Protein AF-A0A841H6A8-F1 (afdb_monomer)

InterPro domains:
  IPR003343 Bacterial Ig-like domain, group 2 [PF02368] (42-110)
  IPR003343 Bacterial Ig-like domain, group 2 [PF02368] (127-209)
  IPR003343 Bacterial Ig-like domain, group 2 [PF02368] (228-296)
  IPR003343 Bacterial Ig-like domain, group 2 [PF02368] (301-374)
  IPR003343 Bacterial Ig-like domain, group 2 [PF02368] (391-468)
  IPR003343 Bacterial Ig-like domain, group 2 [PF02368] (473-548)
  IPR003343 Bacterial Ig-like domain, group 2 [SM00635] (41-119)
  IPR003343 Bacterial Ig-like domain, group 2 [SM00635] (127-208)
  IPR003343 Bacterial Ig-like domain, group 2 [SM00635] (213-295)
  IPR003343 Bacterial Ig-like domain, group 2 [SM00635] (300-380)
  IPR003343 Bacterial Ig-like domain, group 2 [SM00635] (385-467)
  IPR003343 Bacterial Ig-like domain, group 2 [SM00635] (472-552)
  IPR008964 Invasin/intimin cell-adhesion fragments [SSF49373] (72-122)
  IPR008964 Invasin/intimin cell-adhesion fragments [SSF49373] (128-209)
  IPR008964 Invasin/intimin cell-adhesion fragments [SSF49373] (233-296)
  IPR008964 Invasin/intimin cell-adhesion fragments [SSF49373] (300-382)
  IPR008964 Invasin/intimin cell-adhesion fragments [SSF49373] (416-468)
  IPR008964 Invasin/intimin cell-adhesion fragments [SSF49373] (473-553)
  IPR045197 Nuclear pore membrane glycoprotein 210-like [PTHR23019] (289-481)

Secondary structure (DSSP, 8-state):
-----------------------------------PPP-----EEEEE-S-SEEETT-EEE-EEEEE-TTS-EE---EEEEES-TTTEEE-TTSEEEE-SSEEEEEEEEETTT--EEEEEEEEEPPPP-EEEEESSEEEEETT-EEE-EEEEE-TTSPEE-S---EEEES-TTTEEE-TTSEEEE-SSEEEEEEEEEETTEEEEEEEEEEPPPP-EEEEES-S-EEE-TT-EEE-EEEEE-TTSPEEPS---EEEES-TTTEEE-TTSEEEE-SSEEEEEEEEEETTEEEEEEEEE-PPPP-EEEEESSEEEE-TT-EEE-EEEEE-TT--EE-S---EEEES-TTTEEE-TTSEEEE-SSEEEEEEEEETTEEEEEEEEEPPPPP-EEEEES-S-EEE-TT-EEE-EEEEE-TT--EE-S---EEEES-TTTEEE-TTSEEEE-SSEEEEEEEEEETTEEEEEEEEEPPPPP-EEEEESSEEEEETT-EEE-EEEEE-TTSPEEPSPPPEEEES-TTTEEE-TTSEEEE-SSEEEEEEEEETTEEEEEEEEEEPPP-SEEEEE-SEEEEETT-EEE-EEEEE-TTS-B-SS--EEEEE-STTEEE-TT-EEEE-SSEEEEEEEEETTEEEEEEEEEEPTT----EEEE-----TTPPTT-EEEEEEEEE-TTS-SS-EEEEEEEEEE--TTTEEEEEEE---SEEEEEEEEETTEEEEEEEEEPPTT-SEEEEEEEEEEE-SPPPTT-----EEEEEE--S--PPP--PPPS-----------

Solvent-accessible surface area (backbone atoms only — not comparable to full-atom values): 43841 Å² total; per-residue (Å²): 138,91,82,89,82,86,82,88,84,89,83,89,83,79,88,78,90,77,87,82,85,84,81,89,84,80,88,84,90,86,88,84,83,89,85,84,80,88,74,79,57,69,67,44,32,50,51,49,55,94,55,59,58,38,39,34,78,36,72,47,64,42,48,75,47,32,14,19,89,86,67,49,82,43,93,74,56,60,48,51,45,46,76,33,51,72,25,30,32,50,39,78,83,36,40,31,35,14,59,28,62,43,72,21,45,40,34,39,27,32,73,90,74,65,46,59,15,61,39,68,38,35,19,38,73,63,59,64,61,43,35,46,33,42,60,50,58,50,78,41,41,52,76,40,72,47,76,40,46,78,50,35,18,31,88,85,67,49,77,58,76,96,69,74,55,50,49,44,51,76,39,60,70,30,33,37,52,42,79,79,35,43,30,39,27,66,23,67,46,71,75,33,51,36,36,40,34,35,90,91,27,65,17,54,23,36,39,29,25,37,70,77,64,75,63,45,47,46,54,40,77,71,65,75,46,79,37,42,68,74,38,73,48,74,38,47,75,51,35,18,32,88,86,68,49,78,52,80,94,69,68,67,44,47,46,42,77,39,50,73,29,38,30,48,38,78,79,33,44,31,36,23,59,29,78,44,67,77,28,48,37,34,45,36,38,98,89,43,64,29,76,39,39,40,27,18,46,78,83,60,73,63,46,30,47,33,45,66,55,57,49,77,38,44,58,74,39,70,50,74,46,47,74,51,36,17,30,87,84,68,48,78,55,78,95,66,71,60,48,46,44,45,78,40,62,76,36,28,40,52,37,76,81,33,42,30,37,30,57,37,66,46,76,39,47,37,37,41,34,40,96,90,37,63,16,55,24,40,39,37,25,44,73,74,64,75,65,46,47,46,56,39,79,68,66,76,45,79,35,31,60,76,38,72,48,74,40,48,75,49,36,16,31,86,89,65,50,76,53,78,94,67,69,63,46,48,46,45,75,41,56,75,32,37,33,53,36,78,79,32,43,30,34,19,58,30,72,42,69,76,31,47,38,34,43,35,38,98,89,44,62,30,76,38,40,39,26,17,44,78,70,62,75,62,43,31,49,35,43,62,55,56,54,75,36,40,58,73,35,72,48,74,40,47,74,44,37,16,30,87,86,69,48,81,54,79,95,66,70,65,46,58,45,50,75,34,67,69,28,26,45,58,38,82,81,32,40,35,32,19,65,32,73,42,73,33,41,41,35,39,34,40,96,89,30,70,13,62,20,42,41,36,21,39,74,77,63,52,62,43,45,49,52,40,61,48,67,41,83,33,49,55,72,38,70,54,67,51,46,77,49,36,18,28,85,86,66,49,75,50,81,84,68,70,60,46,59,48,51,77,36,83,24,33,48,53,41,82,79,36,42,34,33,22,62,35,64,44,70,31,42,37,40,43,28,33,87,93,25,62,27,64,25,40,35,38,19,43,60,92,87,70,66,65,66,47,73,42,67,57,62,76,74,55,62,83,51,58,61,68,46,74,45,74,25,41,29,30,37,37,38,78,72,50,72,91,74,46,67,45,60,61,37,41,34,38,41,36,46,48,60,83,35,38,41,87,73,52,74,54,59,89,63,71,58,59,70,51,76,47,65,91,47,94,39,38,42,36,38,33,42,35,36,53,60,66,87,95,49,49,60,44,70,53,34,39,38,34,32,31,28,67,39,55,41,60,91,93,52,72,63,68,62,46,75,49,72,54,76,66,81,89,78,79,85,83,77,88,81,83,82,80,85,84,87,89,80,93,82,86,84,78,82,134

Radius of gyration: 103.95 Å; Cα contacts (8 Å, |Δi|>4): 1892; chains: 1; bounding box: 178×90×312 Å

Organism: NCBI:txid1639882

Sequence (784 aa):
MIKQSRTISRVAVRACAALVLVVLAACPGGDGGGGTGPDTRVRQVVVTAPSPSVEAGAAVQLSASARNAAGAAVGGSFTWTSSNSAVAAVAANGEVQGAAPGTATITATETGSGVAGSMGVTVVPAAVQSVVVDPAAASIQLGRTQNLTATLRDARGGVLTGRAVAWTTSNPAIATVNGAGVVTATGVGGPVTITANAEGRNGTAQITVLPVPIATLTIIPTGPHTLTPGATLILNAVAYDAQGNALSGRALSWTSANPAVASVSGTGVVSAVALGGPVAITATSEGVSATVQVTVALPPVATVTVSPAQQTLAPGATFQFTAVARDALVNPLTGRAVTWTTANPAFATVSATGLVTAHSEGQVTVTATVEGRSGTALITVTPAPIATLAITPAGPHTLVPGATLTLNAVARDAAGNALTGRSLSWTSGNPAVVSVSGTGVVTGVATGGPVAVTATSEGVSATVQVTVAPAPVATVSVTPPQDTVELRESIQFAAVALDAGGRPLTGRAVTWTISDPLIATVSPSGAVTGQAVGRATVMATVEGHTGTALITVIPRQAAAVTVDPRFLPLDAGQSRSLRVSAVDAAGAAILSPIVRFVSYGAEASVNPLGLVTANFTGQTFVISSVDHTSDTTFVAVLGEGSLLSTAFANGQVRPDVRPGTVVEIPVILDMSRASPAGDLGSVQGHLRYDVDVLEFQSAQSDLAGSVEINAPAAGIVNFAFAGTAPQGRPVFTVLTVRLRVLAAAPVGRYSALSLFYSALPTSTTFQNFVLPTSVSGRVRVVAP

Mean predicted aligned error: 20.62 Å

Structure (mmCIF, N/CA/C/O backbone):
data_AF-A0A841H6A8-F1
#
_entry.id   AF-A0A841H6A8-F1
#
loop_
_atom_site.group_PDB
_atom_site.id
_atom_site.type_symbol
_atom_site.label_atom_id
_atom_site.label_alt_id
_atom_site.label_comp_id
_atom_site.label_asym_id
_atom_site.label_entity_id
_atom_site.label_seq_id
_atom_site.pdbx_PDB_ins_code
_atom_site.Cartn_x
_atom_site.Cartn_y
_atom_site.Cartn_z
_atom_site.occupancy
_atom_site.B_iso_or_equiv
_atom_site.auth_seq_id
_atom_site.auth_comp_id
_atom_site.auth_asym_id
_atom_site.auth_atom_id
_atom_site.pdbx_PDB_model_num
ATOM 1 N N . MET A 1 1 ? -60.085 -23.335 59.500 1.00 33.19 1 MET A N 1
ATOM 2 C CA . MET A 1 1 ? -60.478 -24.760 59.447 1.00 33.19 1 MET A CA 1
ATOM 3 C C . MET A 1 1 ? -60.898 -25.207 60.836 1.00 33.19 1 MET A C 1
ATOM 5 O O . MET A 1 1 ? -60.207 -24.919 61.801 1.00 33.19 1 MET A O 1
ATOM 9 N N . ILE A 1 2 ? -62.074 -25.822 60.908 1.00 33.84 2 ILE A N 1
ATOM 10 C CA . ILE A 1 2 ? -62.798 -26.280 62.101 1.00 33.84 2 ILE A CA 1
ATOM 11 C C . ILE A 1 2 ? -62.293 -27.673 62.514 1.00 33.84 2 ILE A C 1
ATOM 13 O O . ILE A 1 2 ? -62.187 -28.525 61.636 1.00 33.84 2 ILE A O 1
ATOM 17 N N . LYS A 1 3 ? -62.067 -27.915 63.818 1.00 29.17 3 LYS A N 1
ATOM 18 C CA . LYS A 1 3 ? -62.378 -29.158 64.584 1.00 29.17 3 LYS A CA 1
ATOM 19 C C . LYS A 1 3 ? -61.756 -29.072 65.989 1.00 29.17 3 LYS A C 1
ATOM 21 O O . LYS A 1 3 ? -60.558 -28.892 66.126 1.00 29.17 3 LYS A O 1
ATOM 26 N N . GLN A 1 4 ? -62.596 -28.935 67.016 1.00 33.31 4 GLN A N 1
ATOM 27 C CA . GLN A 1 4 ? -63.015 -29.986 67.964 1.00 33.31 4 GLN A CA 1
ATOM 28 C C . GLN A 1 4 ? -61.950 -30.426 68.983 1.00 33.31 4 GLN A C 1
ATOM 30 O O . GLN A 1 4 ? -61.032 -31.158 68.644 1.00 33.31 4 GLN A O 1
ATOM 35 N N . SER A 1 5 ? -62.218 -30.150 70.264 1.00 27.27 5 SER A N 1
ATOM 36 C CA . SER A 1 5 ? -62.339 -31.215 71.269 1.00 27.27 5 SER A CA 1
ATOM 37 C C . SER A 1 5 ? -63.224 -30.768 72.441 1.00 27.27 5 SER A C 1
ATOM 39 O O . SER A 1 5 ? -63.163 -29.628 72.893 1.00 27.27 5 SER A O 1
ATOM 41 N N . ARG A 1 6 ? -64.080 -31.697 72.873 1.00 33.16 6 ARG A N 1
ATOM 42 C CA . ARG A 1 6 ? -65.018 -31.666 74.011 1.00 33.16 6 ARG A CA 1
ATOM 43 C C . ARG A 1 6 ? -64.218 -31.623 75.336 1.00 33.16 6 ARG A C 1
ATOM 45 O O . ARG A 1 6 ? -63.054 -32.008 75.348 1.00 33.16 6 ARG A O 1
ATOM 52 N N . THR A 1 7 ? -64.758 -31.196 76.484 1.00 27.81 7 THR A N 1
ATOM 53 C CA . THR A 1 7 ? -65.549 -32.068 77.381 1.00 27.81 7 THR A CA 1
ATOM 54 C C . THR A 1 7 ? -66.226 -31.278 78.519 1.00 27.81 7 THR A C 1
ATOM 56 O O . THR A 1 7 ? -65.633 -30.417 79.156 1.00 27.81 7 THR A O 1
ATOM 59 N N . ILE A 1 8 ? -67.493 -31.644 78.711 1.00 29.45 8 ILE A N 1
ATOM 60 C CA . ILE A 1 8 ? -68.442 -31.577 79.837 1.00 29.45 8 ILE A CA 1
ATOM 61 C C . ILE A 1 8 ? -67.858 -31.403 81.259 1.00 29.45 8 ILE A C 1
ATOM 63 O O . ILE A 1 8 ? -66.993 -32.173 81.658 1.00 29.45 8 ILE A O 1
ATOM 67 N N . SER A 1 9 ? -68.479 -30.534 82.073 1.00 26.16 9 SER A N 1
ATOM 68 C CA . SER A 1 9 ? -69.155 -30.966 83.316 1.00 26.16 9 SER A CA 1
ATOM 69 C C . SER A 1 9 ? -70.107 -29.905 83.883 1.00 26.16 9 SER A C 1
ATOM 71 O O . SER A 1 9 ? -69.717 -28.792 84.220 1.00 26.16 9 SER A O 1
ATOM 73 N N . ARG A 1 10 ? -71.389 -30.285 83.964 1.00 33.34 10 ARG A N 1
ATOM 74 C CA . ARG A 1 10 ? -72.453 -29.628 84.736 1.00 33.34 10 ARG A CA 1
ATOM 75 C C . ARG A 1 10 ? -72.310 -30.039 86.200 1.00 33.34 10 ARG A C 1
ATOM 77 O O . ARG A 1 10 ? -72.190 -31.233 86.429 1.00 33.34 10 ARG A O 1
ATOM 84 N N . VAL A 1 11 ? -72.530 -29.125 87.146 1.00 26.61 11 VAL A N 1
ATOM 85 C CA . VAL A 1 11 ? -73.286 -29.411 88.382 1.00 26.61 11 VAL A CA 1
ATOM 86 C C . VAL A 1 11 ? -74.051 -28.147 88.780 1.00 26.61 11 VAL A C 1
ATOM 88 O O . VAL A 1 11 ? -73.469 -27.088 88.984 1.00 26.61 11 VAL A O 1
ATOM 91 N N . ALA A 1 12 ? -75.372 -28.281 88.867 1.00 34.56 12 ALA A N 1
ATOM 92 C CA . ALA A 1 12 ? -76.260 -27.377 89.579 1.00 34.56 12 ALA A CA 1
ATOM 93 C C . ALA A 1 12 ? -76.359 -27.844 91.037 1.00 34.56 12 ALA A C 1
ATOM 95 O O . ALA A 1 12 ? -76.537 -29.039 91.258 1.00 34.56 12 ALA A O 1
ATOM 96 N N . VAL A 1 13 ? -76.341 -26.928 92.010 1.00 27.30 13 VAL A N 1
ATOM 97 C CA . VAL A 1 13 ? -76.940 -27.160 93.335 1.00 27.30 13 VAL A CA 1
ATOM 98 C C . VAL A 1 13 ? -77.692 -25.903 93.770 1.00 27.30 13 VAL A C 1
ATOM 100 O O . VAL A 1 13 ? -77.278 -24.775 93.521 1.00 27.30 13 VAL A O 1
ATOM 103 N N . ARG A 1 14 ? -78.866 -26.169 94.340 1.00 28.98 14 ARG A N 1
ATOM 104 C CA . ARG A 1 14 ? -79.935 -25.268 94.754 1.00 28.98 14 ARG A CA 1
ATOM 105 C C . ARG A 1 14 ? -79.610 -24.503 96.038 1.00 28.98 14 ARG A C 1
ATOM 107 O O . ARG A 1 14 ? -78.769 -24.906 96.831 1.00 28.98 14 ARG A O 1
ATOM 114 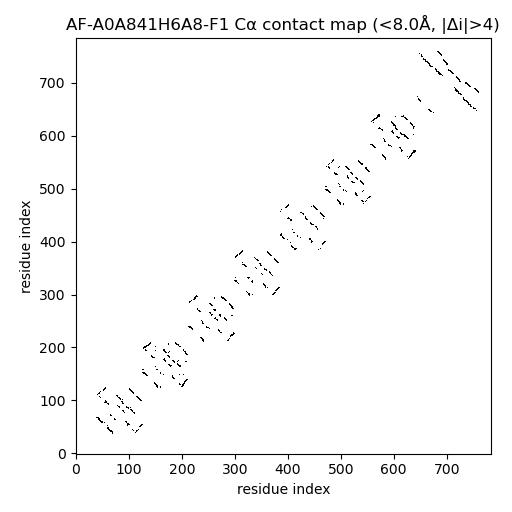N N . ALA A 1 15 ? -80.412 -23.456 96.221 1.00 34.91 15 ALA A N 1
ATOM 115 C CA . ALA A 1 15 ? -80.837 -22.843 97.473 1.00 34.91 15 ALA A CA 1
ATOM 116 C C . ALA A 1 15 ? -80.789 -23.744 98.720 1.00 34.91 15 ALA A C 1
ATOM 118 O O . ALA A 1 15 ? -81.188 -24.903 98.657 1.00 34.91 15 ALA A O 1
ATOM 119 N N . CYS A 1 16 ? -80.482 -23.135 99.866 1.00 26.03 16 CYS A N 1
ATOM 120 C CA . CYS A 1 16 ? -81.280 -23.317 101.077 1.00 26.03 16 CYS A CA 1
ATOM 121 C C . CYS A 1 16 ? -81.028 -22.164 102.055 1.00 26.03 16 CYS A C 1
ATOM 123 O O . CYS A 1 16 ? -79.900 -21.911 102.471 1.00 26.03 16 CYS A O 1
ATOM 125 N N . ALA A 1 17 ? -82.111 -21.481 102.414 1.00 36.12 17 ALA A N 1
ATOM 126 C CA . ALA A 1 17 ? -82.203 -20.713 103.640 1.00 36.12 17 ALA A CA 1
ATOM 127 C C . ALA A 1 17 ? -82.073 -21.669 104.835 1.00 36.12 17 ALA A C 1
ATOM 129 O O . ALA A 1 17 ? -82.634 -22.764 104.811 1.00 36.12 17 ALA A O 1
ATOM 130 N N . ALA A 1 18 ? -81.387 -21.243 105.889 1.00 29.25 18 ALA A N 1
ATOM 131 C CA . ALA A 1 18 ? -81.486 -21.877 107.195 1.00 29.25 18 ALA A CA 1
ATOM 132 C C . ALA A 1 18 ? -81.411 -20.796 108.273 1.00 29.25 18 ALA A C 1
ATOM 134 O O . ALA A 1 18 ? -80.352 -20.427 108.773 1.00 29.25 18 ALA A O 1
ATOM 135 N N . LEU A 1 19 ? -82.595 -20.272 108.577 1.00 30.78 19 LEU A N 1
ATOM 136 C CA . LEU A 1 19 ? -82.943 -19.666 109.850 1.00 30.78 19 LEU A CA 1
ATOM 137 C C . LEU A 1 19 ? -82.715 -20.731 110.935 1.00 30.78 19 LEU A C 1
ATOM 139 O O . LEU A 1 19 ? -83.390 -21.759 110.923 1.00 30.78 19 LEU A O 1
ATOM 143 N N . VAL A 1 20 ? -81.776 -20.514 111.856 1.00 31.14 20 VAL A N 1
ATOM 144 C CA . VAL A 1 20 ? -81.650 -21.352 113.056 1.00 31.14 20 VAL A CA 1
ATOM 145 C C . VAL A 1 20 ? -82.206 -20.572 114.236 1.00 31.14 20 VAL A C 1
ATOM 147 O O . VAL A 1 20 ? -81.549 -19.736 114.848 1.00 31.14 20 VAL A O 1
ATOM 150 N N . LEU A 1 21 ? -83.479 -20.860 114.486 1.00 31.22 21 LEU A N 1
ATOM 151 C CA . LEU A 1 21 ? -84.195 -20.655 115.731 1.00 31.22 21 LEU A CA 1
ATOM 152 C C . LEU A 1 21 ? -83.822 -21.829 116.653 1.00 31.22 21 LEU A C 1
ATOM 154 O O . LEU A 1 21 ? -84.017 -22.979 116.265 1.00 31.22 21 LEU A O 1
ATOM 158 N N . VAL A 1 22 ? -83.317 -21.570 117.861 1.00 33.41 22 VAL A N 1
ATOM 159 C CA . VAL A 1 22 ? -83.331 -22.571 118.939 1.00 33.41 22 VAL A CA 1
ATOM 160 C C . VAL A 1 22 ? -84.082 -21.984 120.124 1.00 33.41 22 VAL A C 1
ATOM 162 O O . VAL A 1 22 ? -83.779 -20.904 120.625 1.00 33.41 22 VAL A O 1
ATOM 165 N N . VAL A 1 23 ? -85.132 -22.722 120.464 1.00 36.91 23 VAL A N 1
ATOM 166 C CA . VAL A 1 23 ? -86.198 -22.464 121.424 1.00 36.91 23 VAL A CA 1
ATOM 167 C C . VAL A 1 23 ? -85.757 -22.882 122.829 1.00 36.91 23 VAL A C 1
ATOM 169 O O . VAL A 1 23 ? -84.981 -23.821 122.997 1.00 36.91 23 VAL A O 1
ATOM 172 N N . LEU A 1 24 ? -86.281 -22.169 123.828 1.00 36.78 24 LEU A N 1
ATOM 173 C CA . LEU A 1 24 ? -86.176 -22.467 125.255 1.00 36.78 24 LEU A CA 1
ATOM 174 C C . LEU A 1 24 ? -86.693 -23.873 125.611 1.00 36.78 24 LEU A C 1
ATOM 176 O O . LEU A 1 24 ? -87.754 -24.283 125.150 1.00 36.78 24 LEU A O 1
ATOM 180 N N . ALA A 1 25 ? -86.026 -24.528 126.561 1.00 38.47 25 ALA A N 1
ATOM 181 C CA . ALA A 1 25 ? -86.627 -25.549 127.416 1.00 38.47 25 ALA A CA 1
ATOM 182 C C . ALA A 1 25 ? -86.327 -25.210 128.885 1.00 38.47 25 ALA A C 1
ATOM 184 O O . ALA A 1 25 ? -85.203 -24.857 129.241 1.00 38.47 25 ALA A O 1
ATOM 185 N N . ALA A 1 26 ? -87.372 -25.264 129.706 1.00 32.91 26 ALA A N 1
ATOM 186 C CA . ALA A 1 26 ? -87.428 -24.824 131.092 1.00 32.91 26 ALA A CA 1
ATOM 187 C C . ALA A 1 26 ? -87.452 -26.009 132.079 1.00 32.91 26 ALA A C 1
ATOM 189 O O . ALA A 1 26 ? -88.159 -26.971 131.807 1.00 32.91 26 ALA A O 1
ATOM 190 N N . CYS A 1 27 ? -86.784 -25.823 133.237 1.00 39.59 27 CYS A N 1
ATOM 191 C CA . CYS A 1 27 ? -87.090 -26.294 134.618 1.00 39.59 27 CYS A CA 1
ATOM 192 C C . CYS A 1 27 ? -87.253 -27.816 134.922 1.00 39.59 27 CYS A C 1
ATOM 194 O O . CYS A 1 27 ? -87.423 -28.584 133.983 1.00 39.59 27 CYS A O 1
ATOM 196 N N . PRO A 1 28 ? -87.255 -28.288 136.208 1.00 53.59 28 PRO A N 1
ATOM 197 C CA . PRO A 1 28 ? -87.336 -27.545 137.488 1.00 53.59 28 PRO A CA 1
ATOM 198 C C . PRO A 1 28 ? -86.427 -27.999 138.670 1.00 53.59 28 PRO A C 1
ATOM 200 O O . PRO A 1 28 ? -85.949 -29.125 138.717 1.00 53.59 28 PRO A O 1
ATOM 203 N N . GLY A 1 29 ? -86.342 -27.131 139.697 1.00 35.59 29 GLY A N 1
ATOM 204 C CA . GLY A 1 29 ? -86.609 -27.503 141.103 1.00 35.59 29 GLY A CA 1
ATOM 205 C C . GLY A 1 29 ? -85.428 -27.741 142.060 1.00 35.59 29 GLY A C 1
ATOM 206 O O . GLY A 1 29 ? -84.718 -28.730 141.921 1.00 35.59 29 GLY A O 1
ATOM 207 N N . GLY A 1 30 ? -85.305 -26.900 143.102 1.00 36.16 30 GLY A N 1
ATOM 208 C CA . GLY A 1 30 ? -84.503 -27.197 144.302 1.00 36.16 30 GLY A CA 1
ATOM 209 C C . GLY A 1 30 ? -84.074 -25.989 145.153 1.00 36.16 30 GLY A C 1
ATOM 210 O O . GLY A 1 30 ? -82.894 -25.675 145.178 1.00 36.16 30 GLY A O 1
ATOM 211 N N . ASP A 1 31 ? -85.045 -25.322 145.785 1.00 42.03 31 ASP A N 1
ATOM 212 C CA . ASP A 1 31 ? -85.042 -24.377 146.927 1.00 42.03 31 ASP A CA 1
ATOM 213 C C . ASP A 1 31 ? -83.750 -23.730 147.484 1.00 42.03 31 ASP A C 1
ATOM 215 O O . ASP A 1 31 ? -82.820 -24.401 147.925 1.00 42.03 31 ASP A O 1
ATOM 219 N N . GLY A 1 32 ? -83.805 -22.394 147.660 1.00 41.19 32 GLY A N 1
ATOM 220 C CA . GLY A 1 32 ? -83.018 -21.691 148.688 1.00 41.19 32 GLY A CA 1
ATOM 221 C C . GLY A 1 32 ? -82.730 -20.188 148.493 1.00 41.19 32 GLY A C 1
ATOM 222 O O . GLY A 1 32 ? -81.581 -19.829 148.293 1.00 41.19 32 GLY A O 1
ATOM 223 N N . GLY A 1 33 ? -83.734 -19.305 148.634 1.00 42.28 33 GLY A N 1
ATOM 224 C CA . GLY A 1 33 ? -83.581 -17.942 149.206 1.00 42.28 33 GLY A CA 1
ATOM 225 C C . GLY A 1 33 ? -83.026 -16.760 148.367 1.00 42.28 33 GLY A C 1
ATOM 226 O O . GLY A 1 33 ? -81.821 -16.599 148.248 1.00 42.28 33 GLY A O 1
ATOM 227 N N . GLY A 1 34 ? -83.916 -15.829 147.964 1.00 43.84 34 GLY A N 1
ATOM 228 C CA . GLY A 1 34 ? -83.683 -14.365 147.830 1.00 43.84 34 GLY A CA 1
ATOM 229 C C . GLY A 1 34 ? -82.925 -13.806 146.600 1.00 43.84 34 GLY A C 1
ATOM 230 O O . GLY A 1 34 ? -81.734 -14.043 146.455 1.00 43.84 34 GLY A O 1
ATOM 231 N N . GLY A 1 35 ? -83.551 -12.951 145.764 1.00 42.88 35 GLY A N 1
ATOM 232 C CA . GLY A 1 35 ? -82.808 -12.165 144.752 1.00 42.88 35 GLY A CA 1
ATOM 233 C C . GLY A 1 35 ? -83.611 -11.464 143.635 1.00 42.88 35 GLY A C 1
ATOM 234 O O . GLY A 1 35 ? -84.613 -11.969 143.152 1.00 42.88 35 GLY A O 1
ATOM 235 N N . THR A 1 36 ? -83.108 -10.284 143.257 1.00 43.19 36 THR A N 1
ATOM 236 C CA . THR A 1 36 ? -83.494 -9.215 142.297 1.00 43.19 36 THR A CA 1
ATOM 237 C C . THR A 1 36 ? -83.930 -9.592 140.858 1.00 43.19 36 THR A C 1
ATOM 239 O O . THR A 1 36 ? -83.461 -10.583 140.310 1.00 43.19 36 THR A O 1
ATOM 242 N N . GLY A 1 37 ? -84.753 -8.744 140.206 1.00 51.06 37 GLY A N 1
ATOM 243 C CA . GLY A 1 37 ? -85.253 -8.896 138.817 1.00 51.06 37 GLY A CA 1
ATOM 244 C C . GLY A 1 37 ? -84.198 -8.814 137.687 1.00 51.06 37 GLY A C 1
ATOM 245 O O . GLY A 1 37 ? -83.042 -8.483 137.952 1.00 51.06 37 GLY A O 1
ATOM 246 N N . PRO A 1 38 ? -84.570 -9.132 136.424 1.00 58.41 38 PRO A N 1
ATOM 247 C CA . PRO A 1 38 ? -83.617 -9.366 135.335 1.00 58.41 38 PRO A CA 1
ATOM 248 C C . PRO A 1 38 ? -82.865 -8.093 134.920 1.00 58.41 38 PRO A C 1
ATOM 250 O O . PRO A 1 38 ? -83.468 -7.085 134.556 1.00 58.41 38 PRO A O 1
ATOM 253 N N . ASP A 1 39 ? -81.530 -8.157 134.953 1.00 66.62 39 ASP A N 1
ATOM 254 C CA . ASP A 1 39 ? -80.645 -7.056 134.565 1.00 66.62 39 ASP A CA 1
ATOM 255 C C . ASP A 1 39 ? -80.646 -6.877 133.040 1.00 66.62 39 ASP A C 1
ATOM 257 O O . ASP A 1 39 ? -80.077 -7.679 132.292 1.00 66.62 39 ASP A O 1
ATOM 261 N N . THR A 1 40 ? -81.307 -5.817 132.579 1.00 70.56 40 THR A N 1
ATOM 262 C CA . THR A 1 40 ? -81.380 -5.415 131.167 1.00 70.56 40 THR A CA 1
ATOM 263 C C . THR A 1 40 ? -80.258 -4.459 130.764 1.00 70.56 40 THR A C 1
ATOM 265 O O . THR A 1 40 ? -80.196 -4.039 129.610 1.00 70.56 40 THR A O 1
ATOM 268 N N . ARG A 1 41 ? -79.353 -4.101 131.685 1.00 80.06 41 ARG A N 1
ATOM 269 C CA . ARG A 1 41 ? -78.263 -3.167 131.390 1.00 80.06 41 ARG A CA 1
ATOM 270 C C . ARG A 1 41 ? -77.223 -3.824 130.490 1.00 80.06 41 ARG A C 1
ATOM 272 O O . ARG A 1 41 ? -76.689 -4.888 130.805 1.00 80.06 41 ARG A O 1
ATOM 279 N N . VAL A 1 42 ? -76.892 -3.142 129.398 1.00 84.62 42 VAL A N 1
ATOM 280 C CA . VAL A 1 42 ? -75.796 -3.527 128.507 1.00 84.62 42 VAL A CA 1
ATOM 281 C C . VAL A 1 42 ? -74.473 -3.407 129.266 1.00 84.62 42 VAL A C 1
ATOM 283 O O . VAL A 1 42 ? -74.174 -2.377 129.871 1.00 84.62 42 VAL A O 1
ATOM 286 N N . ARG A 1 43 ? -73.685 -4.484 129.265 1.00 86.69 43 ARG A N 1
ATOM 287 C CA . ARG A 1 43 ? -72.352 -4.555 129.889 1.00 86.69 43 ARG A CA 1
ATOM 288 C C . ARG A 1 43 ? -71.246 -4.869 128.895 1.00 86.69 43 ARG A C 1
ATOM 290 O O . ARG A 1 43 ? -70.094 -4.552 129.166 1.00 86.69 43 ARG A O 1
ATOM 297 N N . GLN A 1 44 ? -71.587 -5.455 127.752 1.00 87.88 44 GLN A N 1
ATOM 298 C CA . GLN A 1 44 ? -70.631 -5.799 126.709 1.00 87.88 44 GLN A CA 1
ATOM 299 C C . GLN A 1 44 ? -71.284 -5.673 125.333 1.00 87.88 44 GLN A C 1
ATOM 301 O O . GLN A 1 44 ? -72.436 -6.063 125.157 1.00 87.88 44 GLN A O 1
ATOM 306 N N . VAL A 1 45 ? -70.533 -5.184 124.347 1.00 90.69 45 VAL A N 1
ATOM 307 C CA . VAL A 1 45 ? -70.905 -5.261 122.930 1.00 90.69 45 VAL A CA 1
ATOM 308 C C . VAL A 1 45 ? -69.913 -6.177 122.225 1.00 90.69 45 VAL A C 1
ATOM 310 O O . VAL A 1 45 ? -68.702 -6.023 122.374 1.00 90.69 45 VAL A O 1
ATOM 313 N N . VAL A 1 46 ? -70.424 -7.149 121.471 1.00 89.06 46 VAL A N 1
ATOM 314 C CA . VAL A 1 46 ? -69.616 -8.076 120.669 1.00 89.06 46 VAL A CA 1
ATOM 315 C C . VAL A 1 46 ? -69.869 -7.790 119.199 1.00 89.06 46 VAL A C 1
ATOM 317 O O . VAL A 1 46 ? -71.008 -7.899 118.741 1.00 89.06 46 VAL A O 1
ATOM 320 N N . VAL A 1 47 ? -68.805 -7.446 118.476 1.00 91.19 47 VAL A N 1
ATOM 321 C CA . VAL A 1 47 ? -68.817 -7.233 117.025 1.00 91.19 47 VAL A CA 1
ATOM 322 C C . VAL A 1 47 ? -68.313 -8.499 116.338 1.00 91.19 47 VAL A C 1
ATOM 324 O O . VAL A 1 47 ? -67.284 -9.045 116.729 1.00 91.19 47 VAL A O 1
ATOM 327 N N . THR A 1 48 ? -69.038 -8.977 115.327 1.00 87.69 48 THR A N 1
ATOM 328 C CA . THR A 1 48 ? -68.673 -10.162 114.537 1.00 87.69 48 THR A CA 1
ATOM 329 C C . THR A 1 48 ? -68.781 -9.887 113.042 1.00 87.69 48 THR A C 1
ATOM 331 O O . THR A 1 48 ? -69.586 -9.059 112.605 1.00 87.69 48 THR A O 1
ATOM 334 N N . ALA A 1 49 ? -67.977 -10.605 112.259 1.00 86.31 49 ALA A N 1
ATOM 335 C CA . ALA A 1 49 ? -67.956 -10.533 110.805 1.00 86.31 49 ALA A CA 1
ATOM 336 C C . ALA A 1 49 ? -67.830 -11.929 110.188 1.00 86.31 49 ALA A C 1
ATOM 338 O O . ALA A 1 49 ? -67.215 -12.802 110.806 1.00 86.31 49 ALA A O 1
ATOM 339 N N . PRO A 1 50 ? -68.314 -12.125 108.948 1.00 83.19 50 PRO A N 1
ATOM 340 C CA . PRO A 1 50 ? -68.024 -13.326 108.166 1.00 83.19 50 PRO A CA 1
ATOM 341 C C . PRO A 1 50 ? -66.520 -13.519 107.912 1.00 83.19 50 PRO A C 1
ATOM 343 O O . PRO A 1 50 ? -66.043 -14.650 107.857 1.00 83.19 50 PRO A O 1
ATOM 346 N N . SER A 1 51 ? -65.770 -12.420 107.777 1.00 80.25 51 SER A N 1
ATOM 347 C CA . SER A 1 51 ? -64.312 -12.406 107.642 1.00 80.25 51 SER A CA 1
ATOM 348 C C . SER A 1 51 ? -63.717 -11.147 108.288 1.00 80.25 51 SER A C 1
ATOM 350 O O . SER A 1 51 ? -64.301 -10.069 108.179 1.00 80.25 51 SER A O 1
ATOM 352 N N . PRO A 1 52 ? -62.534 -11.237 108.928 1.00 77.38 52 PRO A N 1
ATOM 353 C CA . PRO A 1 52 ? -61.827 -10.064 109.448 1.00 77.38 52 PRO A CA 1
ATOM 354 C C . PRO A 1 52 ? -61.082 -9.278 108.350 1.00 77.38 52 PRO A C 1
ATOM 356 O O . PRO A 1 52 ? -60.408 -8.292 108.646 1.00 77.38 52 PRO A O 1
ATOM 359 N N . SER A 1 53 ? -61.177 -9.702 107.084 1.00 85.19 53 SER A N 1
ATOM 360 C CA . SER A 1 53 ? -60.569 -9.033 105.935 1.00 85.19 53 SER A CA 1
ATOM 361 C C . SER A 1 53 ? -61.556 -8.796 104.793 1.00 85.19 53 SER A C 1
ATOM 363 O O . SER A 1 53 ? -62.511 -9.556 104.611 1.00 85.19 53 SER A O 1
ATOM 365 N N . VAL A 1 54 ? -61.304 -7.739 104.019 1.00 87.50 54 VAL A N 1
ATOM 366 C CA . VAL A 1 54 ? -62.068 -7.344 102.825 1.00 87.50 54 VAL A CA 1
ATOM 367 C C . VAL A 1 54 ? -61.102 -6.833 101.751 1.00 87.50 54 VAL A C 1
ATOM 369 O O . VAL A 1 54 ? -60.097 -6.207 102.071 1.00 87.50 54 VAL A O 1
ATOM 372 N N . GLU A 1 55 ? -61.344 -7.112 100.471 1.00 85.75 55 GLU A N 1
ATOM 373 C CA . GLU A 1 55 ? -60.524 -6.533 99.397 1.00 85.75 55 GLU A CA 1
ATOM 374 C C . GLU A 1 55 ? -60.852 -5.048 99.195 1.00 85.75 55 GLU A C 1
ATOM 376 O O . GLU A 1 55 ? -61.999 -4.624 99.349 1.00 85.75 55 GLU A O 1
ATOM 381 N N . ALA A 1 56 ? -59.868 -4.246 98.792 1.00 82.50 56 ALA A N 1
ATOM 382 C CA . ALA A 1 56 ? -60.113 -2.863 98.392 1.00 82.50 56 ALA A CA 1
ATOM 383 C C . ALA A 1 56 ? -61.191 -2.791 97.283 1.00 82.50 56 ALA A C 1
ATOM 385 O O . ALA A 1 56 ? -61.182 -3.553 96.313 1.00 82.50 56 ALA A O 1
ATOM 386 N N . GLY A 1 57 ? -62.161 -1.894 97.452 1.00 79.44 57 GLY A N 1
ATOM 387 C CA . GLY A 1 57 ? -63.361 -1.740 96.630 1.00 79.44 57 GLY A CA 1
ATOM 388 C C . GLY A 1 57 ? -64.500 -2.722 96.940 1.00 79.44 57 GLY A C 1
ATOM 389 O O . GLY A 1 57 ? -65.571 -2.592 96.353 1.00 79.44 57 GLY A O 1
ATOM 390 N N . ALA A 1 58 ? -64.298 -3.737 97.791 1.00 84.38 58 ALA A N 1
ATOM 391 C CA . ALA A 1 58 ? -65.351 -4.658 98.239 1.00 84.38 58 ALA A CA 1
ATOM 392 C C . ALA A 1 58 ? -65.982 -4.196 99.565 1.00 84.38 58 ALA A C 1
ATOM 394 O O . ALA A 1 58 ? -65.454 -3.310 100.238 1.00 84.38 58 ALA A O 1
ATOM 395 N N . ALA A 1 59 ? -67.110 -4.801 99.937 1.00 87.56 59 ALA A N 1
ATOM 396 C CA . ALA A 1 59 ? -67.790 -4.541 101.201 1.00 87.56 59 ALA A CA 1
ATOM 397 C C . ALA A 1 59 ? -67.991 -5.834 101.999 1.00 87.56 59 ALA A C 1
ATOM 399 O O . ALA A 1 59 ? -68.162 -6.912 101.425 1.00 87.56 59 ALA A O 1
ATOM 400 N N . VAL A 1 60 ? -67.967 -5.720 103.325 1.00 89.81 60 VAL A N 1
ATOM 401 C CA . VAL A 1 60 ? -68.271 -6.800 104.264 1.00 89.81 60 VAL A CA 1
ATOM 402 C C . VAL A 1 60 ? -69.265 -6.297 105.304 1.00 89.81 60 VAL A C 1
ATOM 404 O O . VAL A 1 60 ? -69.115 -5.210 105.853 1.00 89.81 60 VAL A O 1
ATOM 407 N N . GLN A 1 61 ? -70.298 -7.085 105.586 1.00 91.94 61 GLN A N 1
ATOM 408 C CA . GLN A 1 61 ? -71.303 -6.727 106.582 1.00 91.94 61 GLN A CA 1
ATOM 409 C C . GLN A 1 61 ? -70.835 -7.136 107.984 1.00 91.94 61 GLN A C 1
ATOM 411 O O . GLN A 1 61 ? -70.576 -8.317 108.226 1.00 91.94 61 GLN A O 1
ATOM 416 N N . LEU A 1 62 ? -70.776 -6.183 108.917 1.00 91.38 62 LEU A N 1
ATOM 417 C CA . LEU A 1 62 ? -70.584 -6.465 110.339 1.00 91.38 62 LEU A CA 1
ATOM 418 C C . LEU A 1 62 ? -71.924 -6.583 111.063 1.00 91.38 62 LEU A C 1
ATOM 420 O O . LEU A 1 62 ? -72.933 -6.005 110.656 1.00 91.38 62 LEU A O 1
ATOM 424 N N . SER A 1 63 ? -71.915 -7.311 112.177 1.00 88.75 63 SER A N 1
ATOM 425 C CA . SER A 1 63 ? -73.040 -7.374 113.109 1.00 88.75 63 SER A CA 1
ATOM 426 C C . SER A 1 63 ? -72.563 -7.152 114.542 1.00 88.75 63 SER A C 1
ATOM 428 O O . SER A 1 63 ? -71.484 -7.607 114.924 1.00 88.75 63 SER A O 1
ATOM 430 N N . ALA A 1 64 ? -73.358 -6.433 115.334 1.00 90.12 64 ALA A N 1
ATOM 431 C CA . ALA A 1 64 ? -73.095 -6.172 116.744 1.00 90.12 64 ALA A CA 1
ATOM 432 C C . ALA A 1 64 ? -74.214 -6.760 117.612 1.00 90.12 64 ALA A C 1
ATOM 434 O O . ALA A 1 64 ? -75.384 -6.731 117.237 1.00 90.12 64 ALA A O 1
ATOM 435 N N . SER A 1 65 ? -73.850 -7.296 118.778 1.00 88.75 65 SER A N 1
ATOM 436 C CA . SER A 1 65 ? -74.794 -7.800 119.781 1.00 88.75 65 SER A CA 1
ATOM 437 C C . SER A 1 65 ? -74.460 -7.236 121.161 1.00 88.75 65 SER A C 1
ATOM 439 O O . SER A 1 65 ? -73.313 -7.307 121.603 1.00 88.75 65 SER A O 1
ATOM 441 N N . ALA A 1 66 ? -75.459 -6.664 121.835 1.00 88.56 66 ALA A N 1
ATOM 442 C CA . ALA A 1 66 ? -75.344 -6.156 123.196 1.00 88.56 66 ALA A CA 1
ATOM 443 C C . ALA A 1 66 ? -75.661 -7.285 124.184 1.00 88.56 66 ALA A C 1
ATOM 445 O O . ALA A 1 66 ? -76.588 -8.065 123.966 1.00 88.56 66 ALA A O 1
ATOM 446 N N . ARG A 1 67 ? -74.880 -7.402 125.258 1.00 86.88 67 ARG A N 1
ATOM 447 C CA . ARG A 1 67 ? -74.999 -8.467 126.263 1.00 86.88 67 ARG A CA 1
ATOM 448 C C . ARG A 1 67 ? -75.047 -7.889 127.673 1.00 86.88 67 ARG A C 1
ATOM 450 O O . ARG A 1 67 ? -74.358 -6.906 127.961 1.00 86.88 67 ARG A O 1
ATOM 457 N N . ASN A 1 68 ? -75.854 -8.488 128.548 1.00 85.00 68 ASN A N 1
ATOM 458 C CA . ASN A 1 68 ? -75.899 -8.139 129.972 1.00 85.00 68 ASN A CA 1
ATOM 459 C C . ASN A 1 68 ? -74.757 -8.811 130.766 1.00 85.00 68 ASN A C 1
ATOM 461 O O . ASN A 1 68 ? -73.946 -9.542 130.199 1.00 85.00 68 ASN A O 1
ATOM 465 N N . ALA A 1 69 ? -74.683 -8.580 132.084 1.00 81.19 69 ALA A N 1
ATOM 466 C CA . ALA A 1 69 ? -73.630 -9.145 132.943 1.00 81.19 69 ALA A CA 1
ATOM 467 C C . ALA A 1 69 ? -73.575 -10.689 132.936 1.00 81.19 69 ALA A C 1
ATOM 469 O O . ALA A 1 69 ? -72.513 -11.261 133.159 1.00 81.19 69 ALA A O 1
ATOM 470 N N . ALA A 1 70 ? -74.702 -11.354 132.655 1.00 79.06 70 ALA A N 1
ATOM 471 C CA . ALA A 1 70 ? -74.804 -12.810 132.541 1.00 79.06 70 ALA A CA 1
ATOM 472 C C . ALA A 1 70 ? -74.468 -13.335 131.126 1.00 79.06 70 ALA A C 1
ATOM 474 O O . ALA A 1 70 ? -74.573 -14.532 130.871 1.00 79.06 70 ALA A O 1
ATOM 475 N N . GLY A 1 71 ? -74.093 -12.454 130.189 1.00 77.94 71 GLY A N 1
ATOM 476 C CA . GLY A 1 71 ? -73.725 -12.803 128.814 1.00 77.94 71 GLY A CA 1
ATOM 477 C C . GLY A 1 71 ? -74.903 -13.023 127.855 1.00 77.94 71 GLY A C 1
ATOM 478 O O . GLY A 1 71 ? -74.671 -13.323 126.677 1.00 77.94 71 GLY A O 1
ATOM 479 N N . ALA A 1 72 ? -76.147 -12.853 128.321 1.00 79.62 72 ALA A N 1
ATOM 480 C CA . ALA A 1 72 ? -77.357 -12.988 127.511 1.00 79.62 72 ALA A CA 1
ATOM 481 C C . ALA A 1 72 ? -77.547 -11.774 126.591 1.00 79.62 72 ALA A C 1
ATOM 483 O O . ALA A 1 72 ? -77.287 -10.638 126.995 1.00 79.62 72 ALA A O 1
ATOM 484 N N . ALA A 1 73 ? -78.002 -12.016 125.357 1.00 80.00 73 ALA A N 1
ATOM 485 C CA . ALA A 1 73 ? -78.250 -10.959 124.384 1.00 80.00 73 ALA A CA 1
ATOM 486 C C . ALA A 1 73 ? -79.436 -10.085 124.816 1.00 80.00 73 ALA A C 1
ATOM 488 O O . ALA A 1 73 ? -80.509 -10.592 125.143 1.00 80.00 73 ALA A O 1
ATOM 489 N N . VAL A 1 74 ? -79.239 -8.773 124.784 1.00 82.88 74 VAL A N 1
ATOM 490 C CA . VAL A 1 74 ? -80.264 -7.758 125.031 1.00 82.88 74 VAL A CA 1
ATOM 491 C C . VAL A 1 74 ? -80.402 -6.888 123.780 1.00 82.88 74 VAL A C 1
ATOM 493 O O . VAL A 1 74 ? -79.434 -6.693 123.045 1.00 82.88 74 VAL A O 1
ATOM 496 N N . GLY A 1 75 ? -81.617 -6.416 123.487 1.00 79.25 75 GLY A N 1
ATOM 497 C CA . GLY A 1 75 ? -81.857 -5.555 122.326 1.00 79.25 75 GLY A CA 1
ATOM 498 C C . GLY A 1 75 ? -81.072 -4.245 122.438 1.00 79.25 75 GLY A C 1
ATOM 499 O O . GLY A 1 75 ? -81.007 -3.667 123.519 1.00 79.25 75 GLY A O 1
ATOM 500 N N . GLY A 1 76 ? -80.482 -3.783 121.334 1.00 79.69 76 GLY A N 1
ATOM 501 C CA . GLY A 1 76 ? -79.704 -2.545 121.296 1.00 79.69 76 GLY A CA 1
ATOM 502 C C . GLY A 1 76 ? -79.626 -1.967 119.887 1.00 79.69 76 GLY A C 1
ATOM 503 O O . GLY A 1 76 ? -79.655 -2.706 118.901 1.00 79.69 76 GLY A O 1
ATOM 504 N N . SER A 1 77 ? -79.543 -0.641 119.801 1.00 86.31 77 SER A N 1
ATOM 505 C CA . SER A 1 77 ? -79.205 0.080 118.573 1.00 86.31 77 SER A CA 1
ATOM 506 C C . SER A 1 77 ? -77.735 0.479 118.617 1.00 86.31 77 SER A C 1
ATOM 508 O O . SER A 1 77 ? -77.232 0.877 119.669 1.00 86.31 77 SER A O 1
ATOM 510 N N . PHE A 1 78 ? -77.041 0.384 117.485 1.00 90.75 78 PHE A N 1
ATOM 511 C CA . PHE A 1 78 ? -75.599 0.611 117.424 1.00 90.75 78 PHE A CA 1
ATOM 512 C C . PHE A 1 78 ? -75.263 1.785 116.518 1.00 90.75 78 PHE A C 1
ATOM 514 O O . PHE A 1 78 ? -75.756 1.876 115.395 1.00 90.75 78 PHE A O 1
ATOM 521 N N . THR A 1 79 ? -74.379 2.653 116.995 1.00 91.19 79 THR A N 1
ATOM 522 C CA . THR A 1 79 ? -73.680 3.628 116.166 1.00 91.19 79 THR A CA 1
ATOM 523 C C . THR A 1 79 ? -72.320 3.063 115.783 1.00 91.19 79 THR A C 1
ATOM 525 O O . THR A 1 79 ? -71.575 2.560 116.625 1.00 91.19 79 THR A O 1
ATOM 528 N N . TRP A 1 80 ? -72.009 3.114 114.490 1.00 93.81 80 TRP A N 1
ATOM 529 C CA . TRP A 1 80 ? -70.784 2.550 113.938 1.00 93.81 80 TRP A CA 1
ATOM 530 C C . TRP A 1 80 ? -69.780 3.649 113.624 1.00 93.81 80 TRP A C 1
ATOM 532 O O . TRP A 1 80 ? -70.122 4.675 113.040 1.00 93.81 80 TRP A O 1
ATOM 542 N N . THR A 1 81 ? -68.527 3.419 113.998 1.00 92.25 81 THR A N 1
ATOM 543 C CA . THR A 1 81 ? -67.413 4.323 113.707 1.00 92.25 81 THR A CA 1
ATOM 544 C C . THR A 1 81 ? -66.215 3.533 113.208 1.00 92.25 81 THR A C 1
ATOM 546 O O . THR A 1 81 ? -66.000 2.390 113.610 1.00 92.25 81 THR A O 1
ATOM 549 N N . SER A 1 82 ? -65.434 4.141 112.318 1.00 94.12 82 SER A N 1
ATOM 550 C CA . SER A 1 82 ? -64.169 3.584 111.843 1.00 94.12 82 SER A CA 1
ATOM 551 C C . SER A 1 82 ? -63.017 4.421 112.371 1.00 94.12 82 SER A C 1
ATOM 553 O O . SER A 1 82 ? -63.067 5.649 112.309 1.00 94.12 82 SER A O 1
ATOM 555 N N . SER A 1 83 ? -61.958 3.763 112.841 1.00 94.06 83 SER A N 1
ATOM 556 C CA . SER A 1 83 ? -60.722 4.446 113.225 1.00 94.06 83 SER A CA 1
ATOM 557 C C . SER A 1 83 ? -59.997 5.075 112.028 1.00 94.06 83 SER A C 1
ATOM 559 O O . SER A 1 83 ? -59.167 5.957 112.225 1.00 94.06 83 SER A O 1
ATOM 561 N N . ASN A 1 84 ? -60.265 4.612 110.800 1.00 92.06 84 ASN A N 1
ATOM 562 C CA . ASN A 1 84 ? -59.718 5.177 109.568 1.00 92.06 84 ASN A CA 1
ATOM 563 C C . ASN A 1 84 ? -60.647 4.877 108.379 1.00 92.06 84 ASN A C 1
ATOM 565 O O . ASN A 1 84 ? -60.545 3.829 107.737 1.00 92.06 84 ASN A O 1
ATOM 569 N N . SER A 1 85 ? -61.537 5.818 108.063 1.00 89.69 85 SER A N 1
ATOM 570 C CA . SER A 1 85 ? -62.488 5.691 106.952 1.00 89.69 85 SER A CA 1
ATOM 571 C C . SER A 1 85 ? -61.840 5.730 105.565 1.00 89.69 85 SER A C 1
ATOM 573 O O . SER A 1 85 ? -62.451 5.252 104.614 1.00 89.69 85 SER A O 1
ATOM 575 N N . ALA A 1 86 ? -60.603 6.228 105.436 1.00 87.31 86 ALA A N 1
ATOM 576 C CA . ALA A 1 86 ? -59.843 6.158 104.185 1.00 87.31 86 ALA A CA 1
ATOM 577 C C . ALA A 1 86 ? -59.305 4.742 103.901 1.00 87.31 86 ALA A C 1
ATOM 579 O O . ALA A 1 86 ? -58.981 4.429 102.759 1.00 87.31 86 ALA A O 1
ATOM 580 N N . VAL A 1 87 ? -59.232 3.883 104.924 1.00 87.56 87 VAL A N 1
ATOM 581 C CA . VAL A 1 87 ? -58.896 2.458 104.796 1.00 87.56 87 VAL A CA 1
ATOM 582 C C . VAL A 1 87 ? -60.172 1.629 104.728 1.00 87.56 87 VAL A C 1
ATOM 584 O O . VAL A 1 87 ? -60.373 0.933 103.739 1.00 87.56 87 VAL A O 1
ATOM 587 N N . ALA A 1 88 ? -61.063 1.741 105.717 1.00 89.50 88 ALA A N 1
ATOM 588 C CA . ALA A 1 88 ? -62.348 1.044 105.728 1.00 89.50 88 ALA A CA 1
ATOM 589 C C . ALA A 1 88 ? -63.458 1.962 106.255 1.00 89.50 88 ALA A C 1
ATOM 591 O O . ALA A 1 88 ? -63.453 2.346 107.426 1.00 89.50 88 ALA A O 1
ATOM 592 N N . ALA A 1 89 ? -64.410 2.327 105.403 1.00 89.88 89 ALA A N 1
ATOM 593 C CA . ALA A 1 89 ? -65.555 3.148 105.781 1.00 89.88 89 ALA A CA 1
ATOM 594 C C . ALA A 1 89 ? -66.696 2.248 106.263 1.00 89.88 89 ALA A C 1
ATOM 596 O O . ALA A 1 89 ? -66.987 1.251 105.615 1.00 89.88 89 ALA A O 1
ATOM 597 N N . VAL A 1 90 ? -67.346 2.591 107.377 1.00 93.19 90 VAL A N 1
ATOM 598 C CA . VAL A 1 90 ? -68.505 1.846 107.891 1.00 93.19 90 VAL A CA 1
ATOM 599 C C . VAL A 1 90 ? -69.770 2.688 107.766 1.00 93.19 90 VAL A C 1
ATOM 601 O O . VAL A 1 90 ? -69.791 3.848 108.176 1.00 93.19 90 VAL A O 1
ATOM 604 N N . ALA A 1 91 ? -70.815 2.116 107.180 1.00 92.06 91 ALA A N 1
ATOM 605 C CA . ALA A 1 91 ? -72.130 2.729 107.082 1.00 92.06 91 ALA A CA 1
ATOM 606 C C . ALA A 1 91 ? -72.948 2.511 108.369 1.00 92.06 91 ALA A C 1
ATOM 608 O O . ALA A 1 91 ? -72.631 1.666 109.206 1.00 92.06 91 ALA A O 1
ATOM 609 N N . ALA A 1 92 ? -74.041 3.263 108.532 1.00 87.44 92 ALA A N 1
ATOM 610 C CA . ALA A 1 92 ? -74.882 3.202 109.734 1.00 87.44 92 ALA A CA 1
ATOM 611 C C . ALA A 1 92 ? -75.518 1.817 109.980 1.00 87.44 92 ALA A C 1
ATOM 613 O O . ALA A 1 92 ? -75.854 1.483 111.112 1.00 87.44 92 ALA A O 1
ATOM 614 N N . ASN A 1 93 ? -75.657 1.002 108.931 1.00 88.00 93 ASN A N 1
ATOM 615 C CA . ASN A 1 93 ? -76.134 -0.381 108.999 1.00 88.00 93 ASN A CA 1
ATOM 616 C C . ASN A 1 93 ? -75.028 -1.397 109.362 1.00 88.00 93 ASN A C 1
ATOM 618 O O . ASN A 1 93 ? -75.312 -2.590 109.404 1.00 88.00 93 ASN A O 1
ATOM 622 N N . GLY A 1 94 ? -73.785 -0.963 109.596 1.00 87.81 94 GLY A N 1
ATOM 623 C CA . GLY A 1 94 ? -72.642 -1.836 109.882 1.00 87.81 94 GLY A CA 1
ATOM 624 C C . GLY A 1 94 ? -71.951 -2.423 108.644 1.00 87.81 94 GLY A C 1
ATOM 625 O O . GLY A 1 94 ? -71.082 -3.281 108.790 1.00 87.81 94 GLY A O 1
ATOM 626 N N . GLU A 1 95 ? -72.310 -1.995 107.431 1.00 91.38 95 GLU A N 1
ATOM 627 C CA . GLU A 1 95 ? -71.607 -2.392 106.208 1.00 91.38 95 GLU A CA 1
ATOM 628 C C . GLU A 1 95 ? -70.265 -1.663 106.108 1.00 91.38 95 GLU A C 1
ATOM 630 O O . GLU A 1 95 ? -70.212 -0.434 106.141 1.00 91.38 95 GLU A O 1
ATOM 635 N N . VAL A 1 96 ? -69.172 -2.414 105.996 1.00 90.75 96 VAL A N 1
ATOM 636 C CA . VAL A 1 96 ? -67.812 -1.883 105.904 1.00 90.75 96 VAL A CA 1
ATOM 637 C C . VAL A 1 96 ? -67.312 -1.991 104.473 1.00 90.75 96 VAL A C 1
ATOM 639 O O . VAL A 1 96 ? -67.080 -3.093 103.981 1.00 90.75 96 VAL A O 1
ATOM 642 N N . GLN A 1 97 ? -67.088 -0.857 103.818 1.00 89.62 97 GLN A N 1
ATOM 643 C CA . GLN A 1 97 ? -66.467 -0.766 102.503 1.00 89.62 97 GLN A CA 1
ATOM 644 C C . GLN A 1 97 ? -64.950 -0.600 102.645 1.00 89.62 97 GLN A C 1
ATOM 646 O O . GLN A 1 97 ? -64.474 0.371 103.238 1.00 89.62 97 GLN A O 1
ATOM 651 N N . GLY A 1 98 ? -64.176 -1.527 102.079 1.00 87.62 98 GLY A N 1
ATOM 652 C CA . GLY A 1 98 ? -62.726 -1.389 101.980 1.00 87.62 98 GLY A CA 1
ATOM 653 C C . GLY A 1 98 ? -62.371 -0.335 100.934 1.00 87.62 98 GLY A C 1
ATOM 654 O O . GLY A 1 98 ? -62.661 -0.520 99.758 1.00 87.62 98 GLY A O 1
ATOM 655 N N . ALA A 1 99 ? -61.747 0.767 101.334 1.00 84.19 99 ALA A N 1
ATOM 656 C CA . ALA A 1 99 ? -61.378 1.867 100.444 1.00 84.19 99 ALA A CA 1
ATOM 657 C C . ALA A 1 99 ? -59.920 1.756 99.969 1.00 84.19 99 ALA A C 1
ATOM 659 O O . ALA A 1 99 ? -59.656 1.810 98.768 1.00 84.19 99 ALA A O 1
ATOM 660 N N . ALA A 1 100 ? -58.978 1.527 100.888 1.00 83.94 100 ALA A N 1
ATOM 661 C CA . ALA A 1 100 ? -57.555 1.389 100.583 1.00 83.94 100 ALA A CA 1
ATOM 662 C C . ALA A 1 100 ? -56.903 0.299 101.448 1.00 83.94 100 ALA A C 1
ATOM 664 O O . ALA A 1 100 ? -57.352 0.088 102.575 1.00 83.94 100 ALA A O 1
ATOM 665 N N . PRO A 1 101 ? -55.846 -0.386 100.967 1.00 86.06 101 PRO A N 1
ATOM 666 C CA . PRO A 1 101 ? -55.154 -1.400 101.755 1.00 86.06 101 PRO A CA 1
ATOM 667 C C . PRO A 1 101 ? -54.628 -0.856 103.088 1.00 86.06 101 PRO A C 1
ATOM 669 O O . PRO A 1 101 ? -54.025 0.215 103.134 1.00 86.06 101 PRO A O 1
ATOM 672 N N . GLY A 1 102 ? -54.825 -1.608 104.167 1.00 87.12 102 GLY A N 1
ATOM 673 C CA . GLY A 1 102 ? -54.451 -1.204 105.520 1.00 87.12 102 GLY A CA 1
ATOM 674 C C . GLY A 1 102 ? -55.344 -1.851 106.571 1.00 87.12 102 GLY A C 1
ATOM 675 O O . GLY A 1 102 ? -56.159 -2.714 106.265 1.00 87.12 102 GLY A O 1
ATOM 676 N N . THR A 1 103 ? -55.218 -1.428 107.823 1.00 88.88 103 THR A N 1
ATOM 677 C CA . THR A 1 103 ? -56.070 -1.907 108.920 1.00 88.88 103 THR A CA 1
ATOM 678 C C . THR A 1 103 ? -56.866 -0.756 109.518 1.00 88.88 103 THR A C 1
ATOM 680 O O . THR A 1 103 ? -56.304 0.306 109.785 1.00 88.88 103 THR A O 1
ATOM 683 N N . ALA A 1 104 ? -58.152 -0.972 109.772 1.00 91.44 104 ALA A N 1
ATOM 684 C CA . ALA A 1 104 ? -59.006 -0.047 110.505 1.00 91.44 104 ALA A CA 1
ATOM 685 C C . ALA A 1 104 ? -59.772 -0.807 111.588 1.00 91.44 104 ALA A C 1
ATOM 687 O O . ALA A 1 104 ? -60.224 -1.928 111.376 1.00 91.44 104 ALA A O 1
ATOM 688 N N . THR A 1 105 ? -59.931 -0.197 112.754 1.00 92.06 105 THR A N 1
ATOM 689 C CA . THR A 1 105 ? -60.761 -0.737 113.827 1.00 92.06 105 THR A CA 1
ATOM 690 C C . THR A 1 105 ? -62.164 -0.179 113.675 1.00 92.06 105 THR A C 1
ATOM 692 O O . THR A 1 105 ? -62.354 1.039 113.688 1.00 92.06 105 THR A O 1
ATOM 695 N N . ILE A 1 106 ? -63.146 -1.065 113.537 1.00 93.75 106 ILE A N 1
ATOM 696 C CA . ILE A 1 106 ? -64.556 -0.700 113.462 1.00 93.75 106 ILE A CA 1
ATOM 697 C C . ILE A 1 106 ? -65.186 -0.903 114.834 1.00 93.75 106 ILE A C 1
ATOM 699 O O . ILE A 1 106 ? -65.136 -2.002 115.387 1.00 93.75 106 ILE A O 1
ATOM 703 N N . THR A 1 107 ? -65.763 0.163 115.379 1.00 92.44 107 THR A N 1
ATOM 704 C CA . THR A 1 107 ? -66.349 0.191 116.719 1.00 92.44 107 THR A CA 1
ATOM 705 C C . THR A 1 107 ? -67.856 0.373 116.613 1.00 92.44 107 THR A C 1
ATOM 707 O O . THR A 1 107 ? -68.319 1.345 116.014 1.00 92.44 107 THR A O 1
ATOM 710 N N . ALA A 1 108 ? -68.607 -0.554 117.205 1.00 91.25 108 ALA A N 1
ATOM 711 C CA . ALA A 1 108 ? -70.039 -0.438 117.437 1.00 91.25 108 ALA A CA 1
ATOM 712 C C . ALA A 1 108 ? -70.275 0.017 118.877 1.00 91.25 108 ALA A C 1
ATOM 714 O O . ALA A 1 108 ? -69.893 -0.684 119.817 1.00 91.25 108 ALA A O 1
ATOM 715 N N . THR A 1 109 ? -70.935 1.155 119.050 1.00 91.00 109 THR A N 1
ATOM 716 C CA . THR A 1 109 ? -71.309 1.689 120.361 1.00 91.00 109 THR A CA 1
ATOM 717 C C . THR A 1 109 ? -72.817 1.586 120.529 1.00 91.00 109 THR A C 1
ATOM 719 O O . THR A 1 109 ? -73.575 2.056 119.683 1.00 91.00 109 THR A O 1
ATOM 722 N N . GLU A 1 110 ? -73.275 0.952 121.606 1.00 91.00 110 GLU A N 1
ATOM 723 C CA . GLU A 1 110 ? -74.705 0.857 121.896 1.00 91.00 110 GLU A CA 1
ATOM 724 C C . GLU A 1 110 ? -75.234 2.223 122.372 1.00 91.00 110 GLU A C 1
ATOM 726 O O . GLU A 1 110 ? -74.631 2.883 123.221 1.00 91.00 110 GLU A O 1
ATOM 731 N N . THR A 1 111 ? -76.332 2.687 121.768 1.00 83.44 111 THR A N 1
ATOM 732 C CA . THR A 1 111 ? -76.766 4.093 121.850 1.00 83.44 111 THR A CA 1
ATOM 733 C C . THR A 1 111 ? -77.302 4.490 123.230 1.00 83.44 111 THR A C 1
ATOM 735 O O . THR A 1 111 ? -77.190 5.656 123.600 1.00 83.44 111 THR A O 1
ATOM 738 N N . GLY A 1 112 ? -77.876 3.558 124.001 1.00 81.31 112 GLY A N 1
ATOM 739 C CA . GLY A 1 112 ? -78.468 3.853 125.311 1.00 81.31 112 GLY A CA 1
ATOM 740 C C . GLY A 1 112 ? -77.481 3.838 126.485 1.00 81.31 112 GLY A C 1
ATOM 741 O O . GLY A 1 112 ? -77.652 4.584 127.446 1.00 81.31 112 GLY A O 1
ATOM 742 N N . SER A 1 113 ? -76.453 2.992 126.422 1.00 82.06 113 SER A N 1
ATOM 743 C CA . SER A 1 113 ? -75.490 2.735 127.502 1.00 82.06 113 SER A CA 1
ATOM 744 C C . SER A 1 113 ? -74.102 3.317 127.249 1.00 82.06 113 SER A C 1
ATOM 746 O O . SER A 1 113 ? -73.329 3.472 128.193 1.00 82.06 113 SER A O 1
ATOM 748 N N . GLY A 1 114 ? -73.757 3.596 125.988 1.00 82.44 114 GLY A N 1
ATOM 749 C CA . GLY A 1 114 ? -72.417 4.025 125.589 1.00 82.44 114 GLY A CA 1
ATOM 750 C C . GLY A 1 114 ? -71.358 2.915 125.637 1.00 82.44 114 GLY A C 1
ATOM 751 O O . GLY A 1 114 ? -70.185 3.188 125.387 1.00 82.44 114 GLY A O 1
ATOM 752 N N . VAL A 1 115 ? -71.736 1.667 125.941 1.00 88.69 115 VAL A N 1
ATOM 753 C CA . VAL A 1 115 ? -70.814 0.523 125.914 1.00 88.69 115 VAL A CA 1
ATOM 754 C C . VAL A 1 115 ? -70.452 0.202 124.465 1.00 88.69 115 VAL A C 1
ATOM 756 O O . VAL A 1 115 ? -71.328 0.106 123.605 1.00 88.69 115 VAL A O 1
ATOM 759 N N . ALA A 1 116 ? -69.160 0.014 124.199 1.00 89.94 116 ALA A N 1
ATOM 760 C CA . ALA A 1 116 ? -68.635 -0.217 122.860 1.00 89.94 116 ALA A CA 1
ATOM 761 C C . ALA A 1 116 ? -67.951 -1.581 122.722 1.00 89.94 116 ALA A C 1
ATOM 763 O O . ALA A 1 116 ? -67.367 -2.110 123.668 1.00 89.94 116 ALA A O 1
ATOM 764 N N . GLY A 1 117 ? -68.016 -2.129 121.514 1.00 90.81 117 GLY A N 1
ATOM 765 C CA . GLY A 1 117 ? -67.279 -3.306 121.078 1.00 90.81 117 GLY A CA 1
ATOM 766 C C . GLY A 1 117 ? -66.592 -2.992 119.762 1.00 90.81 117 GLY A C 1
ATOM 767 O O . GLY A 1 117 ? -67.124 -2.229 118.955 1.00 90.81 117 GLY A O 1
ATOM 768 N N . SER A 1 118 ? -65.412 -3.554 119.534 1.00 91.94 118 SER A N 1
ATOM 769 C CA . SER A 1 118 ? -64.637 -3.261 118.333 1.00 91.94 118 SER A CA 1
ATOM 770 C C . SER A 1 118 ? -64.078 -4.516 117.678 1.00 91.94 118 SER A C 1
ATOM 772 O O . SER A 1 118 ? -63.867 -5.541 118.325 1.00 91.94 118 SER A O 1
ATOM 774 N N . MET A 1 119 ? -63.854 -4.427 116.368 1.00 90.19 119 MET A N 1
ATOM 775 C CA . MET A 1 119 ? -63.208 -5.461 115.569 1.00 90.19 119 MET A CA 1
ATOM 776 C C . MET A 1 119 ? -62.199 -4.815 114.619 1.00 90.19 119 MET A C 1
ATOM 778 O O . MET A 1 119 ? -62.498 -3.809 113.976 1.00 90.19 119 MET A O 1
ATOM 782 N N . GLY A 1 120 ? -61.004 -5.396 114.516 1.00 89.19 120 GLY A N 1
ATOM 783 C CA . GLY A 1 120 ? -60.051 -5.028 113.472 1.00 89.19 120 GLY A CA 1
ATOM 784 C C . GLY A 1 120 ? -60.519 -5.551 112.116 1.00 89.19 120 GLY A C 1
ATOM 785 O O . GLY A 1 120 ? -60.811 -6.738 111.981 1.00 89.19 120 GLY A O 1
ATOM 786 N N . VAL A 1 121 ? -60.580 -4.671 111.123 1.00 89.50 121 VAL A N 1
ATOM 787 C CA . VAL A 1 121 ? -60.813 -5.003 109.718 1.00 89.50 121 VAL A CA 1
ATOM 788 C C . VAL A 1 121 ? -59.533 -4.721 108.942 1.00 89.50 121 VAL A C 1
ATOM 790 O O . VAL A 1 121 ? -59.027 -3.596 108.940 1.00 89.50 121 VAL A O 1
ATOM 793 N N . THR A 1 122 ? -59.020 -5.739 108.260 1.00 89.69 122 THR A N 1
ATOM 794 C CA . THR A 1 122 ? -57.859 -5.616 107.375 1.00 89.69 122 THR A CA 1
ATOM 795 C C . THR A 1 122 ? -58.322 -5.530 105.928 1.00 89.69 122 THR A C 1
ATOM 797 O O . THR A 1 122 ? -58.850 -6.492 105.373 1.00 89.69 122 THR A O 1
ATOM 800 N N . VAL A 1 123 ? -58.098 -4.388 105.291 1.00 88.38 123 VAL A N 1
ATOM 801 C CA . VAL A 1 123 ? -58.329 -4.214 103.860 1.00 88.38 123 VAL A CA 1
ATOM 802 C C . VAL A 1 123 ? -57.092 -4.677 103.102 1.00 88.38 123 VAL A C 1
ATOM 804 O O . VAL A 1 123 ? -55.999 -4.144 103.298 1.00 88.38 123 VAL A O 1
ATOM 807 N N . VAL A 1 124 ? -57.246 -5.682 102.244 1.00 87.75 124 VAL A N 1
ATOM 808 C CA . VAL A 1 124 ? -56.154 -6.219 101.417 1.00 87.75 124 VAL A CA 1
ATOM 809 C C . VAL A 1 124 ? -56.214 -5.648 99.993 1.00 87.75 124 VAL A C 1
ATOM 811 O O . VAL A 1 124 ? -57.296 -5.281 99.524 1.00 87.75 124 VAL A O 1
ATOM 814 N N . PRO A 1 125 ? -55.083 -5.536 99.272 1.00 83.31 125 PRO A N 1
ATOM 815 C CA . PRO A 1 125 ? -55.095 -5.108 97.874 1.00 83.31 125 PRO A CA 1
ATOM 816 C C . PRO A 1 125 ? -55.927 -6.054 96.998 1.00 83.31 125 PRO A C 1
ATOM 818 O O . PRO A 1 125 ? -55.823 -7.268 97.138 1.00 83.31 125 PRO A O 1
ATOM 821 N N . ALA A 1 126 ? -56.703 -5.508 96.057 1.00 84.88 126 ALA A N 1
ATOM 822 C CA . ALA A 1 126 ? -57.413 -6.317 95.063 1.00 84.88 126 ALA A CA 1
ATOM 823 C C . ALA A 1 126 ? -56.416 -7.108 94.193 1.00 84.88 126 ALA A C 1
ATOM 825 O O . ALA A 1 126 ? -55.401 -6.551 93.755 1.00 84.88 126 ALA A O 1
ATOM 826 N N . ALA A 1 127 ? -56.685 -8.388 93.944 1.00 85.94 127 ALA A N 1
ATOM 827 C CA . ALA A 1 127 ? -55.804 -9.240 93.147 1.00 85.94 127 ALA A CA 1
ATOM 828 C C . ALA A 1 127 ? -55.897 -8.915 91.645 1.00 85.94 127 ALA A C 1
ATOM 830 O O . ALA A 1 127 ? -56.978 -8.630 91.121 1.00 85.94 127 ALA A O 1
ATOM 831 N N . VAL A 1 128 ? -54.772 -8.999 90.926 1.00 91.00 128 VAL A N 1
ATOM 832 C CA . VAL A 1 128 ? -54.784 -8.913 89.457 1.00 91.00 128 VAL A CA 1
ATOM 833 C C . VAL A 1 128 ? -55.472 -10.153 88.874 1.00 91.00 128 VAL A C 1
ATOM 835 O O . VAL A 1 128 ? -55.013 -11.281 89.052 1.00 91.00 128 VAL A O 1
ATOM 838 N N . GLN A 1 129 ? -56.553 -9.953 88.119 1.00 93.06 129 GLN A N 1
ATOM 839 C CA . GLN A 1 129 ? -57.275 -11.030 87.435 1.00 93.06 129 GLN A CA 1
ATOM 840 C C . GLN A 1 129 ? -56.897 -11.132 85.952 1.00 93.06 129 GLN A C 1
ATOM 842 O O . GLN A 1 129 ? -56.803 -12.239 85.414 1.00 93.06 129 GLN A O 1
ATOM 847 N N . SER A 1 130 ? -56.659 -10.007 85.278 1.00 93.25 130 SER A N 1
ATOM 848 C CA . SER A 1 130 ? -56.257 -9.998 83.867 1.00 93.25 130 SER A CA 1
ATOM 849 C C . SER A 1 130 ? -55.229 -8.916 83.567 1.00 93.25 130 SER A C 1
ATOM 851 O O . SER A 1 130 ? -55.305 -7.821 84.127 1.00 93.25 130 SER A O 1
ATOM 853 N N . VAL A 1 131 ? -54.329 -9.215 82.631 1.00 96.50 131 VAL A N 1
ATOM 854 C CA . VAL A 1 131 ? -53.354 -8.279 82.066 1.00 96.50 131 VAL A CA 1
ATOM 855 C C . VAL A 1 131 ? -53.648 -8.147 80.577 1.00 96.50 131 VAL A C 1
ATOM 857 O O . VAL A 1 131 ? -53.655 -9.143 79.857 1.00 96.50 131 VAL A O 1
ATOM 860 N N . VAL A 1 132 ? -53.902 -6.928 80.112 1.00 96.06 132 VAL A N 1
ATOM 861 C CA . VAL A 1 132 ? -54.132 -6.629 78.692 1.00 96.06 132 VAL A CA 1
ATOM 862 C C . VAL A 1 132 ? -52.985 -5.768 78.193 1.00 96.06 132 VAL A C 1
ATOM 864 O O . VAL A 1 132 ? -52.708 -4.730 78.789 1.00 96.06 132 VAL A O 1
ATOM 867 N N . VAL A 1 133 ? -52.319 -6.200 77.124 1.00 97.19 133 VAL A N 1
ATOM 868 C CA . VAL A 1 133 ? -51.221 -5.454 76.500 1.00 97.19 133 VAL A CA 1
ATOM 869 C C . VAL A 1 133 ? -51.724 -4.775 75.231 1.00 97.19 133 VAL A C 1
ATOM 871 O O . VAL A 1 133 ? -52.325 -5.435 74.385 1.00 97.19 133 VAL A O 1
ATOM 874 N N . ASP A 1 134 ? -51.464 -3.475 75.107 1.00 96.00 134 ASP A N 1
ATOM 875 C CA . ASP A 1 134 ? -51.805 -2.666 73.935 1.00 96.00 134 ASP A CA 1
ATOM 876 C C . ASP A 1 134 ? -50.559 -1.944 73.374 1.00 96.00 134 ASP A C 1
ATOM 878 O O . ASP A 1 134 ? -49.795 -1.371 74.161 1.00 96.00 134 ASP A O 1
ATOM 882 N N . PRO A 1 135 ? -50.330 -1.956 72.047 1.00 96.50 135 PRO A N 1
ATOM 883 C CA . PRO A 1 135 ? -51.030 -2.768 71.047 1.00 96.50 135 PRO A CA 1
ATOM 884 C C . PRO A 1 135 ? -50.787 -4.277 71.228 1.00 96.50 135 PRO A C 1
ATOM 886 O O . PRO A 1 135 ? -49.695 -4.707 71.598 1.00 96.50 135 PRO A O 1
ATOM 889 N N . ALA A 1 136 ? -51.795 -5.098 70.912 1.00 93.19 136 ALA A N 1
ATOM 890 C CA . ALA A 1 136 ? -51.689 -6.564 70.966 1.00 93.19 136 ALA A CA 1
ATOM 891 C C . ALA A 1 136 ? -50.779 -7.147 69.864 1.00 93.19 136 ALA A C 1
ATOM 893 O O . ALA A 1 136 ? -50.290 -8.272 69.979 1.00 93.19 136 ALA A O 1
ATOM 894 N N . ALA A 1 137 ? -50.538 -6.391 68.792 1.00 94.94 137 ALA A N 1
ATOM 895 C CA . ALA A 1 137 ? -49.524 -6.698 67.796 1.00 94.94 137 ALA A CA 1
ATOM 896 C C . ALA A 1 137 ? -48.988 -5.415 67.151 1.00 94.94 137 ALA A C 1
ATOM 898 O O . ALA A 1 137 ? -49.741 -4.463 66.954 1.00 94.94 137 ALA A O 1
ATOM 899 N N . ALA A 1 138 ? -47.708 -5.402 66.789 1.00 94.75 138 ALA A N 1
ATOM 900 C CA . ALA A 1 138 ? -47.095 -4.299 66.059 1.00 94.75 138 ALA A CA 1
ATOM 901 C C . ALA A 1 138 ? -46.019 -4.800 65.089 1.00 94.75 138 ALA A C 1
ATOM 903 O O . ALA A 1 138 ? -45.330 -5.790 65.354 1.00 94.75 138 ALA A O 1
ATOM 904 N N . SER A 1 139 ? -45.852 -4.073 63.985 1.00 95.31 139 SER A N 1
ATOM 905 C CA . SER A 1 139 ? -44.735 -4.248 63.059 1.00 95.31 139 SER A CA 1
ATOM 906 C C . SER A 1 139 ? -43.821 -3.033 63.144 1.00 95.31 139 SER A C 1
ATOM 908 O O . SER A 1 139 ? -44.278 -1.911 62.939 1.00 95.31 139 SER A O 1
ATOM 910 N N . ILE A 1 140 ? -42.540 -3.247 63.435 1.00 94.62 140 ILE A N 1
ATOM 911 C CA . ILE A 1 140 ? -41.552 -2.175 63.617 1.00 94.62 140 ILE A CA 1
ATOM 912 C C . ILE A 1 140 ? -40.342 -2.382 62.718 1.00 94.62 140 ILE A C 1
ATOM 914 O O . ILE A 1 140 ? -39.930 -3.508 62.475 1.00 94.62 140 ILE A O 1
ATOM 918 N N . GLN A 1 141 ? -39.753 -1.303 62.210 1.00 92.31 141 GLN A N 1
ATOM 919 C CA . GLN A 1 141 ? -38.507 -1.398 61.446 1.00 92.31 141 GLN A CA 1
ATOM 920 C C . GLN A 1 141 ? -37.317 -1.634 62.380 1.00 92.31 141 GLN A C 1
ATOM 922 O O . GLN A 1 141 ? -37.295 -1.132 63.506 1.00 92.31 141 GLN A O 1
ATOM 927 N N . LEU A 1 142 ? -36.313 -2.367 61.898 1.00 92.44 142 LEU A N 1
ATOM 928 C CA . LEU A 1 142 ? -35.052 -2.579 62.609 1.00 92.44 142 LEU A CA 1
ATOM 929 C C . LEU A 1 142 ? -34.473 -1.250 63.135 1.00 92.44 142 LEU A C 1
ATOM 931 O O . LEU A 1 142 ? -34.418 -0.260 62.406 1.00 92.44 142 LEU A O 1
ATOM 935 N N . GLY A 1 143 ? -34.057 -1.227 64.405 1.00 88.31 143 GLY A N 1
ATOM 936 C CA . GLY A 1 143 ? -33.518 -0.037 65.072 1.00 88.31 143 GLY A CA 1
ATOM 937 C C . GLY A 1 143 ? -34.564 0.957 65.595 1.00 88.31 143 GLY A C 1
ATOM 938 O O . GLY A 1 143 ? -34.193 1.935 66.241 1.00 88.31 143 GLY A O 1
ATOM 939 N N . ARG A 1 144 ? -35.865 0.733 65.355 1.00 93.38 144 ARG A N 1
ATOM 940 C CA . ARG A 1 144 ? -36.957 1.530 65.943 1.00 93.38 144 ARG A CA 1
ATOM 941 C C . ARG A 1 144 ? -37.492 0.896 67.226 1.00 93.38 144 ARG A C 1
ATOM 943 O O . ARG A 1 144 ? -37.233 -0.272 67.524 1.00 93.38 144 ARG A O 1
ATOM 950 N N . THR A 1 145 ? -38.240 1.689 67.988 1.00 95.69 145 THR A N 1
ATOM 951 C CA . THR A 1 145 ? -38.867 1.272 69.244 1.00 95.69 145 THR A CA 1
ATOM 952 C C . THR A 1 145 ? -40.393 1.316 69.163 1.00 95.69 145 THR A C 1
ATOM 954 O O . THR A 1 145 ? -40.959 2.077 68.379 1.00 95.69 145 THR A O 1
ATOM 957 N N . GLN A 1 146 ? -41.056 0.500 69.983 1.00 96.75 146 GLN A N 1
ATOM 958 C CA . GLN A 1 146 ? -42.506 0.492 70.186 1.00 96.75 146 GLN A CA 1
ATOM 959 C C . GLN A 1 146 ? -42.809 0.477 71.678 1.00 96.75 146 GLN A C 1
ATOM 961 O O . GLN A 1 146 ? -42.316 -0.382 72.403 1.00 96.75 146 GLN A O 1
ATOM 966 N N . ASN A 1 147 ? -43.674 1.376 72.132 1.00 96.69 147 ASN A N 1
ATOM 967 C CA . ASN A 1 147 ? -44.155 1.349 73.509 1.00 96.69 147 ASN A CA 1
ATOM 968 C C . ASN A 1 147 ? -45.335 0.381 73.620 1.00 96.69 147 ASN A C 1
ATOM 970 O O . ASN A 1 147 ? -46.271 0.463 72.822 1.00 96.69 147 ASN A O 1
ATOM 974 N N . LEU A 1 148 ? -45.294 -0.508 74.609 1.00 96.88 148 LEU A N 1
ATOM 975 C CA . LEU A 1 148 ? -46.412 -1.354 75.010 1.00 96.88 148 LEU A CA 1
ATOM 976 C C . LEU A 1 148 ? -46.935 -0.901 76.370 1.00 96.88 148 LEU A C 1
ATOM 978 O O . LEU A 1 148 ? -46.161 -0.617 77.283 1.00 96.88 148 LEU A O 1
ATOM 982 N N . THR A 1 149 ? -48.255 -0.888 76.520 1.00 95.31 149 THR A N 1
ATOM 983 C CA . THR A 1 149 ? -48.917 -0.560 77.785 1.00 95.31 149 THR A CA 1
ATOM 984 C C . THR A 1 149 ? -49.609 -1.797 78.334 1.00 95.31 149 THR A C 1
ATOM 986 O O . THR A 1 149 ? -50.406 -2.417 77.635 1.00 95.31 149 THR A O 1
ATOM 989 N N . ALA A 1 150 ? -49.333 -2.154 79.591 1.00 95.81 150 ALA A N 1
ATOM 990 C CA . ALA A 1 150 ? -50.031 -3.227 80.296 1.00 95.81 150 ALA A CA 1
ATOM 991 C C . ALA A 1 150 ? -51.116 -2.641 81.209 1.00 95.81 150 ALA A C 1
ATOM 993 O O . ALA A 1 150 ? -50.817 -1.969 82.193 1.00 95.81 150 ALA A O 1
ATOM 994 N N . THR A 1 151 ? -52.380 -2.917 80.897 1.00 95.81 151 THR A N 1
ATOM 995 C CA . THR A 1 151 ? -53.525 -2.550 81.738 1.00 95.81 151 THR A CA 1
ATOM 996 C C . THR A 1 151 ? -53.917 -3.739 82.606 1.00 95.81 151 THR A C 1
ATOM 998 O O . THR A 1 151 ? -54.317 -4.788 82.095 1.00 95.81 151 THR A O 1
ATOM 1001 N N . LEU A 1 152 ? -53.810 -3.572 83.923 1.00 94.88 152 LEU A N 1
ATOM 1002 C CA . LEU A 1 152 ? -54.157 -4.588 84.915 1.00 94.88 152 LEU A CA 1
ATOM 1003 C C . LEU A 1 152 ? -55.594 -4.387 85.378 1.00 94.88 152 LEU A C 1
ATOM 1005 O O . LEU A 1 152 ? -55.992 -3.253 85.644 1.00 94.88 152 LEU A O 1
ATOM 1009 N N . ARG A 1 153 ? -56.370 -5.467 85.496 1.00 92.31 153 ARG A N 1
ATOM 1010 C CA . ARG A 1 153 ? -57.753 -5.398 85.990 1.00 92.31 153 ARG A CA 1
ATOM 1011 C C . ARG A 1 153 ? -58.023 -6.406 87.095 1.00 92.31 153 ARG A C 1
ATOM 1013 O O . ARG A 1 153 ? -57.497 -7.520 87.045 1.00 92.31 153 ARG A O 1
ATOM 1020 N N . ASP A 1 154 ? -58.849 -6.010 88.058 1.00 88.88 154 ASP A N 1
ATOM 1021 C CA . ASP A 1 154 ? -59.383 -6.899 89.093 1.00 88.88 154 ASP A CA 1
ATOM 1022 C C . ASP A 1 154 ? -60.518 -7.790 88.549 1.00 88.88 154 ASP A C 1
ATOM 1024 O O . ASP A 1 154 ? -60.912 -7.695 87.381 1.00 88.88 154 ASP A O 1
ATOM 1028 N N . ALA A 1 155 ? -61.067 -8.671 89.390 1.00 85.25 155 ALA A N 1
ATOM 1029 C CA . ALA A 1 155 ? -62.160 -9.570 89.007 1.00 85.25 155 ALA A CA 1
ATOM 1030 C C . ALA A 1 155 ? -63.469 -8.848 88.625 1.00 85.25 155 ALA A C 1
ATOM 1032 O O . ALA A 1 155 ? -64.335 -9.448 87.991 1.00 85.25 155 ALA A O 1
ATOM 1033 N N . ARG A 1 156 ? -63.610 -7.566 88.981 1.00 84.44 156 ARG A N 1
ATOM 1034 C CA . ARG A 1 156 ? -64.767 -6.715 88.667 1.00 84.44 156 ARG A CA 1
ATOM 1035 C C . ARG A 1 156 ? -64.521 -5.833 87.439 1.00 84.44 156 ARG A C 1
ATOM 1037 O O . ARG A 1 156 ? -65.394 -5.059 87.058 1.00 84.44 156 ARG A O 1
ATOM 1044 N N . GLY A 1 157 ? -63.351 -5.951 86.808 1.00 83.75 157 GLY A N 1
ATOM 1045 C CA . GLY A 1 157 ? -62.965 -5.187 85.625 1.00 83.75 157 GLY A CA 1
ATOM 1046 C C . GLY A 1 157 ? -62.394 -3.796 85.918 1.00 83.75 157 GLY A C 1
ATOM 1047 O O . GLY A 1 157 ? -62.068 -3.082 84.963 1.00 83.75 157 GLY A O 1
ATOM 1048 N N . GLY A 1 158 ? -62.234 -3.413 87.189 1.00 86.19 158 GLY A N 1
ATOM 1049 C CA . GLY A 1 158 ? -61.621 -2.150 87.601 1.00 86.19 158 GLY A CA 1
ATOM 1050 C C . GLY A 1 158 ? -60.118 -2.140 87.324 1.00 86.19 158 GLY A C 1
ATOM 1051 O O . GLY A 1 158 ? -59.457 -3.164 87.472 1.00 86.19 158 GLY A O 1
ATOM 1052 N N . VAL A 1 159 ? -59.573 -0.998 86.893 1.00 89.69 159 VAL A N 1
ATOM 1053 C CA . VAL A 1 159 ? -58.140 -0.866 86.575 1.00 89.69 159 VAL A CA 1
ATOM 1054 C C . VAL A 1 159 ? -57.320 -0.780 87.861 1.00 89.69 159 VAL A C 1
ATOM 1056 O O . VAL A 1 159 ? -57.614 0.030 88.737 1.00 89.69 159 VAL A O 1
ATOM 1059 N N . LEU A 1 160 ? -56.266 -1.588 87.952 1.00 88.75 160 LEU A N 1
ATOM 1060 C CA . LEU A 1 160 ? -55.316 -1.584 89.060 1.00 88.75 160 LEU A CA 1
ATOM 1061 C C . LEU A 1 160 ? -54.086 -0.748 88.688 1.00 88.75 160 LEU A C 1
ATOM 1063 O O . LEU A 1 160 ? -53.462 -0.977 87.653 1.00 88.75 160 LEU A O 1
ATOM 1067 N N . THR A 1 161 ? -53.725 0.209 89.543 1.00 86.81 161 THR A N 1
ATOM 1068 C CA . THR A 1 161 ? -52.557 1.088 89.373 1.00 86.81 161 THR A CA 1
ATOM 1069 C C . THR A 1 161 ? -51.489 0.804 90.434 1.00 86.81 161 THR A C 1
ATOM 1071 O O . THR A 1 161 ? -51.746 0.133 91.435 1.00 86.81 161 THR A O 1
ATOM 1074 N N . GLY A 1 162 ? -50.255 1.267 90.200 1.00 83.81 162 GLY A N 1
ATOM 1075 C CA . GLY A 1 162 ? -49.145 1.134 91.157 1.00 83.81 162 GLY A CA 1
ATOM 1076 C C . GLY A 1 162 ? -48.600 -0.288 91.345 1.00 83.81 162 GLY A C 1
ATOM 1077 O O . GLY A 1 162 ? -47.816 -0.519 92.262 1.00 83.81 162 GLY A O 1
ATOM 1078 N N . ARG A 1 163 ? -48.998 -1.248 90.502 1.00 87.88 163 ARG A N 1
ATOM 1079 C CA . ARG A 1 163 ? -48.471 -2.620 90.527 1.00 87.88 163 ARG A CA 1
ATOM 1080 C C . ARG A 1 163 ? -47.267 -2.752 89.604 1.00 87.88 163 ARG A C 1
ATOM 1082 O O . ARG A 1 163 ? -47.230 -2.157 88.528 1.00 87.88 163 ARG A O 1
ATOM 1089 N N . ALA A 1 164 ? -46.302 -3.565 90.019 1.00 90.38 164 ALA A N 1
ATOM 1090 C CA . ALA A 1 164 ? -45.149 -3.887 89.195 1.00 90.38 164 ALA A CA 1
ATOM 1091 C C . ALA A 1 164 ? -45.559 -4.806 88.035 1.00 90.38 164 ALA A C 1
ATOM 1093 O O . ALA A 1 164 ? -46.255 -5.802 88.237 1.00 90.38 164 ALA A O 1
ATOM 1094 N N . VAL A 1 165 ? -45.093 -4.479 86.830 1.00 95.75 165 VAL A N 1
ATOM 1095 C CA . VAL A 1 165 ? -45.245 -5.310 85.633 1.00 95.75 165 VAL A CA 1
ATOM 1096 C C . VAL A 1 165 ? -43.858 -5.755 85.192 1.00 95.75 165 VAL A C 1
ATOM 1098 O O . VAL A 1 165 ? -43.003 -4.925 84.887 1.00 95.75 165 VAL A O 1
ATOM 1101 N N . ALA A 1 166 ? -43.630 -7.063 85.162 1.00 96.12 166 ALA A N 1
ATOM 1102 C CA . ALA A 1 166 ? -42.405 -7.653 84.645 1.00 96.12 166 ALA A CA 1
ATOM 1103 C C . ALA A 1 166 ? -42.575 -7.971 83.157 1.00 96.12 166 ALA A C 1
ATOM 1105 O O . ALA A 1 166 ? -43.483 -8.705 82.769 1.00 96.12 166 ALA A O 1
ATOM 1106 N N . TRP A 1 167 ? -41.691 -7.431 82.322 1.00 97.75 167 TRP A N 1
ATOM 1107 C CA . TRP A 1 167 ? -41.713 -7.645 80.878 1.00 97.75 167 TRP A CA 1
ATOM 1108 C C . TRP A 1 167 ? -40.667 -8.669 80.455 1.00 97.75 167 TRP A C 1
ATOM 1110 O O . TRP A 1 167 ? -39.528 -8.638 80.917 1.00 97.75 167 TRP A O 1
ATOM 1120 N N . THR A 1 168 ? -41.042 -9.562 79.546 1.00 97.12 168 THR A N 1
ATOM 1121 C CA . THR A 1 168 ? -40.136 -10.556 78.958 1.00 97.12 168 THR A CA 1
ATOM 1122 C C . THR A 1 168 ? -40.347 -10.657 77.453 1.00 97.12 168 THR A C 1
ATOM 1124 O O . THR A 1 168 ? -41.435 -10.386 76.945 1.00 97.12 168 THR A O 1
ATOM 1127 N N . THR A 1 169 ? -39.299 -11.048 76.732 1.00 97.94 169 THR A N 1
ATOM 1128 C CA . THR A 1 169 ? -39.337 -11.327 75.291 1.00 97.94 169 THR A CA 1
ATOM 1129 C C . THR A 1 169 ? -39.037 -12.800 75.053 1.00 97.94 169 THR A C 1
ATOM 1131 O O . THR A 1 169 ? -38.172 -13.376 75.708 1.00 97.94 169 THR A O 1
ATOM 1134 N N . SER A 1 170 ? -39.741 -13.410 74.104 1.00 97.44 170 SER A N 1
ATOM 1135 C CA . SER A 1 170 ? -39.463 -14.784 73.663 1.00 97.44 170 SER A CA 1
ATOM 1136 C C . SER A 1 170 ? -38.205 -14.900 72.796 1.00 97.44 170 SER A C 1
ATOM 1138 O O . SER A 1 170 ? -37.652 -15.992 72.692 1.00 97.44 170 SER A O 1
ATOM 1140 N N . ASN A 1 171 ? -37.729 -13.805 72.185 1.00 96.94 171 ASN A N 1
ATOM 1141 C CA . ASN A 1 171 ? -36.497 -13.804 71.396 1.00 96.94 171 ASN A CA 1
ATOM 1142 C C . ASN A 1 171 ? -35.789 -12.429 71.426 1.00 96.94 171 ASN A C 1
ATOM 1144 O O . ASN A 1 171 ? -36.106 -11.555 70.610 1.00 96.94 171 ASN A O 1
ATOM 1148 N N . PRO A 1 172 ? -34.790 -12.239 72.310 1.00 95.44 172 PRO A N 1
ATOM 1149 C CA . PRO A 1 172 ? -34.051 -10.981 72.416 1.00 95.44 172 PRO A CA 1
ATOM 1150 C C . PRO A 1 172 ? -33.156 -10.668 71.203 1.00 95.44 172 PRO A C 1
ATOM 1152 O O . PRO A 1 172 ? -32.755 -9.516 71.038 1.00 95.44 172 PRO A O 1
ATOM 1155 N N . ALA A 1 173 ? -32.857 -11.648 70.338 1.00 94.69 173 ALA A N 1
ATOM 1156 C CA . ALA A 1 173 ? -32.096 -11.410 69.108 1.00 94.69 173 ALA A CA 1
ATOM 1157 C C . ALA A 1 173 ? -32.919 -10.680 68.031 1.00 94.69 173 ALA A C 1
ATOM 1159 O O . ALA A 1 173 ? -32.339 -10.099 67.120 1.00 94.69 173 ALA A O 1
ATOM 1160 N N . ILE A 1 174 ? -34.252 -10.703 68.136 1.00 95.12 174 ILE A N 1
ATOM 1161 C CA . ILE A 1 174 ? -35.166 -10.005 67.220 1.00 95.12 174 ILE A CA 1
ATOM 1162 C C . ILE A 1 174 ? -35.730 -8.747 67.891 1.00 95.12 174 ILE A C 1
ATOM 1164 O O . ILE A 1 174 ? -35.708 -7.669 67.298 1.00 95.12 174 ILE A O 1
ATOM 1168 N N . ALA A 1 175 ? -36.206 -8.854 69.136 1.00 96.38 175 ALA A N 1
ATOM 1169 C CA . ALA A 1 175 ? -36.729 -7.712 69.879 1.00 96.38 175 ALA A CA 1
ATOM 1170 C C . ALA A 1 175 ? -36.470 -7.840 71.385 1.00 96.38 175 ALA A C 1
ATOM 1172 O O . ALA A 1 175 ? -36.787 -8.862 71.999 1.00 96.38 175 ALA A O 1
ATOM 1173 N N . THR A 1 176 ? -35.948 -6.781 72.000 1.00 96.69 176 THR A N 1
ATOM 1174 C CA . THR A 1 176 ? -35.797 -6.666 73.459 1.00 96.69 176 THR A CA 1
ATOM 1175 C C . THR A 1 176 ? -36.910 -5.803 74.036 1.00 96.69 176 THR A C 1
ATOM 1177 O O . THR A 1 176 ? -37.491 -4.992 73.326 1.00 96.69 176 THR A O 1
ATOM 1180 N N . VAL A 1 177 ? -37.232 -5.974 75.317 1.00 97.50 177 VAL A N 1
ATOM 1181 C CA . VAL A 1 177 ? -38.197 -5.131 76.034 1.00 97.50 177 VAL A CA 1
ATOM 1182 C C . VAL A 1 177 ? -37.590 -4.715 77.368 1.00 97.50 177 VAL A C 1
ATOM 1184 O O . VAL A 1 177 ? -36.961 -5.534 78.038 1.00 97.50 177 VAL A O 1
ATOM 1187 N N . ASN A 1 178 ? -37.730 -3.444 77.739 1.00 96.00 178 ASN A N 1
ATOM 1188 C CA . ASN A 1 178 ? -37.261 -2.946 79.033 1.00 96.00 178 ASN A CA 1
ATOM 1189 C C . ASN A 1 178 ? -38.376 -2.975 80.099 1.00 96.00 178 ASN A C 1
ATOM 1191 O O . ASN A 1 178 ? -39.535 -3.266 79.809 1.00 96.00 178 ASN A O 1
ATOM 1195 N N . GLY A 1 179 ? -38.041 -2.631 81.347 1.00 92.19 179 GLY A N 1
ATOM 1196 C CA . GLY A 1 179 ? -39.004 -2.623 82.459 1.00 92.19 179 GLY A CA 1
ATOM 1197 C C . GLY A 1 179 ? -40.170 -1.633 82.308 1.00 92.19 179 GLY A C 1
ATOM 1198 O O . GLY A 1 179 ? -41.175 -1.781 82.994 1.00 92.19 179 GLY A O 1
ATOM 1199 N N . ALA A 1 180 ? -40.069 -0.660 81.399 1.00 92.88 180 ALA A N 1
ATOM 1200 C CA . ALA A 1 180 ? -41.136 0.294 81.095 1.00 92.88 180 ALA A CA 1
ATOM 1201 C C . ALA A 1 180 ? -42.061 -0.173 79.952 1.00 92.88 180 ALA A C 1
ATOM 1203 O O . ALA A 1 180 ? -42.954 0.571 79.560 1.00 92.88 180 ALA A O 1
ATOM 1204 N N . GLY A 1 181 ? -41.852 -1.375 79.399 1.00 94.06 181 GLY A N 1
ATOM 1205 C CA . GLY A 1 181 ? -42.630 -1.883 78.264 1.00 94.06 181 GLY A CA 1
ATOM 1206 C C . GLY A 1 181 ? -42.206 -1.306 76.910 1.00 94.06 181 GLY A C 1
ATOM 1207 O O . GLY A 1 181 ? -42.930 -1.455 75.928 1.00 94.06 181 GLY A O 1
ATOM 1208 N N . VAL A 1 182 ? -41.040 -0.658 76.820 1.00 97.44 182 VAL A N 1
ATOM 1209 C CA . VAL A 1 182 ? -40.490 -0.190 75.540 1.00 97.44 182 VAL A CA 1
ATOM 1210 C C . VAL A 1 182 ? -39.767 -1.345 74.865 1.00 97.44 182 VAL A C 1
ATOM 1212 O O . VAL A 1 182 ? -38.788 -1.873 75.397 1.00 97.44 182 VAL A O 1
ATOM 1215 N N . VAL A 1 183 ? -40.259 -1.723 73.692 1.00 97.31 183 VAL A N 1
ATOM 1216 C CA . VAL A 1 183 ? -39.683 -2.745 72.826 1.00 97.31 183 VAL A CA 1
ATOM 1217 C C . VAL A 1 183 ? -38.694 -2.095 71.865 1.00 97.31 183 VAL A C 1
ATOM 1219 O O . VAL A 1 183 ? -39.044 -1.121 71.205 1.00 97.31 183 VAL A O 1
ATOM 1222 N N . THR A 1 184 ? -37.494 -2.653 71.737 1.00 96.62 184 THR A N 1
ATOM 1223 C CA . THR A 1 184 ? -36.469 -2.223 70.776 1.00 96.62 184 THR A CA 1
ATOM 1224 C C . THR A 1 184 ? -36.229 -3.327 69.752 1.00 96.62 184 THR A C 1
ATOM 1226 O O . THR A 1 184 ? -35.920 -4.460 70.123 1.00 96.62 184 THR A O 1
ATOM 1229 N N . ALA A 1 185 ? -36.346 -2.999 68.464 1.00 96.00 185 ALA A N 1
ATOM 1230 C CA . ALA A 1 185 ? -36.056 -3.918 67.368 1.00 96.00 185 ALA A CA 1
ATOM 1231 C C . ALA A 1 185 ? -34.544 -4.111 67.181 1.00 96.00 185 ALA A C 1
ATOM 1233 O O . ALA A 1 185 ? -33.846 -3.179 66.775 1.00 96.00 185 ALA A O 1
ATOM 1234 N N . THR A 1 186 ? -34.049 -5.322 67.428 1.00 92.62 186 THR A N 1
ATOM 1235 C CA . THR A 1 186 ? -32.618 -5.673 67.389 1.00 92.62 186 THR A CA 1
ATOM 1236 C C . THR A 1 186 ? -32.242 -6.587 66.223 1.00 92.62 186 THR A C 1
ATOM 1238 O O . THR A 1 186 ? -31.092 -6.566 65.792 1.00 92.62 186 THR A O 1
ATOM 1241 N N . GLY A 1 187 ? -33.199 -7.324 65.655 1.00 91.31 187 GLY A N 1
ATOM 1242 C CA . GLY A 1 187 ? -32.995 -8.177 64.484 1.00 91.31 187 GLY A CA 1
ATOM 1243 C C . GLY A 1 187 ? -34.281 -8.341 63.683 1.00 91.31 187 GLY A C 1
ATOM 1244 O O . GLY A 1 187 ? -35.371 -8.232 64.229 1.00 91.31 187 GLY A O 1
ATOM 1245 N N . VAL A 1 188 ? -34.167 -8.568 62.375 1.00 91.38 188 VAL A N 1
ATOM 1246 C CA . VAL A 1 188 ? -35.321 -8.744 61.475 1.00 91.38 188 VAL A CA 1
ATOM 1247 C C . VAL A 1 188 ? -35.939 -10.131 61.672 1.00 91.38 188 VAL A C 1
ATOM 1249 O O . VAL A 1 188 ? -35.213 -11.117 61.781 1.00 91.38 188 VAL A O 1
ATOM 1252 N N . GLY A 1 189 ? -37.271 -10.222 61.684 1.00 88.94 189 GLY A N 1
ATOM 1253 C CA . GLY A 1 189 ? -38.006 -11.481 61.828 1.00 88.94 189 GLY A CA 1
ATOM 1254 C C . GLY A 1 189 ? -39.179 -11.392 62.805 1.00 88.94 189 GLY A C 1
ATOM 1255 O O . GLY A 1 189 ? -39.614 -10.308 63.187 1.00 88.94 189 GLY A O 1
ATOM 1256 N N . GLY A 1 190 ? -39.708 -12.546 63.211 1.00 88.94 190 GLY A N 1
ATOM 1257 C CA . GLY A 1 190 ? -40.863 -12.653 64.106 1.00 88.94 190 GLY A CA 1
ATOM 1258 C C . GLY A 1 190 ? -42.027 -13.445 63.490 1.00 88.94 190 GLY A C 1
ATOM 1259 O O . GLY A 1 190 ? -41.865 -14.032 62.419 1.00 88.94 190 GLY A O 1
ATOM 1260 N N . PRO A 1 191 ? -43.190 -13.487 64.165 1.00 93.19 191 PRO A N 1
ATOM 1261 C CA . PRO A 1 191 ? -43.533 -12.670 65.330 1.00 93.19 191 PRO A CA 1
ATOM 1262 C C . PRO A 1 191 ? -42.850 -13.137 66.631 1.00 93.19 191 PRO A C 1
ATOM 1264 O O . PRO A 1 191 ? -42.734 -14.329 66.902 1.00 93.19 191 PRO A O 1
ATOM 1267 N N . VAL A 1 192 ? -42.388 -12.180 67.438 1.00 96.31 192 VAL A N 1
ATOM 1268 C CA . VAL A 1 192 ? -41.840 -12.369 68.788 1.00 96.31 192 VAL A CA 1
ATOM 1269 C C . VAL A 1 192 ? -42.922 -12.034 69.800 1.00 96.31 192 VAL A C 1
ATOM 1271 O O . VAL A 1 192 ? -43.494 -10.948 69.777 1.00 96.31 192 VAL A O 1
ATOM 1274 N N . THR A 1 193 ? -43.179 -12.945 70.730 1.00 97.31 193 THR A N 1
ATOM 1275 C CA . THR A 1 193 ? -44.103 -12.695 71.839 1.00 97.31 193 THR A CA 1
ATOM 1276 C C . THR A 1 193 ? -43.408 -11.888 72.933 1.00 97.31 193 THR A C 1
ATOM 1278 O O . THR A 1 193 ? -42.398 -12.344 73.480 1.00 97.31 193 THR A O 1
ATOM 1281 N N . ILE A 1 194 ? -43.961 -10.721 73.261 1.00 98.00 194 ILE A N 1
ATOM 1282 C CA . ILE A 1 194 ? -43.625 -9.915 74.436 1.00 98.00 194 ILE A CA 1
ATOM 1283 C C . ILE A 1 194 ? -44.682 -10.176 75.507 1.00 98.00 194 ILE A C 1
ATOM 1285 O O . ILE A 1 194 ? -45.872 -10.033 75.235 1.00 98.00 194 ILE A O 1
ATOM 1289 N N . THR A 1 195 ? -44.262 -10.563 76.709 1.00 97.31 195 THR A N 1
ATOM 1290 C CA . THR A 1 195 ? -45.167 -10.933 77.806 1.00 97.31 195 THR A CA 1
ATOM 1291 C C . THR A 1 195 ? -45.030 -9.951 78.961 1.00 97.31 195 THR A C 1
ATOM 1293 O O . THR A 1 195 ? -43.938 -9.797 79.506 1.00 97.31 195 THR A O 1
ATOM 1296 N N . ALA A 1 196 ? -46.141 -9.327 79.345 1.00 97.06 196 ALA A N 1
ATOM 1297 C CA . ALA A 1 196 ? -46.299 -8.596 80.595 1.00 97.06 196 ALA A CA 1
ATOM 1298 C C . ALA A 1 196 ? -46.835 -9.546 81.668 1.00 97.06 196 ALA A C 1
ATOM 1300 O O . ALA A 1 196 ? -47.943 -10.066 81.524 1.00 97.06 196 ALA A O 1
ATOM 1301 N N . ASN A 1 197 ? -46.076 -9.754 82.739 1.00 96.31 197 ASN A N 1
ATOM 1302 C CA . ASN A 1 197 ? -46.491 -10.509 83.914 1.00 96.31 197 ASN A CA 1
ATOM 1303 C C . ASN A 1 197 ? -46.748 -9.560 85.089 1.00 96.31 197 ASN A C 1
ATOM 1305 O O . ASN A 1 197 ? -45.889 -8.748 85.433 1.00 96.31 197 ASN A O 1
ATOM 1309 N N . ALA A 1 198 ? -47.907 -9.688 85.726 1.00 94.50 198 ALA A N 1
ATOM 1310 C CA . ALA A 1 198 ? -48.203 -9.044 86.999 1.00 94.50 198 ALA A CA 1
ATOM 1311 C C . ALA A 1 198 ? -48.915 -10.049 87.906 1.00 94.50 198 ALA A C 1
ATOM 1313 O O . ALA A 1 198 ? -49.945 -10.606 87.526 1.00 94.50 198 ALA A O 1
ATOM 1314 N N . GLU A 1 199 ? -48.346 -10.304 89.088 1.00 91.38 199 GLU A N 1
ATOM 1315 C CA . GLU A 1 199 ? -48.923 -11.191 90.117 1.00 91.38 199 GLU A CA 1
ATOM 1316 C C . GLU A 1 199 ? -49.319 -12.584 89.581 1.00 91.38 199 GLU A C 1
ATOM 1318 O O . GLU A 1 199 ? -50.342 -13.156 89.948 1.00 91.38 199 GLU A O 1
ATOM 1323 N N . GLY A 1 200 ? -48.513 -13.141 88.669 1.00 88.31 200 GLY A N 1
ATOM 1324 C CA . GLY A 1 200 ? -48.759 -14.464 88.084 1.00 88.31 200 GLY A CA 1
ATOM 1325 C C . GLY A 1 200 ? -49.766 -14.488 86.927 1.00 88.31 200 GLY A C 1
ATOM 1326 O O . GLY A 1 200 ? -50.013 -15.556 86.368 1.00 88.31 200 GLY A O 1
ATOM 1327 N N . ARG A 1 201 ? -50.322 -13.339 86.516 1.00 94.69 201 ARG A N 1
ATOM 1328 C CA . ARG A 1 201 ? -51.155 -13.209 85.309 1.00 94.69 201 ARG A CA 1
ATOM 1329 C C . ARG A 1 201 ? -50.367 -12.596 84.162 1.00 94.69 201 ARG A C 1
ATOM 1331 O O . ARG A 1 201 ? -49.570 -11.686 84.369 1.00 94.69 201 ARG A O 1
ATOM 1338 N N . ASN A 1 202 ? -50.624 -13.094 82.954 1.00 95.56 202 ASN A N 1
ATOM 1339 C CA . ASN A 1 202 ? -49.916 -12.700 81.741 1.00 95.56 202 ASN A CA 1
ATOM 1340 C C . ASN A 1 202 ? -50.846 -12.007 80.747 1.00 95.56 202 ASN A C 1
ATOM 1342 O O . ASN A 1 202 ? -51.982 -12.435 80.549 1.00 95.56 202 ASN A O 1
ATOM 1346 N N . GLY A 1 203 ? -50.315 -10.985 80.087 1.00 96.75 203 GLY A N 1
ATOM 1347 C CA . GLY A 1 203 ? -50.832 -10.419 78.849 1.00 96.75 203 GLY A CA 1
ATOM 1348 C C . GLY A 1 203 ? -49.708 -10.414 77.821 1.00 96.75 203 GLY A C 1
ATOM 1349 O O . GLY A 1 203 ? -48.537 -10.317 78.190 1.00 96.75 203 GLY A O 1
ATOM 1350 N N . THR A 1 204 ? -50.034 -10.550 76.540 1.00 97.19 204 THR A N 1
ATOM 1351 C CA . THR A 1 204 ? -49.019 -10.708 75.490 1.00 97.19 204 THR A CA 1
ATOM 1352 C C . THR A 1 204 ? -49.256 -9.781 74.311 1.00 97.19 204 THR A C 1
ATOM 1354 O O . THR A 1 204 ? -50.407 -9.569 73.935 1.00 97.19 204 THR A O 1
ATOM 1357 N N . ALA A 1 205 ? -48.173 -9.339 73.676 1.00 97.69 205 ALA A N 1
ATOM 1358 C CA . ALA A 1 205 ? -48.184 -8.695 72.367 1.00 97.69 205 ALA A CA 1
ATOM 1359 C C . ALA A 1 205 ? -47.274 -9.434 71.377 1.00 97.69 205 ALA A C 1
ATOM 1361 O O . ALA A 1 205 ? -46.256 -10.002 71.773 1.00 97.69 205 ALA A O 1
ATOM 1362 N N . GLN A 1 206 ? -47.625 -9.418 70.091 1.00 97.81 206 GLN A N 1
ATOM 1363 C CA . GLN A 1 206 ? -46.811 -9.984 69.009 1.00 97.81 206 GLN A CA 1
ATOM 1364 C C . GLN A 1 206 ? -46.058 -8.883 68.257 1.00 97.81 206 GLN A C 1
ATOM 1366 O O . GLN A 1 206 ? -46.670 -7.979 67.693 1.00 97.81 206 GLN A O 1
ATOM 1371 N N . ILE A 1 207 ? -44.734 -8.970 68.202 1.00 97.62 207 ILE A N 1
ATOM 1372 C CA . ILE A 1 207 ? -43.882 -7.986 67.528 1.00 97.62 207 ILE A CA 1
ATOM 1373 C C . ILE A 1 207 ? -43.227 -8.618 66.308 1.00 97.62 207 ILE A C 1
ATOM 1375 O O . ILE A 1 207 ? -42.505 -9.604 66.429 1.00 97.62 207 ILE A O 1
ATOM 1379 N N . THR A 1 208 ? -43.447 -8.036 65.133 1.00 96.75 208 THR A N 1
ATOM 1380 C CA . THR A 1 208 ? -42.730 -8.409 63.906 1.00 96.75 208 THR A CA 1
ATOM 1381 C C . THR A 1 208 ? -41.755 -7.300 63.542 1.00 96.75 208 THR A C 1
ATOM 1383 O O . THR A 1 208 ? -42.144 -6.140 63.429 1.00 96.75 208 THR A O 1
ATOM 1386 N N . VAL A 1 209 ? -40.483 -7.636 63.353 1.00 96.06 209 VAL A N 1
ATOM 1387 C CA . VAL A 1 209 ? -39.460 -6.669 62.959 1.00 96.06 209 VAL A CA 1
ATOM 1388 C C . VAL A 1 209 ? -39.214 -6.765 61.460 1.00 96.06 209 VAL A C 1
ATOM 1390 O O . VAL A 1 209 ? -38.800 -7.807 60.953 1.00 96.06 209 VAL A O 1
ATOM 1393 N N . LEU A 1 210 ? -39.457 -5.665 60.754 1.00 92.31 210 LEU A N 1
ATOM 1394 C CA . LEU A 1 210 ? -39.239 -5.523 59.319 1.00 92.31 210 LEU A CA 1
ATOM 1395 C C . LEU A 1 210 ? -37.831 -4.970 59.038 1.00 92.31 210 LEU A C 1
ATOM 1397 O O . LEU A 1 210 ? -37.315 -4.164 59.821 1.00 92.31 210 LEU A O 1
ATOM 1401 N N . PRO A 1 211 ? -37.195 -5.354 57.919 1.00 89.81 211 PRO A N 1
ATOM 1402 C CA . PRO A 1 211 ? -35.946 -4.732 57.498 1.00 89.81 211 PRO A CA 1
ATOM 1403 C C . PRO A 1 211 ? -36.168 -3.260 57.113 1.00 89.81 211 PRO A C 1
ATOM 1405 O O . PRO A 1 211 ? -37.273 -2.849 56.754 1.00 89.81 211 PRO A O 1
ATOM 1408 N N . VAL A 1 212 ? -35.100 -2.458 57.149 1.00 91.44 212 VAL A N 1
ATOM 1409 C CA . VAL A 1 212 ? -35.121 -1.092 56.595 1.00 91.44 212 VAL A CA 1
ATOM 1410 C C . VAL A 1 212 ? -35.276 -1.191 55.067 1.00 91.44 212 VAL A C 1
ATOM 1412 O O . VAL A 1 212 ? -34.509 -1.941 54.461 1.00 91.44 212 VAL A O 1
ATOM 1415 N N . PRO A 1 213 ? -36.244 -0.511 54.430 1.00 91.69 213 PRO A N 1
ATOM 1416 C CA . PRO A 1 213 ? -36.438 -0.596 52.985 1.00 91.69 213 PRO A CA 1
ATOM 1417 C C . PRO A 1 213 ? -35.295 0.088 52.229 1.00 91.69 213 PRO A C 1
ATOM 1419 O O . PRO A 1 213 ? -34.751 1.098 52.682 1.00 91.69 213 PRO A O 1
ATOM 1422 N N . ILE A 1 214 ? -34.964 -0.446 51.054 1.00 94.62 214 ILE A N 1
ATOM 1423 C CA . ILE A 1 214 ? -34.053 0.206 50.109 1.00 94.62 214 ILE A CA 1
ATOM 1424 C C . ILE A 1 214 ? -34.790 1.393 49.477 1.00 94.62 214 ILE A C 1
ATOM 1426 O O . ILE A 1 214 ? -35.883 1.226 48.941 1.00 94.62 214 ILE A O 1
ATOM 1430 N N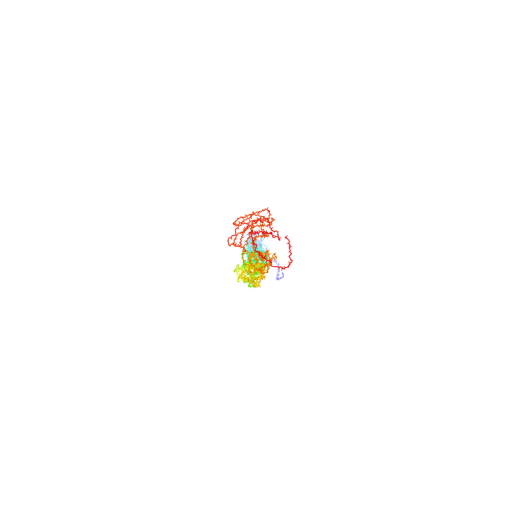 . ALA A 1 215 ? -34.203 2.587 49.536 1.00 94.75 215 ALA A N 1
ATOM 1431 C CA . ALA A 1 215 ? -34.724 3.781 48.873 1.00 94.75 215 ALA A CA 1
ATOM 1432 C C . ALA A 1 215 ? -34.055 4.011 47.514 1.00 94.75 215 ALA A C 1
ATOM 1434 O O . ALA A 1 215 ? -34.724 4.371 46.547 1.00 94.75 215 ALA A O 1
ATOM 1435 N N . THR A 1 216 ? -32.743 3.788 47.426 1.00 96.19 216 THR A N 1
ATOM 1436 C CA . THR A 1 216 ? -31.983 3.934 46.180 1.00 96.19 216 THR A CA 1
ATOM 1437 C C . THR A 1 216 ? -30.952 2.822 46.027 1.00 96.19 216 THR A C 1
ATOM 1439 O O . THR A 1 216 ? -30.504 2.208 46.998 1.00 96.19 216 THR A O 1
ATOM 1442 N N . LEU A 1 217 ? -30.577 2.554 44.778 1.00 97.25 217 LEU A N 1
ATOM 1443 C CA . LEU A 1 217 ? -29.509 1.633 44.413 1.00 97.25 217 LEU A CA 1
ATOM 1444 C C . LEU A 1 217 ? -28.523 2.389 43.520 1.00 97.25 217 LEU A C 1
ATOM 1446 O O . LEU A 1 217 ? -28.943 3.119 42.625 1.00 97.25 217 LEU A O 1
ATOM 1450 N N . THR A 1 218 ? -27.225 2.200 43.739 1.00 96.50 218 THR A N 1
ATOM 1451 C CA . THR A 1 218 ? -26.175 2.830 42.925 1.00 96.50 218 THR A CA 1
ATOM 1452 C C . THR A 1 218 ? -25.218 1.769 42.412 1.00 96.50 218 THR A C 1
ATOM 1454 O O . THR A 1 218 ? -24.686 0.993 43.203 1.00 96.50 218 THR A O 1
ATOM 1457 N N . ILE A 1 219 ? -24.979 1.754 41.098 1.00 97.56 219 ILE A N 1
ATOM 1458 C CA . ILE A 1 219 ? -23.968 0.901 40.462 1.00 97.56 219 ILE A CA 1
ATOM 1459 C C . ILE A 1 219 ? -22.629 1.639 40.419 1.00 97.56 219 ILE A C 1
ATOM 1461 O O . ILE A 1 219 ? -22.580 2.818 40.074 1.00 97.56 219 ILE A O 1
ATOM 1465 N N . ILE A 1 220 ? -21.545 0.938 40.747 1.00 95.25 220 ILE A N 1
ATOM 1466 C CA . ILE A 1 220 ? -20.172 1.447 40.731 1.00 95.25 220 ILE A CA 1
ATOM 1467 C C . ILE A 1 220 ? -19.307 0.504 39.878 1.00 95.25 220 ILE A C 1
ATOM 1469 O O . ILE A 1 220 ? -19.344 -0.703 40.122 1.00 95.25 220 ILE A O 1
ATOM 1473 N N . PRO A 1 221 ? -18.491 1.019 38.939 1.00 96.75 221 PRO A N 1
ATOM 1474 C CA . PRO A 1 221 ? -18.369 2.428 38.539 1.00 96.75 221 PRO A CA 1
ATOM 1475 C C . PRO A 1 221 ? -19.629 2.997 37.859 1.00 96.75 221 PRO A C 1
ATOM 1477 O O . PRO A 1 221 ? -20.341 2.291 37.147 1.00 96.75 221 PRO A O 1
ATOM 1480 N N . THR A 1 222 ? -19.889 4.292 38.072 1.00 93.12 222 THR A N 1
ATOM 1481 C CA . THR A 1 222 ? -21.025 5.023 37.484 1.00 93.12 222 THR A CA 1
ATOM 1482 C C . THR A 1 222 ? -20.743 5.445 36.035 1.00 93.12 222 THR A C 1
ATOM 1484 O O . THR A 1 222 ? -19.592 5.499 35.605 1.00 93.12 222 THR A O 1
ATOM 1487 N N . GLY A 1 223 ? -21.796 5.784 35.285 1.00 92.69 223 GLY A N 1
ATOM 1488 C CA . GLY A 1 223 ? -21.689 6.313 33.918 1.00 92.69 223 GLY A CA 1
ATOM 1489 C C . GLY A 1 223 ? -21.542 5.243 32.827 1.00 92.69 223 GLY A C 1
ATOM 1490 O O . GLY A 1 223 ? -21.403 4.064 33.133 1.00 92.69 223 GLY A O 1
ATOM 1491 N N . PRO A 1 224 ? -21.637 5.625 31.542 1.00 96.31 224 PRO A N 1
ATOM 1492 C CA . PRO A 1 224 ? -21.503 4.685 30.436 1.00 96.31 224 PRO A CA 1
ATOM 1493 C C . PRO A 1 224 ? -20.060 4.185 30.294 1.00 96.31 224 PRO A C 1
ATOM 1495 O O . PRO A 1 224 ? -19.114 4.960 30.418 1.00 96.31 224 PRO A O 1
ATOM 1498 N N . HIS A 1 225 ? -19.900 2.908 29.950 1.00 96.00 225 HIS A N 1
ATOM 1499 C CA . HIS A 1 225 ? -18.598 2.271 29.735 1.00 96.00 225 HIS A CA 1
ATOM 1500 C C . HIS A 1 225 ? -18.480 1.747 28.307 1.00 96.00 225 HIS A C 1
ATOM 1502 O O . HIS A 1 225 ? -19.440 1.210 27.757 1.00 96.00 225 HIS A O 1
ATOM 1508 N N . THR A 1 226 ? -17.295 1.879 27.708 1.00 95.75 226 THR A N 1
ATOM 1509 C CA . THR A 1 226 ? -16.976 1.257 26.415 1.00 95.75 226 THR A CA 1
ATOM 1510 C C . THR A 1 226 ? -15.909 0.193 26.613 1.00 95.75 226 THR A C 1
ATOM 1512 O O . THR A 1 226 ? -14.849 0.481 27.163 1.00 95.75 226 THR A O 1
ATOM 1515 N N . LEU A 1 227 ? -16.191 -1.031 26.175 1.00 95.06 227 LEU A N 1
ATOM 1516 C CA . LEU A 1 227 ? -15.307 -2.187 26.299 1.00 95.06 227 LEU A CA 1
ATOM 1517 C C . LEU A 1 227 ? -14.923 -2.715 24.917 1.00 95.06 227 LEU A C 1
ATOM 1519 O O . LEU A 1 227 ? -15.711 -2.650 23.974 1.00 95.06 227 LEU A O 1
ATOM 1523 N N . THR A 1 228 ? -13.728 -3.286 24.798 1.00 92.25 228 THR A N 1
ATOM 1524 C CA . THR A 1 228 ? -13.357 -4.087 23.627 1.00 92.25 228 THR A CA 1
ATOM 1525 C C . THR A 1 228 ? -13.910 -5.509 23.754 1.00 92.25 228 THR A C 1
ATOM 1527 O O . THR A 1 228 ? -14.064 -5.998 24.875 1.00 92.25 228 THR A O 1
ATOM 1530 N N . PRO A 1 229 ? -14.214 -6.208 22.643 1.00 92.38 229 PRO A N 1
ATOM 1531 C CA . PRO A 1 229 ? -14.630 -7.610 22.701 1.00 92.38 229 PRO A CA 1
ATOM 1532 C C . PRO A 1 229 ? -13.644 -8.468 23.508 1.00 92.38 229 PRO A C 1
ATOM 1534 O O . PRO A 1 229 ? -12.431 -8.346 23.341 1.00 92.38 229 PRO A O 1
ATOM 1537 N N . GLY A 1 230 ? -14.164 -9.317 24.393 1.00 91.62 230 GLY A N 1
ATOM 1538 C CA . GLY A 1 230 ? -13.389 -10.145 25.321 1.00 91.62 230 GLY A CA 1
ATOM 1539 C C . GLY A 1 230 ? -12.967 -9.447 26.619 1.00 91.62 230 GLY A C 1
ATOM 1540 O O . GLY A 1 230 ? -12.577 -10.131 27.563 1.00 91.62 230 GLY A O 1
ATOM 1541 N N . ALA A 1 231 ? -13.067 -8.117 26.715 1.00 94.44 231 ALA A N 1
ATOM 1542 C CA . ALA A 1 231 ? -12.787 -7.404 27.957 1.00 94.44 231 ALA A CA 1
ATOM 1543 C C . ALA A 1 231 ? -13.891 -7.626 29.002 1.00 94.44 231 ALA A C 1
ATOM 1545 O O . ALA A 1 231 ? -15.055 -7.887 28.680 1.00 94.44 231 ALA A O 1
ATOM 1546 N N . THR A 1 232 ? -13.525 -7.475 30.274 1.00 96.50 232 THR A N 1
ATOM 1547 C CA . THR A 1 232 ? -14.448 -7.592 31.405 1.00 96.50 232 THR A CA 1
ATOM 1548 C C . THR A 1 232 ? -14.487 -6.316 32.230 1.00 96.50 232 THR A C 1
ATOM 1550 O O . THR A 1 232 ? -13.453 -5.690 32.451 1.00 96.50 232 THR A O 1
ATOM 1553 N N . LEU A 1 233 ? -15.664 -5.982 32.749 1.00 97.62 233 LEU A N 1
ATOM 1554 C CA . LEU A 1 233 ? -15.888 -4.897 33.697 1.00 97.62 233 LEU A CA 1
ATOM 1555 C C . LEU A 1 233 ? -16.576 -5.463 34.934 1.00 97.62 233 LEU A C 1
ATOM 1557 O O . LEU A 1 233 ? -17.616 -6.103 34.827 1.00 97.62 233 LEU A O 1
ATOM 1561 N N . ILE A 1 234 ? -16.014 -5.218 36.110 1.00 97.69 234 ILE A N 1
ATOM 1562 C CA . ILE A 1 234 ? -16.652 -5.606 37.367 1.00 97.69 234 ILE A CA 1
ATOM 1563 C C . ILE A 1 234 ? -17.513 -4.438 37.831 1.00 97.69 234 ILE A C 1
ATOM 1565 O O . ILE A 1 234 ? -17.003 -3.343 38.065 1.00 97.69 234 ILE A O 1
ATOM 1569 N N . LEU A 1 235 ? -18.812 -4.685 37.960 1.00 97.50 235 LEU A N 1
ATOM 1570 C CA . LEU A 1 235 ? -19.762 -3.760 38.553 1.00 97.50 235 LEU A CA 1
ATOM 1571 C C . LEU A 1 235 ? -20.115 -4.233 39.962 1.00 97.50 235 LEU A C 1
ATOM 1573 O O . LEU A 1 235 ? -20.341 -5.418 40.197 1.00 97.50 235 LEU A O 1
ATOM 1577 N N . ASN A 1 236 ? -20.209 -3.290 40.890 1.00 95.12 236 ASN A N 1
ATOM 1578 C CA . ASN A 1 236 ? -20.788 -3.498 42.209 1.00 95.12 236 ASN A CA 1
ATOM 1579 C C . ASN A 1 236 ? -22.060 -2.654 42.352 1.00 95.12 236 ASN A C 1
ATOM 1581 O O . ASN A 1 236 ? -22.217 -1.657 41.646 1.00 95.12 236 ASN A O 1
ATOM 1585 N N . ALA A 1 237 ? -22.957 -3.019 43.268 1.00 95.69 237 ALA A N 1
ATOM 1586 C CA . ALA A 1 237 ? -24.130 -2.211 43.586 1.00 95.69 237 ALA A CA 1
ATOM 1587 C C . ALA A 1 237 ? -24.278 -2.029 45.098 1.00 95.69 237 ALA A C 1
ATOM 1589 O O . ALA A 1 237 ? -24.158 -2.982 45.865 1.00 95.69 237 ALA A O 1
ATOM 1590 N N . VAL A 1 238 ? -24.543 -0.794 45.519 1.00 95.19 238 VAL A N 1
ATOM 1591 C CA . VAL A 1 238 ? -24.748 -0.435 46.926 1.00 95.19 238 VAL A CA 1
ATOM 1592 C C . VAL A 1 238 ? -26.168 0.088 47.090 1.00 95.19 238 VAL A C 1
ATOM 1594 O O . VAL A 1 238 ? -26.587 0.995 46.369 1.00 95.19 238 VAL A O 1
ATOM 1597 N N . ALA A 1 239 ? -26.913 -0.519 48.012 1.00 96.19 239 ALA A N 1
ATOM 1598 C CA . ALA A 1 239 ? -28.255 -0.097 48.390 1.00 96.19 239 ALA A CA 1
ATOM 1599 C C . ALA A 1 239 ? -28.177 0.957 49.497 1.00 96.19 239 ALA A C 1
ATOM 1601 O O . ALA A 1 239 ? -27.360 0.822 50.406 1.00 96.19 239 ALA A O 1
ATOM 1602 N N . TYR A 1 240 ? -29.042 1.965 49.451 1.00 95.19 240 TYR A N 1
ATOM 1603 C CA . TYR A 1 240 ? -29.128 3.008 50.471 1.00 95.19 240 TYR A CA 1
ATOM 1604 C C . TYR A 1 240 ? -30.549 3.123 51.021 1.00 95.19 240 TYR A C 1
ATOM 1606 O O . TYR A 1 240 ? -31.523 2.912 50.293 1.00 95.19 240 TYR A O 1
ATOM 1614 N N . ASP A 1 241 ? -30.673 3.456 52.305 1.00 93.69 241 ASP A N 1
ATOM 1615 C CA . ASP A 1 241 ? -31.951 3.828 52.915 1.00 93.69 241 ASP A CA 1
ATOM 1616 C C . ASP A 1 241 ? -32.374 5.263 52.535 1.00 93.69 241 ASP A C 1
ATOM 1618 O O . ASP A 1 241 ? -31.664 5.992 51.839 1.00 93.69 241 ASP A O 1
ATOM 1622 N N . ALA A 1 242 ? -33.550 5.692 53.001 1.00 92.69 242 ALA A N 1
ATOM 1623 C CA . ALA A 1 242 ? -34.079 7.031 52.725 1.00 92.69 242 ALA A CA 1
ATOM 1624 C C . ALA A 1 242 ? -33.265 8.172 53.372 1.00 92.69 242 ALA A C 1
ATOM 1626 O O . ALA A 1 242 ? -33.506 9.340 53.074 1.00 92.69 242 ALA A O 1
ATOM 1627 N N . GLN A 1 243 ? -32.327 7.852 54.267 1.00 92.50 243 GLN A N 1
ATOM 1628 C CA . GLN A 1 243 ? -31.417 8.794 54.916 1.00 92.50 243 GLN A CA 1
ATOM 1629 C C . GLN A 1 243 ? -30.029 8.808 54.250 1.00 92.50 243 GLN A C 1
ATOM 1631 O O . GLN A 1 243 ? -29.169 9.584 54.659 1.00 92.50 243 GLN A O 1
ATOM 1636 N N . GLY A 1 244 ? -29.812 7.986 53.217 1.00 91.69 244 GLY A N 1
ATOM 1637 C CA . GLY A 1 244 ? -28.540 7.877 52.507 1.00 91.69 244 GLY A CA 1
ATOM 1638 C C . GLY A 1 244 ? -27.512 6.970 53.189 1.00 91.69 244 GLY A C 1
ATOM 1639 O O . GLY A 1 244 ? -26.347 6.986 52.795 1.00 91.69 244 GLY A O 1
ATOM 1640 N N . ASN A 1 245 ? -27.900 6.162 54.181 1.00 91.88 245 ASN A N 1
ATOM 1641 C CA . ASN A 1 245 ? -26.999 5.182 54.787 1.00 91.88 245 ASN A CA 1
ATOM 1642 C C . ASN A 1 245 ? -26.934 3.918 53.928 1.00 91.88 245 ASN A C 1
ATOM 1644 O O . ASN A 1 245 ? -27.962 3.423 53.463 1.00 91.88 245 ASN A O 1
ATOM 1648 N N . ALA A 1 246 ? -25.733 3.367 53.746 1.00 93.56 246 ALA A N 1
ATOM 1649 C CA . ALA A 1 246 ? -25.546 2.131 52.995 1.00 93.56 246 ALA A CA 1
ATOM 1650 C C . ALA A 1 246 ? -26.120 0.920 53.754 1.00 93.56 246 ALA A C 1
ATOM 1652 O O . ALA A 1 246 ? -25.816 0.696 54.926 1.00 93.56 246 ALA A O 1
ATOM 1653 N N . LEU A 1 247 ? -26.912 0.108 53.058 1.00 92.00 247 LEU A N 1
ATOM 1654 C CA . LEU A 1 247 ? -27.498 -1.132 53.551 1.00 92.00 247 LEU A CA 1
ATOM 1655 C C . LEU A 1 247 ? -26.649 -2.320 53.079 1.00 92.00 247 LEU A C 1
ATOM 1657 O O . LEU A 1 247 ? -26.539 -2.583 51.882 1.00 92.00 247 LEU A O 1
ATOM 1661 N N . SER A 1 248 ? -26.057 -3.055 54.021 1.00 88.25 248 SER A N 1
ATOM 1662 C CA . SER A 1 248 ? -25.246 -4.246 53.739 1.00 88.25 248 SER A CA 1
ATOM 1663 C C . SER A 1 248 ? -26.078 -5.537 53.750 1.00 88.25 248 SER A C 1
ATOM 1665 O O . SER A 1 248 ? -27.206 -5.571 54.243 1.00 88.25 248 SER A O 1
ATOM 1667 N N . GLY A 1 249 ? -25.530 -6.612 53.167 1.00 85.38 249 GLY A N 1
ATOM 1668 C CA . GLY A 1 249 ? -26.150 -7.947 53.171 1.00 85.38 249 GLY A CA 1
ATOM 1669 C C . GLY A 1 249 ? -27.384 -8.103 52.274 1.00 85.38 249 GLY A C 1
ATOM 1670 O O . GLY A 1 249 ? -28.091 -9.102 52.379 1.00 85.38 249 GLY A O 1
ATOM 1671 N N . ARG A 1 250 ? -27.660 -7.131 51.398 1.00 88.62 250 ARG A N 1
ATOM 1672 C CA . ARG A 1 250 ? -28.801 -7.167 50.477 1.00 88.62 250 ARG A CA 1
ATOM 1673 C C . ARG A 1 250 ? -28.487 -8.027 49.260 1.00 88.62 250 ARG A C 1
ATOM 1675 O O . ARG A 1 250 ? -27.433 -7.883 48.645 1.00 88.62 250 ARG A O 1
ATOM 1682 N N . ALA A 1 251 ? -29.412 -8.919 48.914 1.00 92.06 251 ALA A N 1
ATOM 1683 C CA . ALA A 1 251 ? -29.274 -9.762 47.735 1.00 92.06 251 ALA A CA 1
ATOM 1684 C C . ALA A 1 251 ? -29.409 -8.917 46.460 1.00 92.06 251 ALA A C 1
ATOM 1686 O O . ALA A 1 251 ? -30.325 -8.099 46.336 1.00 92.06 251 ALA A O 1
ATOM 1687 N N . LEU A 1 252 ? -28.501 -9.133 45.511 1.00 95.31 252 LEU A N 1
ATOM 1688 C CA . LEU A 1 252 ? -28.483 -8.458 44.218 1.00 95.31 252 LEU A CA 1
ATOM 1689 C C . LEU A 1 252 ? -28.844 -9.447 43.113 1.00 95.31 252 LEU A C 1
ATOM 1691 O O . LEU A 1 252 ? -28.393 -10.590 43.113 1.00 95.31 252 LEU A O 1
ATOM 1695 N N . SER A 1 253 ? -29.622 -8.975 42.147 1.00 96.56 253 SER A N 1
ATOM 1696 C CA . SER A 1 253 ? -29.862 -9.659 40.880 1.00 96.56 253 SER A CA 1
ATOM 1697 C C . SER A 1 253 ? -29.375 -8.777 39.738 1.00 96.56 253 SER A C 1
ATOM 1699 O O . SER A 1 253 ? -29.668 -7.582 39.703 1.00 96.56 253 SER A O 1
ATOM 1701 N N . TRP A 1 254 ? -28.601 -9.359 38.826 1.00 98.06 254 TRP A N 1
ATOM 1702 C CA . TRP A 1 254 ? -28.029 -8.661 37.680 1.00 98.06 254 TRP A CA 1
ATOM 1703 C C . TRP A 1 254 ? -28.651 -9.178 36.392 1.00 98.06 254 TRP A C 1
ATOM 1705 O O . TRP A 1 254 ? -28.803 -10.384 36.207 1.00 98.06 254 TRP A O 1
ATOM 1715 N N . THR A 1 255 ? -28.997 -8.265 35.492 1.00 98.00 255 THR A N 1
ATOM 1716 C CA . THR A 1 255 ? -29.535 -8.598 34.171 1.00 98.00 255 THR A CA 1
ATOM 1717 C C . THR A 1 255 ? -28.881 -7.740 33.098 1.00 98.00 255 THR A C 1
ATOM 1719 O O . THR A 1 255 ? -28.480 -6.603 33.349 1.00 98.00 255 THR A O 1
ATOM 1722 N N . SER A 1 256 ? -28.759 -8.297 31.896 1.00 98.19 256 SER A N 1
ATOM 1723 C CA . SER A 1 256 ? -28.336 -7.565 30.705 1.00 98.19 256 SER A CA 1
ATOM 1724 C C . SER A 1 256 ? -29.493 -7.502 29.721 1.00 98.19 256 SER A C 1
ATOM 1726 O O . SER A 1 256 ? -30.119 -8.524 29.443 1.00 98.19 256 SER A O 1
ATOM 1728 N N . ALA A 1 257 ? -29.746 -6.316 29.168 1.00 98.31 257 ALA A N 1
ATOM 1729 C CA . ALA A 1 257 ? -30.744 -6.124 28.120 1.00 98.31 257 ALA A CA 1
ATOM 1730 C C . ALA A 1 257 ? -30.380 -6.846 26.809 1.00 98.31 257 ALA A C 1
ATOM 1732 O O . ALA A 1 257 ? -31.264 -7.150 26.013 1.00 98.31 257 ALA A O 1
ATOM 1733 N N . ASN A 1 258 ? -29.093 -7.126 26.573 1.00 98.12 258 ASN A N 1
ATOM 1734 C CA . ASN A 1 258 ? -28.631 -7.896 25.421 1.00 98.12 258 ASN A CA 1
ATOM 1735 C C . ASN A 1 258 ? -27.354 -8.691 25.765 1.00 98.12 258 ASN A C 1
ATOM 1737 O O . ASN A 1 258 ? -26.239 -8.222 25.505 1.00 98.12 258 ASN A O 1
ATOM 1741 N N . PRO A 1 259 ? -27.502 -9.912 26.315 1.00 97.19 259 PRO A N 1
ATOM 1742 C CA . PRO A 1 259 ? -26.374 -10.768 26.678 1.00 97.19 259 PRO A CA 1
ATOM 1743 C C . PRO A 1 259 ? -25.475 -11.174 25.504 1.00 97.19 259 PRO A C 1
ATOM 1745 O O . PRO A 1 259 ? -24.319 -11.515 25.733 1.00 97.19 259 PRO A O 1
ATOM 1748 N N . ALA A 1 260 ? -25.973 -11.130 24.261 1.00 96.62 260 ALA A N 1
ATOM 1749 C CA . ALA A 1 260 ? -25.180 -11.457 23.075 1.00 96.62 260 ALA A CA 1
ATOM 1750 C C . ALA A 1 260 ? -24.146 -10.370 22.731 1.00 96.62 260 ALA A C 1
ATOM 1752 O O . ALA A 1 260 ? -23.157 -10.659 22.065 1.00 96.62 260 ALA A O 1
ATOM 1753 N N . VAL A 1 261 ? -24.359 -9.134 23.194 1.00 97.06 261 VAL A N 1
ATOM 1754 C CA . VAL A 1 261 ? -23.406 -8.020 23.060 1.00 97.06 261 VAL A CA 1
ATOM 1755 C C . VAL A 1 261 ? -22.592 -7.869 24.344 1.00 97.06 261 VAL A C 1
ATOM 1757 O O . VAL A 1 261 ? -21.365 -7.865 24.291 1.00 97.06 261 VAL A O 1
ATOM 1760 N N . ALA A 1 262 ? -23.251 -7.809 25.504 1.00 97.81 262 ALA A N 1
ATOM 1761 C CA . ALA A 1 262 ? -22.596 -7.733 26.808 1.00 97.81 262 ALA A CA 1
ATOM 1762 C C . ALA A 1 262 ? -23.343 -8.604 27.824 1.00 97.81 262 ALA A C 1
ATOM 1764 O O . ALA A 1 262 ? -24.473 -8.296 28.196 1.00 97.81 262 ALA A O 1
ATOM 1765 N N . SER A 1 263 ? -22.732 -9.690 28.294 1.00 97.44 263 SER A N 1
ATOM 1766 C CA . SER A 1 263 ? -23.319 -10.564 29.318 1.00 97.44 263 SER A CA 1
ATOM 1767 C C . SER A 1 263 ? -22.921 -10.102 30.714 1.00 97.44 263 SER A C 1
ATOM 1769 O O . SER A 1 263 ? -21.798 -9.648 30.896 1.00 97.44 263 SER A O 1
ATOM 1771 N N . VAL A 1 264 ? -23.785 -10.273 31.714 1.00 98.31 264 VAL A N 1
ATOM 1772 C CA . VAL A 1 264 ? -23.452 -10.020 33.125 1.00 98.31 264 VAL A CA 1
ATOM 1773 C C . VAL A 1 264 ? -23.678 -11.285 33.947 1.00 98.31 264 VAL A C 1
ATOM 1775 O O . VAL A 1 264 ? -24.670 -11.987 33.758 1.00 98.31 264 VAL A O 1
ATOM 1778 N N . SER A 1 265 ? -22.741 -11.597 34.836 1.00 97.44 265 SER A N 1
ATOM 1779 C CA . SER A 1 265 ? -22.856 -12.704 35.791 1.00 97.44 265 SER A CA 1
ATOM 1780 C C . SER A 1 265 ? -23.683 -12.313 37.021 1.00 97.44 265 SER A C 1
ATOM 1782 O O . SER A 1 265 ? -23.896 -11.133 37.299 1.00 97.44 265 SER A O 1
ATOM 1784 N N . GLY A 1 266 ? -24.091 -13.302 37.823 1.00 93.56 266 GLY A N 1
ATOM 1785 C CA . GLY A 1 266 ? -24.819 -13.060 39.078 1.00 93.56 266 GLY A CA 1
ATOM 1786 C C . GLY A 1 266 ? -24.042 -12.247 40.125 1.00 93.56 266 GLY A C 1
ATOM 1787 O O . GLY A 1 266 ? -24.648 -11.729 41.056 1.00 93.56 266 GLY A O 1
ATOM 1788 N N . THR A 1 267 ? -22.724 -12.097 39.969 1.00 93.44 267 THR A N 1
ATOM 1789 C CA . THR A 1 267 ? -21.861 -11.294 40.849 1.00 93.44 267 THR A CA 1
ATOM 1790 C C . THR A 1 267 ? -21.528 -9.911 40.280 1.00 93.44 267 THR A C 1
ATOM 1792 O O . THR A 1 267 ? -20.724 -9.200 40.872 1.00 93.44 267 THR A O 1
ATOM 1795 N N . GLY A 1 268 ? -22.126 -9.513 39.151 1.00 95.88 268 GLY A N 1
ATOM 1796 C CA . GLY A 1 268 ? -21.911 -8.193 38.546 1.00 95.88 268 GLY A CA 1
ATOM 1797 C C . GLY A 1 268 ? -20.694 -8.095 37.621 1.00 95.88 268 GLY A C 1
ATOM 1798 O O . GLY A 1 268 ? -20.352 -7.006 37.167 1.00 95.88 268 GLY A O 1
ATOM 1799 N N . VAL A 1 269 ? -20.037 -9.211 37.285 1.00 97.94 269 VAL A N 1
ATOM 1800 C CA . VAL A 1 269 ? -18.980 -9.212 36.256 1.00 97.94 269 VAL A CA 1
ATOM 1801 C C . VAL A 1 269 ? -19.624 -9.178 34.874 1.00 97.94 269 VAL A C 1
ATOM 1803 O O . VAL A 1 269 ? -20.310 -10.130 34.498 1.00 97.94 269 VAL A O 1
ATOM 1806 N N . VAL A 1 270 ? -19.399 -8.093 34.139 1.00 98.19 270 VAL A N 1
ATOM 1807 C CA . VAL A 1 270 ? -19.802 -7.898 32.746 1.00 98.19 270 VAL A CA 1
ATOM 1808 C C . VAL A 1 270 ? -18.690 -8.385 31.823 1.00 98.19 270 VAL A C 1
ATOM 1810 O O . VAL A 1 270 ? -17.534 -8.006 31.994 1.00 98.19 270 VAL A O 1
ATOM 1813 N N . SER A 1 271 ? -19.037 -9.180 30.818 1.00 97.31 271 SER A N 1
ATOM 1814 C CA . SER A 1 271 ? -18.141 -9.629 29.751 1.00 97.31 271 SER A CA 1
ATOM 1815 C C . SER A 1 271 ? -18.624 -9.074 28.416 1.00 97.31 271 SER A C 1
ATOM 1817 O O . SER A 1 271 ? -19.787 -9.248 28.049 1.00 97.31 271 SER A O 1
ATOM 1819 N N . ALA A 1 272 ? -17.734 -8.403 27.689 1.00 96.94 272 ALA A N 1
ATOM 1820 C CA . ALA A 1 272 ? -17.995 -7.913 26.343 1.00 96.94 272 ALA A CA 1
ATOM 1821 C C . ALA A 1 272 ? -17.921 -9.079 25.345 1.00 96.94 272 ALA A C 1
ATOM 1823 O O . ALA A 1 272 ? -16.860 -9.673 25.165 1.00 96.94 272 ALA A O 1
ATOM 1824 N N . VAL A 1 273 ? -19.041 -9.415 24.706 1.00 94.31 273 VAL A N 1
ATOM 1825 C CA . VAL A 1 273 ? -19.174 -10.614 23.861 1.00 94.31 273 VAL A CA 1
ATOM 1826 C C . VAL A 1 273 ? -19.013 -10.265 22.384 1.00 94.31 273 VAL A C 1
ATOM 1828 O O . VAL A 1 273 ? -18.130 -10.798 21.716 1.00 94.31 273 VAL A O 1
ATOM 1831 N N . ALA A 1 274 ? -19.831 -9.346 21.876 1.00 94.25 274 ALA A N 1
ATOM 1832 C CA . ALA A 1 274 ? -19.849 -8.957 20.468 1.00 94.25 274 ALA A CA 1
ATOM 1833 C C . ALA A 1 274 ? -19.999 -7.443 20.325 1.00 94.25 274 ALA A C 1
ATOM 1835 O O . ALA A 1 274 ? -20.501 -6.782 21.230 1.00 94.25 274 ALA A O 1
ATOM 1836 N N . LEU A 1 275 ? -19.574 -6.893 19.186 1.00 93.94 275 LEU A N 1
ATOM 1837 C CA . LEU A 1 275 ? -19.690 -5.462 18.903 1.00 93.94 275 LEU A CA 1
ATOM 1838 C C . LEU A 1 275 ? -21.157 -5.013 18.890 1.00 93.94 275 LEU A C 1
ATOM 1840 O O . LEU A 1 275 ? -22.010 -5.686 18.313 1.00 93.94 275 LEU A O 1
ATOM 1844 N N . GLY A 1 276 ? -21.439 -3.860 19.494 1.00 91.81 276 GLY A N 1
ATOM 1845 C CA . GLY A 1 276 ? -22.780 -3.286 19.565 1.00 91.81 276 GLY A CA 1
ATOM 1846 C C . GLY A 1 276 ? -23.042 -2.524 20.862 1.00 91.81 276 GLY A C 1
ATOM 1847 O O . GLY A 1 276 ? -22.143 -2.275 21.663 1.00 91.81 276 GLY A O 1
ATOM 1848 N N . GLY A 1 277 ? -24.303 -2.163 21.079 1.00 91.75 277 GLY A N 1
ATOM 1849 C CA . GLY A 1 277 ? -24.746 -1.370 22.225 1.00 91.75 277 GLY A CA 1
ATOM 1850 C C . GLY A 1 277 ? -25.140 0.062 21.841 1.00 91.75 277 GLY A C 1
ATOM 1851 O O . GLY A 1 277 ? -25.163 0.390 20.653 1.00 91.75 277 GLY A O 1
ATOM 1852 N N . PRO A 1 278 ? -25.483 0.912 22.824 1.00 96.06 278 PRO A N 1
ATOM 1853 C CA . PRO A 1 278 ? -25.363 0.676 24.267 1.00 96.06 278 PRO A CA 1
ATOM 1854 C C . PRO A 1 278 ? -26.319 -0.411 24.795 1.00 96.06 278 PRO A C 1
ATOM 1856 O O . PRO A 1 278 ? -27.471 -0.500 24.379 1.00 96.06 278 PRO A O 1
ATOM 1859 N N . VAL A 1 279 ? -25.824 -1.259 25.701 1.00 97.75 279 VAL A N 1
ATOM 1860 C CA . VAL A 1 279 ? -26.575 -2.313 26.401 1.00 97.75 279 VAL A CA 1
ATOM 1861 C C . VAL A 1 279 ? -26.779 -1.906 27.855 1.00 97.75 279 VAL A C 1
ATOM 1863 O O . VAL A 1 279 ? -25.811 -1.645 28.567 1.00 97.75 279 VAL A O 1
ATOM 1866 N N . ALA A 1 280 ? -28.027 -1.908 28.320 1.00 97.81 280 ALA A N 1
ATOM 1867 C CA . ALA A 1 280 ? -28.334 -1.648 29.721 1.00 97.81 280 ALA A CA 1
ATOM 1868 C C . ALA A 1 280 ? -28.009 -2.875 30.591 1.00 97.81 280 ALA A C 1
ATOM 1870 O O . ALA A 1 280 ? -28.601 -3.944 30.414 1.00 97.81 280 ALA A O 1
ATOM 1871 N N . ILE A 1 281 ? -27.100 -2.706 31.551 1.00 98.31 281 ILE A N 1
ATOM 1872 C CA . ILE A 1 281 ? -26.841 -3.656 32.634 1.00 98.31 281 ILE A CA 1
ATOM 1873 C C . ILE A 1 281 ? -27.559 -3.153 33.884 1.00 98.31 281 ILE A C 1
ATOM 1875 O O . ILE A 1 281 ? -27.319 -2.031 34.334 1.00 98.31 281 ILE A O 1
ATOM 1879 N N . THR A 1 282 ? -28.452 -3.974 34.430 1.00 97.94 282 THR A N 1
ATOM 1880 C CA . THR A 1 282 ? -29.355 -3.593 35.520 1.00 97.94 282 THR A CA 1
ATOM 1881 C C . THR A 1 282 ? -29.057 -4.412 36.765 1.00 97.94 282 THR A C 1
ATOM 1883 O O . THR A 1 282 ? -29.127 -5.640 36.719 1.00 97.94 282 THR A O 1
ATOM 1886 N N . ALA A 1 283 ? -28.777 -3.739 37.880 1.00 97.81 283 ALA A N 1
ATOM 1887 C CA . ALA A 1 283 ? -28.791 -4.337 39.212 1.00 97.81 283 ALA A CA 1
ATOM 1888 C C . ALA A 1 283 ? -30.166 -4.102 39.837 1.00 97.81 283 ALA A C 1
ATOM 1890 O O . ALA A 1 283 ? -30.698 -2.999 39.735 1.00 97.81 283 ALA A O 1
ATOM 1891 N N . THR A 1 284 ? -30.746 -5.111 40.480 1.00 97.44 284 THR A N 1
ATOM 1892 C CA . THR A 1 284 ? -32.015 -4.998 41.212 1.00 97.44 284 THR A CA 1
ATOM 1893 C C . THR A 1 284 ? -31.906 -5.653 42.583 1.00 97.44 284 THR A C 1
ATOM 1895 O O . THR A 1 284 ? -31.400 -6.772 42.703 1.00 97.44 284 THR A O 1
ATOM 1898 N N . SER A 1 285 ? -32.403 -4.964 43.610 1.00 95.88 285 SER A N 1
ATOM 1899 C CA . SER A 1 285 ? -32.501 -5.446 44.989 1.00 95.88 285 SER A CA 1
ATOM 1900 C C . SER A 1 285 ? -33.834 -5.010 45.587 1.00 95.88 285 SER A C 1
ATOM 1902 O O . SER A 1 285 ? -34.174 -3.833 45.522 1.00 95.88 285 SER A O 1
ATOM 1904 N N . GLU A 1 286 ? -34.613 -5.955 46.121 1.00 92.50 286 GLU A N 1
ATOM 1905 C CA . GLU A 1 286 ? -35.915 -5.695 46.773 1.00 92.50 286 GLU A CA 1
ATOM 1906 C C . GLU A 1 286 ? -36.878 -4.816 45.941 1.00 92.50 286 GLU A C 1
ATOM 1908 O O . GLU A 1 286 ? -37.649 -4.029 46.479 1.00 92.50 286 GLU A O 1
ATOM 1913 N N . GLY A 1 287 ? -36.837 -4.948 44.608 1.00 90.94 287 GLY A N 1
ATOM 1914 C CA . GLY A 1 287 ? -37.678 -4.187 43.673 1.00 90.94 287 GLY A CA 1
ATOM 1915 C C . GLY A 1 287 ? -37.123 -2.820 43.254 1.00 90.94 287 GLY A C 1
ATOM 1916 O O . GLY A 1 287 ? -37.682 -2.200 42.353 1.00 90.94 287 GLY A O 1
ATOM 1917 N N . VAL A 1 288 ? -36.011 -2.366 43.840 1.00 96.75 288 VAL A N 1
ATOM 1918 C CA . VAL A 1 288 ? -35.309 -1.137 43.442 1.00 96.75 288 VAL A CA 1
ATOM 1919 C C . VAL A 1 288 ? -34.196 -1.482 42.461 1.00 96.75 288 VAL A C 1
ATOM 1921 O O . VAL A 1 288 ? -33.391 -2.379 42.719 1.00 96.75 288 VAL A O 1
ATOM 1924 N N . SER A 1 289 ? -34.132 -0.763 41.340 1.00 96.25 289 SER A N 1
ATOM 1925 C CA . SER A 1 289 ? -33.172 -1.018 40.266 1.00 96.25 289 SER A CA 1
ATOM 1926 C C . SER A 1 289 ? -32.290 0.185 39.954 1.00 96.25 289 SER A C 1
ATOM 1928 O O . SER A 1 289 ? -32.746 1.325 39.998 1.00 96.25 289 SER A O 1
ATOM 1930 N N . ALA A 1 290 ? -31.062 -0.086 39.527 1.00 97.62 290 ALA A N 1
ATOM 1931 C CA . ALA A 1 290 ? -30.162 0.879 38.911 1.00 97.62 290 ALA A CA 1
ATOM 1932 C C . ALA A 1 290 ? -29.628 0.315 37.598 1.00 97.62 290 ALA A C 1
ATOM 1934 O O . ALA A 1 290 ? -29.514 -0.901 37.446 1.00 97.62 290 ALA A O 1
ATOM 1935 N N . THR A 1 291 ? -29.301 1.195 36.653 1.00 97.38 291 THR A N 1
ATOM 1936 C CA . THR A 1 291 ? -28.822 0.799 35.325 1.00 97.38 291 THR A CA 1
ATOM 1937 C C . THR A 1 291 ? -27.526 1.507 34.968 1.00 97.38 291 THR A C 1
ATOM 1939 O O . THR A 1 291 ? -27.303 2.659 35.341 1.00 97.38 291 THR A O 1
ATOM 1942 N N . VAL A 1 292 ? -26.673 0.809 34.225 1.00 98.06 292 VAL A N 1
ATOM 1943 C CA . VAL A 1 292 ? -25.474 1.362 33.600 1.00 98.06 292 VAL A CA 1
ATOM 1944 C C . VAL A 1 292 ? -25.423 0.923 32.140 1.00 98.06 292 VAL A C 1
ATOM 1946 O O . VAL A 1 292 ? -25.866 -0.173 31.804 1.00 98.06 292 VAL A O 1
ATOM 1949 N N . GLN A 1 293 ? -24.924 1.785 31.256 1.00 98.06 293 GLN A N 1
ATOM 1950 C CA . GLN A 1 293 ? -24.836 1.487 29.826 1.00 98.06 293 GLN A CA 1
ATOM 1951 C C . GLN A 1 293 ? -23.449 0.947 29.485 1.00 98.06 293 GLN A C 1
ATOM 1953 O O . GLN A 1 293 ? -22.442 1.545 29.860 1.00 98.06 293 GLN A O 1
ATOM 1958 N N . VAL A 1 294 ? -23.399 -0.159 28.749 1.00 97.94 294 VAL A N 1
ATOM 1959 C CA . VAL A 1 294 ? -22.160 -0.769 28.261 1.00 97.94 294 VAL A CA 1
ATOM 1960 C C . VAL A 1 294 ? -22.208 -0.855 26.742 1.00 97.94 294 VAL A C 1
ATOM 1962 O O . VAL A 1 294 ? -23.097 -1.486 26.176 1.00 97.94 294 VAL A O 1
ATOM 1965 N N . THR A 1 295 ? -21.242 -0.237 26.074 1.00 97.44 295 THR A N 1
ATOM 1966 C CA . THR A 1 295 ? -21.046 -0.342 24.624 1.00 97.44 295 THR A CA 1
ATOM 1967 C C . THR A 1 295 ? -19.828 -1.211 24.355 1.00 97.44 295 THR A C 1
ATOM 1969 O O . THR A 1 295 ? -18.786 -1.035 24.980 1.00 97.44 295 THR A O 1
ATOM 1972 N N . VAL A 1 296 ? -19.934 -2.143 23.415 1.00 96.06 296 VAL A N 1
ATOM 1973 C CA . VAL A 1 296 ? -18.807 -2.964 22.975 1.00 96.06 296 VAL A CA 1
ATOM 1974 C C . VAL A 1 296 ? -18.360 -2.469 21.609 1.00 96.06 296 VAL A C 1
ATOM 1976 O O . VAL A 1 296 ? -19.070 -2.620 20.616 1.00 96.06 296 VAL A O 1
ATOM 1979 N N . ALA A 1 297 ? -17.189 -1.845 21.557 1.00 92.38 297 ALA A N 1
ATOM 1980 C CA . ALA A 1 297 ? -16.662 -1.227 20.350 1.00 92.38 297 ALA A CA 1
ATOM 1981 C C . ALA A 1 297 ? -15.160 -1.471 20.220 1.00 92.38 297 ALA A C 1
ATOM 1983 O O . ALA A 1 297 ? -14.436 -1.639 21.201 1.00 92.38 297 ALA A O 1
ATOM 1984 N N . LEU A 1 298 ? -14.684 -1.477 18.979 1.00 89.69 298 LEU A N 1
ATOM 1985 C CA . LEU A 1 298 ? -13.257 -1.469 18.703 1.00 89.69 298 LEU A CA 1
ATOM 1986 C C . LEU A 1 298 ? -12.713 -0.039 18.853 1.00 89.69 298 LEU A C 1
ATOM 1988 O O . LEU A 1 298 ? -13.390 0.907 18.444 1.00 89.69 298 LEU A O 1
ATOM 1992 N N . PRO A 1 299 ? -11.492 0.150 19.384 1.00 89.19 299 PRO A N 1
ATOM 1993 C CA . PRO A 1 299 ? -10.850 1.459 19.381 1.00 89.19 299 PRO A CA 1
ATOM 1994 C C . PRO A 1 299 ? -10.693 1.955 17.934 1.00 89.19 299 PRO A C 1
ATOM 1996 O O . PRO A 1 299 ? -10.354 1.158 17.051 1.00 89.19 299 PRO A O 1
ATOM 1999 N N . PRO A 1 300 ? -10.932 3.244 17.649 1.00 90.81 300 PRO A N 1
ATOM 2000 C CA . PRO A 1 300 ? -10.803 3.758 16.293 1.00 90.81 300 PRO A CA 1
ATOM 2001 C C . PRO A 1 300 ? -9.349 3.653 15.822 1.00 90.81 300 PRO A C 1
ATOM 2003 O O . PRO A 1 300 ? -8.416 3.931 16.580 1.00 90.81 300 PRO A O 1
ATOM 2006 N N . VAL A 1 301 ? -9.145 3.288 14.554 1.00 94.62 301 VAL A N 1
ATOM 2007 C CA . VAL A 1 301 ? -7.827 3.436 13.916 1.00 94.62 301 VAL A CA 1
ATOM 2008 C C . VAL A 1 301 ? -7.466 4.918 13.944 1.00 94.62 301 VAL A C 1
ATOM 2010 O O . VAL A 1 301 ? -8.312 5.735 13.620 1.00 94.62 301 VAL A O 1
ATOM 2013 N N . ALA A 1 302 ? -6.246 5.291 14.312 1.00 95.12 302 ALA A N 1
ATOM 2014 C CA . ALA A 1 302 ? -5.740 6.665 14.262 1.00 95.12 302 ALA A CA 1
ATOM 2015 C C . ALA A 1 302 ? -4.695 6.847 13.158 1.00 95.12 302 ALA A C 1
ATOM 2017 O O . ALA A 1 302 ? -4.701 7.870 12.475 1.00 95.12 302 ALA A O 1
ATOM 2018 N N . THR A 1 303 ? -3.848 5.838 12.938 1.00 96.25 303 THR A N 1
ATOM 2019 C CA . THR A 1 303 ? -2.826 5.830 11.883 1.00 96.25 303 THR A CA 1
ATOM 2020 C C . THR A 1 303 ? -2.714 4.450 11.238 1.00 96.25 303 THR A C 1
ATOM 2022 O O . THR A 1 303 ? -3.036 3.436 11.859 1.00 96.25 303 THR A O 1
ATOM 2025 N N . VAL A 1 304 ? -2.254 4.416 9.987 1.00 98.00 304 VAL A N 1
ATOM 2026 C CA . VAL A 1 304 ? -1.862 3.192 9.279 1.00 98.00 304 VAL A CA 1
ATOM 2027 C C . VAL A 1 304 ? -0.446 3.402 8.767 1.00 98.00 304 VAL A C 1
ATOM 2029 O O . VAL A 1 304 ? -0.177 4.371 8.062 1.00 98.00 304 VAL A O 1
ATOM 2032 N N . THR A 1 305 ? 0.468 2.509 9.131 1.00 97.12 305 THR A N 1
ATOM 2033 C CA . THR A 1 305 ? 1.866 2.557 8.685 1.00 97.12 305 THR A CA 1
ATOM 2034 C C . THR A 1 305 ? 2.166 1.355 7.810 1.00 97.12 305 THR A C 1
ATOM 2036 O O . THR A 1 305 ? 1.928 0.225 8.240 1.00 97.12 305 THR A O 1
ATOM 2039 N N . VAL A 1 306 ? 2.709 1.593 6.616 1.00 98.12 306 VAL A N 1
ATOM 2040 C CA . VAL A 1 306 ? 3.216 0.545 5.721 1.00 98.12 306 VAL A CA 1
ATOM 2041 C C . VAL A 1 306 ? 4.723 0.401 5.927 1.00 98.12 306 VAL A C 1
ATOM 2043 O O . VAL A 1 306 ? 5.429 1.405 5.998 1.00 98.12 306 VAL A O 1
ATOM 2046 N N . SER A 1 307 ? 5.210 -0.835 6.061 1.00 95.94 307 SER A N 1
ATOM 2047 C CA . SER A 1 307 ? 6.630 -1.134 6.264 1.00 95.94 307 SER A CA 1
ATOM 2048 C C . SER A 1 307 ? 7.145 -2.168 5.255 1.00 95.94 307 SER A C 1
ATOM 2050 O O . SER A 1 307 ? 6.500 -3.217 5.094 1.00 95.94 307 SER A O 1
ATOM 2052 N N . PRO A 1 308 ? 8.309 -1.915 4.617 1.00 97.44 308 PRO A N 1
ATOM 2053 C CA . PRO A 1 308 ? 9.068 -0.657 4.635 1.00 97.44 308 PRO A CA 1
ATOM 2054 C C . PRO A 1 308 ? 8.312 0.496 3.941 1.00 97.44 308 PRO A C 1
ATOM 2056 O O . PRO A 1 308 ? 7.345 0.269 3.222 1.00 97.44 308 PRO A O 1
ATOM 2059 N N . ALA A 1 309 ? 8.740 1.745 4.154 1.00 95.81 309 ALA A N 1
ATOM 2060 C CA . ALA A 1 309 ? 8.120 2.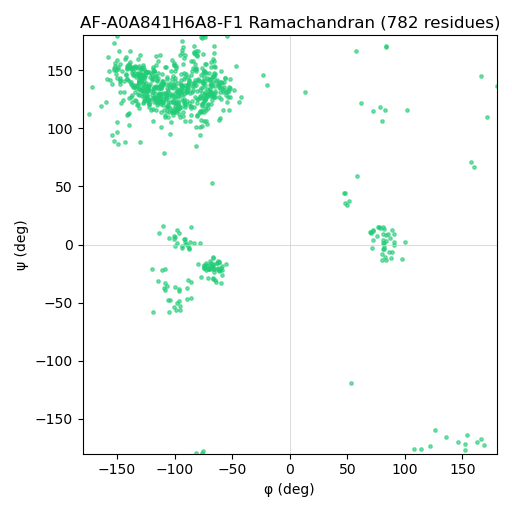918 3.516 1.00 95.81 309 ALA A CA 1
ATOM 2061 C C . ALA A 1 309 ? 8.473 3.052 2.022 1.00 95.81 309 ALA A C 1
ATOM 2063 O O . ALA A 1 309 ? 7.808 3.767 1.275 1.00 95.81 309 ALA A O 1
ATOM 2064 N N . GLN A 1 310 ? 9.529 2.371 1.578 1.00 96.44 310 GLN A N 1
ATOM 2065 C CA . GLN A 1 310 ? 9.948 2.326 0.184 1.00 96.44 310 GLN A CA 1
ATOM 2066 C C . GLN A 1 310 ? 10.621 0.992 -0.127 1.00 96.44 310 GLN A C 1
ATOM 2068 O O . GLN A 1 310 ? 11.226 0.391 0.761 1.00 96.44 310 GLN A O 1
ATOM 2073 N N . GLN A 1 311 ? 10.530 0.551 -1.379 1.00 97.50 311 GLN A N 1
ATOM 2074 C CA . GLN A 1 311 ? 11.211 -0.644 -1.860 1.00 97.50 311 GLN A CA 1
ATOM 2075 C C . GLN A 1 311 ? 11.602 -0.502 -3.333 1.00 97.50 311 GLN A C 1
ATOM 2077 O O . GLN A 1 311 ? 10.828 0.013 -4.143 1.00 97.50 311 GLN A O 1
ATOM 2082 N N . THR A 1 312 ? 12.788 -1.005 -3.676 1.00 95.69 312 THR A N 1
ATOM 2083 C CA . THR A 1 312 ? 13.293 -1.041 -5.055 1.00 95.69 312 THR A CA 1
ATOM 2084 C C . THR A 1 312 ? 13.233 -2.461 -5.611 1.00 95.69 312 THR A C 1
ATOM 2086 O O . THR A 1 312 ? 13.671 -3.394 -4.940 1.00 95.69 312 THR A O 1
ATOM 2089 N N . LEU A 1 313 ? 12.691 -2.633 -6.819 1.00 94.19 313 LEU A N 1
ATOM 2090 C CA . LEU A 1 313 ? 12.491 -3.934 -7.468 1.00 94.19 313 LEU A CA 1
ATOM 2091 C C . LEU A 1 313 ? 12.939 -3.912 -8.933 1.00 94.19 313 LEU A C 1
ATOM 2093 O O . LEU A 1 313 ? 12.865 -2.885 -9.600 1.00 94.19 313 LEU A O 1
ATOM 2097 N N . ALA A 1 314 ? 13.360 -5.063 -9.451 1.00 89.56 314 ALA A N 1
ATOM 2098 C CA . ALA A 1 314 ? 13.483 -5.280 -10.891 1.00 89.56 314 ALA A CA 1
ATOM 2099 C C . ALA A 1 314 ? 12.121 -5.706 -11.485 1.00 89.56 314 ALA A C 1
ATOM 2101 O O . ALA A 1 314 ? 11.284 -6.236 -10.746 1.00 89.56 314 ALA A O 1
ATOM 2102 N N . PRO A 1 315 ? 11.883 -5.533 -12.799 1.00 89.00 315 PRO A N 1
ATOM 2103 C CA . PRO A 1 315 ? 10.694 -6.058 -13.465 1.00 89.00 315 PRO A CA 1
ATOM 2104 C C . PRO A 1 315 ? 10.520 -7.562 -13.209 1.00 89.00 315 PRO A C 1
ATOM 2106 O O . PRO A 1 315 ? 11.486 -8.322 -13.250 1.00 89.00 315 PRO A O 1
ATOM 2109 N N . GLY A 1 316 ? 9.295 -7.988 -12.904 1.00 88.50 316 GLY A N 1
ATOM 2110 C CA . GLY A 1 316 ? 8.947 -9.365 -12.543 1.00 88.50 316 GLY A CA 1
ATOM 2111 C C . GLY A 1 316 ? 9.242 -9.753 -11.089 1.00 88.50 316 GLY A C 1
ATOM 2112 O O . GLY A 1 316 ? 8.734 -10.773 -10.624 1.00 88.50 316 GLY A O 1
ATOM 2113 N N . ALA A 1 317 ? 10.016 -8.960 -10.340 1.00 92.06 317 ALA A N 1
ATOM 2114 C CA . ALA A 1 317 ? 10.278 -9.239 -8.932 1.00 92.06 317 ALA A CA 1
ATOM 2115 C C . ALA A 1 317 ? 9.059 -8.915 -8.055 1.00 92.06 317 ALA A C 1
ATOM 2117 O O . ALA A 1 317 ? 8.283 -7.992 -8.324 1.00 92.06 317 ALA A O 1
ATOM 2118 N N . THR A 1 318 ? 8.923 -9.663 -6.960 1.00 96.06 318 THR A N 1
ATOM 2119 C CA . THR A 1 318 ? 7.831 -9.505 -5.995 1.00 96.06 318 THR A CA 1
ATOM 2120 C C . THR A 1 318 ? 8.338 -9.121 -4.614 1.00 96.06 318 THR A C 1
ATOM 2122 O O . THR A 1 318 ? 9.411 -9.565 -4.207 1.00 96.06 318 THR A O 1
ATOM 2125 N N . PHE A 1 319 ? 7.545 -8.367 -3.854 1.00 97.88 319 PHE A N 1
ATOM 2126 C CA . PHE A 1 319 ? 7.857 -8.022 -2.467 1.00 97.88 319 PHE A CA 1
ATOM 2127 C C . PHE A 1 319 ? 6.598 -7.880 -1.611 1.00 97.88 319 PHE A C 1
ATOM 2129 O O . PHE A 1 319 ? 5.602 -7.307 -2.046 1.00 97.88 319 PHE A O 1
ATOM 2136 N N . GLN A 1 320 ? 6.636 -8.402 -0.386 1.00 98.06 320 GLN A N 1
ATOM 2137 C CA . GLN A 1 320 ? 5.502 -8.408 0.536 1.00 98.06 320 GLN A CA 1
ATOM 2138 C C . GLN A 1 320 ? 5.591 -7.225 1.503 1.00 98.06 320 GLN A C 1
ATOM 2140 O O . GLN A 1 320 ? 6.453 -7.203 2.380 1.00 98.06 320 GLN A O 1
ATOM 2145 N N . PHE A 1 321 ? 4.668 -6.270 1.391 1.00 97.88 321 PHE A N 1
ATOM 2146 C CA . PHE A 1 321 ? 4.532 -5.223 2.402 1.00 97.88 321 PHE A CA 1
ATOM 2147 C C . PHE A 1 321 ? 3.715 -5.693 3.599 1.00 97.88 321 PHE A C 1
ATOM 2149 O O . PHE A 1 321 ? 2.854 -6.567 3.497 1.00 97.88 321 PHE A O 1
ATOM 2156 N N . THR A 1 322 ? 3.954 -5.053 4.740 1.00 96.62 322 THR A N 1
ATOM 2157 C CA . THR A 1 322 ? 3.106 -5.181 5.928 1.00 96.62 322 THR A CA 1
ATOM 2158 C C . THR A 1 322 ? 2.477 -3.833 6.248 1.00 96.62 322 THR A C 1
ATOM 2160 O O . THR A 1 322 ? 3.099 -2.791 6.043 1.00 96.62 322 THR A O 1
ATOM 2163 N N . ALA A 1 323 ? 1.238 -3.841 6.738 1.00 97.25 323 ALA A N 1
ATOM 2164 C CA . ALA A 1 323 ? 0.556 -2.649 7.222 1.00 97.25 323 ALA A CA 1
ATOM 2165 C C . ALA A 1 323 ? 0.122 -2.866 8.670 1.00 97.25 323 ALA A C 1
ATOM 2167 O O . ALA A 1 323 ? -0.429 -3.912 9.009 1.00 97.25 323 ALA A O 1
ATOM 2168 N N . VAL A 1 324 ? 0.361 -1.868 9.518 1.00 96.75 324 VAL A N 1
ATOM 2169 C CA . VAL A 1 324 ? -0.043 -1.883 10.927 1.00 96.75 324 VAL A CA 1
ATOM 2170 C C . VAL A 1 324 ? -0.941 -0.680 11.181 1.00 96.75 324 VAL A C 1
ATOM 2172 O O . VAL A 1 324 ? -0.513 0.463 11.020 1.00 96.75 324 VAL A O 1
ATOM 2175 N N . ALA A 1 325 ? -2.186 -0.942 11.575 1.00 97.19 325 ALA A N 1
ATOM 2176 C CA . ALA A 1 325 ? -3.099 0.072 12.086 1.00 97.19 325 ALA A CA 1
ATOM 2177 C C . ALA A 1 325 ? -2.822 0.302 13.577 1.00 97.19 325 ALA A C 1
ATOM 2179 O O . ALA A 1 325 ? -2.597 -0.659 14.312 1.00 97.19 325 ALA A O 1
ATOM 2180 N N . ARG A 1 326 ? -2.840 1.556 14.032 1.00 95.44 326 ARG A N 1
ATOM 2181 C CA . ARG A 1 326 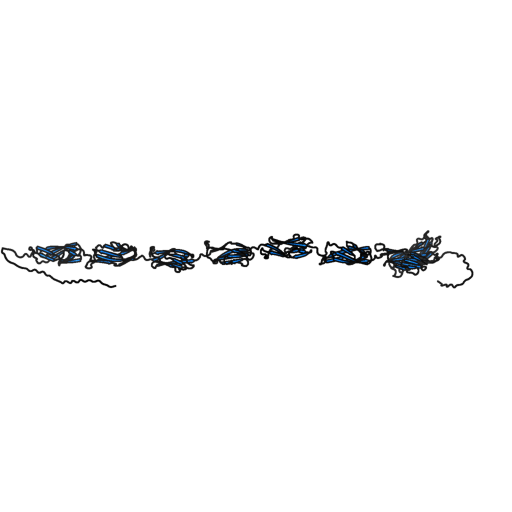? -2.639 1.916 15.445 1.00 95.44 326 ARG A CA 1
ATOM 2182 C C . ARG A 1 326 ? -3.723 2.858 15.937 1.00 95.44 326 ARG A C 1
ATOM 2184 O O . ARG A 1 326 ? -4.214 3.663 15.147 1.00 95.44 326 ARG A O 1
ATOM 2191 N N . ASP A 1 327 ? -4.083 2.767 17.213 1.00 93.94 327 ASP A N 1
ATOM 2192 C CA . ASP A 1 327 ? -4.984 3.722 17.872 1.00 93.94 327 ASP A CA 1
ATOM 2193 C C . ASP A 1 327 ? -4.285 5.062 18.187 1.00 93.94 327 ASP A C 1
ATOM 2195 O O . ASP A 1 327 ? -3.119 5.279 17.845 1.00 93.94 327 ASP A O 1
ATOM 2199 N N . ALA A 1 328 ? -5.007 5.988 18.827 1.00 92.69 328 ALA A N 1
ATOM 2200 C CA . ALA A 1 328 ? -4.484 7.307 19.198 1.00 92.69 328 ALA A CA 1
ATOM 2201 C C . ALA A 1 328 ? -3.366 7.253 20.259 1.00 92.69 328 ALA A C 1
ATOM 2203 O O . ALA A 1 328 ? -2.619 8.215 20.406 1.00 92.69 328 ALA A O 1
ATOM 2204 N N . LEU A 1 329 ? -3.243 6.132 20.975 1.00 93.00 329 LEU A N 1
ATOM 2205 C CA . LEU A 1 329 ? -2.201 5.860 21.965 1.00 93.00 329 LEU A CA 1
ATOM 2206 C C . LEU A 1 329 ? -1.036 5.053 21.362 1.00 93.00 329 LEU A C 1
ATOM 2208 O O . LEU A 1 329 ? -0.148 4.619 22.091 1.00 93.00 329 LEU A O 1
ATOM 2212 N N . VAL A 1 330 ? -1.007 4.886 20.032 1.00 92.00 330 VAL A N 1
ATOM 2213 C CA . VAL A 1 330 ? 0.042 4.188 19.267 1.00 92.00 330 VAL A CA 1
ATOM 2214 C C . VAL A 1 330 ? 0.034 2.660 19.472 1.00 92.00 330 VAL A C 1
ATOM 2216 O O . VAL A 1 330 ? 0.914 1.956 18.963 1.00 92.00 330 VAL A O 1
ATOM 2219 N N . ASN A 1 331 ? -0.989 2.093 20.114 1.00 91.69 331 ASN A N 1
ATOM 2220 C CA . ASN A 1 331 ? -1.109 0.643 20.270 1.00 91.69 331 ASN A CA 1
ATOM 2221 C C . ASN A 1 331 ? -1.502 -0.013 18.938 1.00 91.69 331 ASN A C 1
ATOM 2223 O O . ASN A 1 331 ? -2.383 0.504 18.247 1.00 91.69 331 ASN A O 1
ATOM 2227 N N . PRO A 1 332 ? -0.889 -1.150 18.557 1.00 93.81 332 PRO A N 1
ATOM 2228 C CA . PRO A 1 332 ? -1.264 -1.867 17.344 1.00 93.81 332 PRO A CA 1
ATOM 2229 C C . PRO A 1 332 ? -2.672 -2.467 17.460 1.00 93.81 332 PRO A C 1
ATOM 2231 O O . PRO A 1 332 ? -3.029 -3.076 18.466 1.00 93.81 332 PRO A O 1
ATOM 2234 N N . LEU A 1 333 ? -3.456 -2.329 16.393 1.00 93.00 333 LEU A N 1
ATOM 2235 C CA . LEU A 1 333 ? -4.812 -2.850 16.269 1.00 93.00 333 LEU A CA 1
ATOM 2236 C C . LEU A 1 333 ? -4.796 -4.120 15.417 1.00 93.00 333 LEU A C 1
ATOM 2238 O O . LEU A 1 333 ? -4.467 -4.080 14.232 1.00 93.00 333 LEU A O 1
ATOM 2242 N N . THR A 1 334 ? -5.153 -5.251 16.021 1.00 89.19 334 THR A N 1
ATOM 2243 C CA . THR A 1 334 ? -5.188 -6.561 15.359 1.00 89.19 334 THR A CA 1
ATOM 2244 C C . THR A 1 334 ? -6.588 -6.893 14.832 1.00 89.19 334 THR A C 1
ATOM 2246 O O . THR A 1 334 ? -7.577 -6.257 15.199 1.00 89.19 334 THR A O 1
ATOM 2249 N N . GLY A 1 335 ? -6.673 -7.869 13.920 1.00 85.62 335 GLY A N 1
ATOM 2250 C CA . GLY A 1 335 ? -7.947 -8.350 13.366 1.00 85.62 335 GLY A CA 1
ATOM 2251 C C . GLY A 1 335 ? -8.671 -7.364 12.442 1.00 85.62 335 GLY A C 1
ATOM 2252 O O . GLY A 1 335 ? -9.829 -7.586 12.104 1.00 85.62 335 GLY A O 1
ATOM 2253 N N . ARG A 1 336 ? -8.013 -6.273 12.032 1.00 89.81 336 ARG A N 1
ATOM 2254 C CA . ARG A 1 336 ? -8.576 -5.288 11.103 1.00 89.81 336 ARG A CA 1
ATOM 2255 C C . ARG A 1 336 ? -8.285 -5.686 9.663 1.00 89.81 336 ARG A C 1
ATOM 2257 O O . ARG A 1 336 ? -7.151 -6.027 9.331 1.00 89.81 336 ARG A O 1
ATOM 2264 N N . ALA A 1 337 ? -9.299 -5.605 8.807 1.00 93.06 337 ALA A N 1
ATOM 2265 C CA . ALA A 1 337 ? -9.130 -5.836 7.381 1.00 93.06 337 ALA A CA 1
ATOM 2266 C C . ALA A 1 337 ? -8.303 -4.704 6.754 1.00 93.06 337 ALA A C 1
ATOM 2268 O O . ALA A 1 337 ? -8.602 -3.524 6.946 1.00 93.06 337 ALA A O 1
ATOM 2269 N N . VAL A 1 338 ? -7.277 -5.075 5.989 1.00 97.00 338 VAL A N 1
ATOM 2270 C CA . VAL A 1 338 ? -6.441 -4.140 5.232 1.00 97.00 338 VAL A CA 1
ATOM 2271 C C . VAL A 1 338 ? -6.821 -4.236 3.763 1.00 97.00 338 VAL A C 1
ATOM 2273 O O . VAL A 1 338 ? -6.816 -5.322 3.191 1.00 97.00 338 VAL A O 1
ATOM 2276 N N . THR A 1 339 ? -7.133 -3.100 3.149 1.00 97.75 339 THR A N 1
ATOM 2277 C CA . THR A 1 339 ? -7.362 -3.002 1.704 1.00 97.75 339 THR A CA 1
ATOM 2278 C C . THR A 1 339 ? -6.125 -2.414 1.046 1.00 97.75 339 THR A C 1
ATOM 2280 O O . THR A 1 339 ? -5.686 -1.335 1.433 1.00 97.75 339 THR A O 1
ATOM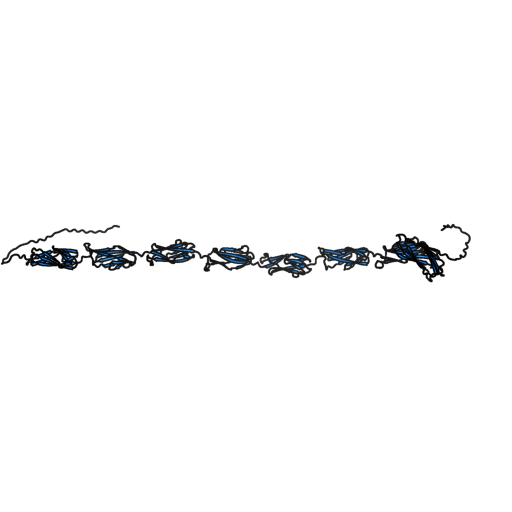 2283 N N . TRP A 1 340 ? -5.562 -3.112 0.063 1.00 98.19 340 TRP A N 1
ATOM 2284 C CA . TRP A 1 340 ? -4.378 -2.665 -0.666 1.00 98.19 340 TRP A CA 1
ATOM 2285 C C . TRP A 1 340 ? -4.740 -2.163 -2.059 1.00 98.19 340 TRP A C 1
ATOM 2287 O O . TRP A 1 340 ? -5.508 -2.804 -2.774 1.00 98.19 340 TRP A O 1
ATOM 2297 N N . THR A 1 341 ? -4.147 -1.045 -2.465 1.00 97.75 341 THR A N 1
ATOM 2298 C CA . THR A 1 341 ? -4.306 -0.475 -3.808 1.00 97.75 341 THR A CA 1
ATOM 2299 C C . THR A 1 341 ? -2.974 0.025 -4.351 1.00 97.75 341 THR A C 1
ATOM 2301 O O . THR A 1 341 ? -2.100 0.454 -3.600 1.00 97.75 341 THR A O 1
ATOM 2304 N N . THR A 1 342 ? -2.821 0.008 -5.671 1.00 97.94 342 THR A N 1
ATOM 2305 C CA . THR A 1 342 ? -1.684 0.608 -6.383 1.00 97.94 342 THR A CA 1
ATOM 2306 C C . THR A 1 342 ? -2.173 1.826 -7.157 1.00 97.94 342 THR A C 1
ATOM 2308 O O . THR A 1 342 ? -3.254 1.784 -7.743 1.00 97.94 342 THR A O 1
ATOM 2311 N N . ALA A 1 343 ? -1.401 2.913 -7.156 1.00 97.44 343 ALA A N 1
ATOM 2312 C CA . ALA A 1 343 ? -1.747 4.120 -7.903 1.00 97.44 343 ALA A CA 1
ATOM 2313 C C . ALA A 1 343 ? -1.718 3.892 -9.424 1.00 97.44 343 ALA A C 1
ATOM 2315 O O . ALA A 1 343 ? -2.453 4.549 -10.156 1.00 97.44 343 ALA A O 1
ATOM 2316 N N . ASN A 1 344 ? -0.884 2.960 -9.902 1.00 95.00 344 ASN A N 1
ATOM 2317 C CA . ASN A 1 344 ? -0.815 2.606 -11.314 1.00 95.00 344 ASN A CA 1
ATOM 2318 C C . ASN A 1 344 ? -0.412 1.127 -11.515 1.00 95.00 344 ASN A C 1
ATOM 2320 O O . ASN A 1 344 ? 0.769 0.788 -11.382 1.00 95.00 344 ASN A O 1
ATOM 2324 N N . PRO A 1 345 ? -1.357 0.241 -11.883 1.00 94.75 345 PRO A N 1
ATOM 2325 C CA . PRO A 1 345 ? -1.077 -1.179 -12.076 1.00 94.75 345 PRO A CA 1
ATOM 2326 C C . PRO A 1 345 ? -0.151 -1.480 -13.264 1.00 94.75 345 PRO A C 1
ATOM 2328 O O . PRO A 1 345 ? 0.411 -2.569 -13.295 1.00 94.75 345 PRO A O 1
ATOM 2331 N N . ALA A 1 346 ? 0.058 -0.544 -14.202 1.00 90.62 346 ALA A N 1
ATOM 2332 C CA . ALA A 1 346 ? 1.025 -0.726 -15.288 1.00 90.62 346 ALA A CA 1
ATOM 2333 C C . ALA A 1 346 ? 2.479 -0.783 -14.780 1.00 90.62 346 ALA A C 1
ATOM 2335 O O . ALA A 1 346 ? 3.297 -1.476 -15.371 1.00 90.62 346 ALA A O 1
ATOM 2336 N N . PHE A 1 347 ? 2.781 -0.101 -13.665 1.00 92.50 347 PHE A N 1
ATOM 2337 C CA . PHE A 1 347 ? 4.116 -0.078 -13.054 1.00 92.50 347 PHE A CA 1
ATOM 2338 C C . PHE A 1 347 ? 4.287 -1.208 -12.041 1.00 92.50 347 PHE A C 1
ATOM 2340 O O . PHE A 1 347 ? 5.293 -1.916 -12.067 1.00 92.50 347 PHE A O 1
ATOM 2347 N N . ALA A 1 348 ? 3.305 -1.400 -11.156 1.00 96.00 348 ALA A N 1
ATOM 2348 C CA . ALA A 1 348 ? 3.281 -2.520 -10.221 1.00 96.00 348 ALA A CA 1
ATOM 2349 C C . ALA A 1 348 ? 1.854 -2.830 -9.757 1.00 96.00 348 ALA A C 1
ATOM 2351 O O . ALA A 1 348 ? 1.071 -1.921 -9.472 1.00 96.00 348 ALA A O 1
ATOM 2352 N N . THR A 1 349 ? 1.530 -4.112 -9.608 1.00 97.00 349 THR A N 1
ATOM 2353 C CA . THR A 1 349 ? 0.265 -4.586 -9.021 1.00 97.00 349 THR A CA 1
ATOM 2354 C C . THR A 1 349 ? 0.457 -4.980 -7.564 1.00 97.00 349 THR A C 1
ATOM 2356 O O . THR A 1 349 ? 1.523 -5.468 -7.202 1.00 97.00 349 THR A O 1
ATOM 2359 N N . VAL A 1 350 ? -0.578 -4.830 -6.735 1.00 98.19 350 VAL A N 1
ATOM 2360 C CA . VAL A 1 350 ? -0.593 -5.298 -5.340 1.00 98.19 350 VAL A CA 1
ATOM 2361 C C . VAL A 1 350 ? -1.773 -6.244 -5.119 1.00 98.19 350 VAL A C 1
ATOM 2363 O O . VAL A 1 350 ? -2.873 -5.992 -5.605 1.00 98.19 350 VAL A O 1
ATOM 2366 N N . SER A 1 351 ? -1.538 -7.351 -4.420 1.00 97.62 351 SER A N 1
ATOM 2367 C CA . SER A 1 351 ? -2.572 -8.327 -4.053 1.00 97.62 351 SER A CA 1
ATOM 2368 C C . SER A 1 351 ? -3.337 -7.920 -2.786 1.00 97.62 351 SER A C 1
ATOM 2370 O O . SER A 1 351 ? -2.921 -7.027 -2.049 1.00 97.62 351 SER A O 1
ATOM 2372 N N . ALA A 1 352 ? -4.418 -8.642 -2.472 1.00 95.31 352 ALA A N 1
ATOM 2373 C CA . ALA A 1 352 ? -5.213 -8.424 -1.259 1.00 95.31 352 ALA A CA 1
ATOM 2374 C C . ALA A 1 352 ? -4.423 -8.617 0.052 1.00 95.31 352 ALA A C 1
ATOM 2376 O O . ALA A 1 352 ? -4.813 -8.075 1.083 1.00 95.31 352 ALA A O 1
ATOM 2377 N N . THR A 1 353 ? -3.311 -9.358 0.029 1.00 94.88 353 THR A N 1
ATOM 2378 C CA . THR A 1 353 ? -2.445 -9.559 1.201 1.00 94.88 353 THR A CA 1
ATOM 2379 C C . THR A 1 353 ? -1.289 -8.563 1.270 1.00 94.88 353 THR A C 1
ATOM 2381 O O . THR A 1 353 ? -0.528 -8.611 2.230 1.00 94.88 353 THR A O 1
ATOM 2384 N N . GLY A 1 354 ? -1.126 -7.668 0.288 1.00 96.50 354 GLY A N 1
ATOM 2385 C CA . GLY A 1 354 ? -0.017 -6.707 0.226 1.00 96.50 354 GLY A CA 1
ATOM 2386 C C . GLY A 1 354 ? 1.226 -7.194 -0.529 1.00 96.50 354 GLY A C 1
ATOM 2387 O O . GLY A 1 354 ? 2.262 -6.528 -0.487 1.00 96.50 354 GLY A O 1
ATOM 2388 N N . LEU A 1 355 ? 1.151 -8.338 -1.225 1.00 97.81 355 LEU A N 1
ATOM 2389 C CA . LEU A 1 355 ? 2.221 -8.783 -2.126 1.00 97.81 355 LEU A CA 1
ATOM 2390 C C . LEU A 1 355 ? 2.212 -7.932 -3.396 1.00 97.81 355 LEU A C 1
ATOM 2392 O O . LEU A 1 355 ? 1.230 -7.954 -4.140 1.00 97.81 355 LEU A O 1
ATOM 2396 N N . VAL A 1 356 ? 3.300 -7.210 -3.640 1.00 98.06 356 VAL A N 1
ATOM 2397 C CA . VAL A 1 356 ? 3.518 -6.384 -4.827 1.00 98.06 356 VAL A CA 1
ATOM 2398 C C . VAL A 1 356 ? 4.294 -7.163 -5.881 1.00 98.06 356 VAL A C 1
ATOM 2400 O O . VAL A 1 356 ? 5.213 -7.901 -5.542 1.00 98.06 356 VAL A O 1
ATOM 2403 N N . THR A 1 357 ? 3.947 -6.983 -7.156 1.00 96.56 357 THR A N 1
ATOM 2404 C CA . THR A 1 357 ? 4.695 -7.466 -8.331 1.00 96.56 357 THR A CA 1
ATOM 2405 C C . THR A 1 357 ? 5.033 -6.278 -9.223 1.00 96.56 357 THR A C 1
ATOM 2407 O O . THR A 1 357 ? 4.127 -5.545 -9.621 1.00 96.56 357 THR A O 1
ATOM 2410 N N . ALA A 1 358 ? 6.318 -6.072 -9.508 1.00 95.50 358 ALA A N 1
ATOM 2411 C CA . ALA A 1 358 ? 6.793 -5.005 -10.386 1.00 95.50 358 ALA A CA 1
ATOM 2412 C C . ALA A 1 358 ? 6.678 -5.407 -11.866 1.00 95.50 358 ALA A C 1
ATOM 2414 O O . ALA A 1 358 ? 7.007 -6.537 -12.219 1.00 95.50 358 ALA A O 1
ATOM 2415 N N . HIS A 1 359 ? 6.265 -4.478 -12.731 1.00 88.25 359 HIS A N 1
ATOM 2416 C CA . HIS A 1 359 ? 6.029 -4.726 -14.161 1.00 88.25 359 HIS A CA 1
ATOM 2417 C C . HIS A 1 359 ? 6.930 -3.882 -15.057 1.00 88.25 359 HIS A C 1
ATOM 2419 O O . HIS A 1 359 ? 7.693 -4.437 -15.844 1.00 88.25 359 HIS A O 1
ATOM 2425 N N . SER A 1 360 ? 6.878 -2.555 -14.930 1.00 86.12 360 SER A N 1
ATOM 2426 C CA . SER A 1 360 ? 7.641 -1.628 -15.774 1.00 86.12 360 SER A CA 1
ATOM 2427 C C . SER A 1 360 ? 8.454 -0.643 -14.945 1.00 86.12 360 SER A C 1
ATOM 2429 O O . SER A 1 360 ? 8.071 -0.303 -13.828 1.00 86.12 360 SER A O 1
ATOM 2431 N N . GLU A 1 361 ? 9.557 -0.163 -15.520 1.00 88.56 361 GLU A N 1
ATOM 2432 C CA . GLU A 1 361 ? 10.417 0.861 -14.922 1.00 88.56 361 GLU A CA 1
ATOM 2433 C C . GLU A 1 361 ? 9.630 2.106 -14.487 1.00 88.56 361 GLU A C 1
ATOM 2435 O O . GLU A 1 361 ? 8.716 2.552 -15.181 1.00 88.56 361 GLU A O 1
ATOM 2440 N N . GLY A 1 362 ? 10.036 2.679 -13.354 1.00 89.25 362 GLY A N 1
ATOM 2441 C CA . GLY A 1 362 ? 9.555 3.948 -12.821 1.00 89.25 362 GLY A CA 1
ATOM 2442 C C . GLY A 1 362 ? 9.054 3.824 -11.388 1.00 89.25 362 GLY A C 1
ATOM 2443 O O . GLY A 1 362 ? 9.433 2.907 -10.665 1.00 89.25 362 GLY A O 1
ATOM 2444 N N . GLN A 1 363 ? 8.234 4.772 -10.940 1.00 94.69 363 GLN A N 1
ATOM 2445 C CA . GLN A 1 363 ? 7.804 4.852 -9.544 1.00 94.69 363 GLN A CA 1
ATOM 2446 C C . GLN A 1 363 ? 6.287 4.778 -9.411 1.00 94.69 363 GLN A C 1
ATOM 2448 O O . GLN A 1 363 ? 5.554 5.410 -10.169 1.00 94.69 363 GLN A O 1
ATOM 2453 N N . VAL A 1 364 ? 5.810 4.026 -8.419 1.00 97.44 364 VAL A N 1
ATOM 2454 C CA . VAL A 1 364 ? 4.383 3.921 -8.108 1.00 97.44 364 VAL A CA 1
ATOM 2455 C C . VAL A 1 364 ? 4.155 3.803 -6.608 1.00 97.44 364 VAL A C 1
ATOM 2457 O O . VAL A 1 364 ? 4.892 3.127 -5.893 1.00 97.44 364 VAL A O 1
ATOM 2460 N N . THR A 1 365 ? 3.117 4.467 -6.115 1.00 98.00 365 THR A N 1
ATOM 2461 C CA . THR A 1 365 ? 2.721 4.388 -4.709 1.00 98.00 365 THR A CA 1
ATOM 2462 C C . THR A 1 365 ? 1.740 3.244 -4.494 1.00 98.00 365 THR A C 1
ATOM 2464 O O . THR A 1 365 ? 0.726 3.132 -5.187 1.00 98.00 365 THR A O 1
ATOM 2467 N N . VAL A 1 366 ? 2.016 2.428 -3.483 1.00 98.12 366 VAL A N 1
ATOM 2468 C CA . VAL A 1 366 ? 1.096 1.426 -2.946 1.00 98.12 366 VAL A CA 1
ATOM 2469 C C . VAL A 1 366 ? 0.491 1.972 -1.657 1.00 98.12 366 VAL A C 1
ATOM 2471 O O . VAL A 1 366 ? 1.186 2.558 -0.831 1.00 98.12 366 VAL A O 1
ATOM 2474 N N . THR A 1 367 ? -0.817 1.806 -1.493 1.00 98.12 367 THR A N 1
ATOM 2475 C CA . THR A 1 367 ? -1.586 2.321 -0.356 1.00 98.12 367 THR A CA 1
ATOM 2476 C C . THR A 1 367 ? -2.251 1.165 0.378 1.00 98.12 367 THR A C 1
ATOM 2478 O O . THR A 1 367 ? -2.872 0.312 -0.251 1.00 98.12 367 THR A O 1
ATOM 2481 N N . ALA A 1 368 ? -2.126 1.148 1.703 1.00 98.25 368 ALA A N 1
ATOM 2482 C CA . ALA A 1 368 ? -2.882 0.276 2.590 1.00 98.25 368 ALA A CA 1
ATOM 2483 C C . ALA A 1 368 ? -3.923 1.107 3.338 1.00 98.25 368 ALA A C 1
ATOM 2485 O O . ALA A 1 368 ? -3.563 2.074 4.010 1.00 98.25 368 ALA A O 1
ATOM 2486 N N . THR A 1 369 ? -5.191 0.716 3.262 1.00 97.94 369 THR A N 1
ATOM 2487 C CA . THR A 1 369 ? -6.309 1.393 3.919 1.00 97.94 369 THR A CA 1
ATOM 2488 C C . THR A 1 369 ? -6.964 0.479 4.950 1.00 97.94 369 THR A C 1
ATOM 2490 O O . THR A 1 369 ? -7.306 -0.665 4.651 1.00 97.94 369 THR A O 1
ATOM 2493 N N . VAL A 1 370 ? -7.166 0.997 6.162 1.00 97.25 370 VAL A N 1
ATOM 2494 C CA . VAL A 1 370 ? -7.857 0.330 7.272 1.00 97.25 370 VAL A CA 1
ATOM 2495 C C . VAL A 1 370 ? -8.884 1.303 7.843 1.00 97.25 370 VAL A C 1
ATOM 2497 O O . VAL A 1 370 ? -8.517 2.375 8.320 1.00 97.25 370 VAL A O 1
ATOM 2500 N N . GLU A 1 371 ? -10.171 0.949 7.766 1.00 93.88 371 GLU A N 1
ATOM 2501 C CA . GLU A 1 371 ? -11.291 1.760 8.288 1.00 93.88 371 GLU A CA 1
ATOM 2502 C C . GLU A 1 371 ? -11.235 3.245 7.869 1.00 93.88 371 GLU A C 1
ATOM 2504 O O . GLU A 1 371 ? -11.420 4.157 8.674 1.00 93.88 371 GLU A O 1
ATOM 2509 N N . GLY A 1 372 ? -10.930 3.496 6.592 1.00 92.38 372 GLY A N 1
ATOM 2510 C CA . GLY A 1 372 ? -10.877 4.844 6.012 1.00 92.38 372 GLY A CA 1
ATOM 2511 C C . GLY A 1 372 ? -9.581 5.622 6.268 1.00 92.38 372 GLY A C 1
ATOM 2512 O O . GLY A 1 372 ? -9.430 6.721 5.741 1.00 92.38 372 GLY A O 1
ATOM 2513 N N . ARG A 1 373 ? -8.623 5.071 7.024 1.00 96.81 373 ARG A N 1
ATOM 2514 C CA . ARG A 1 373 ? -7.277 5.646 7.181 1.00 96.81 373 ARG A CA 1
ATOM 2515 C C . ARG A 1 373 ? -6.264 4.917 6.322 1.00 96.81 373 ARG A C 1
ATOM 2517 O O . ARG A 1 373 ? -6.348 3.702 6.185 1.00 96.81 373 ARG A O 1
ATOM 2524 N N . SER A 1 374 ? -5.287 5.654 5.802 1.00 96.81 374 SER A N 1
ATOM 2525 C CA . SER A 1 374 ? -4.329 5.126 4.833 1.00 96.81 374 SER A CA 1
ATOM 2526 C C . SER A 1 374 ? -2.882 5.341 5.258 1.00 96.81 374 SER A C 1
ATOM 2528 O O . SER A 1 374 ? -2.535 6.380 5.815 1.00 96.81 374 SER A O 1
ATOM 2530 N N . GLY A 1 375 ? -2.046 4.353 4.953 1.00 97.81 375 GLY A N 1
ATOM 2531 C CA . GLY A 1 375 ? -0.591 4.442 4.934 1.00 97.81 375 GLY A CA 1
ATOM 2532 C C . GLY A 1 375 ? -0.091 4.140 3.527 1.00 97.81 375 GLY A C 1
ATOM 2533 O O . GLY A 1 375 ? -0.756 3.424 2.777 1.00 97.81 375 GLY A O 1
ATOM 2534 N N . THR A 1 376 ? 1.065 4.677 3.151 1.00 97.94 376 THR A N 1
ATOM 2535 C CA . THR A 1 376 ? 1.615 4.501 1.801 1.00 97.94 376 THR A CA 1
ATOM 2536 C C . THR A 1 376 ? 3.045 3.986 1.839 1.00 97.94 376 THR A C 1
ATOM 2538 O O . THR A 1 376 ? 3.765 4.198 2.814 1.00 97.94 376 THR A O 1
ATOM 2541 N N . ALA A 1 377 ? 3.439 3.304 0.767 1.00 98.12 377 ALA A N 1
ATOM 2542 C CA . ALA A 1 377 ? 4.821 2.967 0.472 1.00 98.12 377 ALA A CA 1
ATOM 2543 C C . ALA A 1 377 ? 5.141 3.243 -0.999 1.00 98.12 377 ALA A C 1
ATOM 2545 O O . ALA A 1 377 ? 4.287 3.088 -1.877 1.00 98.12 377 ALA A O 1
ATOM 2546 N N . LEU A 1 378 ? 6.378 3.653 -1.268 1.00 98.12 378 LEU A N 1
ATOM 2547 C CA . LEU A 1 378 ? 6.867 3.929 -2.615 1.00 98.12 378 LEU A CA 1
ATOM 2548 C C . LEU A 1 378 ? 7.560 2.698 -3.208 1.00 98.12 378 LEU A C 1
ATOM 2550 O O . LEU A 1 378 ? 8.527 2.190 -2.647 1.00 98.12 378 LEU A O 1
ATOM 2554 N N . ILE A 1 379 ? 7.111 2.249 -4.374 1.00 97.69 379 ILE A N 1
ATOM 2555 C CA . ILE A 1 379 ? 7.826 1.272 -5.193 1.00 97.69 379 ILE A CA 1
ATOM 2556 C C . ILE A 1 379 ? 8.637 2.011 -6.246 1.00 97.69 379 ILE A C 1
ATOM 2558 O O . ILE A 1 379 ? 8.088 2.825 -6.985 1.00 97.69 379 ILE A O 1
ATOM 2562 N N . THR A 1 380 ? 9.929 1.698 -6.334 1.00 95.94 380 THR A N 1
ATOM 2563 C CA . THR A 1 380 ? 10.794 2.102 -7.448 1.00 95.94 380 THR A CA 1
ATOM 2564 C C . THR A 1 380 ? 11.182 0.864 -8.245 1.00 95.94 380 THR A C 1
ATOM 2566 O O . THR A 1 380 ? 11.875 -0.014 -7.740 1.00 95.94 380 THR A O 1
ATOM 2569 N N . VAL A 1 381 ? 10.735 0.775 -9.491 1.00 92.88 381 VAL A N 1
ATOM 2570 C CA . VAL A 1 381 ? 11.137 -0.282 -10.414 1.00 92.88 381 VAL A CA 1
ATOM 2571 C C . VAL A 1 381 ? 12.327 0.216 -11.222 1.00 92.88 381 VAL A C 1
ATOM 2573 O O . VAL A 1 381 ? 12.200 1.173 -11.984 1.00 92.88 381 VAL A O 1
ATOM 2576 N N . THR A 1 382 ? 13.491 -0.402 -11.040 1.00 89.25 382 THR A N 1
ATOM 2577 C CA . THR A 1 382 ? 14.699 -0.062 -11.806 1.00 89.25 382 THR A CA 1
ATOM 2578 C C . THR A 1 382 ? 14.687 -0.745 -13.170 1.00 89.25 382 THR A C 1
ATOM 2580 O O . THR A 1 382 ? 14.176 -1.861 -13.270 1.00 89.25 382 THR A O 1
ATOM 2583 N N . PRO A 1 383 ? 15.287 -0.145 -14.210 1.00 82.12 383 PRO A N 1
ATOM 2584 C CA . PRO A 1 383 ? 15.448 -0.814 -15.494 1.00 82.12 383 PRO A CA 1
ATOM 2585 C C . PRO A 1 383 ? 16.189 -2.148 -15.338 1.00 82.12 383 PRO A C 1
ATOM 2587 O O . PRO A 1 383 ? 17.127 -2.268 -14.549 1.00 82.12 383 PRO A O 1
ATOM 2590 N N . ALA A 1 384 ? 15.793 -3.160 -16.115 1.00 82.06 384 ALA A N 1
ATOM 2591 C CA . ALA A 1 384 ? 16.521 -4.427 -16.160 1.00 82.06 384 ALA A CA 1
ATOM 2592 C C . ALA A 1 384 ? 17.970 -4.200 -16.649 1.00 82.06 384 ALA A C 1
ATOM 2594 O O . ALA A 1 384 ? 18.171 -3.404 -17.567 1.00 82.06 384 ALA A O 1
ATOM 2595 N N . PRO A 1 385 ? 18.990 -4.860 -16.083 1.00 84.69 385 PRO A N 1
ATOM 2596 C CA . PRO A 1 385 ? 20.362 -4.689 -16.551 1.00 84.69 385 PRO A CA 1
ATOM 2597 C C . PRO A 1 385 ? 20.529 -5.218 -17.983 1.00 84.69 385 PRO A C 1
ATOM 2599 O O . PRO A 1 385 ? 19.941 -6.237 -18.356 1.00 84.69 385 PRO A O 1
ATOM 2602 N N . ILE A 1 386 ? 21.358 -4.540 -18.780 1.00 89.56 386 ILE A N 1
ATOM 2603 C CA . ILE A 1 386 ? 21.761 -5.032 -20.101 1.00 89.56 386 ILE A CA 1
ATOM 2604 C C . ILE A 1 386 ? 22.700 -6.225 -19.896 1.00 89.56 386 ILE A C 1
ATOM 2606 O O . ILE A 1 386 ? 23.744 -6.093 -19.264 1.00 89.56 386 ILE A O 1
ATOM 2610 N N . ALA A 1 387 ? 22.339 -7.391 -20.432 1.00 90.81 387 ALA A N 1
ATOM 2611 C CA . ALA A 1 387 ? 23.185 -8.583 -20.405 1.00 90.81 387 ALA A CA 1
ATOM 2612 C C . ALA A 1 387 ? 23.984 -8.741 -21.702 1.00 90.81 387 ALA A C 1
ATOM 2614 O O . ALA A 1 387 ? 25.143 -9.146 -21.675 1.00 90.81 387 ALA A O 1
ATOM 2615 N N . THR A 1 388 ? 23.375 -8.419 -22.847 1.00 92.69 388 THR A N 1
ATOM 2616 C CA . THR A 1 388 ? 24.038 -8.491 -24.155 1.00 92.69 388 THR A CA 1
ATOM 2617 C C . THR A 1 388 ? 23.689 -7.287 -25.019 1.00 92.69 388 THR A C 1
ATOM 2619 O O . THR A 1 388 ? 22.616 -6.697 -24.892 1.00 92.69 388 THR A O 1
ATOM 2622 N N . LEU A 1 389 ? 24.603 -6.927 -25.917 1.00 96.00 389 LEU A N 1
ATOM 2623 C CA . LEU A 1 389 ? 24.396 -5.925 -26.954 1.00 96.00 389 LEU A CA 1
ATOM 2624 C C . LEU A 1 389 ? 24.739 -6.573 -28.296 1.00 96.00 389 LEU A C 1
ATOM 2626 O O . LEU A 1 389 ? 25.772 -7.229 -28.417 1.00 96.00 389 LEU A O 1
ATOM 2630 N N . ALA A 1 390 ? 23.874 -6.425 -29.295 1.00 94.06 390 ALA A N 1
ATOM 2631 C CA . ALA A 1 390 ? 24.086 -7.004 -30.620 1.00 94.06 390 ALA A CA 1
ATOM 2632 C C . ALA A 1 390 ? 23.946 -5.937 -31.706 1.00 94.06 390 ALA A C 1
ATOM 2634 O O . ALA A 1 390 ? 22.952 -5.211 -31.728 1.00 94.06 390 ALA A O 1
ATOM 2635 N N . ILE A 1 391 ? 24.924 -5.869 -32.615 1.00 96.44 391 ILE A N 1
ATOM 2636 C CA . ILE A 1 391 ? 24.909 -4.978 -33.782 1.00 96.44 391 ILE A CA 1
ATOM 2637 C C . ILE A 1 391 ? 24.327 -5.716 -34.991 1.00 96.44 391 ILE A C 1
ATOM 2639 O O . ILE A 1 391 ? 24.671 -6.867 -35.250 1.00 96.44 391 ILE A O 1
ATOM 2643 N N . THR A 1 392 ? 23.456 -5.044 -35.743 1.00 94.88 392 THR A N 1
ATOM 2644 C CA . THR A 1 392 ? 22.884 -5.517 -37.009 1.00 94.88 392 THR A CA 1
ATOM 2645 C C . THR A 1 392 ? 23.086 -4.459 -38.101 1.00 94.88 392 THR A C 1
ATOM 2647 O O . THR A 1 392 ? 22.782 -3.294 -37.845 1.00 94.88 392 THR A O 1
ATOM 2650 N N . PRO A 1 393 ? 23.525 -4.828 -39.317 1.00 94.81 393 PRO A N 1
ATOM 2651 C CA . PRO A 1 393 ? 23.966 -6.164 -39.733 1.00 94.81 393 PRO A CA 1
ATOM 2652 C C . PRO A 1 393 ? 25.261 -6.617 -39.033 1.00 94.81 393 PRO A C 1
ATOM 2654 O O . PRO A 1 393 ? 26.185 -5.830 -38.833 1.00 94.81 393 PRO A O 1
ATOM 2657 N N . ALA A 1 394 ? 25.313 -7.896 -38.651 1.00 91.00 394 ALA A N 1
ATOM 2658 C CA . ALA A 1 394 ? 26.463 -8.498 -37.974 1.00 91.00 394 ALA A CA 1
ATOM 2659 C C . ALA A 1 394 ? 27.583 -8.876 -38.962 1.00 91.00 394 ALA A C 1
ATOM 2661 O O . ALA A 1 394 ? 27.339 -9.017 -40.159 1.00 91.00 394 ALA A O 1
ATOM 2662 N N . GLY A 1 395 ? 28.794 -9.104 -38.445 1.00 90.69 395 GLY A N 1
ATOM 2663 C CA . GLY A 1 395 ? 29.952 -9.532 -39.239 1.00 90.69 395 GLY A CA 1
ATOM 2664 C C . GLY A 1 395 ? 30.705 -8.380 -39.919 1.00 90.69 395 GLY A C 1
ATOM 2665 O O . GLY A 1 395 ? 30.265 -7.239 -39.857 1.00 90.69 395 GLY A O 1
ATOM 2666 N N . PRO A 1 396 ? 31.879 -8.647 -40.514 1.00 94.81 396 PRO A N 1
ATOM 2667 C CA . PRO A 1 396 ? 32.696 -7.610 -41.131 1.00 94.81 396 PRO A CA 1
ATOM 2668 C C . PRO A 1 396 ? 32.040 -7.039 -42.395 1.00 94.81 396 PRO A C 1
ATOM 2670 O O . PRO A 1 396 ? 31.478 -7.783 -43.196 1.00 94.81 396 PRO A O 1
ATOM 2673 N N . HIS A 1 397 ? 32.184 -5.730 -42.608 1.00 95.25 397 HIS A N 1
ATOM 2674 C CA . HIS A 1 397 ? 31.636 -5.019 -43.768 1.00 95.25 397 HIS A CA 1
ATOM 2675 C C . HIS A 1 397 ? 32.736 -4.344 -44.584 1.00 95.25 397 HIS A C 1
ATOM 2677 O O . HIS A 1 397 ? 33.735 -3.883 -44.032 1.00 95.25 397 HIS A O 1
ATOM 2683 N N . THR A 1 398 ? 32.542 -4.258 -45.901 1.00 93.81 398 THR A N 1
ATOM 2684 C CA . THR A 1 398 ? 33.441 -3.525 -46.805 1.00 93.81 398 THR A CA 1
ATOM 2685 C C . THR A 1 398 ? 32.689 -2.387 -47.482 1.00 93.81 398 THR A C 1
ATOM 2687 O O . THR A 1 398 ? 31.642 -2.611 -48.082 1.00 93.81 398 THR A O 1
ATOM 2690 N N . LEU A 1 399 ? 33.227 -1.173 -47.387 1.00 93.44 399 LEU A N 1
ATOM 2691 C CA . LEU A 1 399 ? 32.705 0.037 -48.023 1.00 93.44 399 LEU A CA 1
ATOM 2692 C C . LEU A 1 399 ? 33.702 0.572 -49.051 1.00 93.44 399 LEU A C 1
ATOM 2694 O O . LEU A 1 399 ? 34.883 0.243 -49.010 1.00 93.44 399 LEU A O 1
ATOM 2698 N N . VAL A 1 400 ? 33.236 1.435 -49.948 1.00 90.00 400 VAL A N 1
ATOM 2699 C CA . VAL A 1 400 ? 34.099 2.308 -50.762 1.00 90.00 400 VAL A CA 1
ATOM 2700 C C . VAL A 1 400 ? 34.073 3.730 -50.184 1.00 90.00 400 VAL A C 1
ATOM 2702 O O . VAL A 1 400 ? 33.130 4.056 -49.454 1.00 90.00 400 VAL A O 1
ATOM 2705 N N . PRO A 1 401 ? 35.066 4.597 -50.462 1.00 89.81 401 PRO A N 1
ATOM 2706 C CA . PRO A 1 401 ? 35.058 5.970 -49.962 1.00 89.81 401 PRO A CA 1
ATOM 2707 C C . PRO A 1 401 ? 33.758 6.709 -50.312 1.00 89.81 401 PRO A C 1
ATOM 2709 O O . PRO A 1 401 ? 33.299 6.688 -51.453 1.00 89.81 401 PRO A O 1
ATOM 2712 N N . GLY A 1 402 ? 33.151 7.351 -49.316 1.00 87.56 402 GLY A N 1
ATOM 2713 C CA . GLY A 1 402 ? 31.871 8.053 -49.414 1.00 87.56 402 GLY A CA 1
ATOM 2714 C C . GLY A 1 402 ? 30.622 7.172 -49.296 1.00 87.56 402 GLY A C 1
ATOM 2715 O O . GLY A 1 402 ? 29.532 7.719 -49.142 1.00 87.56 402 GLY A O 1
ATOM 2716 N N . ALA A 1 403 ? 30.743 5.839 -49.336 1.00 90.50 403 ALA A N 1
ATOM 2717 C CA . ALA A 1 403 ? 29.613 4.947 -49.083 1.00 90.50 403 ALA A CA 1
ATOM 2718 C C . ALA A 1 403 ? 29.265 4.905 -47.589 1.00 90.50 403 ALA A C 1
ATOM 2720 O O . ALA A 1 403 ? 30.142 5.029 -46.725 1.00 90.50 403 ALA A O 1
ATOM 2721 N N . THR A 1 404 ? 27.982 4.697 -47.293 1.00 94.69 404 THR A N 1
ATOM 2722 C CA . THR A 1 404 ? 27.461 4.626 -45.928 1.00 94.69 404 THR A CA 1
ATOM 2723 C C . THR A 1 404 ? 26.831 3.268 -45.624 1.00 94.69 404 THR A C 1
ATOM 2725 O O . THR A 1 404 ? 26.308 2.591 -46.507 1.00 94.69 404 THR A O 1
ATOM 2728 N N . LEU A 1 405 ? 26.881 2.873 -44.353 1.00 95.50 405 LEU A N 1
ATOM 2729 C CA . LEU A 1 405 ? 26.228 1.694 -43.792 1.00 95.50 405 LEU A CA 1
ATOM 2730 C C . LEU A 1 405 ? 25.535 2.091 -42.494 1.00 95.50 405 LEU A C 1
ATOM 2732 O O . LEU A 1 405 ? 26.177 2.584 -41.571 1.00 95.50 405 LEU A O 1
ATOM 2736 N N . THR A 1 406 ? 24.236 1.847 -42.392 1.00 97.00 406 THR A N 1
ATOM 2737 C CA . THR A 1 406 ? 23.519 2.046 -41.131 1.00 97.00 406 THR A CA 1
ATOM 2738 C C . THR A 1 406 ? 23.617 0.787 -40.284 1.00 97.00 406 THR A C 1
ATOM 2740 O O . THR A 1 406 ? 23.151 -0.279 -40.684 1.00 97.00 406 THR A O 1
ATOM 2743 N N . LEU A 1 407 ? 24.204 0.925 -39.101 1.00 96.38 407 LEU A N 1
ATOM 2744 C CA . LEU A 1 407 ? 24.217 -0.095 -38.067 1.00 96.38 407 LEU A CA 1
ATOM 2745 C C . LEU A 1 407 ? 23.152 0.230 -37.017 1.00 96.38 407 LEU A C 1
ATOM 2747 O O . LEU A 1 407 ? 23.013 1.371 -36.584 1.00 96.38 407 LEU A O 1
ATOM 2751 N N . ASN A 1 408 ? 22.427 -0.790 -36.574 1.00 94.06 408 ASN A N 1
ATOM 2752 C CA . ASN A 1 408 ? 21.537 -0.727 -35.422 1.00 94.06 408 ASN A CA 1
ATOM 2753 C C . ASN A 1 408 ? 22.111 -1.580 -34.285 1.00 94.06 408 ASN A C 1
ATOM 2755 O O . ASN A 1 408 ? 22.703 -2.625 -34.551 1.00 94.06 408 ASN A O 1
ATOM 2759 N N . ALA A 1 409 ? 21.908 -1.178 -33.031 1.00 94.19 409 ALA A N 1
ATOM 2760 C CA . ALA A 1 409 ? 22.296 -1.972 -31.869 1.00 94.19 409 ALA A CA 1
ATOM 2761 C C . ALA A 1 409 ? 21.082 -2.240 -30.976 1.00 94.19 409 ALA A C 1
ATOM 2763 O O . ALA A 1 409 ? 20.312 -1.334 -30.671 1.00 94.19 409 ALA A O 1
ATOM 2764 N N . VAL A 1 410 ? 20.911 -3.493 -30.554 1.00 93.88 410 VAL A N 1
ATOM 2765 C CA . VAL A 1 410 ? 19.810 -3.913 -29.678 1.00 93.88 410 VAL A CA 1
ATOM 2766 C C . VAL A 1 410 ? 20.391 -4.464 -28.384 1.00 93.88 410 VAL A C 1
ATOM 2768 O O . VAL A 1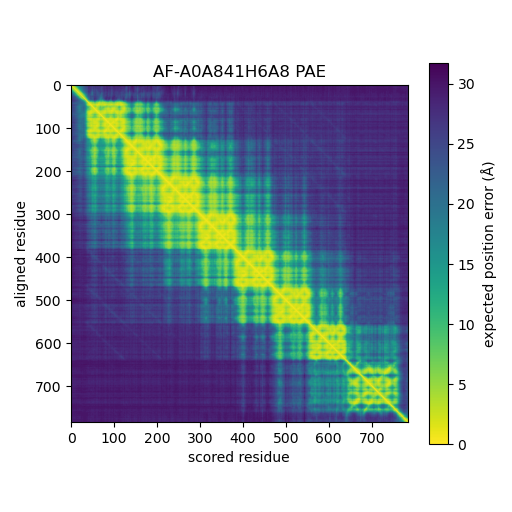 410 ? 21.098 -5.474 -28.398 1.00 93.88 410 VAL A O 1
ATOM 2771 N N . ALA A 1 411 ? 20.092 -3.789 -27.275 1.00 93.88 411 ALA A N 1
ATOM 2772 C CA . ALA A 1 411 ? 20.381 -4.269 -25.931 1.00 93.88 411 ALA A CA 1
ATOM 2773 C C . ALA A 1 411 ? 19.365 -5.348 -25.540 1.00 93.88 411 ALA A C 1
ATOM 2775 O O . ALA A 1 411 ? 18.179 -5.222 -25.854 1.00 93.88 411 ALA A O 1
ATOM 2776 N N . ARG A 1 412 ? 19.807 -6.403 -24.857 1.00 91.19 412 ARG A N 1
ATOM 2777 C CA . ARG A 1 412 ? 18.935 -7.464 -24.343 1.00 91.19 412 ARG A CA 1
ATOM 2778 C C . ARG A 1 412 ? 19.239 -7.784 -22.887 1.00 91.19 412 ARG A C 1
ATOM 2780 O O . ARG A 1 412 ? 20.394 -7.699 -22.466 1.00 91.19 412 ARG A O 1
ATOM 2787 N N . ASP A 1 413 ? 18.207 -8.156 -22.137 1.00 88.88 413 ASP A N 1
ATOM 2788 C CA . ASP A 1 413 ? 18.339 -8.656 -20.765 1.00 88.88 413 ASP A CA 1
ATOM 2789 C C . ASP A 1 413 ? 18.892 -10.096 -20.727 1.00 88.88 413 ASP A C 1
ATOM 2791 O O . ASP A 1 413 ? 19.177 -10.707 -21.761 1.00 88.88 413 ASP A O 1
ATOM 2795 N N . ALA A 1 414 ? 19.052 -10.649 -19.521 1.00 85.44 414 ALA A N 1
ATOM 2796 C CA . ALA A 1 414 ? 19.557 -12.010 -19.322 1.00 85.44 414 ALA A CA 1
ATOM 2797 C C . ALA A 1 414 ? 18.622 -13.108 -19.867 1.00 85.44 414 ALA A C 1
ATOM 2799 O O . ALA A 1 414 ? 19.078 -14.218 -20.130 1.00 85.44 414 ALA A O 1
ATOM 2800 N N . ALA A 1 415 ? 17.332 -12.808 -20.053 1.00 82.56 415 ALA A N 1
ATOM 2801 C CA . ALA A 1 415 ? 16.354 -13.713 -20.652 1.00 82.56 415 ALA A CA 1
ATOM 2802 C C . ALA A 1 415 ? 16.303 -13.593 -22.191 1.00 82.56 415 ALA A C 1
ATOM 2804 O O . ALA A 1 415 ? 15.586 -14.347 -22.846 1.00 82.56 415 ALA A O 1
ATOM 2805 N N . GLY A 1 416 ? 17.074 -12.671 -22.780 1.00 84.31 416 GLY A N 1
ATOM 2806 C CA . GLY A 1 416 ? 17.139 -12.431 -24.219 1.00 84.31 416 GLY A CA 1
ATOM 2807 C C . GLY A 1 416 ? 16.084 -11.454 -24.749 1.00 84.31 416 GLY A C 1
ATOM 2808 O O . GLY A 1 416 ? 16.024 -11.237 -25.966 1.00 84.31 416 GLY A O 1
ATOM 2809 N N . ASN A 1 417 ? 15.281 -10.823 -23.890 1.00 85.06 417 ASN A N 1
ATOM 2810 C CA . ASN A 1 417 ? 14.285 -9.836 -24.309 1.00 85.06 417 ASN A CA 1
ATOM 2811 C C . ASN A 1 417 ? 14.966 -8.530 -24.712 1.00 85.06 417 ASN A C 1
ATOM 2813 O O . ASN A 1 417 ? 15.917 -8.096 -24.066 1.00 85.06 417 ASN A O 1
ATOM 2817 N N . ALA A 1 418 ? 14.475 -7.884 -25.771 1.00 88.00 418 ALA A N 1
ATOM 2818 C CA . ALA A 1 418 ? 14.997 -6.592 -26.203 1.00 88.00 418 ALA A CA 1
ATOM 2819 C C . ALA A 1 418 ? 14.635 -5.485 -25.200 1.00 88.00 418 ALA A C 1
ATOM 2821 O O . ALA A 1 418 ? 13.473 -5.320 -24.836 1.00 88.00 418 ALA A O 1
ATOM 2822 N N . LEU A 1 419 ? 15.634 -4.704 -24.797 1.00 87.62 419 LEU A N 1
ATOM 2823 C CA . LEU A 1 419 ? 15.496 -3.549 -23.920 1.00 87.62 419 LEU A CA 1
ATOM 2824 C C . LEU A 1 419 ? 15.373 -2.285 -24.775 1.00 87.62 419 LEU A C 1
ATOM 2826 O O . LEU A 1 419 ? 16.327 -1.858 -25.425 1.00 87.62 419 LEU A O 1
ATOM 2830 N N . THR A 1 420 ? 14.183 -1.692 -24.793 1.00 84.12 420 THR A N 1
ATOM 2831 C CA . THR A 1 420 ? 13.893 -0.462 -25.543 1.00 84.12 420 THR A CA 1
ATOM 2832 C C . THR A 1 420 ? 14.241 0.789 -24.735 1.00 84.12 420 THR A C 1
ATOM 2834 O O . THR A 1 420 ? 14.279 0.745 -23.509 1.00 84.12 420 THR A O 1
ATOM 2837 N N . GLY A 1 421 ? 14.466 1.921 -25.413 1.00 80.88 421 GLY A N 1
ATOM 2838 C CA . GLY A 1 421 ? 14.709 3.218 -24.760 1.00 80.88 421 GLY A CA 1
ATOM 2839 C C . GLY A 1 421 ? 16.106 3.390 -24.153 1.00 80.88 421 GLY A C 1
ATOM 2840 O O . GLY A 1 421 ? 16.362 4.384 -23.483 1.00 80.88 421 GLY A O 1
ATOM 2841 N N . ARG A 1 422 ? 17.015 2.440 -24.393 1.00 86.25 422 ARG A N 1
ATOM 2842 C CA . ARG A 1 422 ? 18.394 2.491 -23.902 1.00 86.25 422 ARG A CA 1
ATOM 2843 C C . ARG A 1 422 ? 19.234 3.453 -24.727 1.00 86.25 422 ARG A C 1
ATOM 2845 O O . ARG A 1 422 ? 19.212 3.413 -25.956 1.00 86.25 422 ARG A O 1
ATOM 2852 N N . SER A 1 423 ? 20.007 4.287 -24.042 1.00 89.31 423 SER A N 1
ATOM 2853 C CA . SER A 1 423 ? 20.959 5.190 -24.684 1.00 89.31 423 SER A CA 1
ATOM 2854 C C . SER A 1 423 ? 22.122 4.397 -25.276 1.00 89.31 423 SER A C 1
ATOM 2856 O O . SER A 1 423 ? 22.746 3.582 -24.593 1.00 89.31 423 SER A O 1
ATOM 2858 N N . LEU A 1 424 ? 22.424 4.654 -26.546 1.00 93.31 424 LEU A N 1
ATOM 2859 C CA . LEU A 1 424 ? 23.540 4.058 -27.274 1.00 93.31 424 LEU A CA 1
ATOM 2860 C C . LEU A 1 424 ? 24.597 5.126 -27.546 1.00 93.31 424 LEU A C 1
ATOM 2862 O O . LEU A 1 424 ? 24.266 6.234 -27.967 1.00 93.31 424 LEU A O 1
ATOM 2866 N N . SER A 1 425 ? 25.867 4.779 -27.362 1.00 94.50 425 SER A N 1
ATOM 2867 C CA . SER A 1 425 ? 26.997 5.558 -27.860 1.00 94.50 425 SER A CA 1
ATOM 2868 C C . SER A 1 425 ? 27.749 4.761 -28.920 1.00 94.50 425 SER A C 1
ATOM 2870 O O . SER A 1 425 ? 27.989 3.566 -28.764 1.00 94.50 425 SER A O 1
ATOM 2872 N N . TRP A 1 426 ? 28.104 5.425 -30.017 1.00 97.19 426 TRP A N 1
ATOM 2873 C CA . TRP A 1 426 ? 28.853 4.832 -31.120 1.00 97.19 426 TRP A CA 1
ATOM 2874 C C . TRP A 1 426 ? 30.238 5.454 -31.203 1.00 97.19 426 TRP A C 1
ATOM 2876 O O . TRP A 1 426 ? 30.395 6.668 -31.084 1.00 97.19 426 TRP A O 1
ATOM 2886 N N . THR A 1 427 ? 31.245 4.619 -31.426 1.00 97.00 427 THR A N 1
ATOM 2887 C CA . THR A 1 427 ? 32.641 5.041 -31.552 1.00 97.00 427 THR A CA 1
ATOM 2888 C C . THR A 1 427 ? 33.314 4.319 -32.709 1.00 97.00 427 THR A C 1
ATOM 2890 O O . THR A 1 427 ? 32.989 3.171 -33.013 1.00 97.00 427 THR A O 1
ATOM 2893 N N . SER A 1 428 ? 34.253 4.998 -33.366 1.00 97.38 428 SER A N 1
ATOM 2894 C CA . SER A 1 428 ? 35.129 4.399 -34.371 1.00 97.38 428 SER A CA 1
ATOM 2895 C C . SER A 1 428 ? 36.555 4.356 -33.840 1.00 97.38 428 SER A C 1
ATOM 2897 O O . SER A 1 428 ? 37.051 5.354 -33.318 1.00 97.38 428 SER A O 1
ATOM 2899 N N . GLY A 1 429 ? 37.224 3.217 -34.015 1.00 96.56 429 GLY A N 1
ATOM 2900 C CA . GLY A 1 429 ? 38.632 3.043 -33.668 1.00 96.56 429 GLY A CA 1
ATOM 2901 C C . GLY A 1 429 ? 39.583 3.872 -34.537 1.00 96.56 429 GLY A C 1
ATOM 2902 O O . GLY A 1 429 ? 40.716 4.111 -34.132 1.00 96.56 429 GLY A O 1
ATOM 2903 N N . ASN A 1 430 ? 39.141 4.329 -35.714 1.00 96.62 430 ASN A N 1
ATOM 2904 C CA . ASN A 1 430 ? 39.896 5.250 -36.561 1.00 96.62 430 ASN A CA 1
ATOM 2905 C C . ASN A 1 430 ? 38.952 6.100 -37.440 1.00 96.62 430 ASN A C 1
ATOM 2907 O O . ASN A 1 430 ? 38.667 5.722 -38.583 1.00 96.62 430 ASN A O 1
ATOM 2911 N N . PRO A 1 431 ? 38.501 7.268 -36.939 1.00 95.62 431 PRO A N 1
ATOM 2912 C CA . PRO A 1 431 ? 37.609 8.181 -37.658 1.00 95.62 431 PRO A CA 1
ATOM 2913 C C . PRO A 1 431 ? 38.135 8.699 -39.006 1.00 95.62 431 PRO A C 1
ATOM 2915 O O . PRO A 1 431 ? 37.332 9.112 -39.838 1.00 95.62 431 PRO A O 1
ATOM 2918 N N . ALA A 1 432 ? 39.455 8.677 -39.238 1.00 93.12 432 ALA A N 1
ATOM 2919 C CA . ALA A 1 432 ? 40.053 9.114 -40.503 1.00 93.12 432 ALA A CA 1
ATOM 2920 C C . ALA A 1 432 ? 39.854 8.099 -41.645 1.00 93.12 432 ALA A C 1
ATOM 2922 O O . ALA A 1 432 ? 39.942 8.464 -42.813 1.00 93.12 432 ALA A O 1
ATOM 2923 N N . VAL A 1 433 ? 39.578 6.833 -41.313 1.00 93.25 433 VAL A N 1
ATOM 2924 C CA . VAL A 1 433 ? 39.321 5.752 -42.278 1.00 93.25 433 VAL A CA 1
ATOM 2925 C C . VAL A 1 433 ? 37.830 5.421 -42.307 1.00 93.25 433 VAL A C 1
ATOM 2927 O O . VAL A 1 433 ? 37.231 5.379 -43.378 1.00 93.25 433 VAL A O 1
ATOM 2930 N N . VAL A 1 434 ? 37.204 5.256 -41.139 1.00 96.56 434 VAL A N 1
ATOM 2931 C CA . VAL A 1 434 ? 35.770 4.977 -40.985 1.00 96.56 434 VAL A CA 1
ATOM 2932 C C . VAL A 1 434 ? 35.206 5.913 -39.926 1.00 96.56 434 VAL A C 1
ATOM 2934 O O . VAL A 1 434 ? 35.634 5.845 -38.779 1.00 96.56 434 VAL A O 1
ATOM 2937 N N . SER A 1 435 ? 34.230 6.755 -40.252 1.00 95.81 435 SER A N 1
ATOM 2938 C CA . SER A 1 435 ? 33.520 7.570 -39.255 1.00 95.81 435 SER A CA 1
ATOM 2939 C C . SER A 1 435 ? 32.165 6.949 -38.912 1.00 95.81 435 SER A C 1
ATOM 2941 O O . SER A 1 435 ? 31.605 6.202 -39.709 1.00 95.81 435 SER A O 1
ATOM 2943 N N . VAL A 1 436 ? 31.643 7.220 -37.713 1.00 97.56 436 VAL A N 1
ATOM 2944 C CA . VAL A 1 436 ? 30.313 6.762 -37.282 1.00 97.56 436 VAL A CA 1
ATOM 2945 C C . VAL A 1 436 ? 29.567 7.904 -36.596 1.00 97.56 436 VAL A C 1
ATOM 2947 O O . VAL A 1 436 ? 30.153 8.640 -35.802 1.00 97.56 436 VAL A O 1
ATOM 2950 N N . SER A 1 437 ? 28.288 8.083 -36.923 1.00 95.31 437 SER A N 1
ATOM 2951 C CA . SER A 1 437 ? 27.413 9.067 -36.280 1.00 95.31 437 SER A CA 1
ATOM 2952 C C . SER A 1 437 ? 26.885 8.565 -34.929 1.00 95.31 437 SER A C 1
ATOM 2954 O O . SER A 1 437 ? 26.885 7.367 -34.650 1.00 95.31 437 SER A O 1
ATOM 2956 N N . GLY A 1 438 ? 26.312 9.462 -34.118 1.00 90.31 438 GLY A N 1
ATOM 2957 C CA . GLY A 1 438 ? 25.608 9.077 -32.884 1.00 90.31 438 GLY A CA 1
ATOM 2958 C C . GLY A 1 438 ? 24.377 8.183 -33.103 1.00 90.31 438 GLY A C 1
ATOM 2959 O O . GLY A 1 438 ? 23.891 7.573 -32.158 1.00 90.31 438 GLY A O 1
ATOM 2960 N N . THR A 1 439 ? 23.891 8.068 -34.343 1.00 91.19 439 THR A N 1
ATOM 2961 C CA . THR A 1 439 ? 22.770 7.198 -34.734 1.00 91.19 439 THR A CA 1
ATOM 2962 C C . THR A 1 439 ? 23.218 5.887 -35.388 1.00 91.19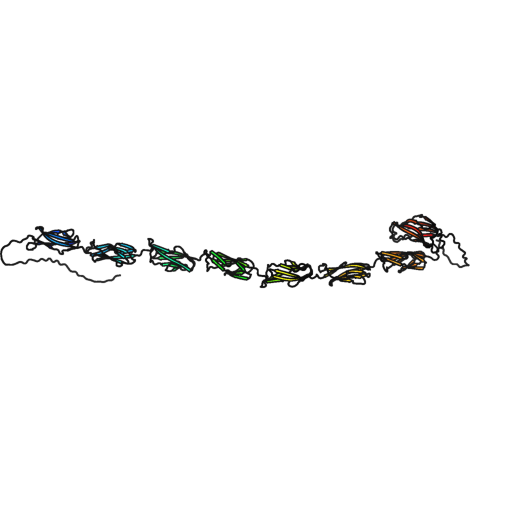 439 THR A C 1
ATOM 2964 O O . THR A 1 439 ? 22.375 5.146 -35.881 1.00 91.19 439 THR A O 1
ATOM 2967 N N . GLY A 1 440 ? 24.524 5.591 -35.408 1.00 93.56 440 GLY A N 1
ATOM 2968 C CA . GLY A 1 440 ? 25.059 4.354 -35.987 1.00 93.56 440 GLY A CA 1
ATOM 2969 C C . GLY A 1 440 ? 25.216 4.377 -37.510 1.00 93.56 440 GLY A C 1
ATOM 2970 O O . GLY A 1 440 ? 25.393 3.327 -38.123 1.00 93.56 440 GLY A O 1
ATOM 2971 N N . VAL A 1 441 ? 25.172 5.550 -38.152 1.00 96.75 441 VAL A N 1
ATOM 2972 C CA . VAL A 1 441 ? 25.488 5.674 -39.584 1.00 96.75 441 VAL A CA 1
ATOM 2973 C C . VAL A 1 441 ? 27.000 5.715 -39.748 1.00 96.75 441 VAL A C 1
ATOM 2975 O O . VAL A 1 441 ? 27.651 6.674 -39.336 1.00 96.75 441 VAL A O 1
ATOM 2978 N N . VAL A 1 442 ? 27.546 4.662 -40.340 1.00 97.25 442 VAL A N 1
ATOM 2979 C CA . VAL A 1 442 ? 28.964 4.495 -40.642 1.00 97.25 442 VAL A CA 1
ATOM 2980 C C . VAL A 1 442 ? 29.254 5.022 -42.041 1.00 97.25 442 VAL A C 1
ATOM 2982 O O . VAL A 1 442 ? 28.536 4.679 -42.974 1.00 97.25 442 VAL A O 1
ATOM 2985 N N . THR A 1 443 ? 30.321 5.799 -42.209 1.00 95.88 443 THR A N 1
ATOM 2986 C CA . THR A 1 443 ? 30.763 6.336 -43.504 1.00 95.88 443 THR A CA 1
ATOM 2987 C C . THR A 1 443 ? 32.210 5.936 -43.764 1.00 95.88 443 THR A C 1
ATOM 2989 O O . THR A 1 443 ? 33.085 6.172 -42.926 1.00 95.88 443 THR A O 1
ATOM 2992 N N . GLY A 1 444 ? 32.485 5.362 -44.937 1.00 94.75 444 GLY A N 1
ATOM 2993 C CA . GLY A 1 444 ? 33.858 5.149 -45.396 1.00 94.75 444 GLY A CA 1
ATOM 2994 C C . GLY A 1 444 ? 34.503 6.484 -45.766 1.00 94.75 444 GLY A C 1
ATOM 2995 O O . GLY A 1 444 ? 34.029 7.158 -46.675 1.00 94.75 444 GLY A O 1
ATOM 2996 N N . VAL A 1 445 ? 35.566 6.887 -45.071 1.00 91.81 445 VAL A N 1
ATOM 2997 C CA . VAL A 1 445 ? 36.232 8.187 -45.274 1.00 91.81 445 VAL A CA 1
ATOM 2998 C C . VAL A 1 445 ? 37.424 8.044 -46.216 1.00 91.81 445 VAL A C 1
ATOM 3000 O O . VAL A 1 445 ? 37.501 8.736 -47.228 1.00 91.81 445 VAL A O 1
ATOM 3003 N N . ALA A 1 446 ? 38.327 7.113 -45.918 1.00 89.25 446 ALA A N 1
ATOM 3004 C CA . ALA A 1 446 ? 39.533 6.858 -46.698 1.00 89.25 446 ALA A CA 1
ATOM 3005 C C . ALA A 1 446 ? 39.809 5.357 -46.762 1.00 89.25 446 ALA A C 1
ATOM 3007 O O . ALA A 1 446 ? 39.419 4.619 -45.863 1.00 89.25 446 ALA A O 1
ATOM 3008 N N . THR A 1 447 ? 40.487 4.901 -47.816 1.00 89.62 447 THR A N 1
ATOM 3009 C CA . THR A 1 447 ? 40.840 3.485 -47.982 1.00 89.62 447 THR A CA 1
ATOM 3010 C C . THR A 1 447 ? 41.731 2.996 -46.840 1.00 89.62 447 THR A C 1
ATOM 3012 O O . THR A 1 447 ? 42.732 3.639 -46.527 1.00 89.62 447 THR A O 1
ATOM 3015 N N . GLY A 1 448 ? 41.398 1.853 -46.243 1.00 87.81 448 GLY A N 1
ATOM 3016 C CA . GLY A 1 448 ? 42.111 1.288 -45.096 1.00 87.81 448 GLY A CA 1
ATOM 3017 C C . GLY A 1 448 ? 41.213 0.420 -44.210 1.00 87.81 448 GLY A C 1
ATOM 3018 O O . GLY A 1 448 ? 40.037 0.217 -44.502 1.00 87.81 448 GLY A O 1
ATOM 3019 N N . GLY A 1 449 ? 41.764 -0.088 -43.109 1.00 89.25 449 GLY A N 1
ATOM 3020 C CA . GLY A 1 449 ? 41.066 -0.975 -42.172 1.00 89.25 449 GLY A CA 1
ATOM 3021 C C . GLY A 1 449 ? 41.656 -2.391 -42.129 1.00 89.25 449 GLY A C 1
ATOM 3022 O O . GLY A 1 449 ? 42.680 -2.638 -42.770 1.00 89.25 449 GLY A O 1
ATOM 3023 N N . PRO A 1 450 ? 41.050 -3.316 -41.359 1.00 93.81 450 PRO A N 1
ATOM 3024 C CA . PRO A 1 450 ? 39.748 -3.193 -40.687 1.00 93.81 450 PRO A CA 1
ATOM 3025 C C . PRO A 1 450 ? 39.747 -2.193 -39.517 1.00 93.81 450 PRO A C 1
ATOM 3027 O O . PRO A 1 450 ? 40.684 -2.147 -38.724 1.00 93.81 450 PRO A O 1
ATOM 3030 N N . VAL A 1 451 ? 38.691 -1.379 -39.418 1.00 96.75 451 VAL A N 1
ATOM 3031 C CA . VAL A 1 451 ? 38.439 -0.438 -38.315 1.00 96.75 451 VAL A CA 1
ATOM 3032 C C . VAL A 1 451 ? 37.282 -0.944 -37.464 1.00 96.75 451 VAL A C 1
ATOM 3034 O O . VAL A 1 451 ? 36.205 -1.246 -37.978 1.00 96.75 451 VAL A O 1
ATOM 3037 N N . ALA A 1 452 ? 37.489 -0.986 -36.151 1.00 96.62 452 ALA A N 1
ATOM 3038 C CA . ALA A 1 452 ? 36.461 -1.367 -35.198 1.00 96.62 452 ALA A CA 1
ATOM 3039 C C . ALA A 1 452 ? 35.440 -0.231 -35.017 1.00 96.62 452 ALA A C 1
ATOM 3041 O O . ALA A 1 452 ? 35.806 0.869 -34.604 1.00 96.62 452 ALA A O 1
ATOM 3042 N N . VAL A 1 453 ? 34.166 -0.503 -35.288 1.00 97.56 453 VAL A N 1
ATOM 3043 C CA . VAL A 1 453 ? 33.038 0.363 -34.928 1.00 97.56 453 VAL A CA 1
ATOM 3044 C C . VAL A 1 453 ? 32.311 -0.277 -33.750 1.00 97.56 453 VAL A C 1
ATOM 3046 O O . VAL A 1 453 ? 31.838 -1.410 -33.852 1.00 97.56 453 VAL A O 1
ATOM 3049 N N . THR A 1 454 ? 32.241 0.438 -32.630 1.00 96.69 454 THR A N 1
ATOM 3050 C CA . THR A 1 454 ? 31.736 -0.083 -31.356 1.00 96.69 454 THR A CA 1
ATOM 3051 C C . THR A 1 454 ? 30.499 0.684 -30.914 1.00 96.69 454 THR A C 1
ATOM 3053 O O . THR A 1 454 ? 30.541 1.910 -30.800 1.00 96.69 454 THR A O 1
ATOM 3056 N N . ALA A 1 455 ? 29.419 -0.049 -30.641 1.00 96.75 455 ALA A N 1
ATOM 3057 C CA . ALA A 1 455 ? 28.262 0.445 -29.905 1.00 96.75 455 ALA A CA 1
ATOM 3058 C C . ALA A 1 455 ? 28.422 0.090 -28.425 1.00 96.75 455 ALA A C 1
ATOM 3060 O O . ALA A 1 455 ? 28.776 -1.047 -28.107 1.00 96.75 455 ALA A O 1
ATOM 3061 N N . THR A 1 456 ? 28.110 1.025 -27.534 1.00 95.44 456 THR A N 1
ATOM 3062 C CA . THR A 1 456 ? 28.142 0.825 -26.083 1.00 95.44 456 THR A CA 1
ATOM 3063 C C . THR A 1 456 ? 26.843 1.324 -25.455 1.00 95.44 456 THR A C 1
ATOM 3065 O O . THR A 1 456 ? 26.310 2.366 -25.833 1.00 95.44 456 THR A O 1
ATOM 3068 N N . SER A 1 457 ? 26.326 0.580 -24.479 1.00 94.19 457 SER A N 1
ATOM 3069 C CA . SER A 1 457 ? 25.167 0.954 -23.666 1.00 94.19 457 SER A CA 1
ATOM 3070 C C . SER A 1 457 ? 25.368 0.449 -22.243 1.00 94.19 457 SER A C 1
ATOM 3072 O O . SER A 1 457 ? 25.646 -0.731 -22.053 1.00 94.19 457 SER A O 1
ATOM 3074 N N . GLU A 1 458 ? 25.292 1.344 -21.254 1.00 90.00 458 GLU A N 1
ATOM 3075 C CA . GLU A 1 458 ? 25.423 1.018 -19.819 1.00 90.00 458 GLU A CA 1
ATOM 3076 C C . GLU A 1 458 ? 26.641 0.125 -19.479 1.00 90.00 458 GLU A C 1
ATOM 3078 O O . GLU A 1 458 ? 26.584 -0.738 -18.608 1.00 90.00 458 GLU A O 1
ATOM 3083 N N . GLY A 1 459 ? 27.762 0.320 -20.185 1.00 88.12 459 GLY A N 1
ATOM 3084 C CA . GLY A 1 459 ? 29.008 -0.437 -19.992 1.00 88.12 459 GLY A CA 1
ATOM 3085 C C . GLY A 1 459 ? 29.124 -1.737 -20.801 1.00 88.12 459 GLY A C 1
ATOM 3086 O O . GLY A 1 459 ? 30.227 -2.265 -20.931 1.00 88.12 459 GLY A O 1
ATOM 3087 N N . VAL A 1 460 ? 28.042 -2.222 -21.417 1.00 94.81 460 VAL A N 1
A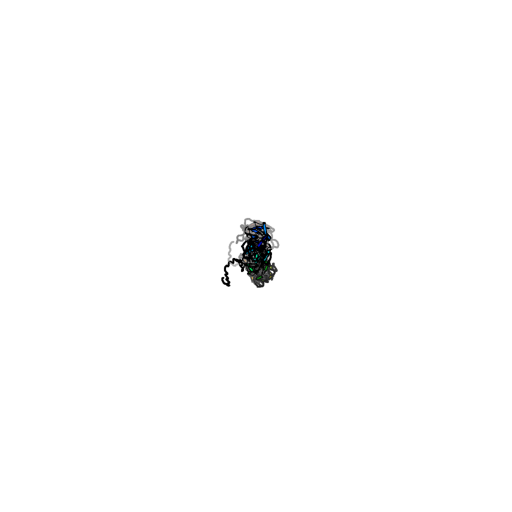TOM 3088 C CA . VAL A 1 460 ? 28.066 -3.374 -22.334 1.00 94.81 460 VAL A CA 1
ATOM 3089 C C . VAL A 1 460 ? 28.343 -2.889 -23.753 1.00 94.81 460 VAL A C 1
ATOM 3091 O O . VAL A 1 460 ? 27.735 -1.922 -24.210 1.00 94.81 460 VAL A O 1
ATOM 3094 N N . SER A 1 461 ? 29.265 -3.549 -24.457 1.00 94.44 461 SER A N 1
ATOM 3095 C CA . SER A 1 461 ? 29.695 -3.142 -25.799 1.00 94.44 461 SER A CA 1
ATOM 3096 C C . SER A 1 461 ? 29.593 -4.272 -26.816 1.00 94.44 461 SER A C 1
ATOM 3098 O O . SER A 1 461 ? 29.747 -5.444 -26.480 1.00 94.44 461 SER A O 1
ATOM 3100 N N . ALA A 1 462 ? 29.375 -3.896 -28.070 1.00 96.44 462 ALA A N 1
ATOM 3101 C CA . ALA A 1 462 ? 29.425 -4.770 -29.231 1.00 96.44 462 ALA A CA 1
ATOM 3102 C C . ALA A 1 462 ? 30.233 -4.086 -30.330 1.00 96.44 462 ALA A C 1
ATOM 3104 O O . ALA A 1 462 ? 30.156 -2.868 -30.490 1.00 96.44 462 ALA A O 1
ATOM 3105 N N . THR A 1 463 ? 30.989 -4.864 -31.098 1.00 96.19 463 THR A N 1
ATOM 3106 C CA . THR A 1 463 ? 31.907 -4.329 -32.107 1.00 96.19 463 THR A CA 1
ATOM 3107 C C . THR A 1 463 ? 31.708 -5.022 -33.442 1.00 96.19 463 THR A C 1
ATOM 3109 O O . THR A 1 463 ? 31.533 -6.239 -33.508 1.00 96.19 463 THR A O 1
ATOM 3112 N N . VAL A 1 464 ? 31.791 -4.239 -34.513 1.00 97.38 464 VAL A N 1
ATOM 3113 C CA . VAL A 1 464 ? 31.846 -4.720 -35.890 1.00 97.38 464 VAL A CA 1
ATOM 3114 C C . VAL A 1 464 ? 33.088 -4.168 -36.584 1.00 97.38 464 VAL A C 1
ATOM 3116 O O . VAL A 1 464 ? 33.557 -3.082 -36.253 1.00 97.38 464 VAL A O 1
ATOM 3119 N N . GLN A 1 465 ? 33.649 -4.922 -37.525 1.00 97.44 465 GLN A N 1
ATOM 3120 C CA . GLN A 1 465 ? 34.817 -4.495 -38.293 1.00 97.44 465 GLN A CA 1
ATOM 3121 C C . GLN A 1 465 ? 34.374 -3.927 -39.639 1.00 97.44 465 GLN A C 1
ATOM 3123 O O . GLN A 1 465 ? 33.578 -4.550 -40.340 1.00 97.44 465 GLN A O 1
ATOM 3128 N N . VAL A 1 466 ? 34.897 -2.762 -40.007 1.00 97.06 466 VAL A N 1
ATOM 3129 C CA . VAL A 1 466 ? 34.599 -2.103 -41.281 1.00 97.06 466 VAL A CA 1
ATOM 3130 C C . VAL A 1 466 ? 35.902 -1.803 -42.011 1.00 97.06 466 VAL A C 1
ATOM 3132 O O . VAL A 1 466 ? 36.790 -1.149 -41.469 1.00 97.06 466 VAL A O 1
ATOM 3135 N N . THR A 1 467 ? 36.013 -2.271 -43.248 1.00 95.62 467 THR A N 1
ATOM 3136 C CA . THR A 1 467 ? 37.145 -1.995 -44.140 1.00 95.62 467 THR A CA 1
ATOM 3137 C C . THR A 1 467 ? 36.679 -1.090 -45.271 1.00 95.62 467 THR A C 1
ATOM 3139 O O . THR A 1 467 ? 35.607 -1.298 -45.833 1.00 95.62 467 THR A O 1
ATOM 3142 N N . VAL A 1 468 ? 37.478 -0.094 -45.639 1.00 94.94 468 VAL A N 1
ATOM 3143 C CA . VAL A 1 468 ? 37.216 0.750 -46.807 1.00 94.94 468 VAL A CA 1
ATOM 3144 C C . VAL A 1 468 ? 38.148 0.316 -47.933 1.00 94.94 468 VAL A C 1
ATOM 3146 O O . VAL A 1 468 ? 39.351 0.575 -47.894 1.00 94.94 468 VAL A O 1
ATOM 3149 N N . ALA A 1 469 ? 37.598 -0.373 -48.927 1.00 90.19 469 ALA A N 1
ATOM 3150 C CA . ALA A 1 469 ? 38.316 -0.792 -50.121 1.00 90.19 469 ALA A CA 1
ATOM 3151 C C . ALA A 1 469 ? 38.343 0.339 -51.167 1.00 90.19 469 ALA A C 1
ATOM 3153 O O . ALA A 1 469 ? 37.426 1.163 -51.209 1.00 90.19 469 ALA A O 1
ATOM 3154 N N . PRO A 1 470 ? 39.365 0.403 -52.038 1.00 84.19 470 PRO A N 1
ATOM 3155 C CA . PRO A 1 470 ? 39.356 1.312 -53.179 1.00 84.19 470 PRO A CA 1
ATOM 3156 C C . PRO A 1 470 ? 38.126 1.072 -54.065 1.00 84.19 470 PRO A C 1
ATOM 3158 O O . PRO A 1 470 ? 37.749 -0.073 -54.307 1.00 84.19 470 PRO A O 1
ATOM 3161 N N . ALA A 1 471 ? 37.511 2.141 -54.575 1.00 84.44 471 ALA A N 1
ATOM 3162 C CA . ALA A 1 471 ? 36.400 2.009 -55.518 1.00 84.44 471 ALA A CA 1
ATOM 3163 C C . ALA A 1 471 ? 36.859 1.281 -56.803 1.00 84.44 471 ALA A C 1
ATOM 3165 O O . ALA A 1 471 ? 37.965 1.554 -57.279 1.00 84.44 471 ALA A O 1
ATOM 3166 N N . PRO A 1 472 ? 36.069 0.352 -57.366 1.00 85.06 472 PRO A N 1
ATOM 3167 C CA . PRO A 1 472 ? 36.452 -0.357 -58.583 1.00 85.06 472 PRO A CA 1
ATOM 3168 C C . PRO A 1 472 ? 36.503 0.598 -59.782 1.00 85.06 472 PRO A C 1
ATOM 3170 O O . PRO A 1 472 ? 35.694 1.524 -59.884 1.00 85.06 472 PRO A O 1
ATOM 3173 N N . VAL A 1 473 ? 37.442 0.356 -60.701 1.00 87.44 473 VAL A N 1
ATOM 3174 C CA . VAL A 1 473 ? 37.465 1.033 -62.004 1.00 87.44 473 VAL A CA 1
ATOM 3175 C C . VAL A 1 473 ? 36.272 0.541 -62.820 1.00 87.44 473 VAL A C 1
ATOM 3177 O O . VAL A 1 473 ? 36.066 -0.663 -62.927 1.00 87.44 473 VAL A O 1
ATOM 3180 N N . ALA A 1 474 ? 35.485 1.463 -63.374 1.00 89.19 474 ALA A N 1
ATOM 3181 C CA . ALA A 1 474 ? 34.364 1.147 -64.260 1.00 89.19 474 ALA A CA 1
ATOM 3182 C C . ALA A 1 474 ? 34.666 1.520 -65.715 1.00 89.19 474 ALA A C 1
ATOM 3184 O O . ALA A 1 474 ? 34.305 0.792 -66.635 1.00 89.19 474 ALA A O 1
ATOM 3185 N N . THR A 1 475 ? 35.327 2.658 -65.942 1.00 91.06 475 THR A N 1
ATOM 3186 C CA . THR A 1 475 ? 35.730 3.101 -67.284 1.00 91.06 475 THR A CA 1
ATOM 3187 C C . THR A 1 475 ? 37.095 3.782 -67.246 1.00 91.06 475 THR A C 1
ATOM 3189 O O . THR A 1 475 ? 37.551 4.232 -66.195 1.00 91.06 475 THR A O 1
ATOM 3192 N N . VAL A 1 476 ? 37.764 3.857 -68.396 1.00 94.31 476 VAL A N 1
ATOM 3193 C CA . VAL A 1 476 ? 38.988 4.646 -68.577 1.00 94.31 476 VAL A CA 1
ATOM 3194 C C . VAL A 1 476 ? 38.725 5.656 -69.683 1.00 94.31 476 VAL A C 1
ATOM 3196 O O . VAL A 1 476 ? 38.331 5.282 -70.785 1.00 94.31 476 VAL A O 1
ATOM 3199 N N . SER A 1 477 ? 38.929 6.935 -69.384 1.00 92.44 477 SER A N 1
ATOM 3200 C CA . SER A 1 477 ? 38.816 8.023 -70.354 1.00 92.44 477 SER A CA 1
ATOM 3201 C C . SER A 1 477 ? 40.205 8.444 -70.817 1.00 92.44 477 SER A C 1
ATOM 3203 O O . SER A 1 477 ? 41.098 8.598 -69.983 1.00 92.44 477 SER A O 1
ATOM 3205 N N . VAL A 1 478 ? 40.383 8.626 -72.127 1.00 95.56 478 VAL A N 1
ATOM 3206 C CA . VAL A 1 478 ? 41.633 9.092 -72.743 1.00 95.56 478 VAL A CA 1
ATOM 3207 C C . VAL A 1 478 ? 41.403 10.475 -73.348 1.00 95.56 478 VAL A C 1
ATOM 3209 O O . VAL A 1 478 ? 40.467 10.665 -74.124 1.00 95.56 478 VAL A O 1
ATOM 3212 N N . THR A 1 479 ? 42.263 11.432 -72.997 1.00 93.25 479 THR A N 1
ATOM 3213 C CA . THR A 1 479 ? 42.181 12.829 -73.441 1.00 93.25 479 THR A CA 1
ATOM 3214 C C . THR A 1 479 ? 43.487 13.247 -74.123 1.00 93.25 479 THR A C 1
ATOM 3216 O O . THR A 1 479 ? 44.549 13.065 -73.523 1.00 93.25 479 THR A O 1
ATOM 3219 N N . PRO A 1 480 ? 43.432 13.860 -75.317 1.00 93.06 480 PRO A N 1
ATOM 3220 C CA . PRO A 1 480 ? 42.228 14.061 -76.132 1.00 93.06 480 PRO A CA 1
ATOM 3221 C C . PRO A 1 480 ? 41.681 12.728 -76.696 1.00 93.06 480 PRO A C 1
ATOM 3223 O O . PRO A 1 480 ? 42.430 11.763 -76.803 1.00 93.06 480 PRO A O 1
ATOM 3226 N N . PRO A 1 481 ? 40.384 12.629 -77.052 1.00 90.31 481 PRO A N 1
ATOM 3227 C CA . PRO A 1 481 ? 39.813 11.408 -77.642 1.00 90.31 481 PRO A CA 1
ATOM 3228 C C . PRO A 1 481 ? 40.265 11.180 -79.093 1.00 90.31 481 PRO A C 1
ATOM 3230 O O . PRO A 1 481 ? 40.154 10.074 -79.622 1.00 90.31 481 PRO A O 1
ATOM 3233 N N . GLN A 1 482 ? 40.774 12.220 -79.751 1.00 93.69 482 GLN A N 1
ATOM 3234 C CA . GLN A 1 482 ? 41.473 12.127 -81.024 1.00 93.69 482 GLN A CA 1
ATOM 3235 C C . GLN A 1 482 ? 42.462 13.281 -81.168 1.00 93.69 482 GLN A C 1
ATOM 3237 O O . GLN A 1 482 ? 42.190 14.367 -80.658 1.00 93.69 482 GLN A O 1
ATOM 3242 N N . ASP A 1 483 ? 43.555 13.063 -81.892 1.00 94.88 483 ASP A N 1
ATOM 3243 C CA . ASP A 1 483 ? 44.471 14.134 -82.279 1.00 94.88 483 ASP A CA 1
ATOM 3244 C C . ASP A 1 483 ? 45.227 13.829 -83.583 1.00 94.88 483 ASP A C 1
ATOM 3246 O O . ASP A 1 483 ? 45.125 12.733 -84.147 1.00 94.88 483 ASP A O 1
ATOM 3250 N N . THR A 1 484 ? 45.973 14.816 -84.078 1.00 90.19 484 THR A N 1
ATOM 3251 C CA . THR A 1 484 ? 46.833 14.719 -85.261 1.00 90.19 484 THR A CA 1
ATOM 3252 C C . THR A 1 484 ? 48.261 15.134 -84.923 1.00 90.19 484 THR A C 1
ATOM 3254 O O . THR A 1 484 ? 48.480 16.165 -84.298 1.00 90.19 484 THR A O 1
ATOM 3257 N N . VAL A 1 485 ? 49.242 14.347 -85.364 1.00 90.38 485 VAL A N 1
ATOM 3258 C CA . VAL A 1 485 ? 50.668 14.628 -85.167 1.00 90.38 485 VAL A CA 1
ATOM 3259 C C . VAL A 1 485 ? 51.410 14.554 -86.497 1.00 90.38 485 VAL A C 1
ATOM 3261 O O . VAL A 1 485 ? 51.132 13.695 -87.336 1.00 90.38 485 VAL A O 1
ATOM 3264 N N . GLU A 1 486 ? 52.352 15.463 -86.720 1.00 86.56 486 GLU A N 1
ATOM 3265 C CA . GLU A 1 486 ? 53.231 15.384 -87.884 1.00 86.56 486 GLU A CA 1
ATOM 3266 C C . GLU A 1 486 ? 54.267 14.268 -87.719 1.00 86.56 486 GLU A C 1
ATOM 3268 O O . GLU A 1 486 ? 54.630 13.860 -86.613 1.00 86.56 486 GLU A O 1
ATOM 3273 N N . LEU A 1 487 ? 54.771 13.764 -88.842 1.00 84.75 487 LEU A N 1
ATOM 3274 C CA . LEU A 1 487 ? 55.794 12.728 -88.849 1.00 84.75 487 LEU A CA 1
ATOM 3275 C C . LEU A 1 487 ? 57.024 13.132 -88.004 1.00 84.75 487 LEU A C 1
ATOM 3277 O O . LEU A 1 487 ? 57.656 14.167 -88.253 1.00 84.75 487 LEU A O 1
ATOM 3281 N N . ARG A 1 488 ? 57.401 12.253 -87.061 1.00 83.12 488 ARG A N 1
ATOM 3282 C CA . ARG A 1 488 ? 58.466 12.397 -86.043 1.00 83.12 488 ARG A CA 1
ATOM 3283 C C . ARG A 1 488 ? 58.189 13.382 -84.906 1.00 83.12 488 ARG A C 1
ATOM 3285 O O . ARG A 1 488 ? 59.006 13.456 -83.993 1.00 83.12 488 ARG A O 1
ATOM 3292 N N . GLU A 1 489 ? 57.063 14.082 -84.921 1.00 87.00 489 GLU A N 1
ATOM 3293 C CA . GLU A 1 489 ? 56.631 14.880 -83.776 1.00 87.00 489 GLU A CA 1
ATOM 3294 C C . GLU A 1 489 ? 55.909 14.003 -82.748 1.00 87.00 489 GLU A C 1
ATOM 3296 O O . GLU A 1 489 ? 55.548 12.852 -83.022 1.00 87.00 489 GLU A O 1
ATOM 3301 N N . SER A 1 490 ? 55.741 14.531 -81.533 1.00 90.06 490 SER A N 1
ATOM 3302 C CA . SER A 1 490 ? 55.077 13.828 -80.433 1.00 90.06 490 SER A CA 1
ATOM 3303 C C . SER A 1 490 ? 53.963 14.656 -79.815 1.00 90.06 490 SER A C 1
ATOM 3305 O O . SER A 1 490 ? 54.095 15.867 -79.659 1.00 90.06 490 SER A O 1
ATOM 3307 N N . ILE A 1 491 ? 52.896 13.982 -79.395 1.00 93.19 491 ILE A N 1
ATOM 3308 C CA . ILE A 1 491 ? 51.782 14.580 -78.661 1.00 93.19 491 ILE A CA 1
ATOM 3309 C C . ILE A 1 491 ? 51.465 13.781 -77.399 1.00 93.19 491 ILE A C 1
ATOM 3311 O O . ILE A 1 491 ? 51.720 12.581 -77.333 1.00 93.19 491 ILE A O 1
ATOM 3315 N N . GLN A 1 492 ? 50.935 14.437 -76.372 1.00 95.81 492 GLN A N 1
ATOM 3316 C CA . GLN A 1 492 ? 50.698 13.828 -75.067 1.00 95.81 492 GLN A CA 1
ATOM 3317 C C . GLN A 1 492 ? 49.225 13.449 -74.896 1.00 95.81 492 GLN A C 1
ATOM 3319 O O . GLN A 1 492 ? 48.356 14.317 -74.924 1.00 95.81 492 GLN A O 1
ATOM 3324 N N . PHE A 1 493 ? 48.959 12.172 -74.623 1.00 95.25 493 PHE A N 1
ATOM 3325 C CA . PHE A 1 493 ? 47.658 11.703 -74.154 1.00 95.25 493 PHE A CA 1
ATOM 3326 C C . PHE A 1 493 ? 47.685 11.502 -72.637 1.00 95.25 493 PHE A C 1
ATOM 3328 O O . PHE A 1 493 ? 48.682 11.068 -72.060 1.00 95.25 493 PHE A O 1
ATOM 3335 N N . ALA A 1 494 ? 46.577 11.810 -71.975 1.00 93.38 494 ALA A N 1
ATOM 3336 C CA . ALA A 1 494 ? 46.353 11.521 -70.565 1.00 93.38 494 ALA A CA 1
ATOM 3337 C C . ALA A 1 494 ? 45.220 10.504 -70.426 1.00 93.38 494 ALA A C 1
ATOM 3339 O O . ALA A 1 494 ? 44.286 10.502 -71.225 1.00 93.38 494 ALA A O 1
ATOM 3340 N N . ALA A 1 495 ? 45.287 9.654 -69.402 1.00 93.31 495 ALA A N 1
ATOM 3341 C CA . ALA A 1 495 ? 44.221 8.716 -69.080 1.00 93.31 495 ALA A CA 1
ATOM 3342 C C . ALA A 1 495 ? 43.776 8.893 -67.632 1.00 93.31 495 ALA A C 1
ATOM 3344 O O . ALA A 1 495 ? 44.602 9.056 -66.734 1.00 93.31 495 ALA A O 1
ATOM 3345 N N . VAL A 1 496 ? 42.467 8.833 -67.413 1.00 92.44 496 VAL A N 1
ATOM 3346 C CA . VAL A 1 496 ? 41.856 8.894 -66.085 1.00 92.44 496 VAL A CA 1
ATOM 3347 C C . VAL A 1 496 ? 40.925 7.698 -65.937 1.00 92.44 496 VAL A C 1
ATOM 3349 O O . VAL A 1 496 ? 40.001 7.522 -66.731 1.00 92.44 496 VAL A O 1
ATOM 3352 N N . ALA A 1 497 ? 41.174 6.870 -64.923 1.00 92.06 497 ALA A N 1
ATOM 3353 C CA . ALA A 1 497 ? 40.239 5.830 -64.516 1.00 92.06 497 ALA A CA 1
ATOM 3354 C C . ALA A 1 497 ? 39.071 6.464 -63.760 1.00 92.06 497 ALA A C 1
ATOM 3356 O O . ALA A 1 497 ? 39.284 7.319 -62.901 1.00 92.06 497 ALA A O 1
ATOM 3357 N N . LEU A 1 498 ? 37.850 6.049 -64.072 1.00 89.56 498 LEU A N 1
ATOM 3358 C CA . LEU A 1 498 ? 36.625 6.559 -63.472 1.00 89.56 498 LEU A CA 1
ATOM 3359 C C . LEU A 1 498 ? 35.881 5.423 -62.767 1.00 89.56 498 LEU A C 1
ATOM 3361 O O . LEU A 1 498 ? 35.857 4.290 -63.259 1.00 89.56 498 LEU A O 1
ATOM 3365 N N . ASP A 1 499 ? 35.262 5.725 -61.627 1.00 86.50 499 ASP A N 1
ATOM 3366 C CA . ASP A 1 499 ? 34.299 4.819 -60.995 1.00 86.50 499 ASP A CA 1
ATOM 3367 C C . ASP A 1 499 ? 32.963 4.784 -61.763 1.00 86.50 499 ASP A C 1
ATOM 3369 O O . ASP A 1 499 ? 32.764 5.486 -62.758 1.00 86.50 499 ASP A O 1
ATOM 3373 N N . ALA A 1 500 ? 32.018 3.962 -61.299 1.00 83.44 500 ALA A N 1
ATOM 3374 C CA . ALA A 1 500 ? 30.693 3.847 -61.914 1.00 83.44 500 ALA A CA 1
ATOM 3375 C C . ALA A 1 500 ? 29.880 5.161 -61.885 1.00 83.44 500 ALA A C 1
ATOM 3377 O O . ALA A 1 500 ? 28.944 5.319 -62.664 1.00 83.44 500 ALA A O 1
ATOM 3378 N N . GLY A 1 501 ? 30.229 6.099 -60.997 1.00 81.19 501 GLY A N 1
ATOM 3379 C CA . GLY A 1 501 ? 29.624 7.427 -60.897 1.00 81.19 501 GLY A CA 1
ATOM 3380 C C . GLY A 1 501 ? 30.336 8.498 -61.730 1.00 81.19 501 GLY A C 1
ATOM 3381 O O . GLY A 1 501 ? 29.976 9.670 -61.623 1.00 81.19 501 GLY A O 1
ATOM 3382 N N . GLY A 1 502 ? 31.344 8.128 -62.527 1.00 82.38 502 GLY A N 1
ATOM 3383 C CA . GLY A 1 502 ? 32.117 9.048 -63.361 1.00 82.38 502 GLY A CA 1
ATOM 3384 C C . GLY A 1 502 ? 33.153 9.878 -62.597 1.00 82.38 502 GLY A C 1
ATOM 3385 O O . GLY A 1 502 ? 33.638 10.876 -63.129 1.00 82.38 502 GLY A O 1
ATOM 3386 N N . ARG A 1 503 ? 33.496 9.513 -61.354 1.00 84.81 503 ARG A N 1
ATOM 3387 C CA . ARG A 1 503 ? 34.491 10.239 -60.548 1.00 84.81 503 ARG A CA 1
ATOM 3388 C C . ARG A 1 503 ? 35.904 9.716 -60.813 1.00 84.81 503 ARG A C 1
ATOM 3390 O O . ARG A 1 503 ? 36.082 8.502 -60.909 1.00 84.81 503 ARG A O 1
ATOM 3397 N N . PRO A 1 504 ? 36.920 10.597 -60.873 1.00 87.31 504 PRO A N 1
ATOM 3398 C CA . PRO A 1 504 ? 38.304 10.197 -61.103 1.00 87.31 504 PRO A CA 1
ATOM 3399 C C . PRO A 1 504 ? 38.875 9.379 -59.941 1.00 87.31 504 PRO A C 1
ATOM 3401 O O . PRO A 1 504 ? 38.836 9.794 -58.783 1.00 87.31 504 PRO A O 1
ATOM 3404 N N . LEU A 1 505 ? 39.463 8.233 -60.276 1.00 87.19 505 LEU A N 1
ATOM 3405 C CA . LEU A 1 505 ? 40.214 7.360 -59.382 1.00 87.19 505 LEU A CA 1
ATOM 3406 C C . LEU A 1 505 ? 41.705 7.675 -59.510 1.00 87.19 505 LEU A C 1
ATOM 3408 O O . LEU A 1 505 ? 42.305 7.512 -60.572 1.00 87.19 505 LEU A O 1
ATOM 3412 N N . THR A 1 506 ? 42.316 8.129 -58.418 1.00 83.50 506 THR A N 1
ATOM 3413 C CA . THR A 1 506 ? 43.736 8.498 -58.376 1.00 83.50 506 THR A CA 1
ATOM 3414 C C . THR A 1 506 ? 44.619 7.322 -57.947 1.00 83.50 506 THR A C 1
ATOM 3416 O O . THR A 1 506 ? 44.145 6.335 -57.382 1.00 83.50 506 THR A O 1
ATOM 3419 N N . GLY A 1 507 ? 45.921 7.405 -58.246 1.00 80.44 507 GLY A N 1
ATOM 3420 C CA . GLY A 1 507 ? 46.917 6.410 -57.820 1.00 80.44 507 GLY A CA 1
ATOM 3421 C C . GLY A 1 507 ? 46.850 5.062 -58.548 1.00 80.44 507 GLY A C 1
ATOM 3422 O O . GLY A 1 507 ? 47.466 4.099 -58.099 1.00 80.44 507 GLY A O 1
ATOM 3423 N N . ARG A 1 508 ? 46.105 4.972 -59.655 1.00 86.06 508 ARG A N 1
ATOM 3424 C CA . ARG A 1 508 ? 45.994 3.751 -60.460 1.00 86.06 508 ARG A CA 1
ATOM 3425 C C . ARG A 1 508 ? 47.053 3.728 -61.557 1.00 86.06 508 ARG A C 1
ATOM 3427 O O . ARG A 1 508 ? 47.292 4.739 -62.213 1.00 86.06 508 ARG A O 1
ATOM 3434 N N . ALA A 1 509 ? 47.677 2.571 -61.759 1.00 88.44 509 ALA A N 1
ATOM 3435 C CA . ALA A 1 509 ? 48.669 2.392 -62.811 1.00 88.44 509 ALA A CA 1
ATOM 3436 C C . ALA A 1 509 ? 47.992 2.352 -64.189 1.00 88.44 509 ALA A C 1
ATOM 3438 O O . ALA A 1 509 ? 47.049 1.590 -64.399 1.00 88.44 509 ALA A O 1
ATOM 3439 N N . VAL A 1 510 ? 48.499 3.152 -65.128 1.00 93.25 510 VAL A N 1
ATOM 3440 C CA . VAL A 1 510 ? 48.033 3.187 -66.519 1.00 93.25 510 VAL A CA 1
ATOM 3441 C C . VAL A 1 510 ? 49.032 2.447 -67.395 1.00 93.25 510 VAL A C 1
ATOM 3443 O O . VAL A 1 510 ? 50.225 2.735 -67.362 1.00 93.25 510 VAL A O 1
ATOM 3446 N N . THR A 1 511 ? 48.548 1.504 -68.198 1.00 94.56 511 THR A N 1
ATOM 3447 C CA . THR A 1 511 ? 49.343 0.832 -69.232 1.00 94.56 511 THR A CA 1
ATOM 3448 C C . THR A 1 511 ? 48.931 1.336 -70.608 1.00 94.56 511 THR A C 1
ATOM 3450 O O . THR A 1 511 ? 47.774 1.184 -70.998 1.00 94.56 511 THR A O 1
ATOM 3453 N N . TRP A 1 512 ? 49.872 1.929 -71.341 1.00 96.31 512 TRP A N 1
ATOM 3454 C CA . TRP A 1 512 ? 49.648 2.464 -72.684 1.00 96.31 512 TRP A CA 1
ATOM 3455 C C . TRP A 1 512 ? 50.073 1.475 -73.767 1.00 96.31 512 TRP A C 1
ATOM 3457 O O . TRP A 1 512 ? 51.123 0.845 -73.668 1.00 96.31 512 TRP A O 1
ATOM 3467 N N . THR A 1 513 ? 49.270 1.373 -74.821 1.00 95.31 513 THR A N 1
ATOM 3468 C CA . THR A 1 513 ? 49.557 0.586 -76.028 1.00 95.31 513 THR A CA 1
ATOM 3469 C C . THR A 1 513 ? 49.061 1.329 -77.268 1.00 95.31 513 THR A C 1
ATOM 3471 O O . THR A 1 513 ? 48.259 2.260 -77.169 1.00 95.31 513 THR A O 1
ATOM 3474 N N . ILE A 1 514 ? 49.570 0.954 -78.439 1.00 96.44 514 ILE A N 1
ATOM 3475 C CA . ILE A 1 514 ? 49.193 1.529 -79.732 1.00 96.44 514 ILE A CA 1
ATOM 3476 C C . ILE A 1 514 ? 48.802 0.385 -80.669 1.00 96.44 514 ILE A C 1
ATOM 3478 O O . ILE A 1 514 ? 49.461 -0.655 -80.672 1.00 96.44 514 ILE A O 1
ATOM 3482 N N . SER A 1 515 ? 47.728 0.554 -81.441 1.00 95.38 515 SER A N 1
ATOM 3483 C CA . SER A 1 515 ? 47.220 -0.509 -82.320 1.00 95.38 515 SER A CA 1
ATOM 3484 C C . SER A 1 515 ? 48.188 -0.883 -83.442 1.00 95.38 515 SER A C 1
ATOM 3486 O O . SER A 1 515 ? 48.174 -2.022 -83.897 1.00 95.38 515 SER A O 1
ATOM 3488 N N . ASP A 1 516 ? 48.996 0.075 -83.903 1.00 94.00 516 ASP A N 1
ATOM 3489 C CA . ASP A 1 516 ? 49.975 -0.129 -84.966 1.00 94.00 516 ASP A CA 1
ATOM 3490 C C . ASP A 1 516 ? 51.285 0.621 -84.651 1.00 94.00 516 ASP A C 1
ATOM 3492 O O . ASP A 1 516 ? 51.347 1.847 -84.814 1.00 94.00 516 ASP A O 1
ATOM 3496 N N . PRO A 1 517 ? 52.336 -0.095 -84.202 1.00 92.12 517 PRO A N 1
ATOM 3497 C CA . PRO A 1 517 ? 53.629 0.500 -83.882 1.00 92.12 517 PRO A CA 1
ATOM 3498 C C . PRO A 1 517 ? 54.397 1.014 -85.111 1.00 92.12 517 PRO A C 1
ATOM 3500 O O . PRO A 1 517 ? 55.357 1.764 -84.942 1.00 92.12 517 PRO A O 1
ATOM 3503 N N . LEU A 1 518 ? 54.005 0.631 -86.336 1.00 90.19 518 LEU A N 1
ATOM 3504 C CA . LEU A 1 518 ? 54.600 1.161 -87.567 1.00 90.19 518 LEU A CA 1
ATOM 3505 C C . LEU A 1 518 ? 54.085 2.568 -87.881 1.00 90.19 518 LEU A C 1
ATOM 3507 O O . LEU A 1 518 ? 54.800 3.352 -88.498 1.00 90.19 518 LEU A O 1
ATOM 3511 N N . ILE A 1 519 ? 52.864 2.894 -87.447 1.00 89.62 519 ILE A N 1
ATOM 3512 C CA . ILE A 1 519 ? 52.255 4.214 -87.641 1.00 89.62 519 ILE A CA 1
ATOM 3513 C C . ILE A 1 519 ? 52.680 5.165 -86.524 1.00 89.62 519 ILE A C 1
ATOM 3515 O O . ILE A 1 519 ? 53.084 6.290 -86.810 1.00 89.62 519 ILE A O 1
ATOM 3519 N N . ALA A 1 520 ? 52.635 4.736 -85.261 1.00 93.12 520 ALA A N 1
ATOM 3520 C CA . ALA A 1 520 ? 53.041 5.559 -84.123 1.00 93.12 520 ALA A CA 1
ATOM 3521 C C . ALA A 1 520 ? 53.558 4.707 -82.957 1.00 93.12 520 ALA A C 1
ATOM 3523 O O . ALA A 1 520 ? 53.172 3.558 -82.804 1.00 93.12 520 ALA A O 1
ATOM 3524 N N . THR A 1 521 ? 54.385 5.276 -82.083 1.00 94.56 521 THR A N 1
ATOM 3525 C CA . THR A 1 521 ? 54.826 4.636 -80.828 1.00 94.56 521 THR A CA 1
ATOM 3526 C C . THR A 1 521 ? 54.284 5.398 -79.630 1.00 94.56 521 THR A C 1
ATOM 3528 O O . THR A 1 521 ? 54.258 6.623 -79.678 1.00 94.56 521 THR A O 1
ATOM 3531 N N . VAL A 1 522 ? 53.906 4.710 -78.547 1.00 96.50 522 VAL A N 1
ATOM 3532 C CA . VAL A 1 522 ? 53.457 5.343 -77.294 1.00 96.50 522 VAL A CA 1
ATOM 3533 C C . VAL A 1 522 ? 54.407 5.027 -76.138 1.00 96.50 522 VAL A C 1
ATOM 3535 O O . VAL A 1 522 ? 54.828 3.883 -75.968 1.00 96.50 522 VAL A O 1
ATOM 3538 N N . SER A 1 523 ? 54.767 6.036 -75.346 1.00 93.69 523 SER A N 1
ATOM 3539 C CA . SER A 1 523 ? 55.598 5.882 -74.149 1.00 93.69 523 SER A CA 1
ATOM 3540 C C . SER A 1 523 ? 54.773 5.432 -72.929 1.00 93.69 523 SER A C 1
ATOM 3542 O O . SER A 1 523 ? 53.555 5.624 -72.898 1.00 93.69 523 SER A O 1
ATOM 3544 N N . PRO A 1 524 ? 55.411 4.931 -71.850 1.00 91.44 524 PRO A N 1
ATOM 3545 C CA . PRO A 1 524 ? 54.721 4.654 -70.584 1.00 91.44 524 PRO A CA 1
ATOM 3546 C C . PRO A 1 524 ? 54.051 5.880 -69.945 1.00 91.44 524 PRO A C 1
ATOM 3548 O O . PRO A 1 524 ? 53.154 5.724 -69.122 1.00 91.44 524 PRO A O 1
ATOM 3551 N N . SER A 1 525 ? 54.467 7.097 -70.314 1.00 90.94 525 SER A N 1
ATOM 3552 C CA . SER A 1 525 ? 53.837 8.337 -69.855 1.00 90.94 525 SER A CA 1
ATOM 3553 C C . SER A 1 525 ? 52.666 8.784 -70.732 1.00 90.94 525 SER A C 1
ATOM 3555 O O . SER A 1 525 ? 52.042 9.778 -70.387 1.00 90.94 525 SER A O 1
ATOM 3557 N N . GLY A 1 526 ? 52.360 8.098 -71.841 1.00 91.88 526 GLY A N 1
ATOM 3558 C CA . GLY A 1 526 ? 51.281 8.458 -72.772 1.00 91.88 526 GLY A CA 1
ATOM 3559 C C . GLY A 1 526 ? 51.687 9.419 -73.897 1.00 91.88 526 GLY A C 1
ATOM 3560 O O . GLY A 1 526 ? 50.817 9.960 -74.576 1.00 91.88 526 GLY A O 1
ATOM 3561 N N . ALA A 1 527 ? 52.986 9.648 -74.114 1.00 94.19 527 ALA A N 1
ATOM 3562 C CA . ALA A 1 527 ? 53.464 10.442 -75.247 1.00 94.19 527 ALA A CA 1
ATOM 3563 C C . ALA A 1 527 ? 53.474 9.585 -76.519 1.00 94.19 527 ALA A C 1
ATOM 3565 O O . ALA A 1 527 ? 54.080 8.513 -76.530 1.00 94.19 527 ALA A O 1
ATOM 3566 N N . VAL A 1 528 ? 52.809 10.048 -77.575 1.00 96.12 528 VAL A N 1
ATOM 3567 C CA . VAL A 1 528 ? 52.642 9.343 -78.848 1.00 96.12 528 VAL A CA 1
ATOM 3568 C C . VAL A 1 528 ? 53.446 10.044 -79.936 1.00 96.12 528 VAL A C 1
ATOM 3570 O O . VAL A 1 528 ? 53.187 11.207 -80.231 1.00 96.12 528 VAL A O 1
ATOM 3573 N N . THR A 1 529 ? 54.396 9.334 -80.543 1.00 92.19 529 THR A N 1
ATOM 3574 C CA . THR A 1 529 ? 55.286 9.834 -81.605 1.00 92.19 529 THR A CA 1
ATOM 3575 C C . THR A 1 529 ? 54.908 9.228 -82.953 1.00 92.19 529 THR A C 1
ATOM 3577 O O . THR A 1 529 ? 54.816 8.004 -83.064 1.00 92.19 529 THR A O 1
ATOM 3580 N N . GLY A 1 530 ? 54.725 10.058 -83.984 1.00 89.94 530 GLY A N 1
ATOM 3581 C CA . GLY A 1 530 ? 54.400 9.592 -85.338 1.00 89.94 530 GLY A CA 1
ATOM 3582 C C . GLY A 1 530 ? 55.599 8.951 -86.051 1.00 89.94 530 GLY A C 1
ATOM 3583 O O . GLY A 1 530 ? 56.639 9.590 -86.201 1.00 89.94 530 GLY A O 1
ATOM 3584 N N . GLN A 1 531 ? 55.447 7.713 -86.526 1.00 88.62 531 GLN A N 1
ATOM 3585 C CA . GLN A 1 531 ? 56.485 6.925 -87.214 1.00 88.62 531 GLN A CA 1
ATOM 3586 C C . GLN A 1 531 ? 56.244 6.800 -88.727 1.00 88.62 531 GLN A C 1
ATOM 3588 O O . GLN A 1 531 ? 57.201 6.843 -89.500 1.00 88.62 531 GLN A O 1
ATOM 3593 N N . ALA A 1 532 ? 54.984 6.695 -89.158 1.00 84.94 532 ALA A N 1
ATOM 3594 C CA . ALA A 1 532 ? 54.582 6.666 -90.564 1.00 84.94 532 ALA A CA 1
ATOM 3595 C C . ALA A 1 532 ? 53.195 7.293 -90.748 1.00 84.94 532 ALA A C 1
ATOM 3597 O O . ALA A 1 532 ? 52.372 7.262 -89.838 1.00 84.94 532 ALA A O 1
ATOM 3598 N N . VAL A 1 533 ? 52.926 7.849 -91.935 1.00 85.25 533 VAL A N 1
ATOM 3599 C CA . VAL A 1 533 ? 51.622 8.449 -92.262 1.00 85.25 533 VAL A CA 1
ATOM 3600 C C . VAL A 1 533 ? 50.527 7.389 -92.185 1.00 85.25 533 VAL A C 1
ATOM 3602 O O . VAL A 1 533 ? 50.622 6.345 -92.829 1.00 85.25 533 VAL A O 1
ATOM 3605 N N . GLY A 1 534 ? 49.475 7.660 -91.419 1.00 88.44 534 GLY A N 1
ATOM 3606 C CA . GLY A 1 534 ? 48.413 6.690 -91.178 1.00 88.44 534 GLY A CA 1
ATOM 3607 C C . GLY A 1 534 ? 47.557 7.033 -89.967 1.00 88.44 534 GLY A C 1
ATOM 3608 O O . GLY A 1 534 ? 47.641 8.125 -89.411 1.00 88.44 534 GLY A O 1
ATOM 3609 N N . ARG A 1 535 ? 46.705 6.094 -89.556 1.00 92.88 535 ARG A N 1
ATOM 3610 C CA . ARG A 1 535 ? 45.882 6.206 -88.346 1.00 92.88 535 ARG A CA 1
ATOM 3611 C C . ARG A 1 535 ? 46.148 5.027 -87.427 1.00 92.88 535 ARG A C 1
ATOM 3613 O O . ARG A 1 535 ? 46.129 3.892 -87.888 1.00 92.88 535 ARG A O 1
ATOM 3620 N N . ALA A 1 536 ? 46.333 5.297 -86.144 1.00 94.31 536 ALA A N 1
ATOM 3621 C CA . ALA A 1 536 ? 46.440 4.278 -85.110 1.00 94.31 536 ALA A CA 1
ATOM 3622 C C . ALA A 1 536 ? 45.531 4.624 -83.924 1.00 94.31 536 ALA A C 1
ATOM 3624 O O . ALA A 1 536 ? 45.126 5.771 -83.743 1.00 94.31 536 ALA A O 1
ATOM 3625 N N . THR A 1 537 ? 45.206 3.627 -83.110 1.00 95.56 537 THR A N 1
ATOM 3626 C CA . THR A 1 537 ? 44.430 3.796 -81.881 1.00 95.56 537 THR A CA 1
ATOM 3627 C C . THR A 1 537 ? 45.370 3.722 -80.688 1.00 95.56 537 THR A C 1
ATOM 3629 O O . THR A 1 537 ? 46.061 2.723 -80.494 1.00 95.56 537 THR A O 1
ATOM 3632 N N . VAL A 1 538 ? 45.378 4.776 -79.880 1.00 96.44 538 VAL A N 1
ATOM 3633 C CA . VAL A 1 538 ? 46.049 4.843 -78.583 1.00 96.44 538 VAL A CA 1
ATOM 3634 C C . VAL A 1 538 ? 45.128 4.208 -77.548 1.00 96.44 538 VAL A C 1
ATOM 3636 O O . VAL A 1 538 ? 43.961 4.581 -77.447 1.00 96.44 538 VAL A O 1
ATOM 3639 N N . MET A 1 539 ? 45.628 3.246 -76.781 1.00 95.94 539 MET A N 1
ATOM 3640 C CA . MET A 1 539 ? 44.849 2.494 -75.798 1.00 95.94 539 MET A CA 1
ATOM 3641 C C . MET A 1 539 ? 45.481 2.635 -74.412 1.00 95.94 539 MET A C 1
ATOM 3643 O O . MET A 1 539 ? 46.650 2.295 -74.229 1.00 95.94 539 MET A O 1
ATOM 3647 N N . ALA A 1 540 ? 44.703 3.092 -73.431 1.00 95.81 540 ALA A N 1
ATOM 3648 C CA . ALA A 1 540 ? 45.101 3.163 -72.028 1.00 95.81 540 ALA A CA 1
ATOM 3649 C C . ALA A 1 540 ? 44.313 2.137 -71.214 1.00 95.81 540 ALA A C 1
ATOM 3651 O O . ALA A 1 540 ? 43.084 2.180 -71.198 1.00 95.81 540 ALA A O 1
ATOM 3652 N N . THR A 1 541 ? 45.007 1.232 -70.527 1.00 94.25 541 THR A N 1
ATOM 3653 C CA . THR A 1 541 ? 44.390 0.183 -69.707 1.00 94.25 541 THR A CA 1
ATOM 3654 C C . THR A 1 541 ? 44.686 0.399 -68.227 1.00 94.25 541 THR A C 1
ATOM 3656 O O . THR A 1 541 ? 45.844 0.570 -67.847 1.00 94.25 541 THR A O 1
ATOM 3659 N N . VAL A 1 542 ? 43.643 0.366 -67.395 1.00 93.44 542 VAL A N 1
ATOM 3660 C CA . VAL A 1 542 ? 43.717 0.441 -65.929 1.00 93.44 542 VAL A CA 1
ATOM 3661 C C . VAL A 1 542 ? 42.853 -0.674 -65.347 1.00 93.44 542 VAL A C 1
ATOM 3663 O O . VAL A 1 542 ? 41.659 -0.728 -65.622 1.00 93.44 542 VAL A O 1
ATOM 3666 N N . GLU A 1 543 ? 43.451 -1.578 -64.563 1.00 89.25 543 GLU A N 1
ATOM 3667 C CA . GLU A 1 543 ? 42.745 -2.691 -63.891 1.00 89.25 543 GLU A CA 1
ATOM 3668 C C . GLU A 1 543 ? 41.787 -3.472 -64.818 1.00 89.25 543 GLU A C 1
ATOM 3670 O O . GLU A 1 543 ? 40.641 -3.753 -64.475 1.00 89.25 543 GLU A O 1
ATOM 3675 N N . GLY A 1 544 ? 42.252 -3.785 -66.032 1.00 87.00 544 GLY A N 1
ATOM 3676 C CA . GLY A 1 544 ? 41.497 -4.553 -67.030 1.00 87.00 544 GLY A CA 1
ATOM 3677 C C . GLY A 1 544 ? 40.479 -3.756 -67.856 1.00 87.00 544 GLY A C 1
ATOM 3678 O O . GLY A 1 544 ? 39.904 -4.319 -68.781 1.00 87.00 544 GLY A O 1
ATOM 3679 N N . HIS A 1 545 ? 40.282 -2.463 -67.580 1.00 92.06 545 HIS A N 1
ATOM 3680 C CA . HIS A 1 545 ? 39.409 -1.582 -68.361 1.00 92.06 545 HIS A CA 1
ATOM 3681 C C . HIS A 1 545 ? 40.234 -0.735 -69.327 1.00 92.06 545 HIS A C 1
ATOM 3683 O O . HIS A 1 545 ? 41.260 -0.184 -68.928 1.00 92.06 545 HIS A O 1
ATOM 3689 N N . THR A 1 546 ? 39.781 -0.596 -70.575 1.00 93.62 546 THR A N 1
ATOM 3690 C CA . THR A 1 546 ? 40.526 0.105 -71.631 1.00 93.62 546 THR A CA 1
ATOM 3691 C C . THR A 1 546 ? 39.748 1.297 -72.179 1.00 93.62 546 THR A C 1
ATOM 3693 O O . THR A 1 546 ? 38.598 1.161 -72.589 1.00 93.62 546 THR A O 1
ATOM 3696 N N . GLY A 1 547 ? 40.403 2.456 -72.215 1.00 94.19 547 GLY A N 1
ATOM 3697 C CA . GLY A 1 547 ? 39.969 3.648 -72.935 1.00 94.19 547 GLY A CA 1
ATOM 3698 C C . GLY A 1 547 ? 40.775 3.812 -74.217 1.00 94.19 547 GLY A C 1
ATOM 3699 O O . GLY A 1 547 ? 41.939 3.409 -74.274 1.00 94.19 547 GLY A O 1
ATOM 3700 N N . THR A 1 548 ? 40.171 4.398 -75.247 1.00 95.44 548 THR A N 1
ATOM 3701 C CA . THR A 1 548 ? 40.798 4.531 -76.567 1.00 95.44 548 THR A CA 1
ATOM 3702 C C . THR A 1 548 ? 40.741 5.958 -77.084 1.00 95.44 548 THR A C 1
ATOM 3704 O O . THR A 1 548 ? 39.724 6.627 -76.910 1.00 95.44 548 THR A O 1
ATOM 3707 N N . ALA A 1 549 ? 41.782 6.377 -77.794 1.00 95.62 549 ALA A N 1
ATOM 3708 C CA . ALA A 1 549 ? 41.809 7.607 -78.571 1.00 95.62 549 ALA A CA 1
ATOM 3709 C C . ALA A 1 549 ? 42.396 7.369 -79.967 1.00 95.62 549 ALA A C 1
ATOM 3711 O O . ALA A 1 549 ? 43.199 6.457 -80.162 1.00 95.62 549 ALA A O 1
ATOM 3712 N N . LEU A 1 550 ? 42.002 8.178 -80.947 1.00 95.62 550 LEU A N 1
ATOM 3713 C CA . LEU A 1 550 ? 42.497 8.078 -82.323 1.00 95.62 550 LEU A CA 1
ATOM 3714 C C . LEU A 1 550 ? 43.689 9.020 -82.546 1.00 95.62 550 LEU A C 1
ATOM 3716 O O . LEU A 1 550 ? 43.575 10.216 -82.306 1.00 95.62 550 LEU A O 1
ATOM 3720 N N . ILE A 1 551 ? 44.805 8.523 -83.076 1.00 95.88 551 ILE A N 1
ATOM 3721 C CA . ILE A 1 551 ? 45.915 9.362 -83.544 1.00 95.88 551 ILE A CA 1
ATOM 3722 C C . ILE A 1 551 ? 46.027 9.278 -85.067 1.00 95.88 551 ILE A C 1
ATOM 3724 O O . ILE A 1 551 ? 46.087 8.188 -85.641 1.00 95.88 551 ILE A O 1
ATOM 3728 N N . THR A 1 552 ? 46.049 10.433 -85.732 1.00 93.19 552 THR A N 1
ATOM 3729 C CA . THR A 1 552 ? 46.350 10.535 -87.166 1.00 93.19 552 THR A CA 1
ATOM 3730 C C . THR A 1 552 ? 47.757 11.091 -87.344 1.00 93.19 552 THR A C 1
ATOM 3732 O O . THR A 1 552 ? 48.055 12.183 -86.874 1.00 93.19 552 THR A O 1
ATOM 3735 N N . VAL A 1 553 ? 48.625 10.354 -88.031 1.00 90.56 553 VAL A N 1
ATOM 3736 C CA . VAL A 1 553 ? 49.965 10.818 -88.394 1.00 90.56 553 VAL A CA 1
ATOM 3737 C C . VAL A 1 553 ? 49.922 11.357 -89.816 1.00 90.56 553 VAL A C 1
ATOM 3739 O O . VAL A 1 553 ? 49.561 10.627 -90.743 1.00 90.56 553 VAL A O 1
ATOM 3742 N N . ILE A 1 554 ? 50.278 12.627 -89.991 1.00 84.88 554 ILE A N 1
ATOM 3743 C CA . ILE A 1 554 ? 50.294 13.312 -91.292 1.00 84.88 554 ILE A CA 1
ATOM 3744 C C . ILE A 1 554 ? 51.734 13.570 -91.767 1.00 84.88 554 ILE A C 1
ATOM 3746 O O . ILE A 1 554 ? 52.652 13.653 -90.943 1.00 84.88 554 ILE A O 1
ATOM 3750 N N . PRO A 1 555 ? 51.976 13.665 -93.089 1.00 77.81 555 PRO A N 1
ATOM 3751 C CA . PRO A 1 555 ? 53.288 14.046 -93.605 1.00 77.81 555 PRO A CA 1
ATOM 3752 C C . PRO A 1 555 ? 53.640 15.485 -93.199 1.00 77.81 555 PRO A C 1
ATOM 3754 O O . PRO A 1 555 ? 52.749 16.316 -93.026 1.00 77.81 555 PRO A O 1
ATOM 3757 N N . ARG A 1 556 ? 54.940 15.784 -93.088 1.00 73.31 556 ARG A N 1
ATOM 3758 C CA . ARG A 1 556 ? 55.426 17.167 -92.936 1.00 73.31 556 ARG A CA 1
ATOM 3759 C C . ARG A 1 556 ? 55.185 17.954 -94.225 1.00 73.31 556 ARG A C 1
ATOM 3761 O O . ARG A 1 556 ? 55.457 17.425 -95.301 1.00 73.31 556 ARG A O 1
ATOM 3768 N N . GLN A 1 557 ? 54.730 19.202 -94.111 1.00 77.38 557 GLN A N 1
ATOM 3769 C CA . GLN A 1 557 ? 54.468 20.089 -95.255 1.00 77.38 557 GLN A CA 1
ATOM 3770 C C . GLN A 1 557 ? 55.682 20.961 -95.616 1.00 77.38 557 GLN A C 1
ATOM 3772 O O . GLN A 1 557 ? 56.380 21.464 -94.732 1.00 77.38 557 GLN A O 1
ATOM 3777 N N . ALA A 1 558 ? 55.908 21.188 -96.915 1.00 74.44 558 ALA A N 1
ATOM 3778 C CA . ALA A 1 558 ? 56.974 22.059 -97.416 1.00 74.44 558 ALA A CA 1
ATOM 3779 C C . ALA A 1 558 ? 56.643 23.555 -97.282 1.00 74.44 558 ALA A C 1
ATOM 3781 O O . ALA A 1 558 ? 55.770 24.077 -97.978 1.00 74.44 558 ALA A O 1
ATOM 3782 N N . ALA A 1 559 ? 57.406 24.270 -96.450 1.00 75.12 559 ALA A N 1
ATOM 3783 C CA . ALA A 1 559 ? 57.288 25.721 -96.291 1.00 75.12 559 ALA A CA 1
ATOM 3784 C C . ALA A 1 559 ? 58.155 26.507 -97.288 1.00 75.12 559 ALA A C 1
ATOM 3786 O O . ALA A 1 559 ? 57.778 27.603 -97.696 1.00 75.12 559 ALA A O 1
ATOM 3787 N N . ALA A 1 560 ? 59.298 25.956 -97.711 1.00 73.31 560 ALA A N 1
ATOM 3788 C CA . ALA A 1 560 ? 60.125 26.536 -98.768 1.00 73.31 560 ALA A CA 1
ATOM 3789 C C . ALA A 1 560 ? 60.715 25.453 -99.681 1.00 73.31 560 ALA A C 1
ATOM 3791 O O . ALA A 1 560 ? 61.110 24.381 -99.225 1.00 73.31 560 ALA A O 1
ATOM 3792 N N . VAL A 1 561 ? 60.794 25.757 -100.978 1.00 78.69 561 VAL A N 1
ATOM 3793 C CA . VAL A 1 561 ? 61.379 24.902 -102.022 1.00 78.69 561 VAL A CA 1
ATOM 3794 C C . VAL A 1 561 ? 62.483 25.688 -102.713 1.00 78.69 561 VAL A C 1
ATOM 3796 O O . VAL A 1 561 ? 62.303 26.865 -103.012 1.00 78.69 561 VAL A O 1
ATOM 3799 N N . THR A 1 562 ? 63.630 25.057 -102.943 1.00 79.25 562 THR A N 1
ATOM 3800 C CA . THR A 1 562 ? 64.762 25.647 -103.666 1.00 79.25 562 THR A CA 1
ATOM 3801 C C . THR A 1 562 ? 65.140 24.748 -104.834 1.00 79.25 562 THR A C 1
ATOM 3803 O O . THR A 1 562 ? 65.288 23.538 -104.655 1.00 79.25 562 THR A O 1
ATOM 3806 N N . VAL A 1 563 ? 65.311 25.337 -106.021 1.00 81.69 563 VAL A N 1
ATOM 3807 C CA . VAL A 1 563 ? 65.808 24.639 -107.217 1.00 81.69 563 VAL A CA 1
ATOM 3808 C C . VAL A 1 563 ? 67.202 25.131 -107.615 1.00 81.69 563 VAL A C 1
ATOM 3810 O O . VAL A 1 563 ? 67.478 26.331 -107.598 1.00 81.69 563 VAL A O 1
ATOM 3813 N N . ASP A 1 564 ? 68.079 24.200 -107.987 1.00 79.31 564 ASP A N 1
ATOM 3814 C CA . ASP A 1 564 ? 69.450 24.451 -108.435 1.00 79.31 564 ASP A CA 1
ATOM 3815 C C . ASP A 1 564 ? 69.766 23.617 -109.696 1.00 79.31 564 ASP A C 1
ATOM 3817 O O . ASP A 1 564 ? 69.497 22.412 -109.712 1.00 79.31 564 ASP A O 1
ATOM 3821 N N . PRO A 1 565 ? 70.328 24.202 -110.768 1.00 74.31 565 PRO A N 1
ATOM 3822 C CA . PRO A 1 565 ? 70.630 25.619 -110.950 1.00 74.31 565 PRO A CA 1
ATOM 3823 C C . PRO A 1 565 ? 69.390 26.450 -111.282 1.00 74.31 565 PRO A C 1
ATOM 3825 O O . PRO A 1 565 ? 68.493 26.009 -111.999 1.00 74.31 565 PRO A O 1
ATOM 3828 N N . ARG A 1 566 ? 69.367 27.701 -110.805 1.00 70.75 566 ARG A N 1
ATOM 3829 C CA . ARG A 1 566 ? 68.331 28.689 -111.168 1.00 70.75 566 ARG A CA 1
ATOM 3830 C C . ARG A 1 566 ? 68.441 29.176 -112.615 1.00 70.75 566 ARG A C 1
ATOM 3832 O O . ARG A 1 566 ? 67.457 29.650 -113.173 1.00 70.75 566 ARG A O 1
ATOM 3839 N N . PHE A 1 567 ? 69.620 29.035 -113.223 1.00 70.19 567 PHE A N 1
ATOM 3840 C CA . PHE A 1 567 ? 69.890 29.369 -114.620 1.00 70.19 567 PHE A CA 1
ATOM 3841 C C . PHE A 1 567 ? 70.555 28.190 -115.339 1.00 70.19 567 PHE A C 1
ATOM 3843 O O . PHE A 1 567 ? 71.557 27.635 -114.876 1.00 70.19 567 PHE A O 1
ATOM 3850 N N . LEU A 1 568 ? 69.986 27.806 -116.479 1.00 73.62 568 LEU A N 1
ATOM 3851 C CA . LEU A 1 568 ? 70.330 26.594 -117.202 1.00 73.62 568 LEU A CA 1
ATOM 3852 C C . LEU A 1 568 ? 70.585 26.883 -118.692 1.00 73.62 568 LEU A C 1
ATOM 3854 O O . LEU A 1 568 ? 69.655 26.799 -119.492 1.00 73.62 568 LEU A O 1
ATOM 3858 N N . PRO A 1 569 ? 71.828 27.218 -119.083 1.00 71.69 569 PRO A N 1
ATOM 3859 C CA . PRO A 1 569 ? 72.200 27.295 -120.489 1.00 71.69 569 PRO A CA 1
ATOM 3860 C C . PRO A 1 569 ? 72.433 25.885 -121.043 1.00 71.69 569 PRO A C 1
ATOM 3862 O O . PRO A 1 569 ? 73.111 25.071 -120.406 1.00 71.69 569 PRO A O 1
ATOM 3865 N N . LEU A 1 570 ? 71.866 25.606 -122.214 1.00 73.56 570 LEU A N 1
ATOM 3866 C CA . LEU A 1 570 ? 71.990 24.344 -122.941 1.00 73.56 570 LEU A CA 1
ATOM 3867 C C . LEU A 1 570 ? 72.151 24.631 -124.437 1.00 73.56 570 LEU A C 1
ATOM 3869 O O . LEU A 1 570 ? 71.483 25.511 -124.974 1.00 73.56 570 LEU A O 1
ATOM 3873 N N . ASP A 1 571 ? 72.997 23.879 -125.134 1.00 72.06 571 ASP A N 1
ATOM 3874 C CA . ASP A 1 571 ? 72.948 23.853 -126.601 1.00 72.06 571 ASP A CA 1
ATOM 3875 C C . ASP A 1 571 ? 71.755 22.985 -127.058 1.00 72.06 571 ASP A C 1
ATOM 3877 O O . ASP A 1 571 ? 71.338 22.067 -126.342 1.00 72.06 571 ASP A O 1
ATOM 3881 N N . ALA A 1 572 ? 71.175 23.263 -128.231 1.00 71.00 572 ALA A N 1
ATOM 3882 C CA . ALA A 1 572 ? 70.073 22.456 -128.766 1.00 71.00 572 ALA A CA 1
ATOM 3883 C C . ALA A 1 572 ? 70.439 20.954 -128.790 1.00 71.00 572 ALA A C 1
ATOM 3885 O O . ALA A 1 572 ? 71.490 20.569 -129.299 1.00 71.00 572 ALA A O 1
ATOM 3886 N N . GLY A 1 573 ? 69.588 20.104 -128.205 1.00 74.31 573 GLY A N 1
ATOM 3887 C CA . GLY A 1 573 ? 69.834 18.667 -128.043 1.00 74.31 573 GLY A CA 1
ATOM 3888 C C . GLY A 1 573 ? 70.578 18.254 -126.763 1.00 74.31 573 GLY A C 1
ATOM 3889 O O . GLY A 1 573 ? 70.673 17.057 -126.496 1.00 74.31 573 GLY A O 1
ATOM 3890 N N . GLN A 1 574 ? 71.077 19.188 -125.943 1.00 83.88 574 GLN A N 1
ATOM 3891 C CA . GLN A 1 574 ? 71.659 18.867 -124.632 1.00 83.88 574 GLN A CA 1
ATOM 3892 C C . GLN A 1 574 ? 70.593 18.690 -123.543 1.00 83.88 574 GLN A C 1
ATOM 3894 O O . GLN A 1 574 ? 69.542 19.334 -123.558 1.00 83.88 574 GLN A O 1
ATOM 3899 N N . SER A 1 575 ? 70.915 17.874 -122.534 1.00 86.88 575 SER A N 1
ATOM 3900 C CA . SER A 1 575 ? 70.089 17.699 -121.336 1.00 86.88 575 SER A CA 1
ATOM 3901 C C . SER A 1 575 ? 70.895 17.876 -120.051 1.00 86.88 575 SER A C 1
ATOM 3903 O O . SER A 1 575 ? 72.058 17.476 -119.977 1.00 86.88 575 SER A O 1
ATOM 3905 N N . ARG A 1 576 ? 70.270 18.429 -119.005 1.00 87.81 576 ARG A N 1
ATOM 3906 C CA . ARG A 1 576 ? 70.873 18.585 -117.670 1.00 87.81 576 ARG A CA 1
ATOM 3907 C C . ARG A 1 576 ? 69.805 18.538 -116.576 1.00 87.81 576 ARG A C 1
ATOM 3909 O O . ARG A 1 576 ? 68.690 19.018 -116.765 1.00 87.81 576 ARG A O 1
ATOM 3916 N N . SER A 1 577 ? 70.140 17.927 -115.441 1.00 88.00 577 SER A N 1
ATOM 3917 C CA . SER A 1 577 ? 69.195 17.719 -114.335 1.00 88.00 577 SER A CA 1
ATOM 3918 C C . SER A 1 577 ? 69.114 18.909 -113.386 1.00 88.00 577 SER A C 1
ATOM 3920 O O . SER A 1 577 ? 70.127 19.544 -113.089 1.00 88.00 577 SER A O 1
ATOM 3922 N N . LEU A 1 578 ? 67.914 19.143 -112.859 1.00 86.38 578 LEU A N 1
ATOM 3923 C CA . LEU A 1 578 ? 67.649 20.023 -111.726 1.00 86.38 578 LEU A CA 1
ATOM 3924 C C . LEU A 1 578 ? 67.773 19.250 -110.411 1.00 86.38 578 LEU A C 1
ATOM 3926 O O . LEU A 1 578 ? 67.381 18.086 -110.316 1.00 86.38 578 LEU A O 1
ATOM 3930 N N . ARG A 1 579 ? 68.286 19.914 -109.377 1.00 86.06 579 ARG A N 1
ATOM 3931 C CA . ARG A 1 579 ? 68.213 19.468 -107.984 1.00 86.06 579 ARG A CA 1
ATOM 3932 C C . ARG A 1 579 ? 67.189 20.318 -107.250 1.00 86.06 579 ARG A C 1
ATOM 3934 O O . ARG A 1 579 ? 67.218 21.539 -107.353 1.00 86.06 579 ARG A O 1
ATOM 3941 N N . VAL A 1 580 ? 66.304 19.665 -106.503 1.00 85.50 580 VAL A N 1
ATOM 3942 C CA . VAL A 1 580 ? 65.261 20.328 -105.715 1.00 85.50 580 VAL A CA 1
ATOM 3943 C C . VAL A 1 580 ? 65.394 19.904 -104.263 1.00 85.50 580 VAL A C 1
ATOM 3945 O O . VAL A 1 580 ? 65.439 18.712 -103.961 1.00 85.50 580 VAL A O 1
ATOM 3948 N N . SER A 1 581 ? 65.462 20.884 -103.370 1.00 85.38 581 SER A N 1
ATOM 3949 C CA . SER A 1 581 ? 65.411 20.691 -101.923 1.00 85.38 581 SER A CA 1
ATOM 3950 C C . SER A 1 581 ? 64.180 21.392 -101.355 1.00 85.38 581 SER A C 1
ATOM 3952 O O . SER A 1 581 ? 63.766 22.443 -101.845 1.00 85.38 581 SER A O 1
ATOM 3954 N N . ALA A 1 582 ? 63.578 20.798 -100.326 1.00 83.44 582 ALA A N 1
ATOM 3955 C CA . ALA A 1 582 ? 62.456 21.379 -99.602 1.00 83.44 582 ALA A CA 1
ATOM 3956 C C . ALA A 1 582 ? 62.765 21.404 -98.106 1.00 83.44 582 ALA A C 1
ATOM 3958 O O . ALA A 1 582 ? 63.403 20.484 -97.586 1.00 83.44 582 ALA A O 1
ATOM 3959 N N . VAL A 1 583 ? 62.314 22.454 -97.429 1.00 80.75 583 VAL A N 1
ATOM 3960 C CA . VAL A 1 583 ? 62.388 22.585 -95.974 1.00 80.75 583 VAL A CA 1
ATOM 3961 C C . VAL A 1 583 ? 61.003 22.855 -95.395 1.00 80.75 583 VAL A C 1
ATOM 3963 O O . VAL A 1 583 ? 60.153 23.467 -96.051 1.00 80.75 583 VAL A O 1
ATOM 3966 N N . ASP A 1 584 ? 60.768 22.372 -94.179 1.00 78.50 584 ASP A N 1
ATOM 3967 C CA . ASP A 1 584 ? 59.555 22.657 -93.412 1.00 78.50 584 ASP A CA 1
ATOM 3968 C C . ASP A 1 584 ? 59.583 24.076 -92.807 1.00 78.50 584 ASP A C 1
ATOM 3970 O O . ASP A 1 584 ? 60.526 24.848 -93.012 1.00 78.50 584 ASP A O 1
ATOM 3974 N N . ALA A 1 585 ? 58.530 24.448 -92.072 1.00 73.00 585 ALA A N 1
ATOM 3975 C CA . ALA A 1 585 ? 58.401 25.779 -91.470 1.00 73.00 585 ALA A CA 1
ATOM 3976 C C . ALA A 1 585 ? 59.493 26.094 -90.429 1.00 73.00 585 ALA A C 1
ATOM 3978 O O . ALA A 1 585 ? 59.760 27.266 -90.164 1.00 73.00 585 ALA A O 1
ATOM 3979 N N . ALA A 1 586 ? 60.140 25.070 -89.863 1.00 70.44 586 ALA A N 1
ATOM 3980 C CA . ALA A 1 586 ? 61.262 25.214 -88.939 1.00 70.44 586 ALA A CA 1
ATOM 3981 C C . ALA A 1 586 ? 62.623 25.279 -89.662 1.00 70.44 586 ALA A C 1
ATOM 3983 O O . ALA A 1 586 ? 63.660 25.426 -89.014 1.00 70.44 586 ALA A O 1
ATOM 3984 N N . GLY A 1 587 ? 62.637 25.178 -90.996 1.00 71.19 587 GLY A N 1
ATOM 3985 C CA . GLY A 1 587 ? 63.850 25.156 -91.811 1.00 71.19 587 GLY A CA 1
ATOM 3986 C C . GLY A 1 587 ? 64.537 23.788 -91.867 1.00 71.19 587 GLY A C 1
ATOM 3987 O O . GLY A 1 587 ? 65.646 23.696 -92.397 1.00 71.19 587 GLY A O 1
ATOM 3988 N N . ALA A 1 588 ? 63.915 22.722 -91.351 1.00 76.06 588 ALA A N 1
ATOM 3989 C CA . ALA A 1 588 ? 64.470 21.375 -91.422 1.00 76.06 588 ALA A CA 1
ATOM 3990 C C . ALA A 1 588 ? 64.223 20.753 -92.802 1.00 76.06 588 ALA A C 1
ATOM 3992 O O . ALA A 1 588 ? 63.162 20.923 -93.402 1.00 76.06 588 ALA A O 1
ATOM 3993 N N . ALA A 1 589 ? 65.209 20.014 -93.318 1.00 77.56 589 ALA A N 1
ATOM 3994 C CA . ALA A 1 589 ? 65.120 19.392 -94.635 1.00 77.56 589 ALA A CA 1
ATOM 3995 C C . ALA A 1 589 ? 64.039 18.301 -94.681 1.00 77.56 589 ALA A C 1
ATOM 3997 O O . ALA A 1 589 ? 64.069 17.342 -93.907 1.00 77.56 589 ALA A O 1
ATOM 3998 N N . ILE A 1 590 ? 63.131 18.407 -95.649 1.00 80.62 590 ILE A N 1
ATOM 3999 C CA . ILE A 1 590 ? 62.176 17.352 -95.982 1.00 80.62 590 ILE A CA 1
ATOM 4000 C C . ILE A 1 590 ? 62.913 16.341 -96.851 1.00 80.62 590 ILE A C 1
ATOM 4002 O O . ILE A 1 590 ? 63.305 16.626 -97.983 1.00 80.62 590 ILE A O 1
ATOM 4006 N N . LEU A 1 591 ? 63.151 15.157 -96.296 1.00 76.56 591 LEU A N 1
ATOM 4007 C CA . LEU A 1 591 ? 63.880 14.098 -96.981 1.00 76.56 591 LEU A CA 1
ATOM 4008 C C . LEU A 1 591 ? 62.966 13.413 -98.006 1.00 76.56 591 LEU A C 1
ATOM 4010 O O . LEU A 1 591 ? 61.901 12.919 -97.653 1.00 76.56 591 LEU A O 1
ATOM 4014 N N . SER A 1 592 ? 63.424 13.341 -99.259 1.00 71.94 592 SER A N 1
ATOM 4015 C CA . SER A 1 592 ? 62.696 12.755 -100.402 1.00 71.94 592 SER A CA 1
ATOM 4016 C C . SER A 1 592 ? 61.329 13.405 -100.685 1.00 71.94 592 SER A C 1
ATOM 4018 O O . SER A 1 592 ? 60.307 12.716 -100.661 1.00 71.94 592 SER A O 1
ATOM 4020 N N . PRO A 1 593 ? 61.278 14.722 -100.960 1.00 78.50 593 PRO A N 1
ATOM 4021 C CA . PRO A 1 593 ? 60.027 15.376 -101.310 1.00 78.50 593 PRO A CA 1
ATOM 4022 C C . PRO A 1 593 ? 59.502 14.848 -102.650 1.00 78.50 593 PRO A C 1
ATOM 4024 O O . PRO A 1 593 ? 60.275 14.560 -103.567 1.00 78.50 593 PRO A O 1
ATOM 4027 N N . ILE A 1 594 ? 58.180 14.762 -102.793 1.00 79.38 594 ILE A N 1
ATOM 4028 C CA . ILE A 1 594 ? 57.563 14.494 -104.094 1.00 79.38 594 ILE A CA 1
ATOM 4029 C C . ILE A 1 594 ? 57.614 15.796 -104.895 1.00 79.38 594 ILE A C 1
ATOM 4031 O O . ILE A 1 594 ? 56.894 16.746 -104.596 1.00 79.38 594 ILE A O 1
ATOM 4035 N N . VAL A 1 595 ? 58.485 15.842 -105.903 1.00 82.94 595 VAL A N 1
ATOM 4036 C CA . VAL A 1 595 ? 58.672 17.021 -106.754 1.00 82.94 595 VAL A CA 1
ATOM 4037 C C . VAL A 1 595 ? 57.878 16.868 -108.044 1.00 82.94 595 VAL A C 1
ATOM 4039 O O . VAL A 1 595 ? 57.942 15.839 -108.715 1.00 82.94 595 VAL A O 1
ATOM 4042 N N . ARG A 1 596 ? 57.166 17.923 -108.432 1.00 83.31 596 ARG A N 1
ATOM 4043 C CA . ARG A 1 596 ? 56.499 18.034 -109.729 1.00 83.31 596 ARG A CA 1
ATOM 4044 C C . ARG A 1 596 ? 57.197 19.093 -110.580 1.00 83.31 596 ARG A C 1
ATOM 4046 O O . ARG A 1 596 ? 57.411 20.206 -110.112 1.00 83.31 596 ARG A O 1
ATOM 4053 N N . PHE A 1 597 ? 57.516 18.744 -111.825 1.00 81.94 597 PHE A N 1
ATOM 4054 C CA . PHE A 1 597 ? 58.152 19.638 -112.795 1.00 81.94 597 PHE A CA 1
ATOM 4055 C C . PHE A 1 597 ? 57.193 20.000 -113.931 1.00 81.94 597 PHE A C 1
ATOM 4057 O O . PHE A 1 597 ? 56.458 19.138 -114.417 1.00 81.94 597 PHE A O 1
ATOM 4064 N N . VAL A 1 598 ? 57.216 21.257 -114.377 1.00 78.12 598 VAL A N 1
ATOM 4065 C CA . VAL A 1 598 ? 56.439 21.743 -115.532 1.00 78.12 598 VAL A CA 1
ATOM 4066 C C . VAL A 1 598 ? 57.311 22.674 -116.374 1.00 78.12 598 VAL A C 1
ATOM 4068 O O . VAL A 1 598 ? 57.864 23.628 -115.833 1.00 78.12 598 VAL A O 1
ATOM 4071 N N . SER A 1 599 ? 57.421 22.419 -117.683 1.00 80.31 599 SER A N 1
ATOM 4072 C CA . SER A 1 599 ? 58.020 23.363 -118.643 1.00 80.31 599 SER A CA 1
ATOM 4073 C C . SER A 1 599 ? 56.933 24.217 -119.294 1.00 80.31 599 SER A C 1
ATOM 4075 O O . SER A 1 599 ? 55.875 23.694 -119.647 1.00 80.31 599 SER A O 1
ATOM 4077 N N . TYR A 1 600 ? 57.191 25.515 -119.451 1.00 71.62 600 TYR A N 1
ATOM 4078 C CA . TYR A 1 600 ? 56.216 26.499 -119.940 1.00 71.62 600 TYR A CA 1
ATOM 4079 C C . TYR A 1 600 ? 56.432 26.948 -121.393 1.00 71.62 600 TYR A C 1
ATOM 4081 O O . TYR A 1 600 ? 55.703 27.810 -121.878 1.00 71.62 600 TYR A O 1
ATOM 4089 N N . GLY A 1 601 ? 57.385 26.350 -122.109 1.00 66.62 601 GLY A N 1
ATOM 4090 C CA . GLY A 1 601 ? 57.668 26.668 -123.510 1.00 66.62 601 GLY A CA 1
ATOM 4091 C C . GLY A 1 601 ? 58.201 25.461 -124.274 1.00 66.62 601 GLY A C 1
ATOM 4092 O O . GLY A 1 601 ? 58.674 24.495 -123.674 1.00 66.62 601 GLY A O 1
ATOM 4093 N N . ALA A 1 602 ? 58.090 25.494 -125.602 1.00 73.06 602 ALA A N 1
ATOM 4094 C CA . ALA A 1 602 ? 58.501 24.385 -126.464 1.00 73.06 602 ALA A CA 1
ATOM 4095 C C . ALA A 1 602 ? 60.030 24.249 -126.566 1.00 73.06 602 ALA A C 1
ATOM 4097 O O . ALA A 1 602 ? 60.526 23.204 -126.983 1.00 73.06 602 ALA A O 1
ATOM 4098 N N . GLU A 1 603 ? 60.771 25.280 -126.161 1.00 78.75 603 GLU A N 1
ATOM 4099 C CA . GLU A 1 603 ? 62.223 25.415 -126.260 1.00 78.75 603 GLU A CA 1
ATOM 4100 C C . GLU A 1 603 ? 62.951 24.368 -125.416 1.00 78.75 603 GLU A C 1
ATOM 4102 O O . GLU A 1 603 ? 63.996 23.884 -125.834 1.00 78.75 603 GLU A O 1
ATOM 4107 N N . ALA A 1 604 ? 62.383 23.951 -124.280 1.00 80.38 604 ALA A N 1
ATOM 4108 C CA . ALA A 1 604 ? 62.905 22.855 -123.473 1.00 80.38 604 ALA A CA 1
ATOM 4109 C C . ALA A 1 604 ? 61.780 22.007 -122.871 1.00 80.38 604 ALA A C 1
ATOM 4111 O O . ALA A 1 604 ? 60.726 22.511 -122.496 1.00 80.38 604 ALA A O 1
ATOM 4112 N N . SER A 1 605 ? 62.009 20.705 -122.742 1.00 85.25 605 SER A N 1
ATOM 4113 C CA . SER A 1 605 ? 61.117 19.777 -122.042 1.00 85.25 605 SER A CA 1
ATOM 4114 C C . SER A 1 605 ? 61.730 19.354 -120.708 1.00 85.25 605 SER A C 1
ATOM 4116 O O . SER A 1 605 ? 62.947 19.348 -120.562 1.00 85.25 605 SER A O 1
ATOM 4118 N N . VAL A 1 606 ? 60.903 19.001 -119.722 1.00 88.94 606 VAL A N 1
ATOM 4119 C CA . VAL A 1 606 ? 61.363 18.462 -118.434 1.00 88.94 606 VAL A CA 1
ATOM 4120 C C . VAL A 1 606 ? 60.612 17.176 -118.120 1.00 88.94 606 VAL A C 1
ATOM 4122 O O . VAL A 1 606 ? 59.397 17.103 -118.304 1.00 88.94 606 VAL A O 1
ATOM 4125 N N . ASN A 1 607 ? 61.328 16.150 -117.667 1.00 87.50 607 ASN A N 1
ATOM 4126 C CA . ASN A 1 607 ? 60.714 14.893 -117.243 1.00 87.50 607 ASN A CA 1
ATOM 4127 C C . ASN A 1 607 ? 60.413 14.882 -115.722 1.00 87.50 607 ASN A C 1
ATOM 4129 O O . ASN A 1 607 ? 60.890 15.752 -114.991 1.00 87.50 607 ASN A O 1
ATOM 4133 N N . PRO A 1 608 ? 59.667 13.887 -115.201 1.00 84.19 608 PRO A N 1
ATOM 4134 C CA . PRO A 1 608 ? 59.357 13.795 -113.767 1.00 84.19 608 PRO A CA 1
ATOM 4135 C C . PRO A 1 608 ? 60.574 13.654 -112.838 1.00 84.19 608 PRO A C 1
ATOM 4137 O O . PRO A 1 608 ? 60.442 13.855 -111.637 1.00 84.19 608 PRO A O 1
ATOM 4140 N N . LEU A 1 609 ? 61.752 13.317 -113.375 1.00 84.44 609 LEU A N 1
ATOM 4141 C CA . LEU A 1 609 ? 63.012 13.224 -112.629 1.00 84.44 609 LEU A CA 1
ATOM 4142 C C . LEU A 1 609 ? 63.809 14.541 -112.647 1.00 84.44 609 LEU A C 1
ATOM 4144 O O . LEU A 1 609 ? 64.938 14.578 -112.163 1.00 84.44 609 LEU A O 1
ATOM 4148 N N . GLY A 1 610 ? 63.252 15.611 -113.223 1.00 84.88 610 GLY A N 1
ATOM 4149 C CA . GLY A 1 610 ? 63.891 16.924 -113.291 1.00 84.88 610 GLY A CA 1
ATOM 4150 C C . GLY A 1 610 ? 64.981 17.043 -114.356 1.00 84.88 610 GLY A C 1
ATOM 4151 O O . GLY A 1 610 ? 65.762 17.990 -114.310 1.00 84.88 610 GLY A O 1
ATOM 4152 N N . LEU A 1 611 ? 65.072 16.112 -115.313 1.00 90.44 611 LEU A N 1
ATOM 4153 C CA . LEU A 1 611 ? 65.983 16.234 -116.454 1.00 90.44 611 LEU A CA 1
ATOM 4154 C C . LEU A 1 611 ? 65.375 17.181 -117.489 1.00 90.44 611 LEU A C 1
ATOM 4156 O O . LEU A 1 611 ? 64.356 16.855 -118.102 1.00 90.44 611 LEU A O 1
ATOM 4160 N N . VAL A 1 612 ? 66.011 18.333 -117.684 1.00 87.94 612 VAL A N 1
ATOM 4161 C CA . VAL A 1 612 ? 65.616 19.327 -118.683 1.00 87.94 612 VAL A CA 1
ATOM 4162 C C . VAL A 1 612 ? 66.366 19.048 -119.979 1.00 87.94 612 VAL A C 1
ATOM 4164 O O . VAL A 1 612 ? 67.585 18.909 -119.947 1.00 87.94 612 VAL A O 1
ATOM 4167 N N . THR A 1 613 ? 65.656 18.968 -121.102 1.00 87.06 613 THR A N 1
ATOM 4168 C CA . THR A 1 613 ? 66.208 18.722 -122.442 1.00 87.06 613 THR A CA 1
ATOM 4169 C C . THR A 1 613 ? 65.897 19.896 -123.351 1.00 87.06 613 THR A C 1
ATOM 4171 O O . THR A 1 613 ? 64.738 20.288 -123.479 1.00 87.06 613 THR A O 1
ATOM 4174 N N . ALA A 1 614 ? 66.928 20.452 -123.975 1.00 83.19 614 ALA A N 1
ATOM 4175 C CA . ALA A 1 614 ? 66.824 21.543 -124.926 1.00 83.19 614 ALA A CA 1
ATOM 4176 C C . ALA A 1 614 ? 66.314 21.043 -126.286 1.00 83.19 614 ALA A C 1
ATOM 4178 O O . ALA A 1 614 ? 66.950 20.201 -126.916 1.00 83.19 614 ALA A O 1
ATOM 4179 N N . ASN A 1 615 ? 65.188 21.584 -126.749 1.00 80.12 615 ASN A N 1
ATOM 4180 C CA . ASN A 1 615 ? 64.530 21.188 -127.995 1.00 80.12 615 ASN A CA 1
ATOM 4181 C C . ASN A 1 615 ? 64.824 22.174 -129.140 1.00 80.12 615 ASN A C 1
ATOM 4183 O O . ASN A 1 615 ? 65.276 21.763 -130.204 1.00 80.12 615 ASN A O 1
ATOM 4187 N N . PHE A 1 616 ? 64.574 23.471 -128.926 1.00 72.75 616 PHE A N 1
ATOM 4188 C CA . PHE A 1 616 ? 64.703 24.521 -129.944 1.00 72.75 616 PHE A CA 1
ATOM 4189 C C . PHE A 1 616 ? 65.391 25.746 -129.357 1.00 72.75 616 PHE A C 1
ATOM 4191 O O . PHE A 1 616 ? 65.175 26.066 -128.191 1.00 72.75 616 PHE A O 1
ATOM 4198 N N . THR A 1 617 ? 66.181 26.447 -130.172 1.00 69.75 617 THR A N 1
ATOM 4199 C CA . THR A 1 617 ? 66.815 27.711 -129.781 1.00 69.75 617 THR A CA 1
ATOM 4200 C C . THR A 1 617 ? 65.770 28.716 -129.305 1.00 69.75 617 THR A C 1
ATOM 4202 O O . THR A 1 617 ? 64.786 28.968 -129.998 1.00 69.75 617 THR A O 1
ATOM 4205 N N . GLY A 1 618 ? 65.991 29.296 -128.128 1.00 65.81 618 GLY A N 1
ATOM 4206 C CA . GLY A 1 618 ? 65.039 30.191 -127.483 1.00 65.81 618 GLY A CA 1
ATOM 4207 C C . GLY A 1 618 ? 65.208 30.215 -125.966 1.00 65.81 618 GLY A C 1
ATOM 4208 O O . GLY A 1 618 ? 66.244 29.816 -125.432 1.00 65.81 618 GLY A O 1
ATOM 4209 N N . GLN A 1 619 ? 64.198 30.719 -125.264 1.00 64.25 619 GLN A N 1
ATOM 4210 C CA . GLN A 1 619 ? 64.201 30.861 -123.808 1.00 64.25 619 GLN A CA 1
ATOM 4211 C C . GLN A 1 619 ? 62.898 30.311 -123.233 1.00 64.25 619 GLN A C 1
ATOM 4213 O O . GLN A 1 619 ? 61.828 30.568 -123.774 1.00 64.25 619 GLN A O 1
ATOM 4218 N N . THR A 1 620 ? 62.985 29.577 -122.126 1.00 68.69 620 THR A N 1
ATOM 4219 C CA . THR A 1 620 ? 61.818 29.053 -121.407 1.00 68.69 620 THR A CA 1
ATOM 4220 C C . THR A 1 620 ? 62.089 28.924 -119.907 1.00 68.69 620 THR A C 1
ATOM 4222 O O . THR A 1 620 ? 63.180 29.229 -119.426 1.00 68.69 620 THR A O 1
ATOM 4225 N N . PHE A 1 621 ? 61.093 28.475 -119.146 1.00 72.06 621 PHE A N 1
ATOM 4226 C CA . PHE A 1 621 ? 61.174 28.268 -117.705 1.00 72.06 621 PHE A CA 1
ATOM 4227 C C . PHE A 1 621 ? 60.660 26.880 -117.329 1.00 72.06 621 PHE A C 1
ATOM 4229 O O . PHE A 1 621 ? 59.676 26.387 -117.887 1.00 72.06 621 PHE A O 1
ATOM 4236 N N . VAL A 1 622 ? 61.303 26.288 -116.325 1.00 73.19 622 VAL A N 1
ATOM 4237 C CA . VAL A 1 622 ? 60.878 25.053 -115.666 1.00 73.19 622 VAL A CA 1
ATOM 4238 C C . VAL A 1 622 ? 60.517 25.366 -114.217 1.00 73.19 622 VAL A C 1
ATOM 4240 O O . VAL A 1 622 ? 61.350 25.858 -113.457 1.00 73.19 622 VAL A O 1
ATOM 4243 N N . ILE A 1 623 ? 59.279 25.074 -113.820 1.00 74.88 623 ILE A N 1
ATOM 4244 C CA . ILE A 1 623 ? 58.805 25.223 -112.439 1.00 74.88 623 ILE A CA 1
ATOM 4245 C C . ILE A 1 623 ? 58.926 23.881 -111.722 1.00 74.88 623 ILE A C 1
ATOM 4247 O O . ILE A 1 623 ? 58.470 22.863 -112.240 1.00 74.88 623 ILE A O 1
ATOM 4251 N N . SER A 1 624 ? 59.516 23.902 -110.527 1.00 81.94 624 SER A N 1
ATOM 4252 C CA . SER A 1 624 ? 59.631 22.759 -109.620 1.00 81.94 624 SER A CA 1
ATOM 4253 C C . SER A 1 624 ? 58.786 23.014 -108.375 1.00 81.94 624 SER A C 1
ATOM 4255 O O . SER A 1 624 ? 59.000 24.016 -107.696 1.00 81.94 624 SER A O 1
ATOM 4257 N N . SER A 1 625 ? 57.842 22.132 -108.052 1.00 77.19 625 SER A N 1
ATOM 4258 C CA . SER A 1 625 ? 56.949 22.291 -106.895 1.00 77.19 625 SER A CA 1
ATOM 4259 C C . SER A 1 625 ? 56.952 21.075 -105.973 1.00 77.19 625 SER A C 1
ATOM 4261 O O . SER A 1 625 ? 56.921 19.946 -106.460 1.00 77.19 625 SER A O 1
ATOM 4263 N N . VAL A 1 626 ? 56.920 21.317 -104.661 1.00 78.62 626 VAL A N 1
ATOM 4264 C CA . VAL A 1 626 ? 56.673 20.330 -103.598 1.00 78.62 626 VAL A CA 1
ATOM 4265 C C . VAL A 1 626 ? 55.465 20.824 -102.809 1.00 78.62 626 VAL A C 1
ATOM 4267 O O . VAL A 1 626 ? 55.448 21.972 -102.365 1.00 78.62 626 VAL A O 1
ATOM 4270 N N . ASP A 1 627 ? 54.443 19.982 -102.671 1.00 77.94 627 ASP A N 1
ATOM 4271 C CA . ASP A 1 627 ? 53.132 20.365 -102.132 1.00 77.94 627 ASP A CA 1
ATOM 4272 C C . ASP A 1 627 ? 52.536 21.579 -102.880 1.00 77.94 627 ASP A C 1
ATOM 4274 O O . ASP A 1 627 ? 52.308 21.520 -104.092 1.00 77.94 627 ASP A O 1
ATOM 4278 N N . HIS A 1 628 ? 52.296 22.689 -102.175 1.00 73.94 628 HIS A N 1
ATOM 4279 C CA . HIS A 1 628 ? 51.803 23.956 -102.728 1.00 73.94 628 HIS A CA 1
ATOM 4280 C C . HIS A 1 628 ? 52.907 25.007 -102.923 1.00 73.94 628 HIS A C 1
ATOM 4282 O O . HIS A 1 628 ? 52.617 26.135 -103.322 1.00 73.94 628 HIS A O 1
ATOM 4288 N N . THR A 1 629 ? 54.165 24.646 -102.669 1.00 73.56 629 THR A N 1
ATOM 4289 C CA . THR A 1 629 ? 55.312 25.557 -102.691 1.00 73.56 629 THR A CA 1
ATOM 4290 C C . THR A 1 629 ? 56.177 25.272 -103.921 1.00 73.56 629 THR A C 1
ATOM 4292 O O . THR A 1 629 ? 56.407 24.116 -104.274 1.00 73.56 629 THR A O 1
ATOM 4295 N N . SER A 1 630 ? 56.663 26.308 -104.613 1.00 75.75 630 SER A N 1
ATOM 4296 C CA . SER A 1 630 ? 57.410 26.143 -105.871 1.00 75.75 630 SER A CA 1
ATOM 4297 C C . SER A 1 630 ? 58.589 27.099 -106.029 1.00 75.75 630 SER A C 1
ATOM 4299 O O . SER A 1 630 ? 58.533 28.236 -105.561 1.00 75.75 630 SER A O 1
ATOM 4301 N N . ASP A 1 631 ? 59.602 26.672 -106.783 1.00 73.56 631 ASP A N 1
ATOM 4302 C CA . ASP A 1 631 ? 60.696 27.517 -107.273 1.00 73.56 631 ASP A CA 1
ATOM 4303 C C . ASP A 1 631 ? 60.905 27.330 -108.789 1.00 73.56 631 ASP A C 1
ATOM 4305 O O . ASP A 1 631 ? 60.376 26.393 -109.393 1.00 73.56 631 ASP A O 1
ATOM 4309 N N . THR A 1 632 ? 61.615 28.252 -109.440 1.00 73.06 632 THR A N 1
ATOM 4310 C CA . THR A 1 632 ? 61.708 28.320 -110.913 1.00 73.06 632 THR A CA 1
ATOM 4311 C C . THR A 1 632 ? 63.153 28.312 -111.405 1.00 73.06 632 THR A C 1
ATOM 4313 O O . THR A 1 632 ? 63.991 29.053 -110.893 1.00 73.06 632 THR A O 1
ATOM 4316 N N . THR A 1 633 ? 63.418 27.526 -112.451 1.00 72.94 633 THR A N 1
ATOM 4317 C CA . THR A 1 633 ? 64.662 27.548 -113.228 1.00 72.94 633 THR A CA 1
ATOM 4318 C C . THR A 1 633 ? 64.418 28.174 -114.596 1.00 72.94 633 THR A C 1
ATOM 4320 O O . THR A 1 633 ? 63.512 27.767 -115.321 1.00 72.94 633 THR A O 1
ATOM 4323 N N . PHE A 1 634 ? 65.263 29.124 -114.979 1.00 65.88 634 PHE A N 1
ATOM 4324 C CA . PHE A 1 634 ? 65.316 29.656 -116.337 1.00 65.88 634 PHE A CA 1
ATOM 4325 C C . PHE A 1 634 ? 66.170 28.769 -117.242 1.00 65.88 634 PHE A C 1
ATOM 4327 O O . PHE A 1 634 ? 67.267 28.372 -116.848 1.00 65.88 634 PHE A O 1
ATOM 4334 N N . VAL A 1 635 ? 65.707 28.508 -118.462 1.00 69.62 635 VAL A N 1
ATOM 4335 C CA . VAL A 1 635 ? 66.389 27.670 -119.452 1.00 69.62 635 VAL A CA 1
ATOM 4336 C C . VAL A 1 635 ? 66.638 28.481 -120.720 1.00 69.62 635 VAL A C 1
ATOM 4338 O O . VAL A 1 635 ? 65.698 28.962 -121.350 1.00 69.62 635 VAL A O 1
ATOM 4341 N N . ALA A 1 636 ? 67.904 28.608 -121.107 1.00 65.19 636 ALA A N 1
ATOM 4342 C CA . ALA A 1 636 ? 68.309 29.235 -122.361 1.00 65.19 636 ALA A CA 1
ATOM 4343 C C . ALA A 1 636 ? 68.845 28.160 -123.307 1.00 65.19 636 ALA A C 1
ATOM 4345 O O . ALA A 1 636 ? 69.797 27.462 -122.959 1.00 65.19 636 ALA A O 1
ATOM 4346 N N . VAL A 1 637 ? 68.251 28.043 -124.494 1.00 69.31 637 VAL A N 1
ATOM 4347 C CA . VAL A 1 637 ? 68.677 27.091 -125.522 1.00 69.31 637 VAL A CA 1
ATOM 4348 C C . VAL A 1 637 ? 69.390 27.828 -126.646 1.00 69.31 637 VAL A C 1
ATOM 4350 O O . VAL A 1 637 ? 68.805 28.686 -127.305 1.00 69.31 637 VAL A O 1
ATOM 4353 N N . LEU A 1 638 ? 70.659 27.494 -126.864 1.00 61.59 638 LEU A N 1
ATOM 4354 C CA . LEU A 1 638 ? 71.555 28.153 -127.816 1.00 61.59 638 LEU A CA 1
ATOM 4355 C C . LEU A 1 638 ? 71.556 27.426 -129.180 1.00 61.59 638 LEU A C 1
ATOM 4357 O O . LEU A 1 638 ? 71.389 26.208 -129.237 1.00 61.59 638 LEU A O 1
ATOM 4361 N N . GLY A 1 639 ? 71.713 28.171 -130.284 1.00 55.16 639 GLY A N 1
ATOM 4362 C CA . GLY A 1 639 ? 71.785 27.639 -131.660 1.00 55.16 639 GLY A CA 1
ATOM 4363 C C . GLY A 1 639 ? 73.219 27.534 -132.206 1.00 55.16 639 GLY A C 1
ATOM 4364 O O . GLY A 1 639 ? 74.104 28.279 -131.777 1.00 55.16 639 GLY A O 1
ATOM 4365 N N . GLU A 1 640 ? 73.458 26.624 -133.160 1.00 47.91 640 GLU A N 1
ATOM 4366 C CA . GLU A 1 640 ? 74.775 26.421 -133.788 1.00 47.91 640 GLU A CA 1
ATOM 4367 C C . GLU A 1 640 ? 75.227 27.658 -134.594 1.00 47.91 640 GLU A C 1
ATOM 4369 O O . GLU A 1 640 ? 74.481 28.193 -135.410 1.00 47.91 640 GLU A O 1
ATOM 4374 N N . GLY A 1 641 ? 76.467 28.119 -134.373 1.00 48.94 641 GLY A N 1
ATOM 4375 C CA . GLY A 1 641 ? 77.092 29.208 -135.142 1.00 48.94 641 GLY A CA 1
ATOM 4376 C C . GLY A 1 641 ? 76.900 30.637 -134.608 1.00 48.94 641 GLY A C 1
ATOM 4377 O O . GLY A 1 641 ? 77.403 31.580 -135.217 1.00 48.94 641 GLY A O 1
ATOM 4378 N N . SER A 1 642 ? 76.233 30.832 -133.467 1.00 44.72 642 SER A N 1
ATOM 4379 C CA . SER A 1 642 ? 76.087 32.165 -132.863 1.00 44.72 642 SER A CA 1
ATOM 4380 C C . SER A 1 642 ? 77.372 32.596 -132.131 1.00 44.72 642 SER A C 1
ATOM 4382 O O . SER A 1 642 ? 77.638 32.155 -131.013 1.00 44.72 642 SER A O 1
ATOM 4384 N N . LEU A 1 643 ? 78.184 33.450 -132.771 1.00 41.44 643 LEU A N 1
ATOM 4385 C CA . LEU A 1 643 ? 79.325 34.176 -132.171 1.00 41.44 643 LEU A CA 1
ATOM 4386 C C . LEU A 1 643 ? 78.901 35.500 -131.503 1.00 41.44 643 LEU A C 1
ATOM 4388 O O . LEU A 1 643 ? 79.732 36.370 -131.244 1.00 41.44 643 LEU A O 1
ATOM 4392 N N . LEU A 1 644 ? 77.606 35.695 -131.262 1.00 41.22 644 LEU A N 1
ATOM 4393 C CA . LEU A 1 644 ? 77.093 36.937 -130.699 1.00 41.22 644 LEU A CA 1
ATOM 4394 C C . LEU A 1 644 ? 77.146 36.895 -129.176 1.00 41.22 644 LEU A C 1
ATOM 4396 O O . LEU A 1 644 ? 76.664 35.951 -128.551 1.00 41.22 644 LEU A O 1
ATOM 4400 N N . SER A 1 645 ? 77.702 37.959 -128.598 1.00 46.97 645 SER A N 1
ATOM 4401 C CA . SER A 1 645 ? 77.526 38.287 -127.193 1.00 46.97 645 SER A CA 1
ATOM 4402 C C . SER A 1 645 ? 76.031 38.355 -126.895 1.00 46.97 645 SER A C 1
ATOM 4404 O O . SER A 1 645 ? 75.294 39.084 -127.560 1.00 46.97 645 SER A O 1
ATOM 4406 N N . THR A 1 646 ? 75.552 37.558 -125.947 1.00 46.22 646 THR A N 1
ATOM 4407 C CA . THR A 1 646 ? 74.130 37.529 -125.594 1.00 46.22 646 THR A CA 1
ATOM 4408 C C . THR A 1 646 ? 73.907 38.384 -124.365 1.00 46.22 646 THR A C 1
ATOM 4410 O O . THR A 1 646 ? 74.432 38.078 -123.295 1.00 46.22 646 THR A O 1
ATOM 4413 N N . ALA A 1 647 ? 73.145 39.464 -124.530 1.00 43.41 647 ALA A N 1
ATOM 4414 C CA . ALA A 1 647 ? 72.613 40.232 -123.419 1.00 43.41 647 ALA A CA 1
ATOM 4415 C C . ALA A 1 647 ? 71.309 39.577 -122.933 1.00 43.41 647 ALA A C 1
ATOM 4417 O O . ALA A 1 647 ? 70.440 39.255 -123.743 1.00 43.41 647 ALA A O 1
ATOM 4418 N N . PHE A 1 648 ? 71.155 39.391 -121.626 1.00 51.19 648 PHE A N 1
ATOM 4419 C CA . PHE A 1 648 ? 69.948 38.859 -120.996 1.00 51.19 648 PHE A CA 1
ATOM 4420 C C . PHE A 1 648 ? 69.529 39.777 -119.865 1.00 51.19 648 PHE A C 1
ATOM 4422 O O . PHE A 1 648 ? 70.358 40.128 -119.036 1.00 51.19 648 PHE A O 1
ATOM 4429 N N . ALA A 1 649 ? 68.252 40.126 -119.782 1.00 47.22 649 ALA A N 1
ATOM 4430 C CA . ALA A 1 649 ? 67.719 40.811 -118.616 1.00 47.22 649 ALA A CA 1
ATOM 4431 C C . ALA A 1 649 ? 66.993 39.780 -117.739 1.00 47.22 649 ALA A C 1
ATOM 4433 O O . ALA A 1 649 ? 66.016 39.176 -118.178 1.00 47.22 649 ALA A O 1
ATOM 4434 N N . ASN A 1 650 ? 67.494 39.532 -116.527 1.00 46.72 650 ASN A N 1
ATOM 4435 C CA . ASN A 1 650 ? 66.858 38.601 -115.594 1.00 46.72 650 ASN A CA 1
ATOM 4436 C C . ASN A 1 650 ? 65.873 39.365 -114.704 1.00 46.72 650 ASN A C 1
ATOM 4438 O O . ASN A 1 650 ? 66.284 40.108 -113.816 1.00 46.72 650 ASN A O 1
ATOM 4442 N N . GLY A 1 651 ? 64.574 39.201 -114.941 1.00 50.50 651 GLY A N 1
ATOM 4443 C CA . GLY A 1 651 ? 63.554 39.803 -114.092 1.00 50.50 651 GLY A CA 1
ATOM 4444 C C . GLY A 1 651 ? 62.150 39.361 -114.473 1.00 50.50 651 GLY A C 1
ATOM 4445 O O . GLY A 1 651 ? 61.646 39.732 -115.527 1.00 50.50 651 GLY A O 1
ATOM 4446 N N . GLN A 1 652 ? 61.504 38.597 -113.593 1.00 50.97 652 GLN A N 1
ATOM 4447 C CA . GLN A 1 652 ? 60.052 38.431 -113.589 1.00 50.97 652 GLN A CA 1
ATOM 4448 C C . GLN A 1 652 ? 59.510 38.945 -112.261 1.00 50.97 652 GLN A C 1
ATOM 4450 O O . GLN A 1 652 ? 60.028 38.600 -111.197 1.00 50.97 652 GLN A O 1
ATOM 4455 N N . VAL A 1 653 ? 58.446 39.741 -112.317 1.00 49.75 653 VAL A N 1
ATOM 4456 C CA . VAL A 1 653 ? 57.665 40.069 -111.124 1.00 49.75 653 VAL A CA 1
ATOM 4457 C C . VAL A 1 653 ? 56.640 38.968 -110.944 1.00 49.75 653 VAL A C 1
ATOM 4459 O O . VAL A 1 653 ? 55.756 38.777 -111.780 1.00 49.75 653 VAL A O 1
ATOM 4462 N N . ARG A 1 654 ? 56.820 38.185 -109.880 1.00 50.84 654 ARG A N 1
ATOM 4463 C CA . ARG A 1 654 ? 55.880 37.128 -109.526 1.00 50.84 654 ARG A CA 1
ATOM 4464 C C . ARG A 1 654 ? 54.546 37.754 -109.062 1.00 50.84 654 ARG A C 1
ATOM 4466 O O . ARG A 1 654 ? 54.562 38.867 -108.529 1.00 50.84 654 ARG A O 1
ATOM 4473 N N . PRO A 1 655 ? 53.400 37.066 -109.216 1.00 44.25 655 PRO A N 1
ATOM 4474 C CA . PRO A 1 655 ? 52.093 37.584 -108.789 1.00 44.25 655 PRO A CA 1
ATOM 4475 C C . PRO A 1 655 ? 51.995 37.922 -107.288 1.00 44.25 655 PRO A C 1
ATOM 4477 O O . PRO A 1 655 ? 51.100 38.653 -106.880 1.00 44.25 655 PRO A O 1
ATOM 4480 N N . ASP A 1 656 ? 52.898 37.387 -106.464 1.00 47.38 656 ASP A N 1
ATOM 4481 C CA . ASP A 1 656 ? 52.962 37.524 -105.005 1.00 47.38 656 ASP A CA 1
ATOM 4482 C C . ASP A 1 656 ? 53.873 38.667 -104.509 1.00 47.38 656 ASP A C 1
ATOM 4484 O O . ASP A 1 656 ? 53.948 38.922 -103.304 1.00 47.38 656 ASP A O 1
ATOM 4488 N N . VAL A 1 657 ? 54.541 39.400 -105.408 1.00 56.00 657 VAL A N 1
ATOM 4489 C CA . VAL A 1 657 ? 55.365 40.561 -105.031 1.00 56.00 657 VAL A CA 1
ATOM 4490 C C . VAL A 1 657 ? 54.467 41.753 -104.678 1.00 56.00 657 VAL A C 1
ATOM 4492 O O . VAL A 1 657 ? 53.580 42.136 -105.440 1.00 56.00 657 VAL A O 1
ATOM 4495 N N . ARG A 1 658 ? 54.691 42.362 -103.505 1.00 59.47 658 ARG A N 1
ATOM 4496 C CA . ARG A 1 658 ? 53.848 43.454 -102.990 1.00 59.47 658 ARG A CA 1
ATOM 4497 C C . ARG A 1 658 ? 54.048 44.762 -103.779 1.00 59.47 658 ARG A C 1
ATOM 4499 O O . ARG A 1 658 ? 55.187 45.102 -104.109 1.00 59.47 658 ARG A O 1
ATOM 4506 N N . PRO A 1 659 ? 52.980 45.554 -104.005 1.00 68.12 659 PRO A N 1
ATOM 4507 C CA . PRO A 1 659 ? 53.107 46.915 -104.517 1.00 68.12 659 PRO A CA 1
ATOM 4508 C C . PRO A 1 659 ? 54.078 47.744 -103.668 1.00 68.12 659 PRO A C 1
ATOM 4510 O O . PRO A 1 659 ? 54.017 47.732 -102.438 1.00 68.12 659 PRO A O 1
ATOM 4513 N N . GLY A 1 660 ? 54.987 48.457 -104.327 1.00 64.12 660 GLY A N 1
ATOM 4514 C CA . GLY A 1 660 ? 56.027 49.274 -103.709 1.00 64.12 660 GLY A CA 1
ATOM 4515 C C . GLY A 1 660 ? 57.403 48.612 -103.599 1.00 64.12 660 GLY A C 1
ATOM 4516 O O . GLY A 1 660 ? 58.368 49.335 -103.349 1.00 64.12 660 GLY A O 1
ATOM 4517 N N . THR A 1 661 ? 57.530 47.297 -103.817 1.00 69.94 661 THR A N 1
ATOM 4518 C CA . THR A 1 661 ? 58.833 46.613 -103.868 1.00 69.94 661 THR A CA 1
ATOM 4519 C C . THR A 1 661 ? 59.658 47.103 -105.062 1.00 69.94 661 THR A C 1
ATOM 4521 O O . THR A 1 661 ? 59.138 47.256 -106.167 1.00 69.94 661 THR A O 1
ATOM 4524 N N . VAL A 1 662 ? 60.952 47.348 -104.842 1.00 68.44 662 VAL A N 1
ATOM 4525 C CA . VAL A 1 662 ? 61.913 47.658 -105.910 1.00 68.44 662 VAL A CA 1
ATOM 4526 C C . VAL A 1 662 ? 62.558 46.357 -106.372 1.00 68.44 662 VAL A C 1
ATOM 4528 O O . VAL A 1 662 ? 63.096 45.608 -105.559 1.00 68.44 662 VAL A O 1
ATOM 4531 N N . VAL A 1 663 ? 62.485 46.092 -107.673 1.00 64.81 663 VAL A N 1
ATOM 4532 C CA . VAL A 1 663 ? 63.092 44.940 -108.337 1.00 64.81 663 VAL A CA 1
ATOM 4533 C C . VAL A 1 663 ? 64.301 45.424 -109.125 1.00 64.81 663 VAL A C 1
ATOM 4535 O O . VAL A 1 663 ? 64.211 46.375 -109.905 1.00 64.81 663 VAL A O 1
ATOM 4538 N N . GLU A 1 664 ? 65.435 44.767 -108.914 1.00 65.00 664 GLU A N 1
ATOM 4539 C CA . GLU A 1 664 ? 66.658 45.009 -109.671 1.00 65.00 664 GLU A CA 1
ATOM 4540 C C . GLU A 1 664 ? 66.765 43.986 -110.795 1.00 65.00 664 GLU A C 1
ATOM 4542 O O . GLU A 1 664 ? 66.742 42.778 -110.560 1.00 65.00 664 GLU A O 1
ATOM 4547 N N . ILE A 1 665 ? 66.875 44.481 -112.020 1.00 66.00 665 ILE A N 1
ATOM 4548 C CA . ILE A 1 665 ? 66.965 43.676 -113.227 1.00 66.00 665 ILE A CA 1
ATOM 4549 C C . ILE A 1 665 ? 68.368 43.857 -113.798 1.00 66.00 665 ILE A C 1
ATOM 4551 O O . ILE A 1 665 ? 68.642 44.880 -114.438 1.00 66.00 665 ILE A O 1
ATOM 4555 N N . PRO A 1 666 ? 69.275 42.893 -113.582 1.00 60.75 666 PRO A N 1
ATOM 4556 C CA . PRO A 1 666 ? 70.564 42.908 -114.241 1.00 60.75 666 PRO A CA 1
ATOM 4557 C C . PRO A 1 666 ? 70.396 42.515 -115.713 1.00 60.75 666 PRO A C 1
ATOM 4559 O O . PRO A 1 666 ? 69.854 41.457 -116.037 1.00 60.75 666 PRO A O 1
ATOM 4562 N N . VAL A 1 667 ? 70.898 43.370 -116.597 1.00 64.38 667 VAL A N 1
ATOM 4563 C CA . VAL A 1 667 ? 71.221 43.072 -117.990 1.00 64.38 667 VAL A CA 1
ATOM 4564 C C . VAL A 1 667 ? 72.638 42.515 -118.006 1.00 64.38 667 VAL A C 1
ATOM 4566 O O . VAL A 1 667 ? 73.609 43.237 -117.784 1.00 64.38 667 VAL A O 1
ATOM 4569 N N . ILE A 1 668 ? 72.751 41.216 -118.219 1.00 61.28 668 ILE A N 1
ATOM 4570 C CA . ILE A 1 668 ? 73.992 40.452 -118.192 1.00 61.28 668 ILE A CA 1
ATOM 4571 C C . ILE A 1 668 ? 74.428 40.197 -119.625 1.00 61.28 668 ILE A C 1
ATOM 4573 O O . ILE A 1 668 ? 73.635 39.676 -120.401 1.00 61.28 668 ILE A O 1
ATOM 4577 N N . LEU A 1 669 ? 75.674 40.518 -119.967 1.00 61.12 669 LEU A N 1
ATOM 4578 C CA . LEU A 1 669 ? 76.285 40.083 -121.218 1.00 61.12 669 LEU A CA 1
ATOM 4579 C C . LEU A 1 669 ? 77.180 38.874 -120.991 1.00 61.12 669 LEU A C 1
ATOM 4581 O O . LEU A 1 669 ? 78.036 38.873 -120.109 1.00 61.12 669 LEU A O 1
ATOM 4585 N N . ASP A 1 670 ? 76.977 37.863 -121.828 1.00 57.91 670 ASP A N 1
ATOM 4586 C CA . ASP A 1 670 ? 77.862 36.716 -121.973 1.00 57.91 670 ASP A CA 1
ATOM 4587 C C . ASP A 1 670 ? 78.701 36.881 -123.247 1.00 57.91 670 ASP A C 1
ATOM 4589 O O . ASP A 1 670 ? 78.185 36.901 -124.363 1.00 57.91 670 ASP A O 1
ATOM 4593 N N . MET A 1 671 ? 80.006 37.034 -123.055 1.00 55.47 671 MET A N 1
ATOM 4594 C CA . MET A 1 671 ? 81.061 37.144 -124.056 1.00 55.47 671 MET A CA 1
ATOM 4595 C C . MET A 1 671 ? 81.969 35.908 -124.089 1.00 55.47 671 MET A C 1
ATOM 4597 O O . MET A 1 671 ? 83.051 35.958 -124.671 1.00 55.47 671 MET A O 1
ATOM 4601 N N . SER A 1 672 ? 81.555 34.781 -123.505 1.00 55.25 672 SER A N 1
ATOM 4602 C CA . SER A 1 672 ? 82.345 33.539 -123.461 1.00 55.25 672 SER A CA 1
ATOM 4603 C C . SER A 1 672 ? 82.789 33.017 -124.834 1.00 55.25 672 SER A C 1
ATOM 4605 O O . SER A 1 672 ? 83.720 32.216 -124.904 1.00 55.25 672 SER A O 1
ATOM 4607 N N . ARG A 1 673 ? 82.167 33.489 -125.924 1.00 51.75 673 ARG A N 1
ATOM 4608 C CA . ARG A 1 673 ? 82.483 33.126 -127.315 1.00 51.75 673 ARG A CA 1
ATOM 4609 C C . ARG A 1 673 ? 83.062 34.281 -128.170 1.00 51.75 673 ARG A C 1
ATOM 4611 O O . ARG A 1 673 ? 83.207 34.100 -129.376 1.00 51.75 673 ARG A O 1
ATOM 4618 N N . ALA A 1 674 ? 83.419 35.437 -127.587 1.00 52.03 674 ALA A N 1
ATOM 4619 C CA . ALA A 1 674 ? 84.016 36.596 -128.284 1.00 52.03 674 ALA A CA 1
ATOM 4620 C C . ALA A 1 674 ? 85.563 36.670 -128.146 1.00 52.03 674 ALA A C 1
ATOM 4622 O O . ALA A 1 674 ? 86.133 36.151 -127.190 1.00 52.03 674 ALA A O 1
ATOM 4623 N N . SER A 1 675 ? 86.253 37.303 -129.113 1.00 49.78 675 SER A N 1
ATOM 4624 C CA . SER A 1 675 ? 87.733 37.416 -129.191 1.00 49.78 675 SER A CA 1
ATOM 4625 C C . SER A 1 675 ? 88.363 38.123 -127.964 1.00 49.78 675 SER A C 1
ATOM 4627 O O . SER A 1 675 ? 87.728 39.020 -127.412 1.00 49.78 675 SER A O 1
ATOM 4629 N N . PRO A 1 676 ? 89.614 37.807 -127.541 1.00 50.78 676 PRO A N 1
ATOM 4630 C CA . PRO A 1 676 ? 90.214 38.300 -126.286 1.00 50.78 676 PRO A CA 1
ATOM 4631 C C . PRO A 1 676 ? 90.493 39.811 -126.232 1.00 50.78 676 PRO A C 1
ATOM 4633 O O . PRO A 1 676 ? 90.818 40.341 -125.170 1.00 50.78 676 PRO A O 1
ATOM 4636 N N . ALA A 1 677 ? 90.407 40.510 -127.365 1.00 52.78 677 ALA A N 1
ATOM 4637 C CA . ALA A 1 677 ? 90.533 41.960 -127.427 1.00 52.78 677 ALA A CA 1
ATOM 4638 C C . ALA A 1 677 ? 89.184 42.580 -127.039 1.00 52.78 677 ALA A C 1
ATOM 4640 O O . ALA A 1 677 ? 88.343 42.832 -127.896 1.00 52.78 677 ALA A O 1
ATOM 4641 N N . GLY A 1 678 ? 88.962 42.729 -125.732 1.00 54.72 678 GLY A N 1
ATOM 4642 C CA . GLY A 1 678 ? 87.705 43.146 -125.110 1.00 54.72 678 GLY A CA 1
ATOM 4643 C C . GLY A 1 678 ? 87.278 44.589 -125.375 1.00 54.72 678 GLY A C 1
ATOM 4644 O O . GLY A 1 678 ? 86.993 45.288 -124.412 1.00 54.72 678 GLY A O 1
ATOM 4645 N N . ASP A 1 679 ? 87.213 45.017 -126.635 1.00 58.09 679 ASP A N 1
ATOM 4646 C CA . ASP A 1 679 ? 86.588 46.269 -127.058 1.00 58.09 679 ASP A CA 1
ATOM 4647 C C . ASP A 1 679 ? 85.121 45.994 -127.427 1.00 58.09 679 ASP A C 1
ATOM 4649 O O . ASP A 1 679 ? 84.810 45.284 -128.390 1.00 58.09 679 ASP A O 1
ATOM 4653 N N . LEU A 1 680 ? 84.202 46.493 -126.603 1.00 58.12 680 LEU A N 1
ATOM 4654 C CA . LEU A 1 680 ? 82.777 46.508 -126.897 1.00 58.12 680 LEU A CA 1
ATOM 4655 C C . LEU A 1 680 ? 82.577 47.609 -127.940 1.00 58.12 680 LEU A C 1
ATOM 4657 O O . LEU A 1 680 ? 82.615 48.797 -127.612 1.00 58.12 680 LEU A O 1
ATOM 4661 N N . GLY A 1 681 ? 82.341 47.223 -129.196 1.00 57.88 681 GLY A N 1
ATOM 4662 C CA . GLY A 1 681 ? 81.783 48.150 -130.182 1.00 57.88 681 GLY A CA 1
ATOM 4663 C C . GLY A 1 681 ? 80.468 48.774 -129.684 1.00 57.88 681 GLY A C 1
ATOM 4664 O O . GLY A 1 681 ? 79.970 48.444 -128.610 1.00 57.88 681 GLY A O 1
ATOM 4665 N N . SER A 1 682 ? 79.860 49.654 -130.479 1.00 60.25 682 SER A N 1
ATOM 4666 C CA . SER A 1 682 ? 78.547 50.223 -130.140 1.00 60.25 682 SER A CA 1
ATOM 4667 C C . SER A 1 682 ? 77.495 49.114 -130.032 1.00 60.25 682 SER A C 1
ATOM 4669 O O . SER A 1 682 ? 77.092 48.529 -131.042 1.00 60.25 682 SER A O 1
ATOM 4671 N N . VAL A 1 683 ? 77.044 48.825 -128.810 1.00 62.06 683 VAL A N 1
ATOM 4672 C CA . VAL A 1 683 ? 75.861 47.996 -128.581 1.00 62.06 683 VAL A CA 1
ATOM 4673 C C . VAL A 1 683 ? 74.733 48.911 -128.160 1.00 62.06 683 VAL A C 1
ATOM 4675 O O . VAL A 1 683 ? 74.802 49.579 -127.128 1.00 62.06 683 VAL A O 1
ATOM 4678 N N . GLN A 1 684 ? 73.682 48.919 -128.970 1.00 64.06 684 GLN A N 1
ATOM 4679 C CA . GLN A 1 684 ? 72.452 49.631 -128.674 1.00 64.06 684 GLN A CA 1
ATOM 4680 C C . GLN A 1 684 ? 71.349 48.617 -128.418 1.00 64.06 684 GLN A C 1
ATOM 4682 O O . GLN A 1 684 ? 71.184 47.646 -129.164 1.00 64.06 684 GLN A O 1
ATOM 4687 N N . GLY A 1 685 ? 70.590 48.850 -127.358 1.00 67.19 685 GLY A N 1
ATOM 4688 C CA . GLY A 1 685 ? 69.447 48.032 -127.017 1.00 67.19 685 GLY A CA 1
ATOM 4689 C C . GLY A 1 685 ? 68.361 48.832 -126.330 1.00 67.19 685 GLY A C 1
ATOM 4690 O O . GLY A 1 685 ? 68.548 49.974 -125.909 1.00 67.19 685 GLY A O 1
ATOM 4691 N N . HIS A 1 686 ? 67.196 48.211 -126.240 1.00 66.31 686 HIS A N 1
ATOM 4692 C CA . HIS A 1 686 ? 66.104 48.738 -125.451 1.00 66.31 686 HIS A CA 1
ATOM 4693 C C . HIS A 1 686 ? 65.453 47.631 -124.632 1.00 66.31 686 HIS A C 1
ATOM 4695 O O . HIS A 1 686 ? 65.245 46.510 -125.103 1.00 66.31 686 HIS A O 1
ATOM 4701 N N . LEU A 1 687 ? 65.153 47.965 -123.384 1.00 69.19 687 LEU A N 1
ATOM 4702 C CA . LEU A 1 687 ? 64.401 47.146 -122.454 1.00 69.19 687 LEU A CA 1
ATOM 4703 C C . LEU A 1 687 ? 62.946 47.603 -122.493 1.00 69.19 687 LEU A C 1
ATOM 4705 O O . LEU A 1 687 ? 62.665 48.754 -122.156 1.00 69.19 687 LEU A O 1
ATOM 4709 N N . ARG A 1 688 ? 62.024 46.716 -122.876 1.00 64.88 688 ARG A N 1
ATOM 4710 C CA . ARG A 1 688 ? 60.585 46.975 -122.732 1.00 64.88 688 ARG A CA 1
ATOM 4711 C C . ARG A 1 688 ? 60.063 46.403 -121.422 1.00 64.88 688 ARG A C 1
ATOM 4713 O O . ARG A 1 688 ? 60.338 45.243 -121.120 1.00 64.88 688 ARG A O 1
ATOM 4720 N N . TYR A 1 689 ? 59.295 47.198 -120.685 1.00 67.62 689 TYR A N 1
ATOM 4721 C CA . TYR A 1 689 ? 58.588 46.781 -119.477 1.00 67.62 689 TYR A CA 1
ATOM 4722 C C . TYR A 1 689 ? 57.121 47.225 -119.528 1.00 67.62 689 TYR A C 1
ATOM 4724 O O . TYR A 1 689 ? 56.769 48.187 -120.210 1.00 67.62 689 TYR A O 1
ATOM 4732 N N . ASP A 1 690 ? 56.262 46.497 -118.819 1.00 70.31 690 ASP A N 1
ATOM 4733 C CA . ASP A 1 690 ? 54.829 46.784 -118.747 1.00 70.31 690 ASP A CA 1
ATOM 4734 C C . ASP A 1 690 ? 54.570 47.961 -117.796 1.00 70.31 690 ASP A C 1
ATOM 4736 O O . ASP A 1 690 ? 54.826 47.860 -116.594 1.00 70.31 690 ASP A O 1
ATOM 4740 N N . VAL A 1 691 ? 54.086 49.076 -118.341 1.00 69.69 691 VAL A N 1
ATOM 4741 C CA . VAL A 1 691 ? 53.854 50.325 -117.598 1.00 69.69 691 VAL A CA 1
ATOM 4742 C C . VAL A 1 691 ? 52.709 50.233 -116.596 1.00 69.69 691 VAL A C 1
ATOM 4744 O O . VAL A 1 691 ? 52.686 51.007 -115.644 1.00 69.69 691 VAL A O 1
ATOM 4747 N N . ASP A 1 692 ? 51.793 49.279 -116.772 1.00 66.69 692 ASP A N 1
ATOM 4748 C CA . ASP A 1 692 ? 50.662 49.099 -115.858 1.00 66.69 692 ASP A CA 1
ATOM 4749 C C . ASP A 1 692 ? 51.080 48.345 -114.581 1.00 66.69 692 ASP A C 1
ATOM 4751 O O . ASP A 1 692 ? 50.380 48.375 -113.568 1.00 66.69 692 ASP A O 1
ATOM 4755 N N . VAL A 1 693 ? 52.242 47.678 -114.606 1.00 66.94 693 VAL A N 1
ATOM 4756 C CA . VAL A 1 693 ? 52.757 46.848 -113.503 1.00 66.94 693 VAL A CA 1
ATOM 4757 C C . VAL A 1 693 ? 54.036 47.433 -112.900 1.00 66.94 693 VAL A C 1
ATOM 4759 O O . VAL A 1 693 ? 54.281 47.276 -111.700 1.00 66.94 693 VAL A O 1
ATOM 4762 N N . LEU A 1 694 ? 54.855 48.118 -113.703 1.00 71.69 694 LEU A N 1
ATOM 4763 C CA . LEU A 1 694 ? 56.201 48.551 -113.335 1.00 71.69 694 LEU A CA 1
ATOM 4764 C C . LEU A 1 694 ? 56.446 50.026 -113.655 1.00 71.69 694 LEU A C 1
ATOM 4766 O O . LEU A 1 694 ? 56.093 50.525 -114.718 1.00 71.69 694 LEU A O 1
ATOM 4770 N N . GLU A 1 695 ? 57.142 50.702 -112.745 1.00 79.50 695 GLU A N 1
ATOM 4771 C CA . GLU A 1 695 ? 57.624 52.073 -112.901 1.00 79.50 695 GLU A CA 1
ATOM 4772 C C . GLU A 1 695 ? 59.153 52.091 -112.947 1.00 79.50 695 GLU A C 1
ATOM 4774 O O . GLU A 1 695 ? 59.816 51.539 -112.065 1.00 79.50 695 GLU A O 1
ATOM 4779 N N . PHE A 1 696 ? 59.730 52.748 -113.954 1.00 79.19 696 PHE A N 1
ATOM 4780 C CA . PHE A 1 696 ? 61.176 52.941 -114.023 1.00 79.19 696 PHE A CA 1
ATOM 4781 C C . PHE A 1 696 ? 61.650 53.900 -112.930 1.00 79.19 696 PHE A C 1
ATOM 4783 O O . PHE A 1 696 ? 61.134 55.006 -112.809 1.00 79.19 696 PHE A O 1
ATOM 4790 N N . GLN A 1 697 ? 62.645 53.476 -112.148 1.00 81.94 697 GLN A N 1
ATOM 4791 C CA . GLN A 1 697 ? 63.234 54.291 -111.084 1.00 81.94 697 GLN A CA 1
ATOM 4792 C C . GLN A 1 697 ? 64.603 54.819 -111.502 1.00 81.94 697 GLN A C 1
ATOM 4794 O O . GLN A 1 697 ? 64.841 56.023 -111.528 1.00 81.94 697 GLN A O 1
ATOM 4799 N N . SER A 1 698 ? 65.517 53.910 -111.833 1.00 78.00 698 SER A N 1
ATOM 4800 C CA . SER A 1 698 ? 66.863 54.259 -112.268 1.00 78.00 698 SER A CA 1
ATOM 4801 C C . SER A 1 698 ? 67.481 53.130 -113.080 1.00 78.00 698 SER A C 1
ATOM 4803 O O . SER A 1 698 ? 67.056 51.978 -113.005 1.00 78.00 698 SER A O 1
ATOM 4805 N N . ALA A 1 699 ? 68.522 53.449 -113.841 1.00 75.56 699 ALA A N 1
ATOM 4806 C CA . ALA A 1 699 ? 69.438 52.447 -114.351 1.00 75.56 699 ALA A CA 1
ATOM 4807 C C . ALA A 1 699 ? 70.870 52.915 -114.120 1.00 75.56 699 ALA A C 1
ATOM 4809 O O . ALA A 1 699 ? 71.184 54.090 -114.311 1.00 75.56 699 ALA A O 1
ATOM 4810 N N . GLN A 1 700 ? 71.718 51.999 -113.666 1.00 74.31 700 GLN A N 1
ATOM 4811 C CA . GLN A 1 700 ? 73.129 52.260 -113.406 1.00 74.31 700 GLN A CA 1
ATOM 4812 C C . GLN A 1 700 ? 73.975 51.197 -114.102 1.00 74.31 700 GLN A C 1
ATOM 4814 O O . GLN A 1 700 ? 73.595 50.027 -114.162 1.00 74.31 700 GLN A O 1
ATOM 4819 N N . SER A 1 701 ? 75.106 51.627 -114.654 1.00 71.31 701 SER A N 1
ATOM 4820 C CA . SER A 1 701 ? 76.116 50.754 -115.242 1.00 71.31 701 SER A CA 1
ATOM 4821 C C . SER A 1 701 ? 77.406 50.901 -114.447 1.00 71.31 701 SER A C 1
ATOM 4823 O O . SER A 1 701 ? 77.817 52.022 -114.150 1.00 71.31 701 SER A O 1
ATOM 4825 N N . ASP A 1 702 ? 78.039 49.771 -114.144 1.00 66.00 702 ASP A N 1
ATOM 4826 C CA . ASP A 1 702 ? 79.325 49.714 -113.442 1.00 66.00 702 ASP A CA 1
ATOM 4827 C C . ASP A 1 702 ? 80.509 49.543 -114.425 1.00 66.00 702 ASP A C 1
ATOM 4829 O O . ASP A 1 702 ? 81.626 49.224 -114.019 1.00 66.00 702 ASP A O 1
ATOM 4833 N N . LEU A 1 703 ? 80.280 49.722 -115.735 1.00 66.69 703 LEU A N 1
ATOM 4834 C CA . LEU A 1 703 ? 81.310 49.618 -116.777 1.00 66.69 703 LEU A CA 1
ATOM 4835 C C . LEU A 1 703 ? 82.130 50.906 -116.928 1.00 66.69 703 LEU A C 1
ATOM 4837 O O . LEU A 1 703 ? 81.596 52.012 -116.921 1.00 66.69 703 LEU A O 1
ATOM 4841 N N . ALA A 1 704 ? 83.436 50.755 -117.165 1.00 59.78 704 ALA A N 1
ATOM 4842 C CA . ALA A 1 704 ? 84.327 51.858 -117.515 1.00 59.78 704 ALA A CA 1
ATOM 4843 C C . ALA A 1 704 ? 84.214 52.187 -119.023 1.00 59.78 704 ALA A C 1
ATOM 4845 O O . ALA A 1 704 ? 84.775 51.479 -119.860 1.00 59.78 704 ALA A O 1
ATOM 4846 N N . GLY A 1 705 ? 83.472 53.243 -119.381 1.00 63.03 705 GLY A N 1
ATOM 4847 C CA . GLY A 1 705 ? 83.234 53.661 -120.774 1.00 63.03 705 GLY A CA 1
ATOM 4848 C C . GLY A 1 705 ? 82.142 54.731 -120.909 1.00 63.03 705 GLY A C 1
ATOM 4849 O O . GLY A 1 705 ? 81.654 55.245 -119.902 1.00 63.03 705 GLY A O 1
ATOM 4850 N N . SER A 1 706 ? 81.746 55.076 -122.143 1.00 59.31 706 SER A N 1
ATOM 4851 C CA . SER A 1 706 ? 80.583 55.946 -122.369 1.00 59.31 706 SER A CA 1
ATOM 4852 C C . SER A 1 706 ? 79.307 55.109 -122.387 1.00 59.31 706 SER A C 1
ATOM 4854 O O . SER A 1 706 ? 79.129 54.241 -123.246 1.00 59.31 706 SER A O 1
ATOM 4856 N N . VAL A 1 707 ? 78.418 55.386 -121.436 1.00 66.75 707 VAL A N 1
ATOM 4857 C CA . VAL A 1 707 ? 77.091 54.776 -121.338 1.00 66.75 707 VAL A CA 1
ATOM 4858 C C . VAL A 1 707 ? 76.053 55.876 -121.508 1.00 66.75 707 VAL A C 1
ATOM 4860 O O . VAL A 1 707 ? 75.963 56.784 -120.684 1.00 66.75 707 VAL A O 1
ATOM 4863 N N . GLU A 1 708 ? 75.263 55.787 -122.574 1.00 71.00 708 GLU A N 1
ATOM 4864 C CA . GLU A 1 708 ? 74.079 56.619 -122.758 1.00 71.00 708 GLU A CA 1
ATOM 4865 C C . GLU A 1 708 ? 72.847 55.811 -122.361 1.00 71.00 708 GLU A C 1
ATOM 4867 O O . GLU A 1 708 ? 72.529 54.784 -122.962 1.00 71.00 708 GLU A O 1
ATOM 4872 N N . ILE A 1 709 ? 72.143 56.281 -121.334 1.00 72.69 709 ILE A N 1
ATOM 4873 C CA . ILE A 1 709 ? 70.851 55.739 -120.918 1.00 72.69 709 ILE A CA 1
ATOM 4874 C C . ILE A 1 709 ? 69.819 56.830 -121.145 1.00 72.69 709 ILE A C 1
ATOM 4876 O O . ILE A 1 709 ? 69.960 57.943 -120.639 1.00 72.69 709 ILE A O 1
ATOM 4880 N N . ASN A 1 710 ? 68.763 56.503 -121.880 1.00 75.56 710 ASN A N 1
ATOM 4881 C CA . ASN A 1 710 ? 67.631 57.397 -122.051 1.00 75.56 710 ASN A CA 1
ATOM 4882 C C . ASN A 1 710 ? 66.326 56.605 -121.945 1.00 75.56 710 ASN A C 1
ATOM 4884 O O . ASN A 1 710 ? 66.208 55.502 -122.474 1.00 75.56 710 ASN A O 1
ATOM 4888 N N . ALA A 1 711 ? 65.330 57.188 -121.290 1.00 70.12 711 ALA A N 1
ATOM 4889 C CA . ALA A 1 711 ? 63.967 56.679 -121.239 1.00 70.12 711 ALA A CA 1
ATOM 4890 C C . ALA A 1 711 ? 63.074 57.614 -122.074 1.00 70.12 711 ALA A C 1
ATOM 4892 O O . ALA A 1 711 ? 62.403 58.483 -121.517 1.00 70.12 711 ALA A O 1
ATOM 4893 N N . PRO A 1 712 ? 63.085 57.501 -123.417 1.00 62.47 712 PRO A N 1
ATOM 4894 C CA . PRO A 1 712 ? 62.389 58.454 -124.283 1.00 62.47 712 PRO A CA 1
ATOM 4895 C C . PRO A 1 712 ? 60.860 58.347 -124.194 1.00 62.47 712 PRO A C 1
ATOM 4897 O O . PRO A 1 712 ? 60.163 59.263 -124.624 1.00 62.47 712 PRO A O 1
ATOM 4900 N N . ALA A 1 713 ? 60.334 57.233 -123.671 1.00 69.00 713 ALA A N 1
ATOM 4901 C CA . ALA A 1 713 ? 58.910 56.993 -123.468 1.00 69.00 713 ALA A CA 1
ATOM 4902 C C . ALA A 1 713 ? 58.681 56.029 -122.293 1.00 69.00 713 ALA A C 1
ATOM 4904 O O . ALA A 1 713 ? 59.524 55.180 -122.000 1.00 69.00 713 ALA A O 1
ATOM 4905 N N . ALA A 1 714 ? 57.516 56.129 -121.648 1.00 68.81 714 ALA A N 1
ATOM 4906 C CA . ALA A 1 714 ? 57.111 55.184 -120.611 1.00 68.81 714 ALA A CA 1
ATOM 4907 C C . ALA A 1 714 ? 57.094 53.747 -121.168 1.00 68.81 714 ALA A C 1
ATOM 4909 O O . ALA A 1 714 ? 56.567 53.503 -122.254 1.00 68.81 714 ALA A O 1
ATOM 4910 N N . GLY A 1 715 ? 57.685 52.805 -120.429 1.00 70.44 715 GLY A N 1
ATOM 4911 C CA . GLY A 1 715 ? 57.728 51.387 -120.807 1.00 70.44 715 GLY A CA 1
ATOM 4912 C C . GLY A 1 715 ? 58.939 50.983 -121.640 1.00 70.44 715 GLY A C 1
ATOM 4913 O O . GLY A 1 715 ? 59.062 49.808 -121.984 1.00 70.44 715 GLY A O 1
ATOM 4914 N N . ILE A 1 716 ? 59.838 51.918 -121.972 1.00 74.25 716 ILE A N 1
ATOM 4915 C CA . ILE A 1 716 ? 61.058 51.634 -122.732 1.00 74.25 716 ILE A CA 1
ATOM 4916 C C . ILE A 1 716 ? 62.266 52.318 -122.082 1.00 74.25 716 ILE A C 1
ATOM 4918 O O . ILE A 1 716 ? 62.296 53.538 -121.940 1.00 74.25 716 ILE A O 1
ATOM 4922 N N . VAL A 1 717 ? 63.296 51.535 -121.754 1.00 74.25 717 VAL A N 1
ATOM 4923 C CA . VAL A 1 717 ? 64.622 52.043 -121.370 1.00 74.25 717 VAL A CA 1
ATOM 4924 C C . VAL A 1 717 ? 65.592 51.743 -122.501 1.00 74.25 717 VAL A C 1
ATOM 4926 O O . VAL A 1 717 ? 65.936 50.583 -122.725 1.00 74.25 717 VAL A O 1
ATOM 4929 N N . ASN A 1 718 ? 66.037 52.775 -123.212 1.00 74.75 718 ASN A N 1
ATOM 4930 C CA . ASN A 1 718 ? 67.101 52.648 -124.199 1.00 74.75 718 ASN A CA 1
ATOM 4931 C C . ASN A 1 718 ? 68.451 52.738 -123.497 1.00 74.75 718 ASN A C 1
ATOM 4933 O O . ASN A 1 718 ? 68.663 53.583 -122.624 1.00 74.75 718 ASN A O 1
ATOM 4937 N N . PHE A 1 719 ? 69.375 51.891 -123.920 1.00 72.31 719 PHE A N 1
ATOM 4938 C CA . PHE A 1 719 ? 70.748 51.921 -123.457 1.00 72.31 719 PHE A CA 1
ATOM 4939 C C . PHE A 1 719 ? 71.691 51.725 -124.642 1.00 72.31 719 PHE A C 1
ATOM 4941 O O . PHE A 1 719 ? 71.463 50.890 -125.519 1.00 72.31 719 PHE A O 1
ATOM 4948 N N . ALA A 1 720 ? 72.758 52.509 -124.654 1.00 69.12 720 ALA A N 1
ATOM 4949 C CA . ALA A 1 720 ? 73.876 52.361 -125.563 1.00 69.12 720 ALA A CA 1
ATOM 4950 C C . ALA A 1 720 ? 75.164 52.330 -124.745 1.00 69.12 720 ALA A C 1
ATOM 4952 O O . ALA A 1 720 ? 75.359 53.161 -123.855 1.00 69.12 720 ALA A O 1
ATOM 4953 N N . PHE A 1 721 ? 76.038 51.372 -125.034 1.00 71.06 721 PHE A N 1
ATOM 4954 C CA . PHE A 1 721 ? 77.336 51.274 -124.380 1.00 71.06 721 PHE A CA 1
ATOM 4955 C C . PHE A 1 721 ? 78.453 51.098 -125.405 1.00 71.06 721 PHE A C 1
ATOM 4957 O O . PHE A 1 721 ? 78.310 50.364 -126.384 1.00 71.06 721 PHE A O 1
ATOM 4964 N N . ALA A 1 722 ? 79.560 51.792 -125.152 1.00 63.09 722 ALA A N 1
ATOM 4965 C CA . ALA A 1 722 ? 80.836 51.625 -125.834 1.00 63.09 722 ALA A CA 1
ATOM 4966 C C . ALA A 1 722 ? 81.950 51.666 -124.776 1.00 63.09 722 ALA A C 1
ATOM 4968 O O . ALA A 1 722 ? 81.981 52.569 -123.933 1.00 63.09 722 ALA A O 1
ATOM 4969 N N . GLY A 1 723 ? 82.837 50.671 -124.770 1.00 64.12 723 GLY A N 1
ATOM 4970 C CA . GLY A 1 723 ? 83.869 50.550 -123.737 1.00 64.12 723 GLY A CA 1
ATOM 4971 C C . GLY A 1 723 ? 84.552 49.191 -123.729 1.00 64.12 723 GLY A C 1
ATOM 4972 O O . GLY A 1 723 ? 84.376 48.404 -124.645 1.00 64.12 723 GLY A O 1
ATOM 4973 N N . THR A 1 724 ? 85.320 48.885 -122.684 1.00 60.94 724 THR A N 1
ATOM 4974 C CA . THR A 1 724 ? 86.053 47.610 -122.602 1.00 60.94 724 THR A CA 1
ATOM 4975 C C . THR A 1 724 ? 85.438 46.643 -121.591 1.00 60.94 724 THR A C 1
ATOM 4977 O O . THR A 1 724 ? 84.943 47.050 -120.539 1.00 60.94 724 THR A O 1
ATOM 4980 N N . ALA A 1 725 ? 85.440 45.346 -121.913 1.00 60.84 725 ALA A N 1
ATOM 4981 C CA . ALA A 1 725 ? 84.930 44.305 -121.022 1.00 60.84 725 ALA A CA 1
ATOM 4982 C C . ALA A 1 725 ? 85.825 44.152 -119.767 1.00 60.84 725 ALA A C 1
ATOM 4984 O O . ALA A 1 725 ? 87.053 44.242 -119.880 1.00 60.84 725 ALA A O 1
ATOM 4985 N N . PRO A 1 726 ? 85.262 43.867 -118.573 1.00 63.09 726 PRO A N 1
ATOM 4986 C CA . PRO A 1 726 ? 86.049 43.616 -117.366 1.00 63.09 726 PRO A CA 1
ATOM 4987 C C . PRO A 1 726 ? 86.999 42.422 -117.554 1.00 63.09 726 PRO A C 1
ATOM 4989 O O . PRO A 1 726 ? 86.562 41.321 -117.900 1.00 63.09 726 PRO A O 1
ATOM 4992 N N . GLN A 1 727 ? 88.302 42.610 -117.312 1.00 59.78 727 GLN A N 1
ATOM 4993 C CA . GLN A 1 727 ? 89.289 41.547 -117.537 1.00 59.78 727 GLN A CA 1
ATOM 4994 C C . GLN A 1 727 ? 88.977 40.279 -116.722 1.00 59.78 727 GLN A C 1
ATOM 4996 O O . GLN A 1 727 ? 88.740 40.332 -115.516 1.00 59.78 727 GLN A O 1
ATOM 5001 N N . GLY A 1 728 ? 89.009 39.121 -117.392 1.00 59.56 728 GLY A N 1
ATOM 5002 C CA . GLY A 1 728 ? 88.897 37.801 -116.763 1.00 59.56 728 GLY A CA 1
ATOM 5003 C C . GLY A 1 728 ? 87.476 37.328 -116.431 1.00 59.56 728 GLY A C 1
ATOM 5004 O O . GLY A 1 728 ? 87.333 36.251 -115.853 1.00 59.56 728 GLY A O 1
ATOM 5005 N N . ARG A 1 729 ? 86.424 38.077 -116.794 1.00 63.16 729 ARG A N 1
ATOM 5006 C CA . ARG A 1 729 ? 85.027 37.643 -116.624 1.00 63.16 729 ARG A CA 1
ATOM 5007 C C . ARG A 1 729 ? 84.319 37.565 -117.980 1.00 63.16 729 ARG A C 1
ATOM 5009 O O . ARG A 1 729 ? 83.982 38.607 -118.528 1.00 63.16 729 ARG A O 1
ATOM 5016 N N . PRO A 1 730 ? 84.059 36.359 -118.521 1.00 57.19 730 PRO A N 1
ATOM 5017 C CA . PRO A 1 730 ? 83.338 36.221 -119.783 1.00 57.19 730 PRO A CA 1
ATOM 5018 C C . PRO A 1 730 ? 81.852 36.566 -119.646 1.00 57.19 730 PRO A C 1
ATOM 5020 O O . PRO A 1 730 ? 81.229 36.893 -120.640 1.00 57.19 730 PRO A O 1
ATOM 5023 N N . VAL A 1 731 ? 81.289 36.529 -118.435 1.00 62.38 731 VAL A N 1
ATOM 5024 C CA . VAL A 1 731 ? 79.895 36.898 -118.158 1.00 62.38 731 VAL A CA 1
ATOM 5025 C C . VAL A 1 731 ? 79.875 37.990 -117.101 1.00 62.38 731 VAL A C 1
ATOM 5027 O O . VAL A 1 731 ? 80.444 37.811 -116.020 1.00 62.38 731 VAL A O 1
ATOM 5030 N N . PHE A 1 732 ? 79.243 39.121 -117.395 1.00 60.78 732 PHE A N 1
ATOM 5031 C CA . PHE A 1 732 ? 79.186 40.254 -116.474 1.00 60.78 732 PHE A CA 1
ATOM 5032 C C . PHE A 1 732 ? 77.912 41.081 -116.657 1.00 60.78 732 PHE A C 1
ATOM 5034 O O . PHE A 1 732 ? 77.345 41.162 -117.745 1.00 60.78 732 PHE A O 1
ATOM 5041 N N . THR A 1 733 ? 77.451 41.700 -115.569 1.00 67.69 733 THR A N 1
ATOM 5042 C CA . THR A 1 733 ? 76.337 42.652 -115.604 1.00 67.69 733 THR A CA 1
ATOM 5043 C C . THR A 1 733 ? 76.809 43.962 -116.218 1.00 67.69 733 THR A C 1
ATOM 5045 O O . THR A 1 733 ? 77.838 44.506 -115.830 1.00 67.69 733 THR A O 1
ATOM 5048 N N . VAL A 1 734 ? 76.043 44.460 -117.176 1.00 65.12 734 VAL A N 1
ATOM 5049 C CA . VAL A 1 734 ? 76.348 45.667 -117.952 1.00 65.12 734 VAL A CA 1
ATOM 5050 C C . VAL A 1 734 ? 75.448 46.821 -117.568 1.00 65.12 734 VAL A C 1
ATOM 5052 O O . VAL A 1 734 ? 75.883 47.969 -117.553 1.00 65.12 734 VAL A O 1
ATOM 5055 N N . LEU A 1 735 ? 74.206 46.525 -117.209 1.00 71.38 735 LEU A N 1
ATOM 5056 C CA . LEU A 1 735 ? 73.243 47.515 -116.767 1.00 71.38 735 LEU A CA 1
ATOM 5057 C C . LEU A 1 735 ? 72.378 46.893 -115.684 1.00 71.38 735 LEU A C 1
ATOM 5059 O O . LEU A 1 735 ? 71.844 45.812 -115.888 1.00 71.38 735 LEU A O 1
ATOM 5063 N N . THR A 1 736 ? 72.190 47.577 -114.567 1.00 72.38 736 THR A N 1
ATOM 5064 C CA . THR A 1 736 ? 71.176 47.198 -113.583 1.00 72.38 736 THR A CA 1
ATOM 5065 C C . THR A 1 736 ? 70.037 48.194 -113.680 1.00 72.38 736 THR A C 1
ATOM 5067 O O . THR A 1 736 ? 70.218 49.380 -113.403 1.00 72.38 736 THR A O 1
ATOM 5070 N N . VAL A 1 737 ? 68.864 47.716 -114.089 1.00 72.81 737 VAL A N 1
ATOM 5071 C CA . VAL A 1 737 ? 67.644 48.520 -114.175 1.00 72.81 737 VAL A CA 1
ATOM 5072 C C . VAL A 1 737 ? 66.815 48.293 -112.920 1.00 72.81 737 VAL A C 1
ATOM 5074 O O . VAL A 1 737 ? 66.427 47.169 -112.617 1.00 72.81 737 VAL A O 1
ATOM 5077 N N . ARG A 1 738 ? 66.533 49.365 -112.184 1.00 77.00 738 ARG A N 1
ATOM 5078 C CA . ARG A 1 738 ? 65.647 49.349 -111.022 1.00 77.00 738 ARG A CA 1
ATOM 5079 C C . ARG A 1 738 ? 64.239 49.732 -111.451 1.00 77.00 738 ARG A C 1
ATOM 5081 O O . ARG A 1 738 ? 64.010 50.849 -111.920 1.00 77.00 738 ARG A O 1
ATOM 5088 N N . LEU A 1 739 ? 63.302 48.811 -111.254 1.00 73.44 739 LEU A N 1
ATOM 5089 C CA . LEU A 1 739 ? 61.876 49.019 -111.489 1.00 73.44 739 LEU A CA 1
ATOM 5090 C C . LEU A 1 739 ? 61.115 48.895 -110.167 1.00 73.44 739 LEU A C 1
ATOM 5092 O O . LEU A 1 739 ? 61.366 47.984 -109.382 1.00 73.44 739 LEU A O 1
ATOM 5096 N N . ARG A 1 740 ? 60.173 49.799 -109.906 1.00 76.75 740 ARG A N 1
ATOM 5097 C CA . ARG A 1 740 ? 59.259 49.712 -108.763 1.00 76.75 740 ARG A CA 1
ATOM 5098 C C . ARG A 1 740 ? 57.965 49.036 -109.194 1.00 76.75 740 ARG A C 1
ATOM 5100 O O . ARG A 1 740 ? 57.404 49.385 -110.226 1.00 76.75 740 ARG A O 1
ATOM 5107 N N . VAL A 1 741 ? 57.476 48.096 -108.392 1.00 72.06 741 VAL A N 1
ATOM 5108 C CA . VAL A 1 741 ? 56.192 47.425 -108.632 1.00 72.06 741 VAL A CA 1
ATOM 5109 C C . VAL A 1 741 ? 55.047 48.362 -108.252 1.00 72.06 741 VAL A C 1
ATOM 5111 O O . VAL A 1 741 ? 54.958 48.786 -107.100 1.00 72.06 741 VAL A O 1
ATOM 5114 N N . LEU A 1 742 ? 54.171 48.681 -109.205 1.00 68.25 742 LEU A N 1
ATOM 5115 C CA . LEU A 1 742 ? 52.997 49.535 -108.995 1.00 68.25 742 LEU A CA 1
ATOM 5116 C C . LEU A 1 742 ? 51.765 48.730 -108.564 1.00 68.25 742 LEU A C 1
ATOM 5118 O O . LEU A 1 742 ? 51.002 49.177 -107.708 1.00 68.25 742 LEU A O 1
ATOM 5122 N N . ALA A 1 743 ? 51.594 47.531 -109.121 1.00 62.97 743 ALA A N 1
ATOM 5123 C CA . ALA A 1 743 ? 50.466 46.645 -108.855 1.00 62.97 743 ALA A CA 1
ATOM 5124 C C . ALA A 1 743 ? 50.895 45.172 -108.946 1.00 62.97 743 ALA A C 1
ATOM 5126 O O . ALA A 1 743 ? 51.872 44.843 -109.617 1.00 62.97 743 ALA A O 1
ATOM 5127 N N . ALA A 1 744 ? 50.169 44.277 -108.269 1.00 55.59 744 ALA A N 1
ATOM 5128 C CA . ALA A 1 744 ? 50.373 42.838 -108.429 1.00 55.59 744 ALA A CA 1
ATOM 5129 C C . ALA A 1 744 ? 50.002 42.426 -109.865 1.00 55.59 744 ALA A C 1
ATOM 5131 O O . ALA A 1 744 ? 48.943 42.816 -110.363 1.00 55.59 744 ALA A O 1
ATOM 5132 N N . ALA A 1 745 ? 50.867 41.657 -110.532 1.00 49.62 745 ALA A N 1
ATOM 5133 C CA . ALA A 1 745 ? 50.625 41.216 -111.903 1.00 49.62 745 ALA A CA 1
ATOM 5134 C C . ALA A 1 745 ? 49.309 40.407 -111.991 1.00 49.62 745 ALA A C 1
ATOM 5136 O O . ALA A 1 745 ? 49.084 39.532 -111.145 1.00 49.62 745 ALA A O 1
ATOM 5137 N N . PRO A 1 746 ? 48.434 40.650 -112.991 1.00 51.19 746 PRO A N 1
ATOM 5138 C CA . PRO A 1 746 ? 47.227 39.852 -113.182 1.00 51.19 746 PRO A CA 1
ATOM 5139 C C . PRO A 1 746 ? 47.576 38.366 -113.319 1.00 51.19 746 PRO A C 1
ATOM 5141 O O . PRO A 1 746 ? 48.455 37.993 -114.099 1.00 51.19 746 PRO A O 1
ATOM 5144 N N . VAL A 1 747 ? 46.874 37.510 -112.571 1.00 45.78 747 VAL A N 1
ATOM 5145 C CA . VAL A 1 747 ? 47.090 36.056 -112.569 1.00 45.78 747 VAL A CA 1
ATOM 5146 C C . VAL A 1 747 ? 47.034 35.527 -114.009 1.00 45.78 747 VAL A C 1
ATOM 5148 O O . VAL A 1 747 ? 46.002 35.620 -114.670 1.00 45.78 747 VAL A O 1
ATOM 5151 N N . GLY A 1 748 ? 48.154 34.992 -114.503 1.00 42.91 748 GLY A N 1
ATOM 5152 C CA . GLY A 1 748 ? 48.266 34.429 -115.855 1.00 42.91 748 GLY A CA 1
ATOM 5153 C C . GLY A 1 748 ? 48.922 35.325 -116.913 1.00 42.91 748 GLY A C 1
ATOM 5154 O O . GLY A 1 748 ? 49.052 34.887 -118.055 1.00 42.91 748 GLY A O 1
ATOM 5155 N N . ARG A 1 749 ? 49.388 36.534 -116.572 1.00 42.75 749 ARG A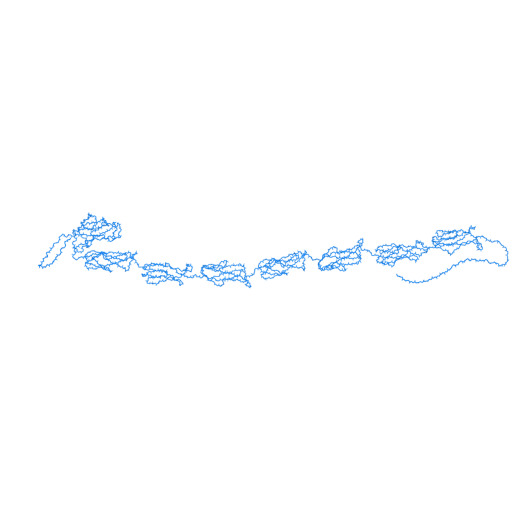 N 1
ATOM 5156 C CA . ARG A 1 749 ? 50.295 37.319 -117.427 1.00 42.75 749 ARG A CA 1
ATOM 5157 C C . ARG A 1 749 ? 51.604 37.597 -116.693 1.00 42.75 749 ARG A C 1
ATOM 5159 O O . ARG A 1 749 ? 51.620 38.306 -115.695 1.00 42.75 749 ARG A O 1
ATOM 5166 N N . TYR A 1 750 ? 52.706 37.063 -117.211 1.00 45.81 750 TYR A N 1
ATOM 5167 C CA . TYR A 1 750 ? 54.038 37.548 -116.860 1.00 45.81 750 TYR A CA 1
ATOM 5168 C C . TYR A 1 750 ? 54.277 38.835 -117.650 1.00 45.81 750 TYR A C 1
ATOM 5170 O O . TYR A 1 750 ? 54.108 38.833 -118.871 1.00 45.81 750 TYR A O 1
ATOM 5178 N N . SER A 1 751 ? 54.654 39.931 -116.987 1.00 47.94 751 SER A N 1
ATOM 5179 C CA . SER A 1 751 ? 55.108 41.133 -117.692 1.00 47.94 751 SER A CA 1
ATOM 5180 C C . SER A 1 751 ? 56.360 40.759 -118.489 1.00 47.94 751 SER A C 1
ATOM 5182 O O . SER A 1 751 ? 57.406 40.460 -117.913 1.00 47.94 751 SER A O 1
ATOM 5184 N N . ALA A 1 752 ? 56.221 40.674 -119.814 1.00 46.34 752 ALA A N 1
ATOM 5185 C CA . ALA A 1 752 ? 57.276 40.212 -120.702 1.00 46.34 752 ALA A CA 1
ATOM 5186 C C . ALA A 1 752 ? 58.374 41.271 -120.783 1.00 46.34 752 ALA A C 1
ATOM 5188 O O . ALA A 1 752 ? 58.238 42.287 -121.465 1.00 46.34 752 ALA A O 1
ATOM 5189 N N . LEU A 1 753 ? 59.476 41.016 -120.088 1.00 53.44 753 LEU A N 1
ATOM 5190 C CA . LEU A 1 753 ? 60.681 41.804 -120.216 1.00 53.44 753 LEU A CA 1
ATOM 5191 C C . LEU A 1 753 ? 61.366 41.412 -121.526 1.00 53.44 753 LEU A C 1
ATOM 5193 O O . LEU A 1 753 ? 61.967 40.345 -121.633 1.00 53.44 753 LEU A O 1
ATOM 5197 N N . SER A 1 754 ? 61.215 42.248 -122.547 1.00 51.59 754 SER A N 1
ATOM 5198 C CA . SER A 1 754 ? 61.795 41.968 -123.860 1.00 51.59 754 SER A CA 1
ATOM 5199 C C . SER A 1 754 ? 63.030 42.831 -124.052 1.00 51.59 754 SER A C 1
ATOM 5201 O O . SER A 1 754 ? 62.938 44.062 -124.055 1.00 51.59 754 SER A O 1
ATOM 5203 N N . LEU A 1 755 ? 64.178 42.171 -124.191 1.00 51.66 755 LEU A N 1
ATOM 5204 C CA . LEU A 1 755 ? 65.439 42.809 -124.530 1.00 51.66 755 LEU A CA 1
ATOM 5205 C C . LEU A 1 755 ? 65.670 42.667 -126.031 1.00 51.66 755 LEU A C 1
ATOM 5207 O O . LEU A 1 755 ? 65.843 41.559 -126.534 1.00 51.66 755 LEU A O 1
ATOM 5211 N N . PHE A 1 756 ? 65.697 43.791 -126.736 1.00 51.00 756 PHE A N 1
ATOM 5212 C CA . PHE A 1 756 ? 66.102 43.829 -128.136 1.00 51.00 756 PHE A CA 1
ATOM 5213 C C . PHE A 1 756 ? 67.416 44.589 -128.228 1.00 51.00 756 PHE A C 1
ATOM 5215 O O . PHE A 1 756 ? 67.515 45.707 -127.722 1.00 51.00 756 PHE A O 1
ATOM 5222 N N . TYR A 1 757 ? 68.415 44.001 -128.878 1.00 50.97 757 TYR A N 1
ATOM 5223 C CA . TYR A 1 757 ? 69.685 44.665 -129.143 1.00 50.97 757 TYR A CA 1
ATOM 5224 C C . TYR A 1 757 ? 70.150 44.387 -130.570 1.00 50.97 757 TYR A C 1
ATOM 5226 O O . TYR A 1 757 ? 69.833 43.350 -131.153 1.00 50.97 757 TYR A O 1
ATOM 5234 N N . SER A 1 758 ? 70.913 45.325 -131.122 1.00 45.28 758 SER A N 1
ATOM 5235 C CA . SER A 1 758 ? 71.655 45.141 -132.366 1.00 45.28 758 SER A CA 1
ATOM 5236 C C . SER A 1 758 ? 73.115 45.489 -132.112 1.00 45.28 758 SER A C 1
ATOM 5238 O O . SER A 1 758 ? 73.421 46.610 -131.706 1.00 45.28 758 SER A O 1
ATOM 5240 N N . ALA A 1 759 ? 74.012 44.540 -132.366 1.00 47.50 759 ALA A N 1
ATOM 5241 C CA . ALA A 1 759 ? 75.443 44.797 -132.447 1.00 47.50 759 ALA A CA 1
ATOM 5242 C C . ALA A 1 759 ? 75.826 44.846 -133.934 1.00 47.50 759 ALA A C 1
ATOM 5244 O O . ALA A 1 759 ? 75.694 43.846 -134.639 1.00 47.50 759 ALA A O 1
ATOM 5245 N N . LEU A 1 760 ? 76.254 46.011 -134.426 1.00 43.16 760 LEU A N 1
ATOM 5246 C CA . LEU A 1 760 ? 76.782 46.165 -135.785 1.00 43.16 760 LEU A CA 1
ATOM 5247 C C . LEU A 1 760 ? 78.318 46.134 -135.722 1.00 43.16 760 LEU A C 1
ATOM 5249 O O . LEU A 1 760 ? 78.901 47.023 -135.100 1.00 43.16 760 LEU A O 1
ATOM 5253 N N . PRO A 1 761 ? 79.005 45.164 -136.351 1.00 42.59 761 PRO A N 1
ATOM 5254 C CA . PRO A 1 761 ? 80.459 45.197 -136.445 1.00 42.59 761 PRO A CA 1
ATOM 5255 C C . PRO A 1 761 ? 80.910 46.263 -137.456 1.00 42.59 761 PRO A C 1
ATOM 5257 O O . PRO A 1 761 ? 80.538 46.225 -138.631 1.00 42.59 761 PRO A O 1
ATOM 5260 N N . THR A 1 762 ? 81.760 47.203 -137.036 1.00 36.94 762 THR A N 1
ATOM 5261 C CA . THR A 1 762 ? 82.500 48.070 -137.963 1.00 36.94 762 THR A CA 1
ATOM 5262 C C . THR A 1 762 ? 83.679 47.293 -138.552 1.00 36.94 762 THR A C 1
ATOM 5264 O O . THR A 1 762 ? 84.769 47.244 -137.991 1.00 36.94 762 THR A O 1
ATOM 5267 N N . SER A 1 763 ? 83.430 46.711 -139.725 1.00 31.05 763 SER A N 1
ATOM 5268 C CA . SER A 1 763 ? 84.354 45.999 -140.617 1.00 31.05 763 SER A CA 1
ATOM 5269 C C . SER A 1 763 ? 84.637 44.525 -140.290 1.00 31.05 763 SER A C 1
ATOM 5271 O O . SER A 1 763 ? 85.255 44.153 -139.296 1.00 31.05 763 SER A O 1
ATOM 5273 N N . THR A 1 764 ? 84.224 43.656 -141.209 1.00 31.41 764 THR A N 1
ATOM 5274 C CA . THR A 1 764 ? 84.861 42.357 -141.427 1.00 31.41 764 THR A CA 1
ATOM 5275 C C . THR A 1 764 ? 84.867 42.118 -142.932 1.00 31.41 764 THR A C 1
ATOM 5277 O O . THR A 1 764 ? 83.822 42.002 -143.569 1.00 31.41 764 THR A O 1
ATOM 5280 N N . THR A 1 765 ? 86.055 42.148 -143.524 1.00 29.23 765 THR A N 1
ATOM 5281 C CA . THR A 1 765 ? 86.311 41.878 -144.939 1.00 29.23 765 THR A CA 1
ATOM 5282 C C . THR A 1 765 ? 86.133 40.381 -145.201 1.00 29.23 765 THR A C 1
ATOM 5284 O O . THR A 1 765 ? 86.836 39.563 -144.612 1.00 29.23 765 THR A O 1
ATOM 5287 N N . PHE A 1 766 ? 85.211 40.006 -146.091 1.00 28.30 766 PHE A N 1
ATOM 5288 C CA . PHE A 1 766 ? 85.099 38.638 -146.608 1.00 28.30 766 PHE A CA 1
ATOM 5289 C C . PHE A 1 766 ? 86.241 38.365 -147.604 1.00 28.30 766 PHE A C 1
ATOM 5291 O O . PHE A 1 766 ? 86.411 39.118 -148.563 1.00 28.30 766 PHE A O 1
ATOM 5298 N N . GLN A 1 767 ? 87.013 37.290 -147.410 1.00 28.98 767 GLN A N 1
ATOM 5299 C CA . GLN A 1 767 ? 87.898 36.745 -148.450 1.00 28.98 767 GLN A CA 1
ATOM 5300 C C . GLN A 1 767 ? 87.135 35.742 -149.331 1.00 28.98 767 GLN A C 1
ATOM 5302 O O . GLN A 1 767 ? 86.332 34.950 -148.845 1.00 28.98 767 GLN A O 1
ATOM 5307 N N . ASN A 1 768 ? 87.399 35.825 -150.637 1.00 28.39 768 ASN A N 1
ATOM 5308 C CA . ASN A 1 768 ? 86.746 35.125 -151.745 1.00 28.39 768 ASN A CA 1
ATOM 5309 C C . ASN A 1 768 ? 86.432 33.638 -151.500 1.00 28.39 768 ASN A C 1
ATOM 5311 O O . ASN A 1 768 ? 87.338 32.834 -151.290 1.00 28.39 768 ASN A O 1
ATOM 5315 N N . PHE A 1 769 ? 85.168 33.260 -151.710 1.00 30.77 769 PHE A N 1
ATOM 5316 C CA . PHE A 1 769 ? 84.786 31.898 -152.082 1.00 30.77 769 PHE A CA 1
ATOM 5317 C C . PHE A 1 769 ? 84.352 31.915 -153.555 1.00 30.77 769 PHE A C 1
ATOM 5319 O O . PHE A 1 769 ? 83.350 32.533 -153.912 1.00 30.77 769 PHE A O 1
ATOM 5326 N N . VAL A 1 770 ? 85.149 31.291 -154.425 1.00 35.62 770 VAL A N 1
ATOM 5327 C CA . VAL A 1 770 ? 84.844 31.105 -155.852 1.00 35.62 770 VAL A CA 1
ATOM 5328 C C . VAL A 1 770 ? 84.035 29.816 -155.992 1.00 35.62 770 VAL A C 1
ATOM 5330 O O . VAL A 1 770 ? 84.501 28.752 -155.595 1.00 35.62 770 VAL A O 1
ATOM 5333 N N . LEU A 1 771 ? 82.826 29.902 -156.548 1.00 32.91 771 LEU A N 1
ATOM 5334 C CA . LEU A 1 771 ? 82.004 28.739 -156.895 1.00 32.91 771 LEU A CA 1
ATOM 5335 C C . LEU A 1 771 ? 82.515 28.103 -158.201 1.00 32.91 771 LEU A C 1
ATOM 5337 O O . LEU A 1 771 ? 82.595 28.808 -159.210 1.00 32.91 771 LEU A O 1
ATOM 5341 N N . PRO A 1 772 ? 82.792 26.788 -158.251 1.00 39.69 772 PRO A N 1
ATOM 5342 C CA . PRO A 1 772 ? 82.855 26.064 -159.509 1.00 39.69 772 PRO A CA 1
ATOM 5343 C C . PRO A 1 772 ? 81.443 25.874 -160.081 1.00 39.69 772 PRO A C 1
ATOM 5345 O O . PRO A 1 772 ? 80.450 25.747 -159.368 1.00 39.69 772 PRO A O 1
ATOM 5348 N N . THR A 1 773 ? 81.391 25.871 -161.404 1.00 38.59 773 THR A N 1
ATOM 5349 C CA . THR A 1 773 ? 80.236 25.777 -162.298 1.00 38.59 773 THR A CA 1
ATOM 5350 C C . THR A 1 773 ? 79.174 24.727 -161.922 1.00 38.59 773 THR A C 1
ATOM 5352 O O . THR A 1 773 ? 79.455 23.533 -161.923 1.00 38.59 773 THR A O 1
ATOM 5355 N N . SER A 1 774 ? 77.934 25.220 -161.748 1.00 37.03 774 SER A N 1
ATOM 5356 C CA . SER A 1 774 ? 76.611 24.553 -161.762 1.00 37.03 774 SER A CA 1
ATOM 5357 C C . SER A 1 774 ? 76.312 23.460 -160.724 1.00 37.03 774 SER A C 1
ATOM 5359 O O . SER A 1 774 ? 76.939 22.415 -160.764 1.00 37.03 774 SER A O 1
ATOM 5361 N N . VAL A 1 775 ? 75.255 23.651 -159.913 1.00 34.06 775 VAL A N 1
ATOM 5362 C CA . VAL A 1 775 ? 73.982 22.882 -159.949 1.00 34.06 775 VAL A CA 1
ATOM 5363 C C . VAL A 1 775 ? 72.868 23.706 -159.267 1.00 34.06 775 VAL A C 1
ATOM 5365 O O . VAL A 1 775 ? 73.089 24.424 -158.297 1.00 34.06 775 VAL A O 1
ATOM 5368 N N . SER A 1 776 ? 71.669 23.617 -159.843 1.00 35.47 776 SER A N 1
ATOM 5369 C CA . SER A 1 776 ? 70.412 24.310 -159.539 1.00 35.47 776 SER A CA 1
ATOM 5370 C C . SER A 1 776 ? 69.585 23.715 -158.384 1.00 35.47 776 SER A C 1
ATOM 5372 O O . SER A 1 776 ? 69.517 22.496 -158.251 1.00 35.47 776 SER A O 1
ATOM 5374 N N . GLY A 1 777 ? 68.811 24.556 -157.683 1.00 36.78 777 GLY A N 1
ATOM 5375 C CA . GLY A 1 777 ? 67.687 24.163 -156.813 1.00 36.78 777 GLY A CA 1
ATOM 5376 C C . GLY A 1 777 ? 67.015 25.377 -156.148 1.00 36.78 777 GLY A C 1
ATOM 5377 O O . GLY A 1 777 ? 67.706 26.302 -155.737 1.00 36.78 777 GLY A O 1
ATOM 5378 N N . ARG A 1 778 ? 65.671 25.432 -156.113 1.00 32.62 778 ARG A N 1
ATOM 5379 C CA . ARG A 1 778 ? 64.878 26.643 -155.788 1.00 32.62 778 ARG A CA 1
ATOM 5380 C C . ARG A 1 778 ? 65.016 27.108 -154.331 1.00 32.62 778 ARG A C 1
ATOM 5382 O O . ARG A 1 778 ? 64.698 26.368 -153.407 1.00 32.62 778 ARG A O 1
ATOM 5389 N N . VAL A 1 779 ? 65.338 28.391 -154.169 1.00 35.28 779 VAL A N 1
ATOM 5390 C CA . VAL A 1 779 ? 65.279 29.150 -152.911 1.00 35.28 779 VAL A CA 1
ATOM 5391 C C . VAL A 1 779 ? 63.935 29.878 -152.828 1.00 35.28 779 VAL A C 1
ATOM 5393 O O . VAL A 1 779 ? 63.522 30.534 -153.785 1.00 35.28 779 VAL A O 1
ATOM 5396 N N . ARG A 1 780 ? 63.249 29.773 -151.685 1.00 33.50 780 ARG A N 1
ATOM 5397 C CA . ARG A 1 780 ? 62.068 30.581 -151.351 1.00 33.50 780 ARG A CA 1
ATOM 5398 C C . ARG A 1 780 ? 62.510 31.694 -150.405 1.00 33.50 780 ARG A C 1
ATOM 5400 O O . ARG A 1 780 ? 62.876 31.418 -149.270 1.00 33.50 780 ARG A O 1
ATOM 5407 N N . VAL A 1 781 ? 62.473 32.932 -150.885 1.00 33.53 781 VAL A N 1
ATOM 5408 C CA . VAL A 1 781 ? 62.682 34.133 -150.067 1.00 33.53 781 VAL A CA 1
ATOM 5409 C C . VAL A 1 781 ? 61.323 34.566 -149.521 1.00 33.53 781 VAL A C 1
ATOM 5411 O O . VAL A 1 781 ? 60.390 34.775 -150.296 1.00 33.53 781 VAL A O 1
ATOM 5414 N N . VAL A 1 782 ? 61.205 34.678 -148.200 1.00 30.92 782 VAL A N 1
ATOM 5415 C CA . VAL A 1 782 ? 60.104 35.388 -147.536 1.00 30.92 782 VAL A CA 1
ATOM 5416 C C . VAL A 1 782 ? 60.729 36.655 -146.957 1.00 30.92 782 VAL A C 1
ATOM 5418 O O . VAL A 1 782 ? 61.673 36.570 -146.176 1.00 30.92 782 VAL A O 1
ATOM 5421 N N . ALA A 1 783 ? 60.285 37.807 -147.458 1.00 29.67 783 ALA A N 1
ATOM 5422 C CA . ALA A 1 783 ? 60.690 39.129 -146.987 1.00 29.67 783 ALA A CA 1
ATOM 5423 C C . ALA A 1 783 ? 60.202 39.350 -145.533 1.00 29.67 783 ALA A C 1
ATOM 5425 O O . ALA A 1 783 ? 59.235 38.690 -145.147 1.00 29.67 783 ALA A O 1
ATOM 5426 N N . PRO A 1 784 ? 60.891 40.203 -144.751 1.00 39.22 784 PRO A N 1
ATOM 5427 C CA . PRO A 1 784 ? 60.790 40.259 -143.290 1.00 39.22 784 PRO A CA 1
ATOM 5428 C C . PRO A 1 784 ? 59.410 40.624 -142.741 1.00 39.22 784 PRO A C 1
ATOM 5430 O O . PRO A 1 784 ? 58.671 41.374 -143.422 1.00 39.22 784 PRO A O 1
#

Nearest PDB structures (foldseek):
  8gyr-assembly2_B  TM=5.106E-01  e=4.821E-11  Leptospira interrogans
  8gyr-assembly1_A  TM=5.089E-01  e=5.800E-11  Leptospira interrogans
  4uic-assembly1_A  TM=2.347E-01  e=2.056E-14  Geobacillus stearothermophilus
  5ftx-assembly1_A  TM=2.108E-01  e=1.021E-15  Geobacillus stearothermophilus
  7quz-assembly2_DDD  TM=4.236E-01  e=4.347E-06  Paenibacillus illinoisensis

Foldseek 3Di:
DDDDDDDDDDDDDDDDDDDDDDDDDDDDDDDDDDDDDDDLDFDAKAKDWPDLEDEAQDKTAIDIFTADPVRDTHDFQWAKDKQDVCQWNADSRRIIHGHHFDKIKIKIATPPRRHIDIGIHGYDYADFPAWAKPPQEDEEEAFDKDAIDIFTAGPVRDTDPPFQKDKDKPDVCQWDADSRRIIHGNRAADQIWIWIDTRRHIYIHTYGYHYQDFPAKDKPPAEAEEAEAFDKDAIDMWTAGPVGDTDPPFQKAKDKPDVCQWNADSRRIIHGHDAADQIWIWIDTPRHIDTYTYGHDDADFPAKAKPPQEDEEEAFDKDAIDIFTAHPVRHTDPPFQKAKDKPDVCQWGADSRRMIHGHDADKIKMWIDTPRHIYIHMYGHHYADFPAKDKPPAEEEEAAAFDKDAIDIFTAHPVRDTDPPFQKAKDKQDCCQWNADSRRIIGGHHAADQIWIWIDTPRHIDIYTYGHHHADFDAKAKPPQEDEDEAFDKDAIDIFGAHPVRHTDPPWQKDKDKQDVCQWDADSRRIIGGNDADKIWIWIDTPRHIYIHIYGYDYAAFPEKDKPPQEAEDEAFDKDFIDMWTAGPVRHTDPPFQKDKDKDDPQWDADSRRIIHGHHADKTKMWIDGDHYIDIHIYGYDYPPDLDWDWDWDDWQALPDDAFDKDKTFGKTANVNPDQQFWQDKKKKKKFWDQVFKDWDDKDFPADFDKDWDDPDRRIIIIITTHGDDPPDSMDGGMITIIGTHHRDPPPDTGDTDMDMDDDDPDDDDDDDDDDDDDDDDDDDDDD

pLDDT: mean 81.27, std 18.95, range [26.03, 98.31]